Protein AF-A0AAU9KI64-F1 (afdb_monomer)

Mean predicted aligned error: 19.7 Å

pLDDT: mean 80.82, std 16.4, range [26.3, 98.19]

Structure (mmCIF, N/CA/C/O backbone):
data_AF-A0AAU9KI64-F1
#
_entry.id   AF-A0AAU9KI64-F1
#
loop_
_atom_site.group_PDB
_atom_site.id
_atom_site.type_symbol
_atom_site.label_atom_id
_atom_site.label_alt_id
_atom_site.label_comp_id
_atom_site.label_asym_id
_atom_site.label_entity_id
_atom_site.la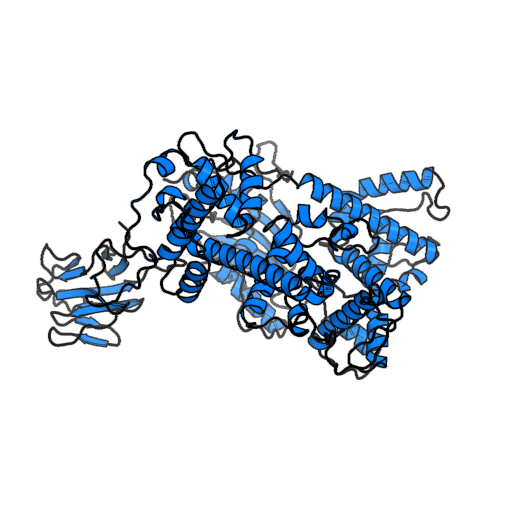bel_seq_id
_atom_site.pdbx_PDB_ins_code
_atom_site.Cartn_x
_atom_site.Cartn_y
_atom_site.Cartn_z
_atom_site.occupancy
_atom_site.B_iso_or_equiv
_atom_site.auth_seq_id
_atom_site.auth_comp_id
_atom_site.auth_asym_id
_atom_site.auth_atom_id
_atom_site.pdbx_PDB_model_num
ATOM 1 N N . MET A 1 1 ? -8.672 38.183 -14.271 1.00 40.75 1 MET A N 1
ATOM 2 C CA . MET A 1 1 ? -10.058 37.913 -13.829 1.00 40.75 1 MET A CA 1
ATOM 3 C C . MET A 1 1 ? -10.414 36.513 -14.285 1.00 40.75 1 MET A C 1
ATOM 5 O O . MET A 1 1 ? -10.177 36.205 -15.445 1.00 40.75 1 MET A O 1
ATOM 9 N N . SER A 1 2 ? -10.874 35.655 -13.382 1.00 54.38 2 SER A N 1
ATOM 10 C CA . SER A 1 2 ? -11.333 34.298 -13.702 1.00 54.38 2 SER A CA 1
ATOM 11 C C . SER A 1 2 ? -12.682 34.384 -14.422 1.00 54.38 2 SER A C 1
ATOM 13 O O . SER A 1 2 ? -13.593 35.021 -13.904 1.00 54.38 2 SER A O 1
ATOM 15 N N . ALA A 1 3 ? -12.814 33.776 -15.602 1.00 56.53 3 ALA A N 1
ATOM 16 C CA . ALA A 1 3 ? -14.093 33.678 -16.305 1.00 56.53 3 ALA A CA 1
ATOM 17 C C . ALA A 1 3 ? -14.907 32.486 -15.770 1.00 56.53 3 ALA A C 1
ATOM 19 O O . ALA A 1 3 ? -14.346 31.407 -15.574 1.00 56.53 3 ALA A O 1
ATOM 20 N N . TYR A 1 4 ? -16.212 32.658 -15.554 1.00 74.88 4 TYR A N 1
ATOM 21 C CA . TYR A 1 4 ? -17.113 31.589 -15.100 1.00 74.88 4 TYR A CA 1
ATOM 22 C C . TYR A 1 4 ? -17.474 30.618 -16.223 1.00 74.88 4 TYR A C 1
ATOM 24 O O . TYR A 1 4 ? -17.639 29.425 -15.984 1.00 74.88 4 TYR A O 1
ATOM 32 N N . ALA A 1 5 ? -17.588 31.134 -17.446 1.00 81.19 5 ALA A N 1
ATOM 33 C CA . ALA A 1 5 ? -17.895 30.381 -18.653 1.00 81.19 5 ALA A CA 1
ATOM 34 C C . ALA A 1 5 ? -17.350 31.109 -19.891 1.00 81.19 5 ALA A C 1
ATOM 36 O O . ALA A 1 5 ? -16.948 32.276 -19.819 1.00 81.19 5 ALA A O 1
ATOM 37 N N . LYS A 1 6 ? -17.336 30.423 -21.033 1.00 86.31 6 LYS A N 1
ATOM 38 C CA . LYS A 1 6 ? -16.923 30.966 -22.330 1.00 86.31 6 LYS A CA 1
ATOM 39 C C . LYS A 1 6 ? -18.091 30.878 -23.310 1.00 86.31 6 LYS A C 1
ATOM 41 O O . LYS A 1 6 ? -18.699 29.826 -23.443 1.00 86.31 6 LYS A O 1
ATOM 46 N N . LEU A 1 7 ? -18.382 31.960 -24.021 1.00 85.88 7 LEU A N 1
ATOM 47 C CA . LEU A 1 7 ? -19.228 31.951 -25.211 1.00 85.88 7 LEU A CA 1
ATOM 48 C C . LEU A 1 7 ? -18.319 31.881 -26.434 1.00 85.88 7 LEU A C 1
ATOM 50 O O . LEU A 1 7 ? -17.684 32.870 -26.803 1.00 85.88 7 LEU A O 1
ATOM 54 N N . GLN A 1 8 ? -18.240 30.705 -27.048 1.00 84.12 8 GLN A N 1
ATOM 55 C CA . GLN A 1 8 ? -17.545 30.542 -28.316 1.00 84.12 8 GLN A CA 1
ATOM 56 C C . GLN A 1 8 ? -18.427 31.071 -29.444 1.00 84.12 8 GLN A C 1
ATOM 58 O O . GLN A 1 8 ? -19.501 30.529 -29.707 1.00 84.12 8 GLN A O 1
ATOM 63 N N . VAL A 1 9 ? -17.979 32.143 -30.091 1.00 82.56 9 VAL A N 1
ATOM 64 C CA . VAL A 1 9 ? -18.695 32.788 -31.195 1.00 82.56 9 VAL A CA 1
ATOM 65 C C . VAL A 1 9 ? -18.297 32.079 -32.485 1.00 82.56 9 VAL A C 1
ATOM 67 O O . VAL A 1 9 ? -17.118 32.041 -32.819 1.00 82.56 9 VAL A O 1
ATOM 70 N N . LEU A 1 10 ? -19.256 31.520 -33.230 1.00 72.69 10 LEU A N 1
ATOM 71 C CA . LEU A 1 10 ? -18.935 30.701 -34.409 1.00 72.69 10 LEU A CA 1
ATOM 72 C C . LEU A 1 10 ? -18.154 31.482 -35.486 1.00 72.69 10 LEU A C 1
ATOM 74 O O . LEU A 1 10 ? -17.254 30.931 -36.110 1.00 72.69 10 LEU A O 1
ATOM 78 N N . ASN A 1 11 ? -18.476 32.768 -35.663 1.00 67.19 11 ASN A N 1
ATOM 79 C CA . ASN A 1 11 ? -17.881 33.658 -36.667 1.00 67.19 11 ASN A CA 1
ATOM 80 C C . ASN A 1 11 ? -17.272 34.921 -36.025 1.00 67.19 11 ASN A C 1
ATOM 82 O O . ASN A 1 11 ? -17.504 36.034 -36.496 1.00 67.19 11 ASN A O 1
ATOM 86 N N . GLY A 1 12 ? -16.554 34.781 -34.908 1.00 69.62 12 GLY A N 1
ATOM 87 C CA . GLY A 1 12 ? -15.972 35.928 -34.208 1.00 69.62 12 GLY A CA 1
ATOM 88 C C . GLY A 1 12 ? -15.032 35.547 -33.066 1.00 69.62 12 GLY A C 1
ATOM 89 O O . GLY A 1 12 ? -14.834 34.363 -32.801 1.00 69.62 12 GLY A O 1
ATOM 90 N N . PRO A 1 13 ? -14.428 36.541 -32.391 1.00 68.88 13 PRO A N 1
ATOM 91 C CA . PRO A 1 13 ? -13.599 36.284 -31.225 1.00 68.88 13 PRO A CA 1
ATOM 92 C C . PRO A 1 13 ? -14.449 35.741 -30.075 1.00 68.88 13 PRO A C 1
ATOM 94 O O . PRO A 1 13 ? -15.546 36.231 -29.803 1.00 68.88 13 PRO A O 1
ATOM 97 N N . ASP A 1 14 ? -13.908 34.744 -29.384 1.00 79.88 14 ASP A N 1
ATOM 98 C CA . ASP A 1 14 ? -14.537 34.173 -28.203 1.00 79.88 14 ASP A CA 1
ATOM 99 C C . ASP A 1 14 ? -14.756 35.226 -27.116 1.00 79.88 14 ASP A C 1
ATOM 101 O O . ASP A 1 14 ? -13.901 36.078 -26.860 1.00 79.88 14 ASP A O 1
ATOM 105 N N . CYS A 1 15 ? -15.887 35.122 -26.426 1.00 81.31 15 CYS A N 1
ATOM 106 C CA . CYS A 1 15 ? -16.231 36.015 -25.336 1.00 81.31 15 CYS A CA 1
ATOM 107 C C . CYS A 1 15 ? -16.198 35.272 -23.998 1.00 81.31 15 CYS A C 1
ATOM 109 O O . CYS A 1 15 ? -16.700 34.155 -23.877 1.00 81.31 15 CYS A O 1
ATOM 111 N N . TYR A 1 16 ? -15.612 35.887 -22.974 1.00 82.31 16 TYR A N 1
ATOM 112 C CA . TYR A 1 16 ? -15.480 35.290 -21.647 1.00 82.31 16 TYR A CA 1
ATOM 113 C C . TYR A 1 16 ? -16.454 35.940 -20.667 1.00 82.31 16 TYR A C 1
ATOM 115 O O . TYR A 1 16 ? -16.483 37.162 -20.511 1.00 82.31 16 TYR A O 1
ATOM 123 N N . ILE A 1 17 ? -17.235 35.112 -19.976 1.00 82.56 17 ILE A N 1
ATOM 124 C CA . ILE A 1 17 ? -18.201 35.559 -18.977 1.00 82.56 17 ILE A CA 1
ATOM 125 C C . ILE A 1 17 ? -17.461 35.772 -17.659 1.00 82.56 17 ILE A C 1
ATOM 127 O O . ILE A 1 17 ? -17.259 34.840 -16.886 1.00 82.56 17 ILE A O 1
ATOM 131 N N . CYS A 1 18 ? -17.025 37.006 -17.417 1.00 77.56 18 CYS A N 1
ATOM 132 C CA . CYS A 1 18 ? -16.263 37.391 -16.222 1.00 77.56 18 CYS A CA 1
ATOM 133 C C . CYS A 1 18 ? -17.126 38.044 -15.128 1.00 77.56 18 CYS A C 1
ATOM 135 O O . CYS A 1 18 ? -16.666 38.227 -13.999 1.00 77.56 18 CYS A O 1
ATOM 137 N N . THR A 1 19 ? -18.375 38.387 -15.448 1.00 78.94 19 THR A N 1
ATOM 138 C CA . THR A 1 19 ? -19.357 39.047 -14.575 1.00 78.94 19 THR A CA 1
ATOM 139 C C . THR A 1 19 ? -20.744 38.461 -14.829 1.00 78.94 19 THR A C 1
ATOM 141 O O . THR A 1 19 ? -21.041 38.024 -15.941 1.00 78.94 19 THR A O 1
ATOM 144 N N . LEU A 1 20 ? -21.591 38.428 -13.798 1.00 81.81 20 LEU A N 1
ATOM 145 C CA . LEU A 1 20 ? -22.988 38.001 -13.892 1.00 81.81 20 LEU A CA 1
ATOM 146 C C . LEU A 1 20 ? -23.889 39.069 -13.246 1.00 81.81 20 LEU A C 1
ATOM 148 O O . LEU A 1 20 ? -23.518 39.586 -12.192 1.00 81.81 20 LEU A O 1
ATOM 152 N N . PRO A 1 21 ? -25.057 39.392 -13.830 1.00 85.88 21 PRO A N 1
ATOM 153 C CA . PRO A 1 21 ? -25.567 38.884 -15.104 1.00 85.88 21 PRO A CA 1
ATOM 154 C C . PRO A 1 21 ? -24.744 39.378 -16.308 1.00 85.88 21 PRO A C 1
ATOM 156 O O . PRO A 1 21 ? -24.325 40.533 -16.370 1.00 85.88 21 PRO A O 1
ATOM 159 N N . PHE A 1 22 ? -24.515 38.487 -17.271 1.00 90.31 22 PHE A N 1
ATOM 160 C CA . PHE A 1 22 ? -23.810 38.766 -18.516 1.00 90.31 22 PHE A CA 1
ATOM 161 C C . PHE A 1 22 ? -24.815 39.084 -19.620 1.00 90.31 22 PHE A C 1
ATOM 163 O O . PHE A 1 22 ? -25.640 38.247 -19.981 1.00 90.31 22 PHE A O 1
ATOM 170 N N . ASN A 1 23 ? -24.742 40.298 -20.155 1.00 91.56 23 ASN A N 1
ATOM 171 C CA . ASN A 1 23 ? -25.742 40.833 -21.077 1.00 91.56 23 ASN A CA 1
ATOM 172 C C . ASN A 1 23 ? -25.244 40.815 -22.523 1.00 91.56 23 ASN A C 1
ATOM 174 O O . ASN A 1 23 ? -24.145 41.305 -22.800 1.00 91.56 23 ASN A O 1
ATOM 178 N N . ILE A 1 24 ? -26.082 40.309 -23.427 1.00 90.88 24 ILE A N 1
ATOM 179 C CA . ILE A 1 24 ? -25.861 40.271 -24.874 1.00 90.88 24 ILE A CA 1
ATOM 180 C C . ILE A 1 24 ? -26.897 41.190 -25.533 1.00 90.88 24 ILE A C 1
ATOM 182 O O . ILE A 1 24 ? -28.095 41.053 -25.277 1.00 90.88 24 ILE A O 1
ATOM 186 N N . GLY A 1 25 ? -26.468 42.124 -26.381 1.00 89.88 25 GLY A N 1
ATOM 187 C CA . GLY A 1 25 ? -27.364 43.096 -27.018 1.00 89.88 25 GLY A CA 1
ATOM 188 C C . GLY A 1 25 ? -26.639 44.037 -27.977 1.00 89.88 25 GLY A C 1
ATOM 189 O O . GLY A 1 25 ? -25.456 43.856 -28.232 1.00 89.88 25 GLY A O 1
ATOM 190 N N . SER A 1 26 ? -27.323 45.043 -28.522 1.00 83.00 26 SER A N 1
ATOM 191 C CA . SER A 1 26 ? -26.725 46.027 -29.449 1.00 83.00 26 SER A CA 1
ATOM 192 C C . SER A 1 26 ? -26.206 47.302 -28.775 1.00 83.00 26 SER A C 1
ATOM 194 O O . SER A 1 26 ? -25.508 48.094 -29.404 1.00 83.00 26 SER A O 1
ATOM 196 N N . HIS A 1 27 ? -26.506 47.512 -27.488 1.00 80.69 27 HIS A N 1
ATOM 197 C CA . HIS A 1 27 ? -26.042 48.690 -26.751 1.00 80.69 27 HIS A CA 1
ATOM 198 C C . HIS A 1 27 ? -24.558 48.580 -26.364 1.00 80.69 27 HIS A C 1
ATOM 200 O O . HIS A 1 27 ? -24.055 47.486 -26.103 1.00 80.69 27 HIS A O 1
ATOM 206 N N . SER A 1 28 ? -23.867 49.716 -26.237 1.00 67.19 28 SER A N 1
ATOM 207 C CA . SER A 1 28 ? -22.456 49.784 -25.813 1.00 67.19 28 SER A CA 1
ATOM 208 C C . SER A 1 28 ? -22.218 49.353 -24.359 1.00 67.19 28 SER A C 1
ATOM 210 O O . SER A 1 28 ? -21.085 49.086 -23.975 1.00 67.19 28 SER A O 1
ATOM 212 N N . SER A 1 29 ? -23.281 49.272 -23.554 1.00 71.06 29 SER A N 1
ATOM 213 C CA . SER A 1 29 ? -23.245 48.767 -22.173 1.00 71.06 29 SER A CA 1
ATOM 214 C C . SER A 1 29 ? -23.486 47.257 -22.061 1.00 71.06 29 SER A C 1
ATOM 216 O O . SER A 1 29 ? -23.438 46.717 -20.955 1.00 71.06 29 SER A O 1
ATOM 218 N N . SER A 1 30 ? -23.768 46.568 -23.174 1.00 79.62 30 SER A N 1
ATOM 219 C CA . SER A 1 30 ? -23.807 45.104 -23.189 1.00 79.62 30 SER A CA 1
ATOM 220 C C . SER A 1 30 ? -22.390 44.549 -23.110 1.00 79.62 30 SER A C 1
ATOM 222 O O . SER A 1 30 ? -21.468 45.082 -23.724 1.00 79.62 30 SER A O 1
ATOM 224 N N . HIS A 1 31 ? -22.219 43.455 -22.369 1.00 86.94 31 HIS A N 1
ATOM 225 C CA . HIS A 1 31 ? -20.915 42.812 -22.221 1.00 86.94 31 HIS A CA 1
ATOM 226 C C . HIS A 1 31 ? -20.471 42.157 -23.536 1.00 86.94 31 HIS A C 1
ATOM 228 O O . HIS A 1 31 ? -19.286 42.156 -23.860 1.00 86.94 31 HIS A O 1
ATOM 234 N N . LEU A 1 32 ? -21.434 41.649 -24.312 1.00 86.00 32 LEU A N 1
ATOM 235 C CA . LEU A 1 32 ? -21.248 41.259 -25.703 1.00 86.00 32 LEU A CA 1
ATOM 236 C C . LEU A 1 32 ? -22.146 42.128 -26.587 1.00 86.00 32 LEU A C 1
ATOM 238 O O . LEU A 1 32 ? -23.370 41.978 -26.578 1.00 86.00 32 LEU A O 1
ATOM 242 N N . SER A 1 33 ? -21.523 43.048 -27.326 1.00 84.56 33 SER A N 1
ATOM 243 C CA . SER A 1 33 ? -22.224 43.953 -28.235 1.00 84.56 33 SER A CA 1
ATOM 244 C C . SER A 1 33 ? -22.288 43.367 -29.647 1.00 84.56 33 SER A C 1
ATOM 246 O O . SER A 1 33 ? -21.256 43.047 -30.237 1.00 84.56 33 SER A O 1
ATOM 248 N N . ILE A 1 34 ? -23.497 43.222 -30.188 1.00 83.56 34 ILE A N 1
ATOM 249 C CA . ILE A 1 34 ? -23.750 42.720 -31.541 1.00 83.56 34 ILE A CA 1
ATOM 250 C C . ILE A 1 34 ? -24.360 43.844 -32.375 1.00 83.56 34 ILE A C 1
ATOM 252 O O . ILE A 1 34 ? -25.470 44.307 -32.110 1.00 83.56 34 ILE A O 1
ATOM 256 N N . ASN A 1 35 ? -23.650 44.259 -33.421 1.00 78.81 35 ASN A N 1
ATOM 257 C CA . ASN A 1 35 ? -24.095 45.326 -34.310 1.00 78.81 35 ASN A CA 1
ATOM 258 C C . ASN A 1 35 ? -24.995 44.778 -35.437 1.00 78.81 35 ASN A C 1
ATOM 260 O O . ASN A 1 35 ? -24.562 44.646 -36.579 1.00 78.81 35 ASN A O 1
ATOM 264 N N . CYS A 1 36 ? -26.242 44.420 -35.110 1.00 80.38 36 CYS A N 1
ATOM 265 C CA . CYS A 1 36 ? -27.274 44.033 -36.082 1.00 80.38 36 CYS A CA 1
ATOM 266 C C . CYS A 1 36 ? -28.616 44.693 -35.714 1.00 80.38 36 CYS A C 1
ATOM 268 O O . CYS A 1 36 ? -28.964 44.796 -34.539 1.00 80.38 36 CYS A O 1
ATOM 270 N N . LYS A 1 37 ? -29.383 45.143 -36.721 1.00 75.12 37 LYS A N 1
ATOM 271 C CA . LYS A 1 37 ? -30.614 45.944 -36.532 1.00 75.12 37 LYS A CA 1
ATOM 272 C C . LYS A 1 37 ? -31.713 45.234 -35.728 1.00 75.12 37 LYS A C 1
ATOM 274 O O . LYS A 1 37 ? -32.495 45.907 -35.068 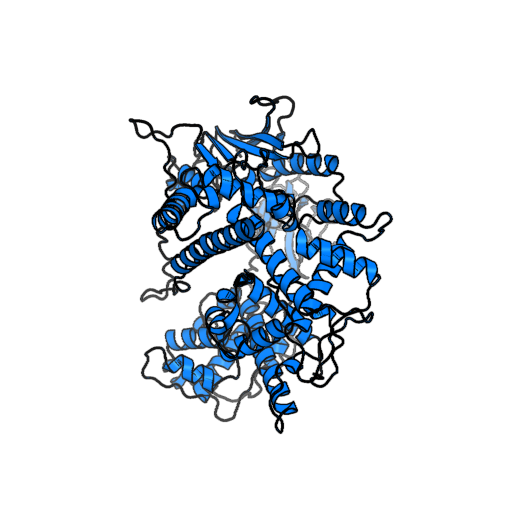1.00 75.12 37 LYS A O 1
ATOM 279 N N . ASN A 1 38 ? -31.740 43.901 -35.751 1.00 74.75 38 ASN A N 1
ATOM 280 C CA . ASN A 1 38 ? -32.735 43.094 -35.034 1.00 74.75 38 ASN A CA 1
ATOM 281 C C . ASN A 1 38 ? -32.301 42.677 -33.628 1.00 74.75 38 ASN A C 1
ATOM 283 O O . ASN A 1 38 ? -33.073 42.066 -32.884 1.00 74.75 38 ASN A O 1
ATOM 287 N N . VAL A 1 39 ? -31.075 43.015 -33.233 1.00 84.06 39 VAL A N 1
ATOM 288 C CA . VAL A 1 39 ? -30.611 42.776 -31.874 1.00 84.06 39 VAL A CA 1
ATOM 289 C C . VAL A 1 39 ? -31.040 43.961 -31.014 1.00 84.06 39 VAL A C 1
ATOM 291 O O . VAL A 1 39 ? -30.555 45.077 -31.183 1.00 84.06 39 VAL A O 1
ATOM 294 N N . GLN A 1 40 ? -31.964 43.723 -30.083 1.00 85.75 40 GLN A N 1
ATOM 295 C CA . GLN A 1 40 ? -32.374 44.712 -29.085 1.00 85.75 40 GLN A CA 1
ATOM 296 C C . GLN A 1 40 ? -31.181 45.220 -28.246 1.00 85.75 40 GLN A C 1
ATOM 298 O O . GLN A 1 40 ? -30.205 44.484 -28.061 1.00 85.75 40 GLN A O 1
ATOM 303 N N . PRO A 1 41 ? -31.260 46.444 -27.681 1.00 83.56 41 PRO A N 1
ATOM 304 C CA . PRO A 1 41 ? -30.227 47.002 -26.802 1.00 83.56 41 PRO A CA 1
ATOM 305 C C . PRO A 1 41 ? -29.783 46.043 -25.688 1.00 83.56 41 PRO A C 1
ATOM 307 O O . PRO A 1 41 ? -28.589 45.947 -25.404 1.00 83.56 41 PRO A O 1
ATOM 310 N N . LEU A 1 42 ? -30.742 45.293 -25.134 1.00 85.44 42 LEU A N 1
ATOM 311 C CA . LEU A 1 42 ? -30.555 44.121 -24.284 1.00 85.44 42 LEU A CA 1
ATOM 312 C C . LEU A 1 42 ? -31.379 42.972 -24.884 1.00 85.44 42 LEU A C 1
ATOM 314 O O . LEU A 1 42 ? -32.604 42.991 -24.805 1.00 85.44 42 LEU A O 1
ATOM 318 N N . HIS A 1 43 ? -30.721 42.005 -25.520 1.00 89.62 43 HIS A N 1
ATOM 319 C CA . HIS A 1 43 ? -31.382 40.929 -26.264 1.00 89.62 43 HIS A CA 1
ATOM 320 C C . HIS A 1 43 ? -31.556 39.659 -25.424 1.00 89.62 43 HIS A C 1
ATOM 322 O O . HIS A 1 43 ? -32.623 39.049 -25.437 1.00 89.62 43 HIS A O 1
ATOM 328 N N . CYS A 1 44 ? -30.536 39.268 -24.662 1.00 91.06 44 CYS A N 1
ATOM 329 C CA . CYS A 1 44 ? -30.640 38.203 -23.667 1.00 91.06 44 CYS A CA 1
ATOM 330 C C . CYS A 1 44 ? -29.592 38.370 -22.559 1.00 91.06 44 CYS A C 1
ATOM 332 O O . CYS A 1 44 ? -28.584 39.065 -22.727 1.00 91.06 44 CYS A O 1
ATOM 334 N N . SER A 1 45 ? -29.843 37.730 -21.419 1.00 91.44 45 SER A N 1
ATOM 335 C CA . SER A 1 45 ? -28.982 37.789 -20.239 1.00 91.44 45 SER A CA 1
ATOM 336 C C . SER A 1 45 ? -28.699 36.394 -19.703 1.00 91.44 45 SER A C 1
ATOM 338 O O . SER A 1 45 ? -29.619 35.592 -19.531 1.00 91.44 45 SER A O 1
ATOM 340 N N . ILE A 1 46 ? -27.432 36.132 -19.391 1.00 92.06 46 ILE A N 1
ATOM 341 C CA . ILE A 1 46 ? -26.977 34.914 -18.723 1.00 92.06 46 ILE A CA 1
ATOM 342 C C . ILE A 1 46 ? -26.713 35.236 -17.256 1.00 92.06 46 ILE A C 1
ATOM 344 O O . ILE A 1 46 ? -25.950 36.145 -16.941 1.00 92.06 46 ILE A O 1
ATOM 348 N N . PHE A 1 47 ? -27.317 34.489 -16.345 1.00 87.50 47 PHE A N 1
ATOM 349 C CA . PHE A 1 47 ? -27.119 34.637 -14.903 1.00 87.50 47 PHE A CA 1
ATOM 350 C C . PHE A 1 47 ? -26.993 33.266 -14.240 1.00 87.50 47 PHE A C 1
ATOM 352 O O . PHE A 1 47 ? -27.201 32.242 -14.884 1.00 87.50 47 PHE A O 1
ATOM 359 N N . TYR A 1 48 ? -26.613 33.233 -12.966 1.00 82.56 48 TYR A N 1
ATOM 360 C CA . TYR A 1 48 ? -26.484 31.990 -12.210 1.00 82.56 48 TYR A CA 1
ATOM 361 C C . TYR A 1 48 ? -27.575 31.927 -11.147 1.00 82.56 48 TYR A C 1
ATOM 363 O O . TYR A 1 48 ? -27.701 32.842 -10.334 1.00 82.56 48 TYR A O 1
ATOM 371 N N . SER A 1 49 ? -28.393 30.879 -11.185 1.00 78.50 49 SER A N 1
ATOM 372 C CA . SER A 1 49 ? -29.487 30.655 -10.239 1.00 78.50 49 SER A CA 1
ATOM 373 C C . SER A 1 49 ? -29.742 29.160 -10.084 1.00 78.50 49 SER A C 1
ATOM 375 O O . SER A 1 49 ? -29.527 28.389 -11.019 1.00 78.50 49 SER A O 1
ATOM 377 N N . ASN A 1 50 ? -30.175 28.729 -8.897 1.00 70.56 50 ASN A N 1
ATOM 378 C CA . ASN A 1 50 ? -30.416 27.317 -8.573 1.00 70.56 50 ASN A CA 1
ATOM 379 C C . ASN A 1 50 ? -29.231 26.397 -8.918 1.00 70.56 50 ASN A C 1
ATOM 381 O O . ASN A 1 50 ? -29.422 25.276 -9.383 1.00 70.56 50 ASN A O 1
ATOM 385 N N . ASN A 1 51 ? -28.005 26.882 -8.703 1.00 65.31 51 ASN A N 1
ATOM 386 C CA . ASN A 1 51 ? -26.755 26.173 -8.983 1.00 65.31 51 ASN A CA 1
ATOM 387 C C . ASN A 1 51 ? -26.518 25.801 -10.465 1.00 65.31 51 ASN A C 1
ATOM 389 O O . ASN A 1 51 ? -25.755 24.882 -10.754 1.00 65.31 51 ASN A O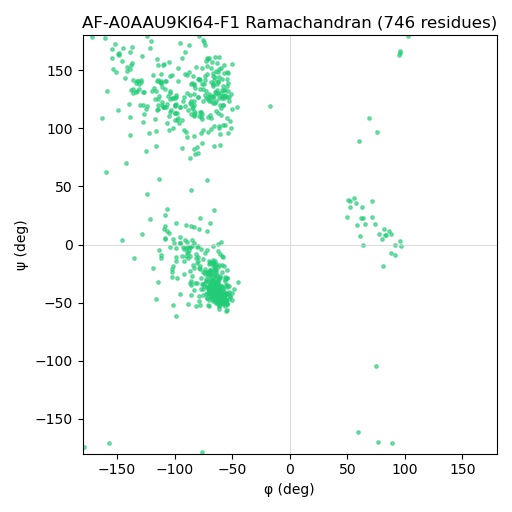 1
ATOM 393 N N . HIS A 1 52 ? -27.166 26.506 -11.397 1.00 75.94 52 HIS A N 1
ATOM 394 C CA . HIS A 1 52 ? -26.967 26.346 -12.835 1.00 75.94 52 HIS A CA 1
ATOM 395 C C . HIS A 1 52 ? -26.902 27.718 -13.524 1.00 75.94 52 HIS A C 1
ATOM 397 O O . HIS A 1 52 ? -27.440 28.714 -13.030 1.00 75.94 52 HIS A O 1
ATOM 403 N N . PHE A 1 53 ? -26.258 27.783 -14.691 1.00 85.19 53 PHE A N 1
ATOM 404 C CA . PHE A 1 53 ? -26.364 28.961 -15.551 1.00 85.19 53 PHE A CA 1
ATOM 405 C C . PHE A 1 53 ? -27.728 28.970 -16.223 1.00 85.19 53 PHE A C 1
ATOM 407 O O . PHE A 1 53 ? -28.209 27.932 -16.669 1.00 85.19 53 PHE A O 1
ATOM 414 N N . GLN A 1 54 ? -28.347 30.138 -16.303 1.00 89.56 54 GLN A N 1
ATOM 415 C CA . GLN A 1 54 ? -29.642 30.322 -16.933 1.00 89.56 54 GLN A CA 1
ATOM 416 C C . GLN A 1 54 ? -29.603 31.461 -17.947 1.00 89.56 54 GLN A C 1
ATOM 418 O O . GLN A 1 54 ? -28.967 32.488 -17.710 1.00 89.56 54 GLN A O 1
ATOM 423 N N . LEU A 1 55 ? -30.305 31.277 -19.063 1.00 92.62 55 LEU A N 1
ATOM 424 C CA . LEU A 1 55 ? -30.525 32.268 -20.109 1.00 92.62 55 LEU A CA 1
ATOM 425 C C . LEU A 1 55 ? -31.950 32.813 -20.005 1.00 92.62 55 LEU A C 1
ATOM 427 O O . LEU A 1 55 ? -32.908 32.045 -20.075 1.00 92.62 55 LEU A O 1
ATOM 431 N N . LYS A 1 56 ? -32.101 34.134 -19.901 1.00 92.94 56 LYS A N 1
ATOM 432 C CA . LYS A 1 56 ? -33.383 34.825 -20.094 1.00 92.94 56 LYS A CA 1
ATOM 433 C C . LYS A 1 56 ? -33.321 35.629 -21.387 1.00 92.94 56 LYS A C 1
ATOM 435 O O . LYS A 1 56 ? -32.494 36.534 -21.517 1.00 92.94 56 LYS A O 1
ATOM 440 N N . ALA A 1 57 ? -34.191 35.294 -22.334 1.00 90.94 57 ALA A N 1
ATOM 441 C CA . ALA A 1 57 ? -34.366 36.060 -23.558 1.00 90.94 57 ALA A CA 1
ATOM 442 C C . ALA A 1 57 ? -35.242 37.294 -23.290 1.00 90.94 57 ALA A C 1
ATOM 444 O O . ALA A 1 57 ? -36.173 37.236 -22.493 1.00 90.94 57 ALA A O 1
ATOM 445 N N . LYS A 1 58 ? -34.914 38.415 -23.934 1.00 87.56 58 LYS A N 1
ATOM 446 C CA . LYS A 1 58 ? -35.723 39.647 -23.995 1.00 87.56 58 LYS A CA 1
ATOM 447 C C . LYS A 1 58 ? -36.273 39.903 -25.401 1.00 87.56 58 LYS A C 1
ATOM 449 O O . LYS A 1 58 ? -37.141 40.745 -25.595 1.00 87.56 58 LYS A O 1
ATOM 454 N N . ALA A 1 59 ? -35.767 39.165 -26.380 1.00 87.06 59 ALA A N 1
ATOM 455 C CA . ALA A 1 59 ? -36.187 39.159 -27.771 1.00 87.06 59 ALA A CA 1
ATOM 456 C C . ALA A 1 59 ? -35.972 37.748 -28.352 1.00 87.06 59 ALA A C 1
ATOM 458 O O . ALA A 1 59 ? -35.260 36.957 -27.725 1.00 87.06 59 ALA A O 1
ATOM 459 N N . PRO A 1 60 ? -36.569 37.417 -29.514 1.00 87.75 60 PRO A N 1
ATOM 460 C CA . PRO A 1 60 ? -36.542 36.065 -30.070 1.00 87.75 60 PRO A CA 1
ATOM 461 C C . PRO A 1 60 ? -35.126 35.476 -30.170 1.00 87.75 60 PRO A C 1
ATOM 463 O O . PRO A 1 60 ? -34.346 35.854 -31.040 1.00 87.75 60 PRO A O 1
ATOM 466 N N . THR A 1 61 ? -34.812 34.532 -29.281 1.00 88.88 61 THR A N 1
ATOM 467 C CA . THR A 1 61 ? -33.510 33.859 -29.175 1.00 88.88 61 THR A CA 1
ATOM 468 C C . THR A 1 61 ? -33.718 32.354 -29.282 1.00 88.88 61 THR A C 1
ATOM 470 O O . THR A 1 61 ? -34.405 31.764 -28.454 1.00 88.88 61 THR A O 1
ATOM 473 N N . LEU A 1 62 ? -33.124 31.707 -30.282 1.00 86.88 62 LEU A N 1
ATOM 474 C CA . LEU A 1 62 ? -33.227 30.260 -30.458 1.00 86.88 62 LEU A CA 1
ATOM 475 C C . LEU A 1 62 ? -32.181 29.552 -29.593 1.00 86.88 62 LEU A C 1
ATOM 477 O O . LEU A 1 62 ? -30.985 29.725 -29.808 1.00 86.88 62 LEU A O 1
ATOM 481 N N . LEU A 1 63 ? -32.618 28.718 -28.653 1.00 87.50 63 LEU A N 1
ATOM 482 C CA . LEU A 1 63 ? -31.748 27.790 -27.933 1.00 87.50 63 LEU A CA 1
ATOM 483 C C . LEU A 1 63 ? -31.954 26.388 -28.517 1.00 87.50 63 LEU A C 1
ATOM 485 O O . LEU A 1 63 ? -33.049 25.824 -28.445 1.00 87.50 63 LEU A O 1
ATOM 489 N N . VAL A 1 64 ? -30.916 25.822 -29.134 1.00 73.00 64 VAL A N 1
ATOM 490 C CA . VAL A 1 64 ? -31.003 24.499 -29.772 1.00 73.00 64 VAL A CA 1
ATOM 491 C C . VAL A 1 64 ? -31.397 23.463 -28.712 1.00 73.00 64 VAL A C 1
ATOM 493 O O . VAL A 1 64 ? -30.785 23.418 -27.653 1.00 73.00 64 VAL A O 1
ATOM 496 N N . GLN A 1 65 ? -32.412 22.641 -29.010 1.00 69.81 65 GLN A N 1
ATOM 497 C CA . GLN A 1 65 ? -33.107 21.692 -28.109 1.00 69.81 65 GLN A CA 1
ATOM 498 C C . GLN A 1 65 ? -34.193 22.277 -27.186 1.00 69.81 65 GLN A C 1
ATOM 500 O O . GLN A 1 65 ? -35.057 21.513 -26.763 1.00 69.81 65 GLN A O 1
ATOM 505 N N . SER A 1 66 ? -34.224 23.592 -26.942 1.00 75.44 66 SER A N 1
ATOM 506 C CA . SER A 1 66 ? -35.242 24.241 -26.087 1.00 75.44 66 SER A CA 1
ATOM 507 C C . SER A 1 66 ? -36.216 25.150 -26.849 1.00 75.44 66 SER A C 1
ATOM 509 O O . SER A 1 66 ? -37.218 25.573 -26.283 1.00 75.44 66 SER A O 1
ATOM 511 N N . GLY A 1 67 ? -35.958 25.427 -28.131 1.00 84.06 67 GLY A N 1
ATOM 512 C CA . GLY A 1 67 ? -36.835 26.229 -28.991 1.00 84.06 67 GLY A CA 1
ATOM 513 C C . GLY A 1 67 ? -36.547 27.734 -28.941 1.00 84.06 67 GLY A C 1
ATOM 514 O O . GLY A 1 67 ? -35.513 28.170 -28.431 1.00 84.06 67 GLY A O 1
ATOM 515 N N . THR A 1 68 ? -37.432 28.530 -29.546 1.00 88.38 68 THR A N 1
ATOM 516 C CA . THR A 1 68 ? -37.313 29.997 -29.589 1.00 88.38 68 THR A CA 1
ATOM 517 C C . THR A 1 68 ? -37.870 30.603 -28.307 1.00 88.38 68 THR A C 1
ATOM 519 O O . THR A 1 68 ? -39.051 30.443 -28.025 1.00 88.38 68 THR A O 1
ATOM 522 N N . LEU A 1 69 ? -37.023 31.316 -27.568 1.00 88.38 69 LEU A N 1
ATOM 523 C CA . LEU A 1 69 ? -37.353 32.003 -26.323 1.00 88.38 69 LEU A CA 1
ATOM 524 C C . LEU A 1 69 ? -37.651 33.483 -26.580 1.00 88.38 69 LEU A C 1
ATOM 526 O O . LEU A 1 69 ? -36.952 34.140 -27.357 1.00 88.38 69 LEU A O 1
ATOM 530 N N . THR A 1 70 ? -38.653 34.015 -25.891 1.00 87.88 70 THR A N 1
ATOM 531 C CA . THR A 1 70 ? -39.086 35.420 -25.918 1.00 87.88 70 THR A CA 1
ATOM 532 C C . THR A 1 70 ? -39.092 36.022 -24.504 1.00 87.88 70 THR A C 1
ATOM 534 O O . THR A 1 70 ? -38.740 35.346 -23.539 1.00 87.88 70 THR A O 1
ATOM 537 N N . ASP A 1 71 ? -39.453 37.303 -24.348 1.00 88.00 71 ASP A N 1
ATOM 538 C CA . ASP A 1 71 ? -39.456 37.950 -23.020 1.00 88.00 71 ASP A CA 1
ATOM 539 C C . ASP A 1 71 ? -40.485 37.345 -22.046 1.00 88.00 71 ASP A C 1
ATOM 541 O O . ASP A 1 71 ? -40.285 37.359 -20.829 1.00 88.00 71 ASP A O 1
ATOM 545 N N . GLU A 1 72 ? -41.563 36.756 -22.564 1.00 85.44 72 GLU A N 1
ATOM 546 C CA . GLU A 1 72 ? -42.605 36.134 -21.740 1.00 85.44 72 GLU A CA 1
ATOM 547 C C . GLU A 1 72 ? -42.187 34.752 -21.203 1.00 85.44 72 GLU A C 1
ATOM 549 O O . GLU A 1 72 ? -42.681 34.321 -20.161 1.00 85.44 72 GLU A O 1
ATOM 554 N N . ASP A 1 73 ? -41.208 34.091 -21.831 1.00 86.00 73 ASP A N 1
ATOM 555 C CA . ASP A 1 73 ? -40.782 32.733 -21.473 1.00 86.00 73 ASP A CA 1
ATOM 556 C C . ASP A 1 73 ? -39.866 32.701 -20.238 1.00 86.00 73 ASP A C 1
ATOM 558 O O . ASP A 1 73 ? -39.006 33.573 -20.082 1.00 86.00 73 ASP A O 1
ATOM 562 N N . PRO A 1 74 ? -39.976 31.703 -19.340 1.00 87.88 74 PRO A N 1
ATOM 563 C CA . PRO A 1 74 ? -39.089 31.588 -18.185 1.00 87.88 74 PRO A CA 1
ATOM 564 C C . PRO A 1 74 ? -37.625 31.407 -18.609 1.00 87.88 74 PRO A C 1
ATOM 566 O O . PRO A 1 74 ? -37.308 31.032 -19.737 1.00 87.88 74 PRO A O 1
ATOM 569 N N . SER A 1 75 ? -36.704 31.675 -17.685 1.00 87.88 75 SER A N 1
ATOM 570 C CA . SER A 1 75 ? -35.289 31.423 -17.936 1.00 87.88 75 SER A CA 1
ATOM 571 C C . SER A 1 75 ? -35.010 29.928 -18.095 1.00 87.88 75 SER A C 1
ATOM 573 O O . SER A 1 75 ? -35.576 29.093 -17.389 1.00 87.88 75 SER A O 1
ATOM 575 N N . VAL A 1 76 ? -34.113 29.593 -19.021 1.00 88.69 76 VAL A N 1
ATOM 576 C CA . VAL A 1 76 ? -33.783 28.207 -19.371 1.00 88.69 76 VAL A CA 1
ATOM 577 C C . VAL A 1 76 ? -32.356 27.884 -18.955 1.00 88.69 76 VAL A C 1
ATOM 579 O O . VAL A 1 76 ? -31.459 28.711 -19.102 1.00 88.69 76 VAL A O 1
ATOM 582 N N . GLU A 1 77 ? -32.144 26.679 -18.432 1.00 88.75 77 GLU A N 1
ATOM 583 C CA . GLU A 1 77 ? -30.827 26.178 -18.035 1.00 88.75 77 GLU A CA 1
ATOM 584 C C . GLU A 1 77 ? -29.869 26.084 -19.238 1.00 88.75 77 GLU A C 1
ATOM 586 O O . GLU A 1 77 ? -30.199 25.489 -20.265 1.00 88.75 77 GLU A O 1
ATOM 591 N N . LEU A 1 78 ? -28.661 26.633 -19.091 1.00 84.19 78 LEU A N 1
ATOM 592 C CA . LEU A 1 78 ? -27.549 26.467 -20.021 1.00 84.19 78 LEU A CA 1
ATOM 593 C C . LEU A 1 78 ? -26.606 25.376 -19.509 1.00 84.19 78 LEU A C 1
ATOM 595 O O . LEU A 1 78 ? -25.912 25.544 -18.505 1.00 84.19 78 LEU A O 1
ATOM 599 N N . LYS A 1 79 ? -26.554 24.270 -20.247 1.00 84.62 79 LYS A N 1
ATOM 600 C CA . LYS A 1 79 ? -25.587 23.181 -20.056 1.00 84.62 79 LYS A CA 1
ATOM 601 C C . LYS A 1 79 ? -24.340 23.415 -20.900 1.00 84.62 79 LYS A C 1
ATOM 603 O O . LYS A 1 79 ? -24.361 24.225 -21.828 1.00 84.62 79 LYS A O 1
ATOM 608 N N . ASP A 1 80 ? -23.271 22.684 -20.605 1.00 81.94 80 ASP A N 1
ATOM 609 C CA . ASP A 1 80 ? -22.075 22.708 -21.447 1.00 81.94 80 ASP A CA 1
ATOM 610 C C . ASP A 1 80 ? -22.427 22.389 -22.911 1.00 81.94 80 ASP A C 1
ATOM 612 O O . ASP A 1 80 ? -23.229 21.494 -23.185 1.00 81.94 80 ASP A O 1
ATOM 616 N N . LEU A 1 81 ? -21.848 23.158 -23.833 1.00 79.62 81 LEU A N 1
ATOM 617 C CA . LEU A 1 81 ? -22.107 23.161 -25.276 1.00 79.62 81 LEU A CA 1
ATOM 618 C C . LEU A 1 81 ? -23.517 23.606 -25.709 1.00 79.62 81 LEU A C 1
ATOM 620 O O . LEU A 1 81 ? -23.899 23.375 -26.859 1.00 79.62 81 LEU A O 1
ATOM 624 N N . SER A 1 82 ? -24.287 24.283 -24.849 1.00 87.25 82 SER A N 1
ATOM 625 C CA . SER A 1 82 ? -25.588 24.844 -25.254 1.00 87.25 82 SER A CA 1
ATOM 626 C C . SER A 1 82 ? -25.421 25.847 -26.397 1.00 87.25 82 SER A C 1
ATOM 628 O O . SER A 1 82 ? -24.622 26.778 -26.296 1.00 87.25 82 SER A O 1
ATOM 630 N N . CYS A 1 83 ? -26.182 25.671 -27.480 1.00 88.06 83 CYS A N 1
ATOM 631 C CA . CYS A 1 83 ? -26.083 26.497 -28.682 1.00 88.06 83 CYS A CA 1
ATOM 632 C C . CYS A 1 83 ? -27.185 27.563 -28.706 1.00 88.06 83 CYS A C 1
ATOM 634 O O . CYS A 1 83 ? -28.371 27.245 -28.820 1.00 88.06 83 CYS A O 1
ATOM 636 N N . ILE A 1 84 ? -26.776 28.824 -28.591 1.00 90.81 84 ILE A N 1
ATOM 637 C CA . ILE A 1 84 ? -27.626 30.013 -28.619 1.00 90.81 84 ILE A CA 1
ATOM 638 C C . ILE A 1 84 ? -27.510 30.636 -30.009 1.00 90.81 84 ILE A C 1
ATOM 640 O O . ILE A 1 84 ? -26.412 30.939 -30.465 1.00 90.81 84 ILE A O 1
ATOM 644 N N . SER A 1 85 ? -28.634 30.858 -30.676 1.00 88.38 85 SER A N 1
ATOM 645 C CA . SER A 1 85 ? -28.713 31.445 -32.008 1.00 88.38 85 SER A CA 1
ATOM 646 C C . SER A 1 85 ? -29.628 32.664 -31.985 1.00 88.38 85 SER A C 1
ATOM 648 O O . SER A 1 85 ? -30.831 32.548 -31.749 1.00 88.38 85 SER A O 1
ATOM 650 N N . ILE A 1 86 ? -29.069 33.835 -32.275 1.00 88.81 86 ILE A N 1
ATOM 651 C CA . ILE A 1 86 ? -29.829 35.077 -32.426 1.00 88.81 86 ILE A CA 1
ATOM 652 C C . ILE A 1 86 ? -30.039 35.335 -33.927 1.00 88.81 86 ILE A C 1
ATOM 654 O O . ILE A 1 86 ? -29.049 35.451 -34.663 1.00 88.81 86 ILE A O 1
ATOM 658 N N . PRO A 1 87 ? -31.292 35.409 -34.414 1.00 79.50 87 PRO A N 1
ATOM 659 C CA . PRO A 1 87 ? -31.568 35.693 -35.817 1.00 79.50 87 PRO A CA 1
ATOM 660 C C . PRO A 1 87 ? -31.057 37.091 -36.200 1.00 79.50 87 PRO A C 1
ATOM 662 O O . PRO A 1 87 ? -31.208 38.050 -35.444 1.00 79.50 87 PRO A O 1
ATOM 665 N N . CYS A 1 88 ? -30.447 37.207 -37.380 1.00 76.69 88 CYS A N 1
ATOM 666 C CA . CYS A 1 88 ? -30.027 38.485 -37.955 1.00 76.69 88 CYS A CA 1
ATOM 667 C C . CYS A 1 88 ? -30.480 38.554 -39.417 1.00 76.69 88 CYS A C 1
ATOM 669 O O . CYS A 1 88 ? -30.399 37.567 -40.141 1.00 76.69 88 CYS A O 1
ATOM 671 N N . ASP A 1 89 ? -30.935 39.730 -39.843 1.00 65.94 89 ASP A N 1
ATOM 672 C CA . ASP A 1 89 ? -31.512 39.939 -41.181 1.00 65.94 89 ASP A CA 1
ATOM 673 C C . ASP A 1 89 ? -30.467 40.314 -42.241 1.00 65.94 89 ASP A C 1
ATOM 675 O O . ASP A 1 89 ? -30.788 40.452 -43.418 1.00 65.94 89 ASP A O 1
ATOM 679 N N . ILE A 1 90 ? -29.216 40.536 -41.826 1.00 62.56 90 ILE A N 1
ATOM 680 C CA . ILE A 1 90 ? -28.149 41.077 -42.681 1.00 62.56 90 ILE A CA 1
ATOM 681 C C . ILE A 1 90 ? -27.187 39.967 -43.148 1.00 62.56 90 ILE A C 1
ATOM 683 O O . ILE A 1 90 ? -26.599 40.071 -44.221 1.00 62.56 90 ILE A O 1
ATOM 687 N N . HIS A 1 91 ? -27.028 38.895 -42.368 1.00 69.62 91 HIS A N 1
ATOM 688 C CA . HIS A 1 91 ? -26.140 37.760 -42.650 1.00 69.62 91 HIS A CA 1
ATOM 689 C C . HIS A 1 91 ? -26.613 36.507 -41.880 1.00 69.62 91 HIS A C 1
ATOM 691 O O . HIS A 1 91 ? -27.676 36.523 -41.265 1.00 69.62 91 HIS A O 1
ATOM 697 N N . SER A 1 92 ? -25.828 35.420 -41.869 1.00 72.31 92 SER A N 1
ATOM 698 C CA . SER A 1 92 ? -26.139 34.200 -41.097 1.00 72.31 92 SER A CA 1
ATOM 699 C C . SER A 1 92 ? -26.401 34.500 -39.609 1.00 72.31 92 SER A C 1
ATOM 701 O O . SER A 1 92 ? -25.756 35.405 -39.075 1.00 72.31 92 SER A O 1
ATOM 703 N N . PRO A 1 93 ? -27.273 33.750 -38.908 1.00 81.19 93 PRO A N 1
ATOM 704 C CA . PRO A 1 93 ? -27.587 34.007 -37.501 1.00 81.19 93 PRO A CA 1
ATOM 705 C C . PRO A 1 93 ? -26.331 34.038 -36.622 1.00 81.19 93 PRO A C 1
ATOM 707 O O . PRO A 1 93 ? -25.345 33.342 -36.885 1.00 81.19 93 PRO A O 1
ATOM 710 N N . HIS A 1 94 ? -26.366 34.846 -35.564 1.00 84.62 94 HIS A N 1
ATOM 711 C CA . HIS A 1 94 ? -25.276 34.902 -34.597 1.00 84.62 94 HIS A CA 1
ATOM 712 C C . HIS A 1 94 ? -25.354 33.675 -33.691 1.00 84.62 94 HIS A C 1
ATOM 714 O O . HIS A 1 94 ? -26.257 33.579 -32.861 1.00 84.62 94 HIS A O 1
ATOM 720 N N . ILE A 1 95 ? -24.422 32.741 -33.877 1.00 85.12 95 ILE A N 1
ATOM 721 C CA . ILE A 1 95 ? -24.379 31.472 -33.149 1.00 85.12 95 ILE A CA 1
ATOM 722 C C . ILE A 1 95 ? -23.286 31.514 -32.079 1.00 85.12 95 ILE A C 1
ATOM 724 O O . ILE A 1 95 ? -22.129 31.842 -32.366 1.00 85.12 95 ILE A O 1
ATOM 728 N N . PHE A 1 96 ? -23.661 31.122 -30.864 1.00 89.06 96 PHE A N 1
ATOM 729 C CA . PHE A 1 96 ? -22.809 31.049 -29.686 1.00 89.06 96 PHE A CA 1
ATOM 730 C C . PHE A 1 96 ? -22.904 29.667 -29.049 1.00 89.06 96 PHE A C 1
ATOM 732 O O . PHE A 1 96 ? -24.002 29.193 -28.766 1.00 89.06 96 PHE A O 1
ATOM 739 N N . TYR A 1 97 ? -21.764 29.056 -28.748 1.00 85.88 97 TYR A N 1
ATOM 740 C CA . TYR A 1 97 ? -21.704 27.864 -27.908 1.00 85.88 97 TYR A CA 1
ATOM 741 C C . TYR A 1 97 ? -21.305 28.263 -26.493 1.00 85.88 97 TYR A C 1
ATOM 743 O O . TYR A 1 97 ? -20.236 28.836 -26.275 1.00 85.88 97 TYR A O 1
ATOM 751 N N . PHE A 1 98 ? -22.171 27.973 -25.528 1.00 85.75 98 PHE A N 1
ATOM 752 C CA . PHE A 1 98 ? -21.892 28.156 -24.112 1.00 85.75 98 PHE A CA 1
ATOM 753 C C . PHE A 1 98 ? -21.031 26.997 -23.615 1.00 85.75 98 PHE A C 1
ATOM 755 O O . PHE A 1 98 ? -21.492 25.864 -23.545 1.00 85.75 98 PHE A O 1
ATOM 762 N N . ILE A 1 99 ? -19.775 27.282 -23.293 1.00 77.25 99 ILE A N 1
ATOM 763 C CA . ILE A 1 99 ? -18.776 26.304 -22.875 1.00 77.25 99 ILE A CA 1
ATOM 764 C C . ILE A 1 99 ? -18.475 26.527 -21.400 1.00 77.25 99 ILE A C 1
ATOM 766 O O . ILE A 1 99 ? -17.988 27.594 -20.998 1.00 77.25 99 ILE A O 1
ATOM 770 N N . LEU A 1 100 ? -18.729 25.500 -20.598 1.00 75.62 100 LEU A N 1
ATOM 771 C CA . LEU A 1 100 ? -18.248 25.458 -19.231 1.00 75.62 100 LEU A CA 1
ATOM 772 C C . LEU A 1 100 ? -16.763 25.078 -19.257 1.00 75.62 100 LEU A C 1
ATOM 774 O O . LEU A 1 100 ? -16.363 24.156 -19.968 1.00 75.62 100 LEU A O 1
ATOM 778 N N . PRO A 1 101 ? -15.905 25.782 -18.507 1.00 64.25 101 PRO A N 1
ATOM 779 C CA . PRO A 1 101 ? -14.503 25.414 -18.420 1.00 64.25 101 PRO A CA 1
ATOM 780 C C . PRO A 1 101 ? -14.381 23.962 -17.943 1.00 64.25 101 PRO A C 1
ATOM 782 O O . PRO A 1 101 ? -14.969 23.576 -16.930 1.00 64.25 101 PRO A O 1
ATOM 785 N N . VAL A 1 102 ? -13.615 23.156 -18.686 1.00 43.56 102 VAL A N 1
ATOM 786 C CA . VAL A 1 102 ? -13.322 21.758 -18.352 1.00 43.56 102 VAL A CA 1
ATOM 787 C C . VAL A 1 102 ? -12.488 21.738 -17.076 1.00 43.56 102 VAL A C 1
ATOM 789 O O . VAL A 1 102 ? -11.259 21.712 -17.105 1.00 43.56 102 VAL A O 1
ATOM 792 N N . PHE A 1 103 ? -13.144 21.781 -15.924 1.00 38.59 103 PHE A N 1
ATOM 793 C CA . PHE A 1 103 ? -12.459 21.684 -14.652 1.00 38.59 103 PHE A CA 1
ATOM 794 C C . PHE A 1 103 ? -12.389 20.229 -14.203 1.00 38.59 103 PHE A C 1
ATOM 796 O O . PHE A 1 103 ? -13.255 19.713 -13.499 1.00 38.59 103 PHE A O 1
ATOM 803 N N . SER A 1 104 ? -11.234 19.611 -14.456 1.00 33.91 104 SER A N 1
ATOM 804 C CA . SER A 1 104 ? -10.553 18.964 -13.339 1.00 33.91 104 SER A CA 1
ATOM 805 C C . SER A 1 104 ? -10.225 20.068 -12.322 1.00 33.91 104 SER A C 1
ATOM 807 O O . SER A 1 104 ? -9.273 20.822 -12.509 1.00 33.91 104 SER A O 1
ATOM 809 N N . SER A 1 105 ? -11.051 20.171 -11.278 1.00 28.38 105 SER A N 1
ATOM 810 C CA . SER A 1 105 ? -10.967 21.080 -10.117 1.00 28.38 105 SER A CA 1
ATOM 811 C C . SER A 1 105 ? -11.199 22.592 -10.335 1.00 28.38 105 SER A C 1
ATOM 813 O O . SER A 1 105 ? -10.307 23.306 -10.768 1.00 28.38 105 SER A O 1
ATOM 815 N N . ILE A 1 106 ? -12.356 23.046 -9.822 1.00 30.92 106 ILE A N 1
ATOM 816 C CA . ILE A 1 106 ? -12.689 24.391 -9.301 1.00 30.92 106 ILE A CA 1
ATOM 817 C C . ILE A 1 106 ? -12.929 25.492 -10.353 1.00 30.92 106 ILE A C 1
ATOM 819 O O . ILE A 1 106 ? -12.013 26.209 -10.742 1.00 30.92 106 ILE A O 1
ATOM 823 N N . VAL A 1 107 ? -14.210 25.723 -10.676 1.00 28.64 107 VAL A N 1
ATOM 824 C CA . VAL A 1 107 ? -14.696 27.063 -11.049 1.00 28.64 107 VAL A CA 1
ATOM 825 C C . VAL A 1 107 ? -14.625 27.935 -9.792 1.00 28.64 107 VAL A C 1
ATOM 827 O O . VAL A 1 107 ? -15.183 27.582 -8.755 1.00 28.64 107 VAL A O 1
ATOM 830 N N . LEU A 1 108 ? -13.905 29.052 -9.874 1.00 35.38 108 LEU A N 1
ATOM 831 C CA . LEU A 1 108 ? -13.993 30.147 -8.909 1.00 35.38 108 LEU A CA 1
ATOM 832 C C . LEU A 1 108 ? -15.357 30.829 -9.082 1.00 35.38 108 LEU A C 1
ATOM 834 O O . LEU A 1 108 ? -15.659 31.288 -10.181 1.00 35.38 108 LEU A O 1
ATOM 838 N N . GLU A 1 109 ? -16.156 30.908 -8.019 1.00 34.28 109 GLU A N 1
ATOM 839 C CA . GLU A 1 109 ? -17.327 31.793 -7.972 1.00 34.28 109 GLU A CA 1
ATOM 840 C C . GLU A 1 109 ? -16.921 33.271 -8.171 1.00 34.28 109 GLU A C 1
ATOM 842 O O . GLU A 1 109 ? -15.797 33.656 -7.818 1.00 34.28 109 GLU A O 1
ATOM 847 N N . PRO A 1 110 ? -17.821 34.116 -8.711 1.00 30.88 110 PRO A N 1
ATOM 848 C CA . PRO A 1 110 ? -17.612 35.555 -8.792 1.00 30.88 110 PRO A CA 1
ATOM 849 C C . PRO A 1 110 ? -17.461 36.229 -7.435 1.00 30.88 110 PRO A C 1
ATOM 851 O O . PRO A 1 110 ? -18.102 35.806 -6.475 1.00 30.88 110 PRO A O 1
ATOM 854 N N . PRO A 1 111 ? -16.714 37.346 -7.341 1.00 39.53 111 PRO A N 1
ATOM 855 C CA . PRO A 1 111 ? -16.776 38.208 -6.175 1.00 39.53 111 PRO A CA 1
ATOM 856 C C . PRO A 1 111 ? -18.129 38.930 -6.185 1.00 39.53 111 PRO A C 1
ATOM 858 O O . PRO A 1 111 ? -18.313 39.942 -6.856 1.00 39.53 111 PRO A O 1
ATOM 861 N N . GLY A 1 112 ? -19.085 38.390 -5.444 1.00 30.86 112 GLY A N 1
ATOM 862 C CA . GLY A 1 112 ? -20.385 39.000 -5.216 1.00 30.86 112 GLY A CA 1
ATOM 863 C C . GLY A 1 112 ? -21.025 38.332 -4.015 1.00 30.86 112 GLY A C 1
ATOM 864 O O . GLY A 1 112 ? -21.347 37.155 -4.075 1.00 30.86 112 GLY A O 1
ATOM 865 N N . LEU A 1 113 ? -21.101 39.086 -2.919 1.00 32.72 113 LEU A N 1
ATOM 866 C CA . LEU A 1 113 ? -21.812 38.805 -1.670 1.00 32.72 113 LEU A CA 1
ATOM 867 C C . LEU A 1 113 ? -22.869 37.700 -1.813 1.00 32.72 113 LEU A C 1
ATOM 869 O O . LEU A 1 113 ? -23.836 37.867 -2.555 1.00 32.72 113 LEU A O 1
ATOM 873 N N . ALA A 1 114 ? -22.709 36.603 -1.068 1.00 27.84 114 ALA A N 1
ATOM 874 C CA . ALA A 1 114 ? -23.825 35.702 -0.829 1.00 27.84 114 ALA A CA 1
ATOM 875 C C . ALA A 1 114 ? -25.011 36.544 -0.317 1.00 27.84 114 ALA A C 1
ATOM 877 O O . ALA A 1 114 ? -24.815 37.334 0.616 1.00 27.84 114 ALA A O 1
ATOM 878 N N . PRO A 1 115 ? -26.217 36.419 -0.901 1.00 29.31 115 PRO A N 1
ATOM 879 C CA . PRO A 1 115 ? -27.410 36.895 -0.233 1.00 29.31 115 PRO A CA 1
ATOM 880 C C . PRO A 1 115 ? -27.475 36.170 1.107 1.00 29.31 115 PRO A C 1
ATOM 882 O O . PRO A 1 115 ? -27.377 34.943 1.162 1.00 29.31 115 PRO A O 1
ATOM 885 N N . ILE A 1 116 ? -27.590 36.945 2.178 1.00 30.86 116 ILE A N 1
ATOM 886 C CA . ILE A 1 116 ? -27.932 36.431 3.498 1.00 30.86 116 ILE A CA 1
ATOM 887 C C . ILE A 1 116 ? -29.281 35.717 3.320 1.00 30.86 116 ILE A C 1
ATOM 889 O O . ILE A 1 116 ? -30.231 36.358 2.865 1.00 30.86 116 ILE A O 1
ATOM 893 N N . PRO A 1 117 ? -29.395 34.409 3.604 1.00 30.69 117 PRO A N 1
ATOM 894 C CA . PRO A 1 117 ? -30.702 33.803 3.766 1.00 30.69 117 PRO A CA 1
ATOM 895 C C . PRO A 1 117 ? -31.320 34.476 4.989 1.00 30.69 117 PRO A C 1
ATOM 897 O O . PRO A 1 117 ? -30.804 34.323 6.095 1.00 30.69 117 PRO A O 1
ATOM 900 N N . ASP A 1 118 ? -32.401 35.229 4.801 1.00 35.78 118 ASP A N 1
ATOM 901 C CA . ASP A 1 118 ? -33.051 35.984 5.881 1.00 35.78 118 ASP A CA 1
ATOM 902 C C . ASP A 1 118 ? -33.611 35.103 7.014 1.00 35.78 118 ASP A C 1
ATOM 904 O O . ASP A 1 118 ? -34.161 35.647 7.958 1.00 35.78 118 ASP A O 1
ATOM 908 N N . ASN A 1 119 ? -33.472 33.772 6.971 1.00 37.16 119 ASN A N 1
ATOM 909 C CA . ASN A 1 119 ? -33.847 32.871 8.066 1.00 37.16 119 ASN A CA 1
ATOM 910 C C . ASN A 1 119 ? -33.142 31.502 7.976 1.00 37.16 119 ASN A C 1
ATOM 912 O O . ASN A 1 119 ? -33.795 30.466 7.867 1.00 37.16 119 ASN A O 1
ATOM 916 N N . GLU A 1 120 ? -31.813 31.462 8.051 1.00 31.09 120 GLU A N 1
ATOM 917 C CA . GLU A 1 120 ? -31.152 30.286 8.631 1.00 31.09 120 GLU A CA 1
ATOM 918 C C . GLU A 1 120 ? -30.660 30.672 10.020 1.00 31.09 120 GLU A C 1
ATOM 920 O O . GLU A 1 120 ? -29.741 31.479 10.167 1.00 31.09 120 GLU A O 1
ATOM 925 N N . GLU A 1 121 ? -31.292 30.106 11.048 1.00 31.33 121 GLU A N 1
ATOM 926 C CA . GLU A 1 121 ? -30.726 30.057 12.389 1.00 31.33 121 GLU A CA 1
ATOM 927 C C . GLU A 1 121 ? -29.326 29.436 12.287 1.00 31.33 121 GLU A C 1
ATOM 929 O O . GLU A 1 121 ? -29.142 28.217 12.255 1.00 31.33 121 GLU A O 1
ATOM 934 N N . LEU A 1 122 ? -28.314 30.301 12.220 1.00 32.12 122 LEU A N 1
ATOM 935 C CA . LEU A 1 122 ? -26.958 29.986 12.625 1.00 32.12 122 LEU A CA 1
ATOM 936 C C . LEU A 1 122 ? -27.073 29.392 14.026 1.00 32.12 122 LEU A C 1
ATOM 938 O O . LEU A 1 122 ? -27.204 30.140 14.989 1.00 32.12 122 LEU A O 1
ATOM 942 N N . MET A 1 123 ? -27.015 28.066 14.162 1.00 33.31 123 MET A N 1
ATOM 943 C CA . MET A 1 123 ? -26.642 27.493 15.449 1.00 33.31 123 MET A CA 1
ATOM 944 C C . MET A 1 123 ? -25.244 28.037 15.754 1.00 33.31 123 MET A C 1
ATOM 946 O O . MET A 1 123 ? -24.297 27.693 15.032 1.00 33.31 123 MET A O 1
ATOM 950 N N . PRO A 1 124 ? -25.082 28.910 16.762 1.00 33.97 124 PRO A N 1
ATOM 951 C CA . PRO A 1 124 ? -23.775 29.429 17.096 1.00 33.97 124 PRO A CA 1
ATOM 952 C C . PRO A 1 124 ? -22.935 28.237 17.553 1.00 33.97 124 PRO A C 1
ATOM 954 O O . PRO A 1 124 ? -23.290 27.551 18.506 1.00 33.97 124 PRO A O 1
ATOM 957 N N . ILE A 1 125 ? -21.790 27.999 16.909 1.00 44.81 125 ILE A N 1
ATOM 958 C CA . ILE A 1 125 ? -20.751 27.089 17.436 1.00 44.81 125 ILE A CA 1
ATOM 959 C C . ILE A 1 125 ? -19.953 27.810 18.555 1.00 44.81 125 ILE A C 1
ATOM 961 O O . ILE A 1 125 ? -18.816 27.464 18.871 1.00 44.81 125 ILE A O 1
ATOM 965 N N . ASP A 1 126 ? -20.557 28.833 19.165 1.00 40.25 126 ASP A N 1
ATOM 966 C CA . ASP A 1 126 ? -20.112 29.459 20.399 1.00 40.25 126 ASP A CA 1
ATOM 967 C C . ASP A 1 126 ? -21.045 28.994 21.516 1.00 40.25 126 ASP A C 1
ATOM 969 O O . ASP A 1 126 ? -22.119 29.545 21.746 1.00 40.25 126 ASP A O 1
ATOM 973 N N . SER A 1 127 ? -20.602 27.988 22.265 1.00 44.03 127 SER A N 1
ATOM 974 C CA . SER A 1 127 ? -21.189 27.627 23.559 1.00 44.03 127 SER A CA 1
ATOM 975 C C . SER A 1 127 ? -20.982 28.711 24.634 1.00 44.03 127 SER A C 1
ATOM 977 O O . SER A 1 127 ? -21.469 28.558 25.749 1.00 44.03 127 SER A O 1
ATOM 979 N N . PHE A 1 128 ? -20.291 29.816 24.317 1.00 41.59 128 PHE A N 1
ATOM 980 C CA . PHE A 1 128 ? -20.088 30.963 25.206 1.00 41.59 128 PHE A CA 1
ATOM 981 C C . PHE A 1 128 ? -20.234 32.298 24.453 1.00 41.59 128 PHE A C 1
ATOM 983 O O . PHE A 1 128 ? -19.242 32.819 23.944 1.00 41.59 128 PHE A O 1
ATOM 990 N N . PRO A 1 129 ? -21.423 32.925 24.439 1.00 36.78 129 PRO A N 1
ATOM 991 C CA . PRO A 1 129 ? -21.659 34.211 23.770 1.00 36.78 129 PRO A CA 1
ATOM 992 C C . PRO A 1 129 ? -20.979 35.444 24.412 1.00 36.78 129 PRO A C 1
ATOM 994 O O . PRO A 1 129 ? -21.420 36.565 24.175 1.00 36.78 129 PRO A O 1
ATOM 997 N N . SER A 1 130 ? -19.955 35.300 25.265 1.00 46.34 130 SER A N 1
ATOM 998 C CA . SER A 1 130 ? -19.500 36.411 26.127 1.00 46.34 130 SER A CA 1
ATOM 999 C C . SER A 1 130 ? -18.000 36.509 26.442 1.00 46.34 130 SER A C 1
ATOM 1001 O O . SER A 1 130 ? -17.610 37.405 27.194 1.00 46.34 130 SER A O 1
ATOM 1003 N N . ARG A 1 131 ? -17.119 35.665 25.881 1.00 58.09 131 ARG A N 1
ATOM 1004 C CA . ARG A 1 131 ? -15.666 35.792 26.130 1.00 58.09 131 ARG A CA 1
ATOM 1005 C C . ARG A 1 131 ? -15.011 36.742 25.125 1.00 58.09 131 ARG A C 1
ATOM 1007 O O . ARG A 1 131 ? -14.958 36.463 23.932 1.00 58.09 131 ARG A O 1
ATOM 1014 N N . GLN A 1 132 ? -14.476 37.863 25.612 1.00 60.28 132 GLN A N 1
ATOM 1015 C CA . GLN A 1 132 ? -13.633 38.741 24.795 1.00 60.28 132 GLN A CA 1
ATOM 1016 C C . GLN A 1 132 ? -12.372 37.991 24.340 1.00 60.28 132 GLN A C 1
ATOM 1018 O O . GLN A 1 132 ? -11.787 37.219 25.098 1.00 60.28 132 GLN A O 1
ATOM 1023 N N . ALA A 1 133 ? -11.946 38.225 23.096 1.00 69.19 133 ALA A N 1
ATOM 1024 C CA . ALA A 1 133 ? -10.738 37.613 22.551 1.00 69.19 133 ALA A CA 1
ATOM 1025 C C . ALA A 1 133 ? -9.486 38.058 23.320 1.00 69.19 133 ALA A C 1
ATOM 1027 O O . ALA A 1 133 ? -9.230 39.260 23.458 1.00 69.19 133 ALA A O 1
ATOM 1028 N N . ASP A 1 134 ? -8.666 37.095 23.752 1.00 74.94 134 ASP A N 1
ATOM 1029 C CA . ASP A 1 134 ? -7.447 37.389 24.507 1.00 74.94 134 ASP A CA 1
ATOM 1030 C C . ASP A 1 134 ? -6.338 37.911 23.582 1.00 74.94 134 ASP A C 1
ATOM 1032 O O . ASP A 1 134 ? -5.493 37.186 23.046 1.00 74.94 134 ASP A O 1
ATOM 1036 N N . SER A 1 135 ? -6.350 39.226 23.381 1.00 71.44 135 SER A N 1
ATOM 1037 C CA . SER A 1 135 ? -5.395 39.924 22.520 1.00 71.44 135 SER A CA 1
ATOM 1038 C C . SER A 1 135 ? -3.957 39.861 23.046 1.00 71.44 135 SER A C 1
ATOM 1040 O O . SER A 1 135 ? -3.021 40.034 22.262 1.00 71.44 135 SER A O 1
ATOM 1042 N N . SER A 1 136 ? -3.760 39.618 24.347 1.00 77.19 136 SER A N 1
ATOM 1043 C CA . SER A 1 136 ? -2.431 39.500 24.953 1.00 77.19 136 SER A CA 1
ATOM 1044 C C . SER A 1 136 ? -1.796 38.152 24.611 1.00 77.19 136 SER A C 1
ATOM 1046 O O . SER A 1 136 ? -0.647 38.086 24.163 1.00 77.19 136 SER A O 1
ATOM 1048 N N . LEU A 1 137 ? -2.588 37.084 24.693 1.00 81.38 137 LEU A N 1
ATOM 1049 C CA . LEU A 1 137 ? -2.148 35.730 24.411 1.00 81.38 137 LEU A CA 1
ATOM 1050 C C . LEU A 1 137 ? -1.921 35.497 22.908 1.00 81.38 137 LEU A C 1
ATOM 1052 O O . LEU A 1 137 ? -0.941 34.855 22.525 1.00 81.38 137 LEU A O 1
ATOM 1056 N N . ILE A 1 138 ? -2.749 36.096 22.043 1.00 79.38 138 ILE A N 1
ATOM 1057 C CA . ILE A 1 138 ? -2.553 36.074 20.580 1.00 79.38 138 ILE A CA 1
ATOM 1058 C C . ILE A 1 138 ? -1.191 36.665 20.188 1.00 79.38 138 ILE A C 1
ATOM 1060 O O . ILE A 1 138 ? -0.537 36.139 19.286 1.00 79.38 138 ILE A O 1
ATOM 1064 N N . LYS A 1 139 ? -0.742 37.729 20.871 1.00 80.56 139 LYS A N 1
ATOM 1065 C CA . LYS A 1 139 ? 0.577 38.346 20.645 1.00 80.56 139 LYS A CA 1
ATOM 1066 C C . LYS A 1 139 ? 1.731 37.484 21.171 1.00 80.56 139 LYS A C 1
ATOM 1068 O O . LYS A 1 139 ? 2.805 37.503 20.582 1.00 80.56 139 LYS A O 1
ATOM 1073 N N . LYS A 1 140 ? 1.510 36.717 22.245 1.00 84.56 140 LYS A N 1
ATOM 1074 C CA . LYS A 1 140 ? 2.501 35.803 22.850 1.00 84.56 140 LYS A CA 1
ATOM 1075 C C . LYS A 1 140 ? 2.778 34.557 21.995 1.00 84.56 140 LYS A C 1
ATOM 1077 O O . LYS A 1 140 ? 3.827 33.933 22.145 1.00 84.56 140 LYS A O 1
ATOM 1082 N N . TRP A 1 141 ? 1.841 34.163 21.133 1.00 86.56 141 TRP A N 1
ATOM 1083 C CA . TRP A 1 141 ? 1.984 33.018 20.229 1.00 86.56 141 TRP A CA 1
ATOM 1084 C C . TRP A 1 141 ? 2.415 33.459 18.834 1.00 86.56 141 TRP A C 1
ATOM 1086 O O . TRP A 1 141 ? 1.607 33.990 18.065 1.00 86.56 141 TRP A O 1
ATOM 1096 N N . GLY A 1 142 ? 3.678 33.191 18.502 1.00 83.81 142 GLY A N 1
ATOM 1097 C CA . GLY A 1 142 ? 4.242 33.478 17.185 1.00 83.81 142 GLY A CA 1
ATOM 1098 C C . GLY A 1 142 ? 3.754 32.512 16.101 1.00 83.81 142 GLY A C 1
ATOM 1099 O O . GLY A 1 142 ? 3.130 31.489 16.381 1.00 83.81 142 GLY A O 1
ATOM 1100 N N . ILE A 1 143 ? 4.085 32.811 14.842 1.00 81.69 143 ILE A N 1
ATOM 1101 C CA . ILE A 1 143 ? 3.755 31.947 13.693 1.00 81.69 143 ILE A CA 1
ATOM 1102 C C . ILE A 1 143 ? 4.364 30.550 13.879 1.00 81.69 143 ILE A C 1
ATOM 1104 O O . ILE A 1 143 ? 3.673 29.552 13.699 1.00 81.69 143 ILE A O 1
ATOM 1108 N N . ASN A 1 144 ? 5.618 30.470 14.334 1.00 82.50 144 ASN A N 1
ATOM 1109 C CA . ASN A 1 144 ? 6.299 29.197 14.584 1.00 82.50 144 ASN A CA 1
ATOM 1110 C C . ASN A 1 144 ? 5.612 28.354 15.675 1.00 82.50 144 ASN A C 1
ATOM 1112 O O . ASN A 1 144 ? 5.491 27.141 15.525 1.00 82.50 144 ASN A O 1
ATOM 1116 N N . ASP A 1 145 ? 5.104 28.980 16.744 1.00 86.44 145 ASP A N 1
ATOM 1117 C CA . ASP A 1 145 ? 4.364 28.271 17.800 1.00 86.44 145 ASP A CA 1
ATOM 1118 C C . ASP A 1 145 ? 3.095 27.616 17.237 1.00 86.44 145 ASP A C 1
ATOM 1120 O O . ASP A 1 145 ? 2.795 26.454 17.523 1.00 86.44 145 ASP A O 1
ATOM 1124 N N . ARG A 1 146 ? 2.363 28.355 16.394 1.00 87.25 146 ARG A N 1
ATOM 1125 C CA . ARG A 1 146 ? 1.121 27.899 15.754 1.00 87.25 146 ARG A CA 1
ATOM 1126 C C . ARG A 1 146 ? 1.394 26.809 14.720 1.00 87.25 146 ARG A C 1
ATOM 1128 O O . ARG A 1 146 ? 0.695 25.799 14.696 1.00 87.25 146 ARG A O 1
ATOM 1135 N N . GLU A 1 147 ? 2.441 26.958 13.913 1.00 85.44 147 GLU A N 1
ATOM 1136 C CA . GLU A 1 147 ? 2.869 25.940 12.950 1.00 85.44 147 GLU A CA 1
ATOM 1137 C C . GLU A 1 147 ? 3.317 24.645 13.647 1.00 85.44 147 GLU A C 1
ATOM 1139 O O . GLU A 1 147 ? 2.894 23.554 13.248 1.00 85.44 147 GLU A O 1
ATOM 1144 N N . ASN A 1 148 ? 4.079 24.747 14.741 1.00 87.12 148 ASN A N 1
ATOM 1145 C CA . ASN A 1 148 ? 4.464 23.597 15.562 1.00 87.12 148 ASN A CA 1
ATOM 1146 C C . ASN A 1 148 ? 3.253 22.925 16.208 1.00 87.12 148 ASN A C 1
ATOM 1148 O O . ASN A 1 148 ? 3.118 21.700 16.142 1.00 87.12 148 ASN A O 1
ATOM 1152 N N . LEU A 1 149 ? 2.328 23.701 16.776 1.00 91.31 149 LEU A N 1
ATOM 1153 C CA . LEU A 1 149 ? 1.089 23.158 17.321 1.00 91.31 149 LEU A CA 1
ATOM 1154 C C . LEU A 1 149 ? 0.274 22.440 16.238 1.00 91.31 149 LEU A C 1
ATOM 1156 O O . LEU A 1 149 ? -0.171 21.315 16.457 1.00 91.31 149 LEU A O 1
ATOM 1160 N N . LYS A 1 150 ? 0.127 23.030 15.047 1.00 92.25 150 LYS A N 1
ATOM 1161 C CA . LYS A 1 150 ? -0.547 22.401 13.903 1.00 92.25 150 LYS A CA 1
ATOM 1162 C C . LYS A 1 150 ? 0.123 21.082 13.510 1.00 92.25 150 LYS A C 1
ATOM 1164 O O . LYS A 1 150 ? -0.572 20.078 13.337 1.00 92.25 150 LYS A O 1
ATOM 1169 N N . LYS A 1 151 ? 1.457 21.053 13.400 1.00 90.06 151 LYS A N 1
ATOM 1170 C CA . LYS A 1 151 ? 2.245 19.835 13.125 1.00 90.06 151 LYS A CA 1
ATOM 1171 C C . LYS A 1 151 ? 1.933 18.744 14.149 1.00 90.06 151 LYS A C 1
ATOM 1173 O O . LYS A 1 151 ? 1.602 17.618 13.766 1.00 90.06 151 LYS A O 1
ATOM 1178 N N . TRP A 1 152 ? 1.993 19.069 15.438 1.00 92.62 152 TRP A N 1
ATOM 1179 C CA . TRP A 1 152 ? 1.792 18.092 16.505 1.00 92.62 152 TRP A CA 1
ATOM 1180 C C . TRP A 1 152 ? 0.331 17.674 16.681 1.00 92.62 152 TRP A C 1
ATOM 1182 O O . TRP A 1 152 ? 0.078 16.494 16.913 1.00 92.62 152 TRP A O 1
ATOM 1192 N N . LEU A 1 153 ? -0.638 18.561 16.448 1.00 94.19 153 LEU A N 1
ATOM 1193 C CA . LEU A 1 153 ? -2.062 18.211 16.387 1.00 94.19 153 LEU A CA 1
ATOM 1194 C C . LEU A 1 153 ? -2.354 17.229 15.252 1.00 94.19 153 LEU A C 1
ATOM 1196 O O . LEU A 1 153 ? -3.041 16.232 15.459 1.00 94.19 153 LEU A O 1
ATOM 1200 N N . LEU A 1 154 ? -1.780 17.454 14.068 1.00 93.62 154 LEU A N 1
ATOM 1201 C CA . LEU A 1 154 ? -1.909 16.542 12.928 1.00 93.62 154 LEU A CA 1
ATOM 1202 C C . LEU A 1 154 ? -1.092 15.247 13.081 1.00 93.62 154 LEU A C 1
ATOM 1204 O O . LEU A 1 154 ? -1.235 14.354 12.244 1.00 93.62 154 LEU A O 1
ATOM 1208 N N . THR A 1 155 ? -0.259 15.142 14.120 1.00 92.75 155 THR A N 1
ATOM 1209 C CA . THR A 1 155 ? 0.547 13.953 14.438 1.00 92.75 155 THR A CA 1
ATOM 1210 C C . THR A 1 155 ? -0.086 13.134 15.561 1.00 92.75 155 THR A C 1
ATOM 1212 O O . THR A 1 155 ? -0.296 11.935 15.402 1.00 92.75 155 THR A O 1
ATOM 1215 N N . TYR A 1 156 ? -0.421 13.761 16.688 1.00 93.50 156 TYR A N 1
ATOM 1216 C CA . TYR A 1 156 ? -0.899 13.079 17.892 1.00 93.50 156 TYR A CA 1
ATOM 1217 C C . TYR A 1 156 ? -2.414 13.160 18.095 1.00 93.50 156 TYR A C 1
ATOM 1219 O O . TYR A 1 156 ? -2.958 12.297 18.785 1.00 93.50 156 TYR A O 1
ATOM 1227 N N . GLY A 1 157 ? -3.088 14.135 17.479 1.00 94.31 157 GLY A N 1
ATOM 1228 C CA . GLY A 1 157 ? -4.529 14.360 17.588 1.00 94.31 157 GLY A CA 1
ATOM 1229 C C . GLY A 1 157 ? -4.924 15.399 18.641 1.00 94.31 157 GLY A C 1
ATOM 1230 O O . GLY A 1 157 ? -4.130 15.790 19.497 1.00 94.31 157 GLY A O 1
ATOM 1231 N N . TYR A 1 158 ? -6.185 15.830 18.575 1.00 95.12 158 TYR A N 1
ATOM 1232 C CA . TYR A 1 158 ? -6.803 16.746 19.537 1.00 95.12 158 TYR A CA 1
ATOM 1233 C C . TYR A 1 158 ? -7.096 16.035 20.872 1.00 95.12 158 TYR A C 1
ATOM 1235 O O . TYR A 1 158 ? -7.435 14.848 20.902 1.00 95.12 158 TYR A O 1
ATOM 1243 N N . GLY A 1 159 ? -6.972 16.746 21.997 1.00 92.56 159 GLY A N 1
ATOM 1244 C CA . GLY A 1 159 ? -7.325 16.199 23.310 1.00 92.56 159 GLY A CA 1
ATOM 1245 C C . GLY A 1 159 ? -6.220 15.413 24.020 1.00 92.56 159 GLY A C 1
ATOM 1246 O O . GLY A 1 159 ? -6.514 14.720 24.994 1.00 92.56 159 GLY A O 1
ATOM 1247 N N . ARG A 1 160 ? -4.969 15.468 23.541 1.00 93.25 160 ARG A N 1
ATOM 1248 C CA . ARG A 1 160 ? -3.795 14.802 24.144 1.00 93.25 160 ARG A CA 1
ATOM 1249 C C . ARG A 1 160 ? -2.795 15.817 24.686 1.00 93.25 160 ARG A C 1
ATOM 1251 O O . ARG A 1 160 ? -1.624 15.823 24.318 1.00 93.25 160 ARG A O 1
ATOM 1258 N N . TRP A 1 161 ? -3.281 16.681 25.569 1.00 93.12 161 TRP A N 1
ATOM 1259 C CA . TRP A 1 161 ? -2.609 17.921 25.961 1.00 93.12 161 TRP A CA 1
ATOM 1260 C C . TRP A 1 161 ? -1.212 17.733 26.549 1.00 93.12 161 TRP A C 1
ATOM 1262 O O . TRP A 1 161 ? -0.290 18.397 26.094 1.00 93.12 161 TRP A O 1
ATOM 1272 N N . LYS A 1 162 ? -1.025 16.776 27.470 1.00 91.81 162 LYS A N 1
ATOM 1273 C CA . LYS A 1 162 ? 0.306 16.460 28.023 1.00 91.81 162 LYS A CA 1
ATOM 1274 C C . LYS A 1 162 ? 1.299 16.062 26.928 1.00 91.81 162 LYS A C 1
ATOM 1276 O O . LYS A 1 162 ? 2.395 16.599 26.863 1.00 91.81 162 LYS A O 1
ATOM 1281 N N . LYS A 1 163 ? 0.870 15.203 25.996 1.00 91.50 163 LYS A N 1
ATOM 1282 C CA . LYS A 1 163 ? 1.717 14.748 24.885 1.00 91.50 163 LYS A CA 1
ATOM 1283 C C . LYS A 1 163 ? 2.070 15.881 23.918 1.00 91.50 163 LYS A C 1
ATOM 1285 O O . LYS A 1 163 ? 3.185 15.926 23.412 1.00 91.50 163 LYS A O 1
ATOM 1290 N N . LEU A 1 164 ? 1.122 16.783 23.653 1.00 91.31 164 LEU A N 1
ATOM 1291 C CA . LEU A 1 164 ? 1.358 17.974 22.832 1.00 91.31 164 LEU A CA 1
ATOM 1292 C C . LEU A 1 164 ? 2.330 18.939 23.523 1.00 91.31 164 LEU A C 1
ATOM 1294 O O . LEU A 1 164 ? 3.243 19.433 22.873 1.00 91.31 164 LEU A O 1
ATOM 1298 N N . GLN A 1 165 ? 2.178 19.154 24.831 1.00 90.75 165 GLN A N 1
ATOM 1299 C CA . GLN A 1 165 ? 3.071 19.997 25.625 1.00 90.75 165 GLN A CA 1
ATOM 1300 C C . GLN A 1 165 ? 4.508 19.455 25.652 1.00 90.75 165 GLN A C 1
ATOM 1302 O O . GLN A 1 165 ? 5.445 20.216 25.415 1.00 90.75 165 GLN A O 1
ATOM 1307 N N . GLU A 1 166 ? 4.682 18.149 25.880 1.00 89.06 166 GLU A N 1
ATOM 1308 C CA . GLU A 1 166 ? 5.981 17.461 25.803 1.00 89.06 166 GLU A CA 1
ATOM 1309 C C . GLU A 1 166 ? 6.631 17.669 24.425 1.00 89.06 166 GLU A C 1
ATOM 1311 O O . GLU A 1 166 ? 7.742 18.184 24.330 1.00 89.06 166 GLU A O 1
ATOM 1316 N N . ALA A 1 167 ? 5.898 17.375 23.344 1.00 86.88 167 ALA A N 1
ATOM 1317 C CA . ALA A 1 167 ? 6.409 17.491 21.977 1.00 86.88 167 ALA A CA 1
ATOM 1318 C C . ALA A 1 167 ? 6.753 18.936 21.570 1.00 86.88 167 ALA A C 1
ATOM 1320 O O . ALA A 1 167 ? 7.666 19.162 20.778 1.00 86.88 167 ALA A O 1
ATOM 1321 N N . MET A 1 168 ? 6.029 19.927 22.099 1.00 82.50 168 MET A N 1
ATOM 1322 C CA . MET A 1 168 ? 6.343 21.342 21.886 1.00 82.50 168 MET A CA 1
ATOM 1323 C C . MET A 1 168 ? 7.580 21.796 22.672 1.00 82.50 168 MET A C 1
ATOM 1325 O O . MET A 1 168 ? 8.245 22.735 22.244 1.00 82.50 168 MET A O 1
ATOM 1329 N N . SER A 1 169 ? 7.905 21.128 23.783 1.00 80.50 169 SER A N 1
ATOM 1330 C CA . SER A 1 169 ? 9.038 21.478 24.650 1.00 80.50 169 SER A CA 1
ATOM 1331 C C . SER A 1 169 ? 10.366 20.864 24.182 1.00 80.50 169 SER A C 1
ATOM 1333 O O . SER A 1 169 ? 11.421 21.448 24.404 1.00 80.50 169 SER A O 1
ATOM 1335 N N . GLU A 1 170 ? 10.334 19.723 23.486 1.00 71.12 170 GLU A N 1
ATOM 1336 C CA . GLU A 1 170 ? 11.529 19.049 22.937 1.00 71.12 170 GLU A CA 1
ATOM 1337 C C . GLU A 1 170 ? 12.178 19.801 21.748 1.00 71.12 170 GLU A C 1
ATOM 1339 O O . GLU A 1 170 ? 13.318 19.526 21.386 1.00 71.12 170 GLU A O 1
ATOM 1344 N N . GLY A 1 171 ? 11.482 20.777 21.147 1.00 56.88 171 GLY A N 1
ATOM 1345 C CA . GLY A 1 171 ? 11.898 21.505 19.936 1.00 56.88 171 GLY A CA 1
ATOM 1346 C C . GLY A 1 171 ? 12.865 22.684 20.130 1.00 56.88 171 GLY A C 1
ATOM 1347 O O . GLY A 1 171 ? 12.993 23.505 19.225 1.00 56.88 171 GLY A O 1
ATOM 1348 N N . GLY A 1 172 ? 13.517 22.813 21.290 1.00 49.28 172 GLY A N 1
ATOM 1349 C CA . GLY A 1 172 ? 14.573 23.812 21.522 1.00 49.28 172 GLY A CA 1
ATOM 1350 C C . GLY A 1 172 ? 14.115 25.244 21.842 1.00 49.28 172 GLY A C 1
ATOM 1351 O O . GLY A 1 172 ? 14.960 26.121 22.004 1.00 49.28 172 GLY A O 1
ATOM 1352 N N . ALA A 1 173 ? 12.812 25.507 21.989 1.00 47.72 173 ALA A N 1
ATOM 1353 C CA . ALA A 1 173 ? 12.314 26.795 22.477 1.00 47.72 173 ALA A CA 1
ATOM 1354 C C . ALA A 1 173 ? 12.050 26.732 23.992 1.00 47.72 173 ALA A C 1
ATOM 1356 O O . ALA A 1 173 ? 11.192 25.982 24.450 1.00 47.72 173 ALA A O 1
ATOM 1357 N N . PHE A 1 174 ? 12.752 27.558 24.772 1.00 45.56 174 PHE A N 1
ATOM 1358 C CA . PHE A 1 174 ? 12.648 27.706 26.236 1.00 45.56 174 PHE A CA 1
ATOM 1359 C C . PHE A 1 174 ? 11.296 28.270 26.748 1.00 45.56 174 PHE A C 1
ATOM 1361 O O . PHE A 1 174 ? 11.237 28.921 27.788 1.00 45.56 174 PHE A O 1
ATOM 1368 N N . THR A 1 175 ? 10.178 28.033 26.058 1.00 56.75 175 THR A N 1
ATOM 1369 C CA . THR A 1 175 ? 8.848 28.474 26.502 1.00 56.75 175 THR A CA 1
ATOM 1370 C C . THR A 1 175 ? 7.907 27.283 26.635 1.00 56.75 175 THR A C 1
ATOM 1372 O O . THR A 1 175 ? 7.283 26.866 25.659 1.00 56.75 175 THR A O 1
ATOM 1375 N N . SER A 1 176 ? 7.765 26.743 27.846 1.00 71.00 176 SER A N 1
ATOM 1376 C CA . SER A 1 176 ? 6.716 25.770 28.151 1.00 71.00 176 SER A CA 1
ATOM 1377 C C . SER A 1 176 ? 5.349 26.466 28.102 1.00 71.00 176 SER A C 1
ATOM 1379 O O . SER A 1 176 ? 4.934 27.165 29.026 1.00 71.00 176 SER A O 1
ATOM 1381 N N . LYS A 1 177 ? 4.635 26.319 26.981 1.00 86.25 177 LYS A N 1
ATOM 1382 C CA . LYS A 1 177 ? 3.242 26.782 26.871 1.00 86.25 177 LYS A CA 1
ATOM 1383 C C . LYS A 1 177 ? 2.371 25.940 27.812 1.00 86.25 177 LYS A C 1
ATOM 1385 O O . LYS A 1 177 ? 2.563 24.724 27.931 1.00 86.25 177 LYS A O 1
ATOM 1390 N N . SER A 1 178 ? 1.434 26.573 28.513 1.00 89.44 178 SER A N 1
ATOM 1391 C CA . SER A 1 178 ? 0.542 25.860 29.433 1.00 89.44 178 SER A CA 1
ATOM 1392 C C . SER A 1 178 ? -0.495 25.030 28.662 1.00 89.44 178 SER A C 1
ATOM 1394 O O . SER A 1 178 ? -0.792 25.301 27.498 1.00 89.44 178 SER A O 1
ATOM 1396 N N . ILE A 1 179 ? -1.060 24.003 29.304 1.00 90.25 179 ILE A N 1
ATOM 1397 C CA . ILE A 1 179 ? -2.118 23.177 28.700 1.00 90.25 179 ILE A CA 1
ATOM 1398 C C . ILE A 1 179 ? -3.337 24.019 28.269 1.00 90.25 179 ILE A C 1
ATOM 1400 O O . ILE A 1 179 ? -3.783 23.809 27.139 1.00 90.25 179 ILE A O 1
ATOM 1404 N N . PRO A 1 180 ? -3.844 24.973 29.079 1.00 91.06 180 PRO A N 1
ATOM 1405 C CA . PRO A 1 180 ? -4.925 25.860 28.647 1.00 91.06 180 PRO A CA 1
ATOM 1406 C C . PRO A 1 180 ? -4.574 26.668 27.393 1.00 91.06 180 PRO A C 1
ATOM 1408 O O . PRO A 1 180 ? -5.359 26.693 26.451 1.00 91.06 180 PRO A O 1
ATOM 1411 N N . GLU A 1 181 ? -3.361 27.236 27.302 1.00 91.38 181 GLU A N 1
ATOM 1412 C CA . GLU A 1 181 ? -2.924 27.943 26.087 1.00 91.38 181 GLU A CA 1
ATOM 1413 C C . GLU A 1 181 ? -2.943 27.015 24.858 1.00 91.38 181 GLU A C 1
ATOM 1415 O O . GLU A 1 181 ? -3.517 27.350 23.820 1.00 91.38 181 GLU A O 1
ATOM 1420 N N . ILE A 1 182 ? -2.354 25.819 24.977 1.00 91.94 182 ILE A N 1
ATOM 1421 C CA . ILE A 1 182 ? -2.301 24.826 23.893 1.00 91.94 182 ILE A CA 1
ATOM 1422 C C . ILE A 1 182 ? -3.712 24.423 23.447 1.00 91.94 182 ILE A C 1
ATOM 1424 O O . ILE A 1 182 ? -3.976 24.339 22.245 1.00 91.94 182 ILE A O 1
ATOM 1428 N N . ARG A 1 183 ? -4.619 24.171 24.397 1.00 92.88 183 ARG A N 1
ATOM 1429 C CA . ARG A 1 183 ? -6.003 23.768 24.126 1.00 92.88 183 ARG A CA 1
ATOM 1430 C C . ARG A 1 183 ? -6.780 24.880 23.427 1.00 92.88 183 ARG A C 1
ATOM 1432 O O . ARG A 1 183 ? -7.403 24.604 22.406 1.00 92.88 183 ARG A O 1
ATOM 1439 N N . SER A 1 184 ? -6.662 26.128 23.877 1.00 91.69 184 SER A N 1
ATOM 1440 C CA . SER A 1 184 ? -7.291 27.291 23.240 1.00 91.69 184 SER A CA 1
ATOM 1441 C C . SER A 1 184 ? -6.879 27.469 21.776 1.00 91.69 184 SER A C 1
ATOM 1443 O O . SER A 1 184 ? -7.733 27.608 20.896 1.00 91.69 184 SER A O 1
ATOM 1445 N N . PHE A 1 185 ? -5.578 27.404 21.474 1.00 93.19 185 PHE A N 1
ATOM 1446 C CA . PHE A 1 185 ? -5.108 27.493 20.086 1.00 93.19 185 PHE A CA 1
ATOM 1447 C C . PHE A 1 185 ? -5.486 26.259 19.259 1.00 93.19 185 PHE A C 1
ATOM 1449 O O . PHE A 1 185 ? -5.831 26.393 18.085 1.00 93.19 185 PHE A O 1
ATOM 1456 N N . ALA A 1 186 ? -5.481 25.062 19.851 1.00 94.62 186 ALA A N 1
ATOM 1457 C CA . ALA A 1 186 ? -5.936 23.853 19.169 1.00 94.62 186 ALA A CA 1
ATOM 1458 C C . ALA A 1 186 ? -7.418 23.948 18.784 1.00 94.62 186 ALA A C 1
ATOM 1460 O O . ALA A 1 186 ? -7.784 23.601 17.660 1.00 94.62 186 ALA A O 1
ATOM 1461 N N . THR A 1 187 ? -8.261 24.458 19.683 1.00 93.56 187 THR A N 1
ATOM 1462 C CA . THR A 1 187 ? -9.683 24.702 19.422 1.00 93.56 187 THR A CA 1
ATOM 1463 C C . THR A 1 187 ? -9.874 25.747 18.324 1.00 93.56 187 THR A C 1
ATOM 1465 O O . THR A 1 187 ? -10.669 25.520 17.413 1.00 93.56 187 THR A O 1
ATOM 1468 N N . SER A 1 188 ? -9.093 26.834 18.326 1.00 92.62 188 SER A N 1
ATOM 1469 C CA . SER A 1 188 ? -9.103 27.825 17.236 1.00 92.62 188 SER A CA 1
ATOM 1470 C C . SER A 1 188 ? -8.758 27.206 15.873 1.00 92.62 188 SER A C 1
ATOM 1472 O O . SER A 1 188 ? -9.441 27.486 14.884 1.00 92.62 188 SER A O 1
ATOM 1474 N N . LEU A 1 189 ? -7.762 26.312 15.795 1.00 93.69 189 LEU A N 1
ATOM 1475 C CA . LEU A 1 189 ? -7.452 25.588 14.554 1.00 93.69 189 LEU A CA 1
ATOM 1476 C C . LEU A 1 189 ? -8.622 24.703 14.108 1.00 93.69 189 LEU A C 1
ATOM 1478 O O . LEU A 1 189 ? -8.974 24.712 12.928 1.00 93.69 189 LEU A O 1
ATOM 1482 N N . VAL A 1 190 ? -9.229 23.942 15.026 1.00 94.44 190 VAL A N 1
ATOM 1483 C CA . VAL A 1 190 ? -10.375 23.072 14.709 1.00 94.44 190 VAL A CA 1
ATOM 1484 C C . VAL A 1 190 ? -11.552 23.901 14.197 1.00 94.44 190 VAL A C 1
ATOM 1486 O O . VAL A 1 190 ? -12.073 23.582 13.130 1.00 94.44 190 VAL A O 1
ATOM 1489 N N . ARG A 1 191 ? -11.910 24.998 14.878 1.00 92.00 191 ARG A N 1
ATOM 1490 C CA . ARG A 1 191 ? -12.944 25.944 14.423 1.00 92.00 191 ARG A CA 1
ATOM 1491 C C . ARG A 1 191 ? -12.614 26.515 13.041 1.00 92.00 191 ARG A C 1
ATOM 1493 O O . ARG A 1 191 ? -13.447 26.457 12.145 1.00 92.00 191 ARG A O 1
ATOM 1500 N N . THR A 1 192 ? -11.366 26.934 12.818 1.00 89.62 192 THR A N 1
ATOM 1501 C CA . THR A 1 192 ? -10.919 27.434 11.504 1.00 89.62 192 THR A CA 1
ATOM 1502 C C . THR A 1 192 ? -11.088 26.371 10.411 1.00 89.62 192 THR A C 1
ATOM 1504 O O . THR A 1 192 ? -11.515 26.684 9.302 1.00 89.62 192 THR A O 1
ATOM 1507 N N . ILE A 1 193 ? -10.777 25.101 10.692 1.00 88.94 193 ILE A N 1
ATOM 1508 C CA . ILE A 1 193 ? -10.995 24.001 9.740 1.00 88.94 193 ILE A CA 1
ATOM 1509 C C . ILE A 1 193 ? -12.492 23.819 9.473 1.00 88.94 193 ILE A C 1
ATOM 1511 O O . ILE A 1 193 ? -12.880 23.757 8.311 1.00 88.94 193 ILE A O 1
ATOM 1515 N N . VAL A 1 194 ? -13.316 23.762 10.523 1.00 87.50 194 VAL A N 1
ATOM 1516 C CA . VAL A 1 194 ? -14.781 23.592 10.467 1.00 87.50 194 VAL A CA 1
ATOM 1517 C C . VAL A 1 194 ? -15.448 24.679 9.619 1.00 87.50 194 VAL A C 1
ATOM 1519 O O . VAL A 1 194 ? -16.304 24.363 8.794 1.00 87.50 194 VAL A O 1
ATOM 1522 N N . GLU A 1 195 ? -15.030 25.935 9.769 1.00 85.69 195 GLU A N 1
ATOM 1523 C CA . GLU A 1 195 ? -15.529 27.077 8.988 1.00 85.69 195 GLU A CA 1
ATOM 1524 C C . GLU A 1 195 ? -15.124 27.035 7.512 1.00 85.69 195 GLU A C 1
ATOM 1526 O O . GLU A 1 195 ? -15.806 27.605 6.667 1.00 85.69 195 GLU A O 1
ATOM 1531 N N . ASN A 1 196 ? -14.020 26.359 7.187 1.00 83.06 196 ASN A N 1
ATOM 1532 C CA . ASN A 1 196 ? -13.484 26.273 5.827 1.00 83.06 196 ASN A CA 1
ATOM 1533 C C . ASN A 1 196 ? -13.737 24.904 5.170 1.00 83.06 196 ASN A C 1
ATOM 1535 O O . ASN A 1 196 ? -13.176 24.612 4.110 1.00 83.06 196 ASN A O 1
ATOM 1539 N N . LEU A 1 197 ? -14.556 24.044 5.784 1.00 79.81 197 LEU A N 1
ATOM 1540 C CA . LEU A 1 197 ? -15.016 22.813 5.150 1.00 79.81 197 LEU A CA 1
ATOM 1541 C C . LEU A 1 197 ? -16.105 23.120 4.107 1.00 79.81 197 LEU A C 1
ATOM 1543 O O . LEU A 1 197 ? -17.008 23.904 4.392 1.00 79.81 197 LEU A O 1
ATOM 1547 N N . PRO A 1 198 ? -16.078 22.467 2.927 1.00 76.06 198 PRO A N 1
ATOM 1548 C CA . PRO A 1 198 ? -17.168 22.561 1.956 1.00 76.06 198 PRO A CA 1
ATOM 1549 C C . PRO A 1 198 ? -18.511 22.121 2.556 1.00 76.06 198 PRO A C 1
ATOM 1551 O O . PRO A 1 198 ? -18.542 21.178 3.352 1.00 76.06 198 PRO A O 1
ATOM 1554 N N . MET A 1 199 ? -19.620 22.728 2.117 1.00 70.06 199 MET A N 1
ATOM 1555 C CA . MET A 1 199 ? -20.980 22.437 2.616 1.00 70.06 199 MET A CA 1
ATOM 1556 C C . MET A 1 199 ? -21.351 20.946 2.516 1.00 70.06 199 MET A C 1
ATOM 1558 O O . MET A 1 199 ? -21.922 20.363 3.434 1.00 70.06 199 MET A O 1
ATOM 1562 N N . GLU A 1 200 ? -20.907 20.276 1.452 1.00 74.44 200 GLU A N 1
ATOM 1563 C CA . GLU A 1 200 ? -21.042 18.826 1.239 1.00 74.44 200 GLU A CA 1
ATOM 1564 C C . GLU A 1 200 ? -20.359 17.940 2.307 1.00 74.44 200 GLU A C 1
ATOM 1566 O O . GLU A 1 200 ? -20.503 16.718 2.286 1.00 74.44 200 GLU A O 1
ATOM 1571 N N . LYS A 1 201 ? -19.578 18.514 3.232 1.00 81.00 201 LYS A N 1
ATOM 1572 C CA . LYS A 1 201 ? -18.926 17.814 4.352 1.00 81.00 201 LYS A CA 1
ATOM 1573 C C . LYS A 1 201 ? -19.593 18.107 5.702 1.00 81.00 201 LYS A C 1
ATOM 1575 O O . LYS A 1 201 ? -18.905 18.068 6.722 1.00 81.00 201 LYS A O 1
ATOM 1580 N N . HIS A 1 202 ? -20.902 18.364 5.723 1.00 81.31 202 HIS A N 1
ATOM 1581 C CA . HIS A 1 202 ? -21.674 18.646 6.943 1.00 81.31 202 HIS A CA 1
ATOM 1582 C C . HIS A 1 202 ? -21.464 17.614 8.068 1.00 81.31 202 HIS A C 1
ATOM 1584 O O . HIS A 1 202 ? -21.233 18.014 9.206 1.00 81.31 202 HIS A O 1
ATOM 1590 N N . GLU A 1 203 ? -21.420 16.313 7.760 1.00 85.19 203 GLU A N 1
ATOM 1591 C CA . GLU A 1 203 ? -21.138 15.276 8.769 1.00 85.19 203 GLU A CA 1
ATOM 1592 C C . GLU A 1 203 ? -19.765 15.460 9.424 1.00 85.19 203 GLU A C 1
ATOM 1594 O O . GLU A 1 203 ? -19.645 15.498 10.644 1.00 85.19 203 GLU A O 1
ATOM 1599 N N . LEU A 1 204 ? -18.716 15.691 8.626 1.00 88.25 204 LEU A N 1
ATOM 1600 C CA . LEU A 1 204 ? -17.378 15.953 9.164 1.00 88.25 204 LEU A CA 1
ATOM 1601 C C . LEU A 1 204 ? -17.341 17.256 9.977 1.00 88.25 204 LEU A C 1
ATOM 1603 O O . LEU A 1 204 ? -16.636 17.324 10.983 1.00 88.25 204 LEU A O 1
ATOM 1607 N N . LYS A 1 205 ? -18.095 18.278 9.553 1.00 88.06 205 LYS A N 1
ATOM 1608 C CA . LYS A 1 205 ? -18.237 19.548 10.276 1.00 88.06 205 LYS A CA 1
ATOM 1609 C C . LYS A 1 205 ? -18.823 19.305 11.671 1.00 88.06 205 LYS A C 1
ATOM 1611 O O . LYS A 1 205 ? -18.234 19.747 12.656 1.00 88.06 205 LYS A O 1
ATOM 1616 N N . LYS A 1 206 ? -19.912 18.534 11.754 1.00 87.62 206 LYS A N 1
ATOM 1617 C CA . LYS A 1 206 ? -20.571 18.130 13.004 1.00 87.62 206 LYS A CA 1
ATOM 1618 C C . LYS A 1 206 ? -19.642 17.301 13.894 1.00 87.62 206 LYS A C 1
ATOM 1620 O O . LYS A 1 206 ? -19.464 17.628 15.063 1.00 87.62 206 LYS A O 1
ATOM 1625 N N . SER A 1 207 ? -18.981 16.285 13.340 1.00 91.56 207 SER A N 1
ATOM 1626 C CA . SER A 1 207 ? -18.041 15.438 14.083 1.00 91.56 207 SER A CA 1
ATOM 1627 C C . SER A 1 207 ? -16.868 16.222 14.682 1.00 91.56 207 SER A C 1
ATOM 1629 O O . SER A 1 207 ? -16.466 15.960 15.813 1.00 91.56 207 SER A O 1
ATOM 1631 N N . LEU A 1 208 ? -16.308 17.186 13.943 1.00 92.56 208 LEU A N 1
ATOM 1632 C CA . LEU A 1 208 ? -15.211 18.026 14.433 1.00 92.56 208 LEU A CA 1
ATOM 1633 C C . LEU A 1 208 ? -15.668 19.032 15.490 1.00 92.56 208 LEU A C 1
ATOM 1635 O O . LEU A 1 208 ? -14.919 19.277 16.431 1.00 92.56 208 LEU A O 1
ATOM 1639 N N . ALA A 1 209 ? -16.872 19.591 15.355 1.00 89.31 209 ALA A N 1
ATOM 1640 C CA . ALA A 1 209 ? -17.447 20.469 16.370 1.00 89.31 209 ALA A CA 1
ATOM 1641 C C . ALA A 1 209 ? -17.687 19.711 17.687 1.00 89.31 209 ALA A C 1
ATOM 1643 O O . ALA A 1 209 ? -17.274 20.177 18.744 1.00 89.31 209 ALA A O 1
ATOM 1644 N N . ASN A 1 210 ? -18.231 18.492 17.616 1.00 89.00 210 ASN A N 1
ATOM 1645 C CA . ASN A 1 210 ? -18.496 17.641 18.784 1.00 89.00 210 ASN A CA 1
ATOM 1646 C C . ASN A 1 210 ? -17.230 17.163 19.518 1.00 89.00 210 ASN A C 1
ATOM 1648 O O . ASN A 1 210 ? -17.310 16.685 20.646 1.00 89.00 210 ASN A O 1
ATOM 1652 N N . MET A 1 211 ? -16.062 17.249 18.878 1.00 91.75 211 MET A N 1
ATOM 1653 C CA . MET A 1 211 ? -14.773 16.904 19.482 1.00 91.75 211 MET A CA 1
ATOM 1654 C C . MET A 1 211 ? -14.233 18.010 20.403 1.00 91.75 211 MET A C 1
ATOM 1656 O O . MET A 1 211 ? -13.337 17.734 21.204 1.00 91.75 211 MET A O 1
ATOM 1660 N N . ILE A 1 212 ? -14.708 19.251 20.257 1.00 90.56 212 ILE A N 1
ATOM 1661 C CA . ILE A 1 212 ? -14.185 20.402 20.994 1.00 90.56 212 ILE A CA 1
ATOM 1662 C C . ILE A 1 212 ? -14.508 20.241 22.487 1.00 90.56 212 ILE A C 1
ATOM 1664 O O . ILE A 1 212 ? -15.663 20.130 22.881 1.00 90.56 212 ILE A O 1
ATOM 1668 N N . GLU A 1 213 ? -13.461 20.235 23.313 1.00 82.62 213 GLU A N 1
ATOM 1669 C CA . GLU A 1 213 ? -13.540 20.127 24.773 1.00 82.62 213 GLU A CA 1
ATOM 1670 C C . GLU A 1 213 ? -12.992 21.443 25.360 1.00 82.62 213 GLU A C 1
ATOM 1672 O O . GLU A 1 213 ? -11.775 21.608 25.446 1.00 82.62 213 GLU A O 1
ATOM 1677 N N . GLU A 1 214 ? -13.866 22.388 25.726 1.00 81.50 214 GLU A N 1
ATOM 1678 C CA . GLU A 1 214 ? -13.492 23.664 26.369 1.00 81.50 214 GLU A CA 1
ATOM 1679 C C . GLU A 1 214 ? -13.765 23.634 27.880 1.00 81.50 214 GLU A C 1
ATOM 1681 O O . GLU A 1 214 ? -14.727 23.023 28.343 1.00 81.50 214 GLU A O 1
ATOM 1686 N N . THR A 1 215 ? -12.918 24.309 28.657 1.00 83.31 215 THR A N 1
ATOM 1687 C CA . THR A 1 215 ? -13.055 24.475 30.113 1.00 83.31 215 THR A CA 1
ATOM 1688 C C . THR A 1 215 ? -13.122 25.949 30.516 1.00 83.31 215 THR A C 1
ATOM 1690 O O . THR A 1 215 ? -12.832 26.852 29.728 1.00 83.31 215 THR A O 1
ATOM 1693 N N . GLU A 1 216 ? -13.473 26.216 31.773 1.00 79.31 216 GLU A N 1
ATOM 1694 C CA . GLU A 1 216 ? -13.496 27.576 32.327 1.00 79.31 216 GLU A CA 1
ATOM 1695 C C . GLU A 1 216 ? -12.132 28.272 32.255 1.00 79.31 216 GLU A C 1
ATOM 1697 O O . GLU A 1 216 ? -12.079 29.445 31.897 1.00 79.31 216 GLU A O 1
ATOM 1702 N N . ASP A 1 217 ? -11.045 27.519 32.434 1.00 81.81 217 ASP A N 1
ATOM 1703 C CA . ASP A 1 217 ? -9.664 28.017 32.370 1.00 81.81 217 ASP A CA 1
ATOM 1704 C C . ASP A 1 217 ? -9.177 28.369 30.949 1.00 81.81 217 ASP A C 1
ATOM 1706 O O . ASP A 1 217 ? -8.046 28.827 30.779 1.00 81.81 217 ASP A O 1
ATOM 1710 N N . ASP A 1 218 ? -9.979 28.111 29.909 1.00 83.88 218 ASP A N 1
ATOM 1711 C CA . ASP A 1 218 ? -9.557 28.315 28.522 1.00 83.88 218 ASP A CA 1
ATOM 1712 C C . ASP A 1 218 ? -9.752 29.746 28.026 1.00 83.88 218 ASP A C 1
ATOM 1714 O O . ASP A 1 218 ? -10.793 30.386 28.196 1.00 83.88 218 ASP A O 1
ATOM 1718 N N . PHE A 1 219 ? -8.755 30.212 27.285 1.00 86.69 219 PHE A N 1
ATOM 1719 C CA . PHE A 1 219 ? -8.792 31.480 26.574 1.00 86.69 219 PHE A CA 1
ATOM 1720 C C . PHE A 1 219 ? -9.614 31.360 25.290 1.00 86.69 219 PHE A C 1
ATOM 1722 O O . 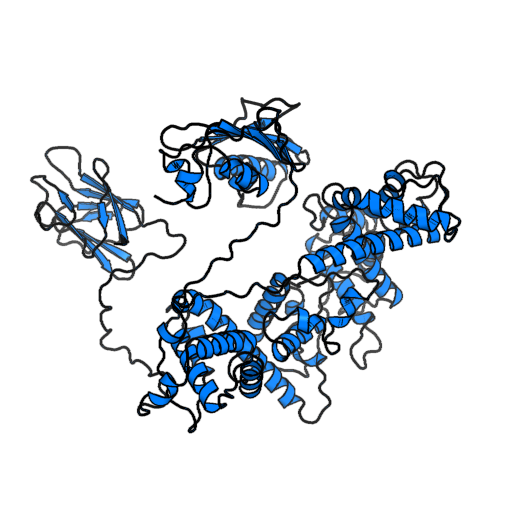PHE A 1 219 ? -9.506 30.366 24.563 1.00 86.69 219 PHE A O 1
ATOM 1729 N N . TYR A 1 220 ? -10.376 32.403 24.962 1.00 84.88 220 TYR A N 1
ATOM 1730 C CA . TYR A 1 220 ? -11.046 32.492 23.669 1.00 84.88 220 TYR A CA 1
ATOM 1731 C C . TYR A 1 220 ? -10.084 33.033 22.607 1.00 84.88 220 TYR A C 1
ATOM 1733 O O . TYR A 1 220 ? -9.643 34.186 22.663 1.00 84.88 220 TYR A O 1
ATOM 1741 N N . ILE A 1 221 ? -9.767 32.183 21.629 1.00 86.19 221 ILE A N 1
ATOM 1742 C CA . ILE A 1 221 ? -8.938 32.522 20.472 1.00 86.19 221 ILE A CA 1
ATOM 1743 C C . ILE A 1 221 ? -9.812 32.420 19.214 1.00 86.19 221 ILE A C 1
ATOM 1745 O O . ILE A 1 221 ? -10.268 31.321 18.885 1.00 86.19 221 ILE A O 1
ATOM 1749 N N . PRO A 1 222 ? -10.049 33.529 18.490 1.00 82.44 222 PRO A N 1
ATOM 1750 C CA . PRO A 1 222 ? -10.934 33.525 17.334 1.00 82.44 222 PRO A CA 1
ATOM 1751 C C . PRO A 1 222 ? -10.356 32.670 16.192 1.00 82.44 222 PRO A C 1
ATOM 1753 O O . PRO A 1 222 ? -9.135 32.653 15.996 1.00 82.44 222 PRO A O 1
ATOM 1756 N N . PRO A 1 223 ? -11.199 31.976 15.413 1.00 83.62 223 PRO A N 1
ATOM 1757 C CA . PRO A 1 223 ? -10.766 31.233 14.236 1.00 83.62 223 PRO A CA 1
ATOM 1758 C C . PRO A 1 223 ? -10.339 32.196 13.124 1.00 83.62 223 PRO A C 1
ATOM 1760 O O . PRO A 1 223 ? -11.041 33.144 12.772 1.00 83.62 223 PRO A O 1
ATOM 1763 N N . ARG A 1 224 ? -9.127 32.007 12.596 1.00 78.81 224 ARG A N 1
ATOM 1764 C CA . ARG A 1 224 ? -8.508 32.927 11.631 1.00 78.81 224 ARG A CA 1
ATOM 1765 C C . ARG A 1 224 ? -7.597 32.164 10.682 1.00 78.81 224 ARG A C 1
ATOM 1767 O O . ARG A 1 224 ? -6.546 31.676 11.078 1.00 78.81 224 ARG A O 1
ATOM 1774 N N . ILE A 1 225 ? -7.936 32.147 9.394 1.00 75.44 225 ILE A N 1
ATOM 1775 C CA . ILE A 1 225 ? -7.138 31.467 8.351 1.00 75.44 225 ILE A CA 1
ATOM 1776 C C . ILE A 1 225 ? -5.675 31.934 8.355 1.00 75.44 225 ILE A C 1
ATOM 1778 O O . ILE A 1 225 ? -4.762 31.116 8.264 1.00 75.44 225 ILE A O 1
ATOM 1782 N N . LYS A 1 226 ? -5.455 33.245 8.510 1.00 78.25 226 LYS A N 1
ATOM 1783 C CA . LYS A 1 226 ? -4.116 33.855 8.531 1.00 78.25 226 LYS A CA 1
ATOM 1784 C C . LYS A 1 226 ? -3.202 33.307 9.631 1.00 78.25 226 LYS A C 1
ATOM 1786 O O . LYS A 1 226 ? -1.990 33.363 9.474 1.00 78.25 226 LYS A O 1
ATOM 1791 N N . ASP A 1 227 ? -3.768 32.752 10.703 1.00 79.31 227 ASP A N 1
ATOM 1792 C CA . ASP A 1 227 ? -2.999 32.227 11.830 1.00 79.31 227 ASP A CA 1
ATOM 1793 C C . ASP A 1 227 ? -2.448 30.811 11.563 1.00 79.31 227 ASP A C 1
ATOM 1795 O O . ASP A 1 227 ? -1.584 30.356 12.308 1.00 79.31 227 ASP A O 1
ATOM 1799 N N . TRP A 1 228 ? -2.906 30.141 10.493 1.00 80.31 228 TRP A N 1
ATOM 1800 C CA . TRP A 1 228 ? -2.620 28.727 10.194 1.00 80.31 228 TRP A CA 1
ATOM 1801 C C . TRP A 1 228 ? -2.090 28.474 8.763 1.00 80.31 228 TRP A C 1
ATOM 1803 O O . TRP A 1 228 ? -1.960 27.320 8.328 1.00 80.31 228 TRP A O 1
ATOM 1813 N N . GLY A 1 229 ? -1.781 29.553 8.034 1.00 69.38 229 GLY A N 1
ATOM 1814 C CA . GLY A 1 229 ? -1.194 29.552 6.690 1.00 69.38 229 GLY A CA 1
ATOM 1815 C C . GLY A 1 229 ? -2.199 29.682 5.534 1.00 69.38 229 GLY A C 1
ATOM 1816 O O . GLY A 1 229 ? -3.401 29.471 5.674 1.00 69.38 229 GLY A O 1
ATOM 1817 N N . MET A 1 230 ? -1.702 30.001 4.333 1.00 63.16 230 MET A N 1
ATOM 1818 C CA . MET A 1 230 ? -2.552 30.292 3.160 1.00 63.16 230 MET A CA 1
ATOM 1819 C C . MET A 1 230 ? -3.307 29.068 2.612 1.00 63.16 230 MET A C 1
ATOM 1821 O O . MET A 1 230 ? -4.331 29.206 1.947 1.00 63.16 230 MET A O 1
ATOM 1825 N N . MET A 1 231 ? -2.827 27.854 2.899 1.00 67.12 231 MET A N 1
ATOM 1826 C CA . MET A 1 231 ? -3.394 26.612 2.359 1.00 67.12 231 MET A CA 1
ATOM 1827 C C . MET A 1 231 ? -4.521 26.011 3.209 1.00 67.12 231 MET A C 1
ATOM 1829 O O . MET A 1 231 ? -5.028 24.947 2.854 1.00 67.12 231 MET A O 1
ATOM 1833 N N . VAL A 1 232 ? -4.935 26.646 4.313 1.00 65.56 232 VAL A N 1
ATOM 1834 C CA . VAL A 1 232 ? -5.950 26.089 5.231 1.00 65.56 232 VAL A CA 1
ATOM 1835 C C . VAL A 1 232 ? -7.234 25.727 4.485 1.00 65.56 232 VAL A C 1
ATOM 1837 O O . VAL A 1 232 ? -7.741 24.629 4.676 1.00 65.56 232 VAL A O 1
ATOM 1840 N N . ARG A 1 233 ? -7.698 26.572 3.553 1.00 69.12 233 ARG A N 1
ATOM 1841 C CA . ARG A 1 233 ? -8.882 26.293 2.717 1.00 69.12 233 ARG A CA 1
ATOM 1842 C C . ARG A 1 233 ? -8.733 25.011 1.897 1.00 69.12 233 ARG A C 1
ATOM 1844 O O . ARG A 1 233 ? -9.577 24.126 1.949 1.00 69.12 233 ARG A O 1
ATOM 1851 N N . GLN A 1 234 ? -7.611 24.869 1.193 1.00 76.56 234 GLN A N 1
ATOM 1852 C CA . GLN A 1 234 ? -7.324 23.700 0.351 1.00 76.56 234 GLN A CA 1
ATOM 1853 C C . GLN A 1 234 ? -7.079 22.426 1.177 1.00 76.56 234 GLN A C 1
ATOM 1855 O O . GLN A 1 234 ? -7.265 21.306 0.696 1.00 76.56 234 GLN A O 1
ATOM 1860 N N . ARG A 1 235 ? -6.622 22.579 2.425 1.00 80.12 235 ARG A N 1
ATOM 1861 C CA . ARG A 1 235 ? -6.245 21.477 3.316 1.00 80.12 235 ARG A CA 1
ATOM 1862 C C . ARG A 1 235 ? -7.279 21.179 4.406 1.00 80.12 235 ARG A C 1
ATOM 1864 O O . ARG A 1 235 ? -7.098 20.190 5.113 1.00 80.12 235 ARG A O 1
ATOM 1871 N N . ALA A 1 236 ? -8.375 21.933 4.498 1.00 82.00 236 ALA A N 1
ATOM 1872 C CA . ALA A 1 236 ? -9.401 21.767 5.527 1.00 82.00 236 ALA A CA 1
ATOM 1873 C C . ALA A 1 236 ? -9.967 20.340 5.539 1.00 82.00 236 ALA A C 1
ATOM 1875 O O . ALA A 1 236 ? -9.985 19.689 6.580 1.00 82.00 236 ALA A O 1
ATOM 1876 N N . VAL A 1 237 ? -10.322 19.792 4.371 1.00 85.12 237 VAL A N 1
ATOM 1877 C CA . VAL A 1 237 ? -10.833 18.415 4.254 1.00 85.12 237 VAL A CA 1
ATOM 1878 C C . VAL A 1 237 ? -9.812 17.363 4.723 1.00 85.12 237 VAL A C 1
ATOM 1880 O O . VAL A 1 237 ? -10.153 16.556 5.593 1.00 85.12 237 VAL A O 1
ATOM 1883 N N . PRO A 1 238 ? -8.570 17.301 4.192 1.00 87.19 238 PRO A N 1
ATOM 1884 C CA . PRO A 1 238 ? -7.605 16.299 4.641 1.00 87.19 238 PRO A CA 1
ATOM 1885 C C . PRO A 1 238 ? -7.147 16.491 6.094 1.00 87.19 238 PRO A C 1
ATOM 1887 O O . PRO A 1 238 ? -6.880 15.489 6.760 1.00 87.19 238 PRO A O 1
ATOM 1890 N N . TRP A 1 239 ? -7.064 17.725 6.603 1.00 92.81 239 TRP A N 1
ATOM 1891 C CA . TRP A 1 239 ? -6.746 17.989 8.010 1.00 92.81 239 TRP A CA 1
ATOM 1892 C C . TRP A 1 239 ? -7.890 17.583 8.931 1.00 92.81 239 TRP A C 1
ATOM 1894 O O . TRP A 1 239 ? -7.654 16.835 9.874 1.00 92.81 239 TRP A O 1
ATOM 1904 N N . GLY A 1 240 ? -9.124 17.969 8.608 1.00 93.56 240 GLY A N 1
ATOM 1905 C CA . GLY A 1 240 ? -10.320 17.592 9.355 1.00 93.56 240 GLY A CA 1
ATOM 1906 C C . GLY A 1 240 ? -10.477 16.076 9.457 1.00 93.56 240 GLY A C 1
ATOM 1907 O O . GLY A 1 240 ? -10.560 15.535 10.556 1.00 93.56 240 GLY A O 1
ATOM 1908 N N . LYS A 1 241 ? -10.385 15.355 8.330 1.00 94.50 241 LYS A N 1
ATOM 1909 C CA . LYS A 1 241 ? -10.429 13.880 8.328 1.00 94.50 241 LYS A CA 1
ATOM 1910 C C . LYS A 1 241 ? -9.331 13.254 9.192 1.00 94.50 241 LYS A C 1
ATOM 1912 O O . LYS A 1 241 ? -9.565 12.229 9.826 1.00 94.50 241 LYS A O 1
ATOM 1917 N N . ARG A 1 242 ? -8.126 13.835 9.204 1.00 95.44 242 ARG A N 1
ATOM 1918 C CA . ARG A 1 242 ? -7.009 13.331 10.015 1.00 95.44 242 ARG A CA 1
ATOM 1919 C C . ARG A 1 242 ? -7.223 13.596 11.503 1.00 95.44 242 ARG A C 1
ATOM 1921 O O . ARG A 1 242 ? -7.017 12.685 12.295 1.00 95.44 242 ARG A O 1
ATOM 1928 N N . LEU A 1 243 ? -7.636 14.806 11.874 1.00 96.88 243 LEU A N 1
ATOM 1929 C CA . LEU A 1 243 ? -7.913 15.163 13.267 1.00 96.88 243 LEU A CA 1
ATOM 1930 C C . LEU A 1 243 ? -9.021 14.286 13.844 1.00 96.88 243 LEU A C 1
ATOM 1932 O O . LEU A 1 243 ? -8.823 13.694 14.902 1.00 96.88 243 LEU A O 1
ATOM 1936 N N . TYR A 1 244 ? -10.121 14.123 13.104 1.00 96.50 244 TYR A N 1
ATOM 1937 C CA . TYR A 1 244 ? -11.218 13.251 13.509 1.00 96.50 244 TYR A CA 1
ATOM 1938 C C . TYR A 1 244 ? -10.757 11.798 13.696 1.00 96.50 244 TYR A C 1
ATOM 1940 O O . TYR A 1 244 ? -11.019 11.188 14.727 1.00 96.50 244 TYR A O 1
ATOM 1948 N N . MET A 1 245 ? -9.978 11.261 12.752 1.00 97.00 245 MET A N 1
ATOM 1949 C CA . MET A 1 245 ? -9.414 9.912 12.858 1.00 97.00 245 MET A CA 1
ATOM 1950 C C . MET A 1 245 ? -8.548 9.731 14.112 1.00 97.00 245 MET A C 1
ATOM 1952 O O . MET A 1 245 ? -8.689 8.740 14.824 1.00 97.00 245 MET A O 1
ATOM 1956 N N . LEU A 1 246 ? -7.649 10.678 14.398 1.00 97.12 246 LEU A N 1
ATOM 1957 C CA . LEU A 1 246 ? -6.772 10.603 15.570 1.00 97.12 246 LEU A CA 1
ATOM 1958 C C . LEU A 1 246 ? -7.553 10.731 16.879 1.00 97.12 246 LEU A C 1
ATOM 1960 O O . LEU A 1 246 ? -7.249 10.028 17.846 1.00 97.12 246 LEU A O 1
ATOM 1964 N N . TRP A 1 247 ? -8.583 11.574 16.901 1.00 95.88 247 TRP A N 1
ATOM 1965 C CA . TRP A 1 247 ? -9.506 11.663 18.025 1.00 95.88 247 TRP A CA 1
ATOM 1966 C C . TRP A 1 247 ? -10.280 10.357 18.232 1.00 95.88 247 TRP A C 1
ATOM 1968 O O . TRP A 1 247 ? -10.344 9.861 19.357 1.00 95.88 247 TRP A O 1
ATOM 1978 N N . ARG A 1 248 ? -10.774 9.728 17.159 1.00 95.38 248 ARG A N 1
ATOM 1979 C CA . ARG A 1 248 ? -11.471 8.435 17.228 1.00 95.38 248 ARG A CA 1
ATOM 1980 C C . ARG A 1 248 ? -10.559 7.323 17.755 1.00 95.38 248 ARG A C 1
ATOM 1982 O O . ARG A 1 248 ? -10.991 6.533 18.589 1.00 95.38 248 ARG A O 1
ATOM 1989 N N . ILE A 1 249 ? -9.280 7.309 17.365 1.00 96.88 249 ILE A N 1
ATOM 1990 C CA . ILE A 1 249 ? -8.261 6.396 17.923 1.00 96.88 249 ILE A CA 1
ATOM 1991 C C . ILE A 1 249 ? -8.048 6.641 19.425 1.00 96.88 249 ILE A C 1
ATOM 1993 O O . ILE A 1 249 ? -8.037 5.684 20.203 1.00 96.88 249 ILE A O 1
ATOM 1997 N N . LYS A 1 250 ? -7.894 7.908 19.852 1.00 95.50 250 LYS A N 1
ATOM 1998 C CA . LYS A 1 250 ? -7.810 8.282 21.281 1.00 95.50 250 LYS A CA 1
ATOM 1999 C C . LYS A 1 250 ? -9.034 7.753 22.034 1.00 95.50 250 LYS A C 1
ATOM 2001 O O . LYS A 1 250 ? -8.876 7.144 23.090 1.00 95.50 250 LYS A O 1
ATOM 2006 N N . PHE A 1 251 ? -10.230 7.986 21.499 1.00 94.44 251 PHE A N 1
ATOM 2007 C CA . PHE A 1 251 ? -11.489 7.570 22.108 1.00 94.44 251 PHE A CA 1
ATOM 2008 C C . PHE A 1 251 ? -11.584 6.046 22.251 1.00 94.44 251 PHE A C 1
ATOM 2010 O O . PHE A 1 251 ? -11.859 5.561 23.346 1.00 94.44 251 PHE A O 1
ATOM 2017 N N . LEU A 1 252 ? -11.272 5.293 21.192 1.00 96.19 252 LEU A N 1
ATOM 2018 C CA . LEU A 1 252 ? -11.248 3.827 21.206 1.00 96.19 252 LEU A CA 1
ATOM 2019 C C . LEU A 1 252 ? -10.309 3.284 22.294 1.00 96.19 252 LEU A C 1
ATOM 2021 O O . LEU A 1 252 ? -10.709 2.453 23.105 1.00 96.19 252 LEU A O 1
ATOM 2025 N N . ILE A 1 253 ? -9.072 3.786 22.359 1.00 95.50 253 ILE A N 1
ATOM 2026 C CA . ILE A 1 253 ? -8.088 3.337 23.358 1.00 95.50 253 ILE A CA 1
ATOM 2027 C C . ILE A 1 253 ? -8.513 3.719 24.776 1.00 95.50 253 ILE A C 1
ATOM 2029 O O . ILE A 1 253 ? -8.286 2.946 25.708 1.00 95.50 253 ILE A O 1
ATOM 2033 N N . LYS A 1 254 ? -9.123 4.896 24.957 1.00 94.44 254 LYS A N 1
ATOM 2034 C CA . LYS A 1 254 ? -9.685 5.312 26.246 1.00 94.44 254 LYS A CA 1
ATOM 2035 C C . LYS A 1 254 ? -10.769 4.328 26.694 1.00 94.44 254 LYS A C 1
ATOM 2037 O O . LYS A 1 254 ? -10.662 3.807 27.798 1.00 94.44 254 LYS A O 1
ATOM 2042 N N . LYS A 1 255 ? -11.738 4.019 25.825 1.00 94.88 255 LYS A N 1
ATOM 2043 C CA . LYS A 1 255 ? -12.820 3.064 26.108 1.00 94.88 255 LYS A CA 1
ATOM 2044 C C . LYS A 1 255 ? -12.302 1.663 26.420 1.00 94.88 255 LYS A C 1
ATOM 2046 O O . LYS A 1 255 ? -12.724 1.073 27.406 1.00 94.88 255 LYS A O 1
ATOM 2051 N N . PHE A 1 256 ? -11.323 1.176 25.661 1.00 94.44 256 PHE A N 1
ATOM 2052 C CA . PHE A 1 256 ? -10.702 -0.124 25.917 1.00 94.44 256 PHE A CA 1
ATOM 2053 C C . PHE A 1 256 ? -10.040 -0.197 27.300 1.00 94.44 256 PHE A C 1
ATOM 2055 O O . PHE A 1 256 ? -10.246 -1.149 28.051 1.00 94.44 256 PHE A O 1
ATOM 2062 N N . LYS A 1 257 ? -9.273 0.839 27.667 1.00 93.69 257 LYS A N 1
ATOM 2063 C CA . LYS A 1 257 ? -8.655 0.933 28.997 1.00 93.69 257 LYS A CA 1
ATOM 2064 C C . LYS A 1 257 ? -9.686 1.064 30.113 1.00 93.69 257 LYS A C 1
ATOM 2066 O O . LYS A 1 257 ? -9.444 0.559 31.198 1.00 93.69 257 LYS A O 1
ATOM 2071 N N . GLU A 1 258 ? -10.798 1.755 29.862 1.00 93.44 258 GLU A N 1
ATOM 2072 C CA . GLU A 1 258 ? -11.901 1.886 30.816 1.00 93.44 258 GLU A CA 1
ATOM 2073 C C . GLU A 1 258 ? -12.592 0.546 31.088 1.00 93.44 258 GLU A C 1
ATOM 2075 O O . GLU A 1 258 ? -12.845 0.252 32.254 1.00 93.44 258 GLU A O 1
ATOM 2080 N N . ASN A 1 259 ? -12.813 -0.265 30.048 1.00 90.38 259 ASN A N 1
ATOM 2081 C CA . ASN A 1 259 ? -13.386 -1.612 30.155 1.00 90.38 259 ASN A CA 1
ATOM 2082 C C . ASN A 1 259 ? -12.505 -2.561 30.983 1.00 90.38 259 ASN A C 1
ATOM 2084 O O . ASN A 1 259 ? -13.006 -3.393 31.721 1.00 90.38 259 ASN A O 1
ATOM 2088 N N . ASN A 1 260 ? -11.182 -2.392 30.905 1.00 86.38 260 ASN A N 1
ATOM 2089 C CA . ASN A 1 260 ? -10.195 -3.285 31.518 1.00 86.38 260 ASN A CA 1
ATOM 2090 C C . ASN A 1 260 ? -9.493 -2.656 32.744 1.00 86.38 260 ASN A C 1
ATOM 2092 O O . ASN A 1 260 ? -8.348 -2.987 33.041 1.00 86.38 260 ASN A O 1
ATOM 2096 N N . LYS A 1 261 ? -10.123 -1.697 33.442 1.00 81.38 261 LYS A N 1
ATOM 2097 C CA . LYS A 1 261 ? -9.473 -0.910 34.518 1.00 81.38 261 LYS A CA 1
ATOM 2098 C C . LYS A 1 261 ? -8.875 -1.744 35.657 1.00 81.38 261 LYS A C 1
ATOM 2100 O O . LYS A 1 261 ? -7.908 -1.293 36.265 1.00 81.38 261 LYS A O 1
ATOM 2105 N N . ASN A 1 262 ? -9.450 -2.911 35.938 1.00 80.12 262 ASN A N 1
ATOM 2106 C CA . ASN A 1 262 ? -9.091 -3.755 37.080 1.00 80.12 262 ASN A CA 1
ATOM 2107 C C . ASN A 1 262 ? -8.329 -5.026 36.678 1.00 80.12 262 ASN A C 1
ATOM 2109 O O . ASN A 1 262 ? -8.052 -5.868 37.527 1.00 80.12 262 ASN A O 1
ATOM 2113 N N . GLU A 1 263 ? -7.987 -5.165 35.398 1.00 79.81 263 GLU A N 1
ATOM 2114 C CA . GLU A 1 263 ? -7.364 -6.363 34.845 1.00 79.81 263 GLU A CA 1
ATOM 2115 C C . GLU A 1 263 ? -6.102 -6.008 34.057 1.00 79.81 263 GLU A C 1
ATOM 2117 O O . GLU A 1 263 ? -5.868 -4.863 33.657 1.00 79.81 263 GLU A O 1
ATOM 2122 N N . THR A 1 264 ? -5.255 -7.007 33.820 1.00 81.75 264 THR A N 1
ATOM 2123 C CA . THR A 1 264 ? -4.105 -6.824 32.933 1.00 81.75 264 THR A CA 1
ATOM 2124 C C . THR A 1 264 ? -4.611 -6.591 31.511 1.00 81.75 264 THR A C 1
ATOM 2126 O O . THR A 1 264 ? -5.369 -7.395 30.981 1.00 81.75 264 THR A O 1
ATOM 2129 N N . LEU A 1 265 ? -4.184 -5.493 30.874 1.00 84.81 265 LEU A N 1
ATOM 2130 C CA . LEU A 1 265 ? -4.652 -5.112 29.536 1.00 84.81 265 LEU A CA 1
ATOM 2131 C C . LEU A 1 265 ? -4.307 -6.172 28.477 1.00 84.81 265 LEU A C 1
ATOM 2133 O O . LEU A 1 265 ? -3.200 -6.178 27.925 1.00 84.81 265 LEU A O 1
ATOM 2137 N N . LYS A 1 266 ? -5.295 -6.984 28.100 1.00 87.56 266 LYS A N 1
ATOM 2138 C CA . LYS A 1 266 ? -5.205 -7.943 26.995 1.00 87.56 266 LYS A CA 1
ATOM 2139 C C . LYS A 1 266 ? -5.395 -7.249 25.652 1.00 87.56 266 LYS A C 1
ATOM 2141 O O . LYS A 1 266 ? -6.459 -7.287 25.047 1.00 87.56 266 LYS A O 1
ATOM 2146 N N . TRP A 1 267 ? -4.348 -6.589 25.151 1.00 88.88 267 TRP A N 1
ATOM 2147 C CA . TRP A 1 267 ? -4.416 -5.803 23.905 1.00 88.88 267 TRP A CA 1
ATOM 2148 C C . TRP A 1 267 ? -4.941 -6.572 22.680 1.00 88.88 267 TRP A C 1
ATOM 2150 O O . TRP A 1 267 ? -5.425 -5.923 21.755 1.00 88.88 267 TRP A O 1
ATOM 2160 N N . GLY A 1 268 ? -4.872 -7.910 22.667 1.00 84.94 268 GLY A N 1
ATOM 2161 C CA . GLY A 1 268 ? -5.504 -8.755 21.644 1.00 84.94 268 GLY A CA 1
ATOM 2162 C C . GLY A 1 268 ? -7.007 -8.493 21.476 1.00 84.94 268 GLY A C 1
ATOM 2163 O O . GLY A 1 268 ? -7.517 -8.538 20.359 1.00 84.94 268 GLY A O 1
ATOM 2164 N N . ASN A 1 269 ? -7.686 -8.061 22.538 1.00 89.50 269 ASN A N 1
ATOM 2165 C CA . ASN A 1 269 ? -9.132 -7.845 22.559 1.00 89.50 269 ASN A CA 1
ATOM 2166 C C . ASN A 1 269 ? -9.566 -6.496 21.961 1.00 89.50 269 ASN A C 1
ATOM 2168 O O . ASN A 1 269 ? -10.753 -6.263 21.740 1.00 89.50 269 ASN A O 1
ATOM 2172 N N . LEU A 1 270 ? -8.620 -5.597 21.645 1.00 92.69 270 LEU A N 1
ATOM 2173 C CA . LEU A 1 270 ? -8.916 -4.216 21.235 1.00 92.69 270 LEU A CA 1
ATOM 2174 C C . LEU A 1 270 ? -9.881 -4.114 20.043 1.00 92.69 270 LEU A C 1
ATOM 2176 O O . LEU A 1 270 ? -10.568 -3.106 19.922 1.00 92.69 270 LEU A O 1
ATOM 2180 N N . LEU A 1 271 ? -9.909 -5.112 19.156 1.00 93.19 271 LEU A N 1
ATOM 2181 C CA . LEU A 1 271 ? -10.741 -5.127 17.951 1.00 93.19 271 LEU A CA 1
ATOM 2182 C C . LEU A 1 271 ? -11.714 -6.322 17.900 1.00 93.19 271 LEU A C 1
ATOM 2184 O O . LEU A 1 271 ? -12.130 -6.692 16.806 1.00 93.19 271 LEU A O 1
ATOM 2188 N N . ASN A 1 272 ? -12.067 -6.942 19.035 1.00 90.44 272 ASN A N 1
ATOM 2189 C CA . ASN A 1 272 ? -12.955 -8.124 19.070 1.00 90.44 272 ASN A CA 1
ATOM 2190 C C . ASN A 1 272 ? -14.366 -7.830 18.536 1.00 90.44 272 ASN A C 1
ATOM 2192 O O . ASN A 1 272 ? -14.970 -8.676 17.885 1.00 90.44 272 ASN A O 1
ATOM 2196 N N . PHE A 1 273 ? -14.849 -6.599 18.707 1.00 91.38 273 PHE A N 1
ATOM 2197 C CA . PHE A 1 273 ? -16.129 -6.142 18.160 1.00 91.38 273 PHE A CA 1
ATOM 2198 C C . PHE A 1 273 ? -16.175 -6.097 16.620 1.00 91.38 273 PHE A C 1
ATOM 2200 O O . PHE A 1 273 ? -17.247 -5.948 16.035 1.00 91.38 273 PHE A O 1
ATOM 2207 N N . MET A 1 274 ? -15.028 -6.181 15.936 1.00 89.44 274 MET A N 1
ATOM 2208 C CA . MET A 1 274 ? -14.968 -6.126 14.475 1.00 89.44 274 MET A CA 1
ATOM 2209 C C . MET A 1 274 ? -15.253 -7.502 13.853 1.00 89.44 274 MET A C 1
ATOM 2211 O O . MET A 1 274 ? -14.672 -8.496 14.295 1.00 89.44 274 MET A O 1
ATOM 2215 N N . PRO A 1 275 ? -16.036 -7.571 12.759 1.00 83.75 275 PRO A N 1
ATOM 2216 C CA . PRO A 1 275 ? -16.238 -8.820 12.031 1.00 83.75 275 PRO A CA 1
ATOM 2217 C C . PRO A 1 275 ? -14.935 -9.291 11.371 1.00 83.75 275 PRO A C 1
ATOM 2219 O O . PRO A 1 275 ? -14.139 -8.468 10.902 1.00 83.75 275 PRO A O 1
ATOM 2222 N N . SER A 1 276 ? -14.752 -10.610 11.268 1.00 75.19 276 SER A N 1
ATOM 2223 C CA . SER A 1 276 ? -13.592 -11.257 10.633 1.00 75.19 276 SER A CA 1
ATOM 2224 C C . SER A 1 276 ? -13.314 -10.675 9.240 1.00 75.19 276 SER A C 1
ATOM 2226 O O . SER A 1 276 ? -12.197 -10.226 8.970 1.00 75.19 276 SER A O 1
ATOM 2228 N N . GLY A 1 277 ? -14.348 -10.533 8.400 1.00 76.06 277 GLY A N 1
ATOM 2229 C CA . GLY A 1 277 ? -14.316 -9.896 7.075 1.00 76.06 277 GLY A CA 1
ATOM 2230 C C . GLY A 1 277 ? -13.552 -8.558 6.993 1.00 76.06 277 GLY A C 1
ATOM 2231 O O . GLY A 1 277 ? -12.914 -8.253 5.978 1.00 76.06 277 GLY A O 1
ATOM 2232 N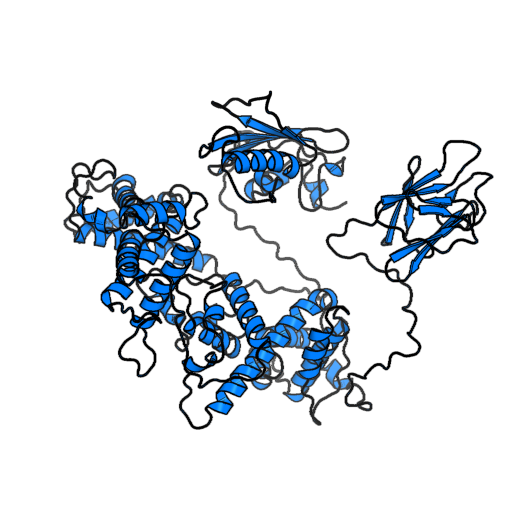 N . ALA A 1 278 ? -13.542 -7.753 8.063 1.00 82.94 278 ALA A N 1
ATOM 2233 C CA . ALA A 1 278 ? -12.843 -6.464 8.095 1.00 82.94 278 ALA A CA 1
ATOM 2234 C C . ALA A 1 278 ? -11.305 -6.592 8.081 1.00 82.94 278 ALA A C 1
ATOM 2236 O O . ALA A 1 278 ? -10.589 -5.655 7.686 1.00 82.94 278 ALA A O 1
ATOM 2237 N N . PHE A 1 279 ? -10.778 -7.750 8.479 1.00 80.44 279 PHE A N 1
ATOM 2238 C CA . PHE A 1 279 ? -9.344 -8.009 8.565 1.00 80.44 279 PHE A CA 1
ATOM 2239 C C . PHE A 1 279 ? -8.718 -8.427 7.228 1.00 80.44 279 PHE A C 1
ATOM 2241 O O . PHE A 1 279 ? -7.526 -8.212 7.014 1.00 80.44 279 PHE A O 1
ATOM 2248 N N . TYR A 1 280 ? -9.523 -8.900 6.275 1.00 70.12 280 TYR A N 1
ATOM 2249 C CA . TYR A 1 280 ? -9.021 -9.476 5.024 1.00 70.12 280 TYR A CA 1
ATOM 2250 C C . TYR A 1 280 ? -8.741 -8.443 3.915 1.00 70.12 280 TYR A C 1
ATOM 2252 O O . TYR A 1 280 ? -7.815 -8.619 3.119 1.00 70.12 280 TYR A O 1
ATOM 2260 N N . GLY A 1 281 ? -9.498 -7.339 3.857 1.00 70.00 281 GLY A N 1
ATOM 2261 C CA . GLY A 1 281 ? -9.422 -6.357 2.763 1.00 70.00 281 GLY A CA 1
ATOM 2262 C C . GLY A 1 281 ? -8.293 -5.319 2.882 1.00 70.00 281 GLY A C 1
ATOM 2263 O O . GLY A 1 281 ? -8.135 -4.672 3.914 1.00 70.00 281 GLY A O 1
ATOM 2264 N N . GLN A 1 282 ? -7.561 -5.062 1.788 1.00 76.44 282 GLN A N 1
ATOM 2265 C CA . GLN A 1 282 ? -6.507 -4.024 1.696 1.00 76.44 282 GLN A CA 1
ATOM 2266 C C . GLN A 1 282 ? -5.396 -4.138 2.761 1.00 76.44 282 GLN A C 1
ATOM 2268 O O . GLN A 1 282 ? -4.938 -3.127 3.301 1.00 76.44 282 GLN A O 1
ATOM 2273 N N . ARG A 1 283 ? -4.963 -5.362 3.076 1.00 84.12 283 ARG A N 1
ATOM 2274 C CA . ARG A 1 283 ? -3.837 -5.597 3.989 1.00 84.12 283 ARG A CA 1
ATOM 2275 C C . ARG A 1 283 ? -2.530 -4.996 3.432 1.00 84.12 283 ARG A C 1
ATOM 2277 O O . ARG A 1 283 ? -2.296 -5.100 2.227 1.00 84.12 283 ARG A O 1
ATOM 2284 N N . PRO A 1 284 ? -1.674 -4.374 4.270 1.00 85.25 284 PRO A N 1
ATOM 2285 C CA . PRO A 1 284 ? -0.395 -3.809 3.829 1.00 85.25 284 PRO A CA 1
ATOM 2286 C C . PRO A 1 284 ? 0.584 -4.837 3.259 1.00 85.25 284 PRO A C 1
ATOM 2288 O O . PRO A 1 284 ? 1.364 -4.515 2.367 1.00 85.25 284 PRO A O 1
ATOM 2291 N N . SER A 1 285 ? 0.547 -6.061 3.780 1.00 78.12 285 SER A N 1
ATOM 2292 C CA . SER A 1 285 ? 1.350 -7.187 3.319 1.00 78.12 285 SER A CA 1
ATOM 2293 C C . SER A 1 285 ? 0.594 -8.489 3.546 1.00 78.12 285 SER A C 1
ATOM 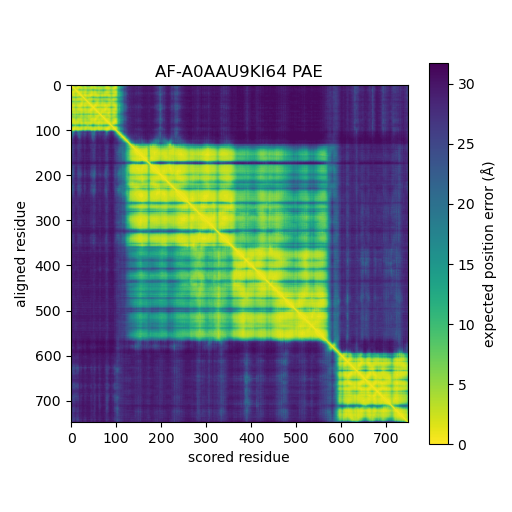2295 O O . SER A 1 285 ? -0.363 -8.547 4.318 1.00 78.12 285 SER A O 1
ATOM 2297 N N . ALA A 1 286 ? 1.049 -9.540 2.883 1.00 70.19 286 ALA A N 1
ATOM 2298 C CA . ALA A 1 286 ? 0.485 -10.868 2.969 1.00 70.19 286 ALA A CA 1
ATOM 2299 C C . ALA A 1 286 ? 0.584 -11.432 4.407 1.00 70.19 286 ALA A C 1
ATOM 2301 O O . ALA A 1 286 ? -0.339 -12.093 4.865 1.00 70.19 286 ALA A O 1
ATOM 2302 N N . TRP A 1 287 ? 1.670 -11.165 5.140 1.00 75.50 287 TRP A N 1
ATOM 2303 C CA . TRP A 1 287 ? 1.851 -11.593 6.542 1.00 75.50 287 TRP A CA 1
ATOM 2304 C C . TRP A 1 287 ? 1.117 -10.702 7.565 1.00 75.50 287 TRP A C 1
ATOM 2306 O O . TRP A 1 287 ? 1.178 -10.947 8.766 1.00 75.50 287 TRP A O 1
ATOM 2316 N N . TRP A 1 288 ? 0.433 -9.644 7.116 1.00 81.75 288 TRP A N 1
ATOM 2317 C CA . TRP A 1 288 ? -0.242 -8.712 8.015 1.00 81.75 288 TRP A CA 1
ATOM 2318 C C . TRP A 1 288 ? -1.503 -9.339 8.615 1.00 81.75 288 TRP A C 1
ATOM 2320 O O . TRP A 1 288 ? -2.378 -9.817 7.890 1.00 81.75 288 TRP A O 1
ATOM 2330 N N . THR A 1 289 ? -1.621 -9.272 9.938 1.00 78.75 289 THR A N 1
ATOM 2331 C CA . THR A 1 289 ? -2.707 -9.898 10.708 1.00 78.75 289 THR A CA 1
ATOM 2332 C C . THR A 1 289 ? -3.500 -8.878 11.512 1.00 78.75 289 THR A C 1
ATOM 2334 O O . THR A 1 289 ? -3.116 -7.712 11.634 1.00 78.75 289 THR A O 1
ATOM 2337 N N . ARG A 1 290 ? -4.572 -9.351 12.152 1.00 84.62 290 ARG A N 1
ATOM 2338 C CA . ARG A 1 290 ? -5.315 -8.593 13.158 1.00 84.62 290 ARG A CA 1
ATOM 2339 C C . ARG A 1 290 ? -4.414 -8.047 14.267 1.00 84.62 290 ARG A C 1
ATOM 2341 O O . ARG A 1 290 ? -4.569 -6.890 14.653 1.00 84.62 290 ARG A O 1
ATOM 2348 N N . ARG A 1 291 ? -3.430 -8.822 14.741 1.00 85.06 291 ARG A N 1
ATOM 2349 C CA . ARG A 1 291 ? -2.475 -8.339 15.750 1.00 85.06 291 ARG A CA 1
ATOM 2350 C C . ARG A 1 291 ? -1.697 -7.113 15.264 1.00 85.06 291 ARG A C 1
ATOM 2352 O O . ARG A 1 291 ? -1.516 -6.160 16.019 1.00 85.06 291 ARG A O 1
ATOM 2359 N N . HIS A 1 292 ? -1.306 -7.102 13.994 1.00 89.75 292 HIS A N 1
ATOM 2360 C CA . HIS A 1 292 ? -0.643 -5.959 13.373 1.00 89.75 292 HIS A CA 1
ATOM 2361 C C . HIS A 1 292 ? -1.588 -4.760 13.199 1.00 89.75 292 HIS A C 1
ATOM 2363 O O . HIS A 1 292 ? -1.154 -3.621 13.349 1.00 89.75 292 HIS A O 1
ATOM 2369 N N . ASP A 1 293 ? -2.883 -4.975 12.941 1.00 93.25 293 ASP A N 1
ATOM 2370 C CA . ASP A 1 293 ? -3.881 -3.892 12.934 1.00 93.25 293 ASP A CA 1
ATOM 2371 C C . ASP A 1 293 ? -4.066 -3.267 14.326 1.00 93.25 293 ASP A C 1
ATOM 2373 O O . ASP A 1 293 ? -4.091 -2.040 14.458 1.00 93.25 293 ASP A O 1
ATOM 2377 N N . ILE A 1 294 ? -4.132 -4.097 15.373 1.00 93.44 294 ILE A N 1
ATOM 2378 C CA . ILE A 1 294 ? -4.161 -3.662 16.778 1.00 93.44 294 ILE A CA 1
ATOM 2379 C C . ILE A 1 294 ? -2.920 -2.819 17.085 1.00 93.44 294 ILE A C 1
ATOM 2381 O O . ILE A 1 294 ? -3.030 -1.696 17.584 1.00 93.44 294 ILE A O 1
ATOM 2385 N N . ASP A 1 295 ? -1.736 -3.324 16.742 1.00 93.69 295 ASP A N 1
ATOM 2386 C CA . ASP A 1 295 ? -0.469 -2.642 17.001 1.00 93.69 295 ASP A CA 1
ATOM 2387 C C . ASP A 1 295 ? -0.266 -1.402 16.123 1.00 93.69 295 ASP A C 1
ATOM 2389 O O . ASP A 1 295 ? 0.388 -0.455 16.556 1.00 93.69 295 ASP A O 1
ATOM 2393 N N . LEU A 1 296 ? -0.889 -1.329 14.945 1.00 96.06 296 LEU A N 1
ATOM 2394 C CA . LEU A 1 296 ? -0.941 -0.118 14.126 1.00 96.06 296 LEU A CA 1
ATOM 2395 C C . LEU A 1 296 ? -1.767 0.981 14.805 1.00 96.06 296 LEU A C 1
ATOM 2397 O O . LEU A 1 296 ? -1.347 2.140 14.824 1.00 96.06 296 LEU A O 1
ATOM 2401 N N . ILE A 1 297 ? -2.914 0.643 15.401 1.00 97.38 297 ILE A N 1
ATOM 2402 C CA . ILE A 1 297 ? -3.737 1.597 16.161 1.00 97.38 297 ILE A CA 1
ATOM 2403 C C . ILE A 1 297 ? -2.998 2.040 17.429 1.00 97.38 297 ILE A C 1
ATOM 2405 O O . ILE A 1 297 ? -2.854 3.242 17.676 1.00 97.38 297 ILE A O 1
ATOM 2409 N N . ARG A 1 298 ? -2.462 1.084 18.202 1.00 96.19 298 ARG A N 1
ATOM 2410 C CA . ARG A 1 298 ? -1.662 1.356 19.411 1.00 96.19 298 ARG A CA 1
ATOM 2411 C C . ARG A 1 298 ? -0.437 2.205 19.086 1.00 96.19 298 ARG A C 1
ATOM 2413 O O . ARG A 1 298 ? -0.170 3.184 19.779 1.00 96.19 298 ARG A O 1
ATOM 2420 N N . GLY A 1 299 ? 0.278 1.859 18.020 1.00 95.25 299 GLY A N 1
ATOM 2421 C CA . GLY A 1 299 ? 1.454 2.564 17.529 1.00 95.25 299 GLY A CA 1
ATOM 2422 C C . GLY A 1 299 ? 1.121 3.975 17.060 1.00 95.25 299 GLY A C 1
ATOM 2423 O O . GLY A 1 299 ? 1.800 4.914 17.464 1.00 95.25 299 GLY A O 1
ATOM 2424 N N . THR A 1 300 ? 0.034 4.157 16.304 1.00 96.56 300 THR A N 1
ATOM 2425 C CA . THR A 1 300 ? -0.451 5.486 15.882 1.00 96.56 300 THR A CA 1
ATOM 2426 C C . THR A 1 300 ? -0.784 6.358 17.084 1.00 96.56 300 THR A C 1
ATOM 2428 O O . THR A 1 300 ? -0.425 7.533 17.120 1.00 96.56 300 THR A O 1
ATOM 2431 N N . HIS A 1 301 ? -1.412 5.789 18.112 1.00 96.00 301 HIS A N 1
ATOM 2432 C CA . HIS A 1 301 ? -1.648 6.508 19.354 1.00 96.00 301 HIS A CA 1
ATOM 2433 C C . HIS A 1 301 ? -0.341 6.808 20.101 1.00 96.00 301 HIS A C 1
ATOM 2435 O O . HIS A 1 301 ? -0.128 7.935 20.530 1.00 96.00 301 HIS A O 1
ATOM 2441 N N . LYS A 1 302 ? 0.574 5.853 20.269 1.00 94.19 302 LYS A N 1
ATOM 2442 C CA . LYS A 1 302 ? 1.803 6.059 21.054 1.00 94.19 302 LYS A CA 1
ATOM 2443 C C . LYS A 1 302 ? 2.792 7.012 20.368 1.00 94.19 302 LYS A C 1
ATOM 2445 O O . LYS A 1 302 ? 3.202 7.996 20.979 1.00 94.19 302 LYS A O 1
ATOM 2450 N N . HIS A 1 303 ? 3.124 6.731 19.112 1.00 93.62 303 HIS A N 1
ATOM 2451 C CA . HIS A 1 303 ? 4.193 7.380 18.341 1.00 93.62 303 HIS A CA 1
ATOM 2452 C C . HIS A 1 303 ? 3.695 8.474 17.396 1.00 93.62 303 HIS A C 1
ATOM 2454 O O . HIS A 1 303 ? 4.491 9.275 16.920 1.00 93.62 303 HIS A O 1
ATOM 2460 N N . GLY A 1 304 ? 2.389 8.543 17.132 1.00 92.12 304 GLY A N 1
ATOM 2461 C CA . GLY A 1 304 ? 1.791 9.520 16.224 1.00 92.12 304 GLY A CA 1
ATOM 2462 C C . GLY A 1 304 ? 1.604 9.010 14.792 1.00 92.12 304 GLY A C 1
ATOM 2463 O O . GLY A 1 304 ? 2.173 8.002 14.363 1.00 92.12 304 GLY A O 1
ATOM 2464 N N . TYR A 1 305 ? 0.766 9.720 14.042 1.00 92.44 305 TYR A N 1
ATOM 2465 C CA . TYR A 1 305 ? 0.437 9.437 12.648 1.00 92.44 305 TYR A CA 1
ATOM 2466 C C . TYR A 1 305 ? 1.681 9.436 11.755 1.00 92.44 305 TYR A C 1
ATOM 2468 O O . TYR A 1 305 ? 2.511 10.335 11.835 1.00 92.44 305 TYR A O 1
ATOM 2476 N N . ALA A 1 306 ? 1.769 8.454 10.856 1.00 89.81 306 ALA A N 1
ATOM 2477 C CA . ALA A 1 306 ? 2.859 8.285 9.890 1.00 89.81 306 ALA A CA 1
ATOM 2478 C C . ALA A 1 306 ? 4.274 8.071 10.477 1.00 89.81 306 ALA A C 1
ATOM 2480 O O . ALA A 1 306 ? 5.230 7.947 9.711 1.00 89.81 306 ALA A O 1
ATOM 2481 N N . ASN A 1 307 ? 4.424 7.905 11.796 1.00 90.62 307 ASN A N 1
ATOM 2482 C CA . ASN A 1 307 ? 5.705 7.603 12.449 1.00 90.62 307 ASN A CA 1
ATOM 2483 C C . ASN A 1 307 ? 6.020 6.095 12.467 1.00 90.62 307 ASN A C 1
ATOM 2485 O O . ASN A 1 307 ? 6.425 5.528 13.481 1.00 90.62 307 ASN A O 1
ATOM 2489 N N . TYR A 1 308 ? 5.860 5.428 11.320 1.00 90.25 308 TYR A N 1
ATOM 2490 C CA . TYR A 1 308 ? 5.982 3.968 11.202 1.00 90.25 308 TYR A CA 1
ATOM 2491 C C . TYR A 1 308 ? 7.381 3.437 11.532 1.00 90.25 308 TYR A C 1
ATOM 2493 O O . TYR A 1 308 ? 7.504 2.309 11.991 1.00 90.25 308 TYR A O 1
ATOM 2501 N N . ASN A 1 309 ? 8.431 4.247 11.364 1.00 86.06 309 ASN A N 1
ATOM 2502 C CA . ASN A 1 309 ? 9.786 3.867 11.774 1.00 86.06 309 ASN A CA 1
ATOM 2503 C C . ASN A 1 309 ? 9.912 3.736 13.299 1.00 86.06 309 ASN A C 1
ATOM 2505 O O . ASN A 1 309 ? 10.538 2.798 13.777 1.00 86.06 309 ASN A O 1
ATOM 2509 N N . GLN A 1 310 ? 9.295 4.642 14.066 1.00 87.50 310 GLN A N 1
ATOM 2510 C CA . GLN A 1 310 ? 9.285 4.535 15.528 1.00 87.50 310 GLN A CA 1
ATOM 2511 C C . GLN A 1 310 ? 8.443 3.338 15.976 1.00 87.50 310 GLN A C 1
ATOM 2513 O O . GLN A 1 310 ? 8.857 2.604 16.864 1.00 87.50 310 GLN A O 1
ATOM 2518 N N . MET A 1 311 ? 7.313 3.085 15.300 1.00 91.19 311 MET A N 1
ATOM 2519 C CA . MET A 1 311 ? 6.499 1.890 15.551 1.00 91.19 311 MET A CA 1
ATOM 2520 C C . MET A 1 311 ? 7.276 0.600 15.267 1.00 91.19 311 MET A C 1
ATOM 2522 O O . MET A 1 311 ? 7.206 -0.337 16.053 1.00 91.19 311 MET A O 1
ATOM 2526 N N . ARG A 1 312 ? 8.044 0.565 14.172 1.00 87.50 312 ARG A N 1
ATOM 2527 C CA . ARG A 1 312 ? 8.911 -0.565 13.817 1.00 87.50 312 ARG A CA 1
ATOM 2528 C C . ARG A 1 312 ? 9.999 -0.805 14.856 1.00 87.50 312 ARG A C 1
ATOM 2530 O O . ARG A 1 312 ? 10.327 -1.947 15.103 1.00 87.50 312 ARG A O 1
ATOM 2537 N N . ASN A 1 313 ? 10.531 0.234 15.490 1.00 86.75 313 ASN A N 1
ATOM 2538 C CA . ASN A 1 313 ? 11.590 0.083 16.492 1.00 86.75 313 ASN A CA 1
ATOM 2539 C C . ASN A 1 313 ? 11.060 -0.163 17.920 1.00 86.75 313 ASN A C 1
ATOM 2541 O O . ASN A 1 313 ? 11.850 -0.359 18.843 1.00 86.75 313 ASN A O 1
ATOM 2545 N N . ASP A 1 314 ? 9.743 -0.130 18.136 1.00 88.19 314 ASP A N 1
ATOM 2546 C CA . ASP A 1 314 ? 9.146 -0.336 19.455 1.00 88.19 314 ASP A CA 1
ATOM 2547 C C . ASP A 1 314 ? 8.997 -1.828 19.763 1.00 88.19 314 ASP A C 1
ATOM 2549 O O . ASP A 1 314 ? 8.133 -2.507 19.209 1.00 88.19 314 ASP A O 1
ATOM 2553 N N . LYS A 1 315 ? 9.798 -2.316 20.715 1.00 89.44 315 LYS A N 1
ATOM 2554 C CA . LYS A 1 315 ? 9.789 -3.713 21.182 1.00 89.44 315 LYS A CA 1
ATOM 2555 C C . LYS A 1 315 ? 8.437 -4.180 21.742 1.00 89.44 315 LYS A C 1
ATOM 2557 O O . LYS A 1 315 ? 8.203 -5.374 21.849 1.00 89.44 315 LYS A O 1
ATOM 2562 N N . ASN A 1 316 ? 7.535 -3.257 22.093 1.00 88.19 316 ASN A N 1
ATOM 2563 C CA . ASN A 1 316 ? 6.193 -3.584 22.600 1.00 88.19 316 ASN A CA 1
ATOM 2564 C C . ASN A 1 316 ? 5.137 -3.752 21.491 1.00 88.19 316 ASN A C 1
ATOM 2566 O O . ASN A 1 316 ? 3.954 -3.982 21.783 1.00 88.19 316 ASN A O 1
ATOM 2570 N N . LEU A 1 317 ? 5.535 -3.552 20.233 1.00 88.75 317 LEU A N 1
ATOM 2571 C CA . LEU A 1 317 ? 4.713 -3.759 19.048 1.00 88.75 317 LEU A CA 1
ATOM 2572 C C . LEU A 1 317 ? 5.264 -4.946 18.251 1.00 88.75 317 LEU A C 1
ATOM 2574 O O . LEU A 1 317 ? 6.478 -5.142 18.162 1.00 88.75 317 LEU A O 1
ATOM 2578 N N . SER A 1 318 ? 4.364 -5.684 17.600 1.00 84.50 318 SER A N 1
ATOM 2579 C CA . SER A 1 318 ? 4.679 -6.833 16.731 1.00 84.50 318 SER A CA 1
ATOM 2580 C C . SER A 1 318 ? 5.594 -6.504 15.543 1.00 84.50 318 SER A C 1
ATOM 2582 O O . SER A 1 318 ? 6.102 -7.405 14.885 1.00 84.50 318 SER A O 1
ATOM 2584 N N . PHE A 1 319 ? 5.854 -5.224 15.269 1.00 84.88 319 PHE A N 1
ATOM 2585 C CA . PHE A 1 319 ? 6.664 -4.784 14.134 1.00 84.88 319 PHE A CA 1
ATOM 2586 C C . PHE A 1 319 ? 8.182 -4.926 14.319 1.00 84.88 319 PHE A C 1
ATOM 2588 O O . PHE A 1 319 ? 8.915 -4.880 13.330 1.00 84.88 319 PHE A O 1
ATOM 2595 N N . SER A 1 320 ? 8.652 -5.059 15.560 1.00 76.12 320 SER A N 1
ATOM 2596 C CA . SER A 1 320 ? 10.081 -4.985 15.901 1.00 76.12 320 SER A CA 1
ATOM 2597 C C . SER A 1 320 ? 10.924 -6.164 15.427 1.00 76.12 320 SER A C 1
ATOM 2599 O O . SER A 1 320 ? 12.109 -5.983 15.159 1.00 76.12 320 SER A O 1
ATOM 2601 N N . ASN A 1 321 ? 10.306 -7.324 15.210 1.00 67.44 321 ASN A N 1
ATOM 2602 C CA . ASN A 1 321 ? 11.015 -8.562 14.874 1.00 67.44 321 ASN A CA 1
ATOM 2603 C C . ASN A 1 321 ? 10.970 -8.917 13.374 1.00 67.44 321 ASN A C 1
ATOM 2605 O O . ASN A 1 321 ? 11.449 -9.972 12.975 1.00 67.44 321 ASN A O 1
ATOM 2609 N N . ILE A 1 322 ? 10.398 -8.057 12.522 1.00 70.31 322 ILE A N 1
ATOM 2610 C CA . ILE A 1 322 ? 10.152 -8.380 11.101 1.00 70.31 322 ILE A CA 1
ATOM 2611 C C . ILE A 1 322 ? 11.453 -8.503 10.287 1.00 70.31 322 ILE A C 1
ATOM 2613 O O . ILE A 1 322 ? 11.537 -9.318 9.372 1.00 70.31 322 ILE A O 1
ATOM 2617 N N . ASP A 1 323 ? 12.471 -7.694 10.595 1.00 58.53 323 ASP A N 1
ATOM 2618 C CA . ASP A 1 323 ? 13.719 -7.669 9.813 1.00 58.53 323 ASP A CA 1
ATOM 2619 C C . ASP A 1 323 ? 14.752 -8.702 10.257 1.00 58.53 323 ASP A C 1
ATOM 2621 O O . ASP A 1 323 ? 15.647 -9.031 9.483 1.00 58.53 323 ASP A O 1
ATOM 2625 N N . THR A 1 324 ? 14.648 -9.160 11.501 1.00 55.75 324 THR A N 1
ATOM 2626 C CA . THR A 1 324 ? 15.611 -10.061 12.146 1.00 55.75 324 THR A CA 1
ATOM 2627 C C . THR A 1 324 ? 15.251 -11.527 11.972 1.00 55.75 324 THR A C 1
ATOM 2629 O O . THR A 1 324 ? 16.073 -12.389 12.244 1.00 55.75 324 THR A O 1
ATOM 2632 N N . ASP A 1 325 ? 14.025 -11.807 11.541 1.00 57.94 325 ASP A N 1
ATOM 2633 C CA . ASP A 1 325 ? 13.529 -13.156 11.328 1.00 57.94 325 ASP A CA 1
ATOM 2634 C C . ASP A 1 325 ? 13.909 -13.654 9.914 1.00 57.94 325 ASP A C 1
ATOM 2636 O O . ASP A 1 325 ? 13.832 -12.910 8.918 1.00 57.94 325 ASP A O 1
ATOM 2640 N N . LEU A 1 326 ? 14.332 -14.921 9.829 1.00 58.53 326 LEU A N 1
ATOM 2641 C CA . LEU A 1 326 ? 14.707 -15.636 8.599 1.00 58.53 326 LEU A CA 1
ATOM 2642 C C . LEU A 1 326 ? 13.525 -15.774 7.624 1.00 58.53 326 LEU A C 1
ATOM 2644 O O . LEU A 1 326 ? 13.700 -16.159 6.475 1.00 58.53 326 LEU A O 1
ATOM 2648 N N . SER A 1 327 ? 12.327 -15.362 8.033 1.00 62.66 327 SER A N 1
ATOM 2649 C CA . SER A 1 327 ? 11.083 -15.457 7.273 1.00 62.66 327 SER A CA 1
ATOM 2650 C C . SER A 1 327 ? 10.936 -14.507 6.068 1.00 62.66 327 SER A C 1
ATOM 2652 O O . SER A 1 327 ? 9.831 -14.379 5.545 1.00 62.66 327 SER A O 1
ATOM 2654 N N . PHE A 1 328 ? 11.987 -13.812 5.604 1.00 68.00 328 PHE A N 1
ATOM 2655 C CA . PHE A 1 328 ? 11.976 -12.934 4.407 1.00 68.00 328 PHE A CA 1
ATOM 2656 C C . PHE A 1 328 ? 10.827 -11.899 4.339 1.00 68.00 328 PHE A C 1
ATOM 2658 O O . PHE A 1 328 ? 10.455 -11.418 3.266 1.00 68.00 328 PHE A O 1
ATOM 2665 N N . LYS A 1 329 ? 10.252 -11.514 5.485 1.00 74.12 329 LYS A N 1
ATOM 2666 C CA . LYS A 1 329 ? 9.135 -10.562 5.556 1.00 74.12 329 LYS A CA 1
ATOM 2667 C C . LYS A 1 329 ? 9.616 -9.148 5.207 1.00 74.12 329 LYS A C 1
ATOM 2669 O O . LYS A 1 329 ? 10.516 -8.600 5.841 1.00 74.12 329 LYS A O 1
ATOM 2674 N N . GLU A 1 330 ? 8.981 -8.510 4.222 1.00 72.62 330 GLU A N 1
ATOM 2675 C CA . GLU A 1 330 ? 9.218 -7.090 3.935 1.00 72.62 330 GLU A CA 1
ATOM 2676 C C . GLU A 1 330 ? 8.280 -6.189 4.740 1.00 72.62 330 GLU A C 1
ATOM 2678 O O . GLU A 1 330 ? 7.058 -6.358 4.695 1.00 72.62 330 GLU A O 1
ATOM 2683 N N . PHE A 1 331 ? 8.841 -5.178 5.416 1.00 79.69 331 PHE A N 1
ATOM 2684 C CA . PHE A 1 331 ? 8.038 -4.142 6.061 1.00 79.69 331 PHE A CA 1
ATOM 2685 C C . PHE A 1 331 ? 7.261 -3.324 5.009 1.00 79.69 331 PHE A C 1
ATOM 2687 O O . PHE A 1 331 ? 7.876 -2.856 4.043 1.00 79.69 331 PHE A O 1
ATOM 2694 N N . PRO A 1 332 ? 5.941 -3.102 5.166 1.00 83.69 332 PRO A N 1
ATOM 2695 C CA . PRO A 1 332 ? 5.137 -2.483 4.118 1.00 83.69 332 PRO A CA 1
ATOM 2696 C C . PRO A 1 332 ? 5.461 -0.994 3.948 1.00 83.69 332 PRO A C 1
ATOM 2698 O O . PRO A 1 332 ? 5.984 -0.337 4.852 1.00 83.69 332 PRO A O 1
ATOM 2701 N N . SER A 1 333 ? 5.121 -0.423 2.790 1.00 84.38 333 SER A N 1
ATOM 2702 C CA . SER A 1 333 ? 5.359 1.003 2.543 1.00 84.38 333 SER A CA 1
ATOM 2703 C C . SER A 1 333 ? 4.463 1.885 3.417 1.00 84.38 333 SER A C 1
ATOM 2705 O O . SER A 1 333 ? 3.326 1.522 3.733 1.00 84.38 333 SER A O 1
ATOM 2707 N N . ALA A 1 334 ? 4.931 3.094 3.738 1.00 84.81 334 ALA A N 1
ATOM 2708 C CA . ALA A 1 334 ? 4.161 4.059 4.524 1.00 84.81 334 ALA A CA 1
ATOM 2709 C C . ALA A 1 334 ? 2.759 4.319 3.938 1.00 84.81 334 ALA A C 1
ATOM 2711 O O . ALA A 1 334 ? 1.791 4.453 4.688 1.00 84.81 334 ALA A O 1
ATOM 2712 N N . ASP A 1 335 ? 2.624 4.326 2.610 1.00 82.44 335 ASP A N 1
ATOM 2713 C CA . ASP A 1 335 ? 1.341 4.523 1.932 1.00 82.44 335 ASP A CA 1
ATOM 2714 C C . ASP A 1 335 ? 0.371 3.361 2.154 1.00 82.44 335 ASP A C 1
ATOM 2716 O O . ASP A 1 335 ? -0.813 3.590 2.417 1.00 82.44 335 ASP A O 1
ATOM 2720 N N . THR A 1 336 ? 0.857 2.117 2.085 1.00 87.75 336 THR A N 1
ATOM 2721 C CA . THR A 1 336 ? 0.027 0.923 2.321 1.00 87.75 336 THR A CA 1
ATOM 2722 C C . THR A 1 336 ? -0.454 0.850 3.767 1.00 87.75 336 THR A C 1
ATOM 2724 O O . THR A 1 336 ? -1.647 0.652 4.001 1.00 87.75 336 THR A O 1
ATOM 2727 N N . ILE A 1 337 ? 0.429 1.131 4.731 1.00 92.00 337 ILE A N 1
ATOM 2728 C CA . ILE A 1 337 ? 0.089 1.183 6.159 1.00 92.00 337 ILE A CA 1
ATOM 2729 C C . ILE A 1 337 ? -0.923 2.306 6.424 1.00 92.00 337 ILE A C 1
ATOM 2731 O O . ILE A 1 337 ? -1.946 2.094 7.072 1.00 92.00 337 ILE A O 1
ATOM 2735 N N . THR A 1 338 ? -0.700 3.491 5.849 1.00 91.56 338 THR A N 1
ATOM 2736 C CA . THR A 1 338 ? -1.618 4.633 5.982 1.00 91.56 338 THR A CA 1
ATOM 2737 C C . THR A 1 338 ? -2.997 4.335 5.396 1.00 91.56 338 THR A C 1
ATOM 2739 O O . THR A 1 338 ? -4.021 4.735 5.958 1.00 91.56 338 THR A O 1
ATOM 2742 N N . ARG A 1 339 ? -3.048 3.652 4.247 1.00 90.81 339 ARG A N 1
ATOM 2743 C CA . ARG A 1 339 ? -4.304 3.232 3.615 1.00 90.81 339 ARG A CA 1
ATOM 2744 C C . ARG A 1 339 ? -5.048 2.234 4.497 1.00 90.81 339 ARG A C 1
ATOM 2746 O O . ARG A 1 339 ? -6.250 2.405 4.691 1.00 90.81 339 ARG A O 1
ATOM 2753 N N . ARG A 1 340 ? -4.337 1.261 5.078 1.00 94.38 340 ARG A N 1
ATOM 2754 C CA . ARG A 1 340 ? -4.916 0.295 6.019 1.00 94.38 340 ARG A CA 1
ATOM 2755 C C . ARG A 1 340 ? -5.468 0.978 7.263 1.00 94.38 340 ARG A C 1
ATOM 2757 O O . ARG A 1 340 ? -6.626 0.743 7.590 1.00 94.38 340 ARG A O 1
ATOM 2764 N N . LEU A 1 341 ? -4.710 1.887 7.882 1.00 95.25 341 LEU A N 1
ATOM 2765 C CA . LEU A 1 341 ? -5.173 2.670 9.033 1.00 95.25 341 LEU A CA 1
ATOM 2766 C C . LEU A 1 341 ? -6.484 3.399 8.715 1.00 95.25 341 LEU A C 1
ATOM 2768 O O . LEU A 1 341 ? -7.465 3.261 9.437 1.00 95.25 341 LEU A O 1
ATOM 2772 N N . LYS A 1 342 ? -6.533 4.126 7.592 1.00 93.50 342 LYS A N 1
ATOM 2773 C CA . LYS A 1 342 ? -7.752 4.814 7.135 1.00 93.50 342 LYS A CA 1
ATOM 2774 C C . LYS A 1 342 ? -8.923 3.850 6.958 1.00 93.50 342 LYS A C 1
ATOM 2776 O O . LYS A 1 342 ? -10.034 4.174 7.364 1.00 93.50 342 LYS A O 1
ATOM 2781 N N . LYS A 1 343 ? -8.685 2.684 6.353 1.00 93.62 343 LYS A N 1
ATOM 2782 C CA . LYS A 1 343 ? -9.727 1.684 6.105 1.00 93.62 343 LYS A CA 1
ATOM 2783 C C . LYS A 1 343 ? -10.278 1.098 7.406 1.00 93.62 343 LYS A C 1
ATOM 2785 O O . LYS A 1 343 ? -11.494 1.012 7.528 1.00 93.62 343 LYS A O 1
ATOM 2790 N N . LEU A 1 344 ? -9.411 0.766 8.365 1.00 94.19 344 LEU A N 1
ATOM 2791 C CA . LEU A 1 344 ? -9.817 0.326 9.703 1.00 94.19 344 LEU A CA 1
ATOM 2792 C C . LEU A 1 344 ? -10.685 1.382 10.379 1.00 94.19 344 LEU A C 1
ATOM 2794 O O . LEU A 1 344 ? -11.762 1.063 10.865 1.00 94.19 344 LEU A O 1
ATOM 2798 N N . MET A 1 345 ? -10.250 2.644 10.353 1.00 94.31 345 MET A N 1
ATOM 2799 C CA . MET A 1 345 ? -10.984 3.725 11.010 1.00 94.31 345 MET A CA 1
ATOM 2800 C C . MET A 1 345 ? -12.352 3.960 10.378 1.00 94.31 345 MET A C 1
ATOM 2802 O O . MET A 1 345 ? -13.309 4.139 11.112 1.00 94.31 345 MET A O 1
ATOM 2806 N N . ILE A 1 346 ? -12.481 3.863 9.050 1.00 91.50 346 ILE A N 1
ATOM 2807 C CA . ILE A 1 346 ? -13.790 3.915 8.375 1.00 91.50 346 ILE A CA 1
ATOM 2808 C C . ILE A 1 346 ? -14.713 2.781 8.845 1.00 91.50 346 ILE A C 1
ATOM 2810 O O . ILE A 1 346 ? -15.914 2.992 8.959 1.00 91.50 346 ILE A O 1
ATOM 2814 N N . SER A 1 347 ? -14.184 1.579 9.084 1.00 92.00 347 SER A N 1
ATOM 2815 C CA . SER A 1 347 ? -14.991 0.461 9.584 1.00 92.00 347 SER A CA 1
ATOM 2816 C C . SER A 1 347 ? -15.384 0.642 11.054 1.00 92.00 347 SER A C 1
ATOM 2818 O O . SER A 1 347 ? -16.537 0.412 11.393 1.00 92.00 347 SER A O 1
ATOM 2820 N N . ILE A 1 348 ? -14.461 1.100 11.905 1.00 93.81 348 ILE A N 1
ATOM 2821 C CA . ILE A 1 348 ? -14.703 1.357 13.339 1.00 93.81 348 ILE A CA 1
ATOM 2822 C C . ILE A 1 348 ? -15.670 2.531 13.552 1.00 93.81 348 ILE A C 1
ATOM 2824 O O . ILE A 1 348 ? -16.403 2.572 14.536 1.00 93.81 348 ILE A O 1
ATOM 2828 N N . ASP A 1 349 ? -15.691 3.501 12.640 1.00 90.25 349 ASP A N 1
ATOM 2829 C CA . ASP A 1 349 ? -16.599 4.649 12.717 1.00 90.25 349 ASP A CA 1
ATOM 2830 C C . ASP A 1 349 ? -18.074 4.258 12.553 1.00 90.25 349 ASP A C 1
ATOM 2832 O O . ASP A 1 349 ? -18.949 4.959 13.037 1.00 90.25 349 ASP A O 1
ATOM 2836 N N . LYS A 1 350 ? -18.348 3.106 11.928 1.00 90.62 350 LYS A N 1
ATOM 2837 C CA . LYS A 1 350 ? -19.704 2.557 11.777 1.00 90.62 350 LYS A CA 1
ATOM 2838 C C . LYS A 1 350 ? -20.211 1.816 13.019 1.00 90.62 350 LYS A C 1
ATOM 2840 O O . LYS A 1 350 ? -21.314 1.287 12.983 1.00 90.62 350 LYS A O 1
ATOM 2845 N N . ILE A 1 351 ? -19.387 1.703 14.060 1.00 90.38 351 ILE A N 1
ATOM 2846 C CA . ILE A 1 351 ? -19.666 0.902 15.252 1.00 90.38 351 ILE A CA 1
ATOM 2847 C C . ILE A 1 351 ? -19.932 1.851 16.416 1.00 90.38 351 ILE A C 1
ATOM 2849 O O . ILE A 1 351 ? -19.062 2.643 16.797 1.00 90.38 351 ILE A O 1
ATOM 2853 N N . GLU A 1 352 ? -21.146 1.770 16.953 1.00 84.88 352 GLU A N 1
ATOM 2854 C CA . GLU A 1 352 ? -21.619 2.629 18.039 1.00 84.88 352 GLU A CA 1
ATOM 2855 C C . GLU A 1 352 ? -21.069 2.166 19.395 1.00 84.88 352 GLU A C 1
ATOM 2857 O O . GLU A 1 352 ? -20.464 2.963 20.117 1.00 84.88 352 GLU A O 1
ATOM 2862 N N . GLU A 1 353 ? -21.177 0.866 19.690 1.00 88.81 353 GLU A N 1
ATOM 2863 C CA . GLU A 1 353 ? -20.714 0.253 20.939 1.00 88.81 353 GLU A CA 1
ATOM 2864 C C . GLU A 1 353 ? -19.571 -0.744 20.711 1.00 88.81 353 GLU A C 1
ATOM 2866 O O . GLU A 1 353 ? -19.544 -1.494 19.736 1.00 88.81 353 GLU A O 1
ATOM 2871 N N . PHE A 1 354 ? -18.591 -0.737 21.617 1.00 93.25 354 PHE A N 1
ATOM 2872 C CA . PHE A 1 354 ? -17.411 -1.594 21.525 1.00 93.25 354 PHE A CA 1
ATOM 2873 C C . PHE A 1 354 ? -17.530 -2.795 22.464 1.00 93.25 354 PHE A C 1
ATOM 2875 O O . PHE A 1 354 ? -17.232 -2.694 23.651 1.00 93.25 354 PHE A O 1
ATOM 2882 N N . GLU A 1 355 ? -17.896 -3.948 21.914 1.00 91.81 355 GLU A N 1
ATOM 2883 C CA . GLU A 1 355 ? -17.848 -5.239 22.609 1.00 91.81 355 GLU A CA 1
ATOM 2884 C C . GLU A 1 355 ? -16.416 -5.812 22.592 1.00 91.81 355 GLU A C 1
ATOM 2886 O O . GLU A 1 355 ? -16.038 -6.590 21.713 1.00 91.81 355 GLU A O 1
ATOM 2891 N N . PHE A 1 356 ? -15.570 -5.386 23.533 1.00 91.44 356 PHE A N 1
ATOM 2892 C CA . PHE A 1 356 ? -14.171 -5.837 23.592 1.00 91.44 356 PHE A CA 1
ATOM 2893 C C . PHE A 1 356 ? -14.015 -7.296 24.036 1.00 91.44 356 PHE A C 1
ATOM 2895 O O . PHE A 1 356 ? -13.055 -7.949 23.641 1.00 91.44 356 PHE A O 1
ATOM 2902 N N . ASP A 1 357 ? -14.960 -7.820 24.811 1.00 86.75 357 ASP A N 1
ATOM 2903 C CA . ASP A 1 357 ? -14.876 -9.170 25.385 1.00 86.75 357 ASP A CA 1
ATOM 2904 C C . ASP A 1 357 ? -15.599 -10.223 24.533 1.00 86.75 357 ASP A C 1
ATOM 2906 O O . ASP A 1 357 ? -15.698 -11.385 24.912 1.00 86.75 357 ASP A O 1
ATOM 2910 N N . LYS A 1 358 ? -16.080 -9.823 23.350 1.00 85.81 358 LYS A N 1
ATOM 2911 C CA . LYS A 1 358 ? -16.709 -10.720 22.384 1.00 85.81 358 LYS A CA 1
ATOM 2912 C C . LYS A 1 358 ? -15.725 -11.797 21.926 1.00 85.81 358 LYS A C 1
ATOM 2914 O O . LYS A 1 358 ? -14.652 -11.469 21.416 1.00 85.81 358 LYS A O 1
ATOM 2919 N N . GLU A 1 359 ? -16.122 -13.063 22.046 1.00 78.31 359 GLU A N 1
ATOM 2920 C CA . GLU A 1 359 ? -15.380 -14.179 21.457 1.00 78.31 359 GLU A CA 1
ATOM 2921 C C . GLU A 1 359 ? -15.258 -13.985 19.949 1.00 78.31 359 GLU A C 1
ATOM 2923 O O . GLU A 1 359 ? -16.244 -13.730 19.244 1.00 78.31 359 GLU A O 1
ATOM 2928 N N . GLN A 1 360 ? -14.027 -14.063 19.449 1.00 71.94 360 GLN A N 1
ATOM 2929 C CA . GLN A 1 360 ? -13.779 -13.770 18.055 1.00 71.94 360 GLN A CA 1
ATOM 2930 C C . GLN A 1 360 ? -13.878 -15.029 17.202 1.00 71.94 360 GLN A C 1
ATOM 2932 O O . GLN A 1 360 ? -13.075 -15.949 17.319 1.00 71.94 360 GLN A O 1
ATOM 2937 N N . GLN A 1 361 ? -14.808 -15.025 16.252 1.00 72.75 361 GLN A N 1
ATOM 2938 C CA . GLN A 1 361 ? -14.783 -15.989 15.163 1.00 72.75 361 GLN A CA 1
ATOM 2939 C C . GLN A 1 361 ? -13.721 -15.552 14.144 1.00 72.75 361 GLN A C 1
ATOM 2941 O O . GLN A 1 361 ? -13.965 -14.675 13.317 1.00 72.75 361 GLN A O 1
ATOM 2946 N N . LEU A 1 362 ? -12.513 -16.112 14.245 1.00 71.38 362 LEU A N 1
ATOM 2947 C CA . LEU A 1 362 ? -11.362 -15.738 13.410 1.00 71.38 362 LEU A CA 1
ATOM 2948 C C . LEU A 1 362 ? -11.540 -16.150 11.943 1.00 71.38 362 LEU A C 1
ATOM 2950 O O . LEU A 1 362 ? -11.218 -15.382 11.028 1.00 71.38 362 LEU A O 1
ATOM 2954 N N . PHE A 1 363 ? -12.097 -17.340 11.734 1.00 79.06 363 PHE A N 1
ATOM 2955 C CA . PHE A 1 363 ? -12.288 -17.958 10.429 1.00 79.06 363 PHE A CA 1
ATOM 2956 C C . PHE A 1 363 ? -13.776 -18.036 10.086 1.00 79.06 363 PHE A C 1
ATOM 2958 O O . PHE A 1 363 ? -14.613 -18.296 10.947 1.00 79.06 363 PHE A O 1
ATOM 2965 N N . GLU A 1 364 ? -14.109 -17.793 8.822 1.00 81.50 364 GLU A N 1
ATOM 2966 C CA . GLU A 1 364 ? -15.445 -18.066 8.285 1.00 81.50 364 GLU A CA 1
ATOM 2967 C C . GLU A 1 364 ? -15.466 -19.491 7.705 1.00 81.50 364 GLU A C 1
ATOM 2969 O O . GLU A 1 364 ? -14.427 -19.921 7.189 1.00 81.50 364 GLU A O 1
ATOM 2974 N N . PRO A 1 365 ? -16.605 -20.213 7.771 1.00 85.44 365 PRO A N 1
ATOM 2975 C CA . PRO A 1 365 ? -16.743 -21.515 7.126 1.00 85.44 365 PRO A CA 1
ATOM 2976 C C . PRO A 1 365 ? -16.413 -21.443 5.637 1.00 85.44 365 PRO A C 1
ATOM 2978 O O . PRO A 1 365 ? -16.742 -20.455 4.967 1.00 85.44 365 PRO A O 1
ATOM 2981 N N . THR A 1 366 ? -15.769 -22.481 5.115 1.00 89.38 366 THR A N 1
ATOM 2982 C CA . THR A 1 366 ? -15.322 -22.523 3.719 1.00 89.38 366 THR A CA 1
ATOM 2983 C C . THR A 1 366 ? -16.040 -23.615 2.938 1.00 89.38 366 THR A C 1
ATOM 2985 O O . THR A 1 366 ? -16.585 -24.561 3.495 1.00 89.38 366 THR A O 1
ATOM 2988 N N . ASP A 1 367 ? -16.040 -23.497 1.613 1.00 89.38 367 ASP A N 1
ATOM 2989 C CA . ASP A 1 367 ? -16.545 -24.534 0.714 1.00 89.38 367 ASP A CA 1
ATOM 2990 C C . ASP A 1 367 ? -15.482 -25.599 0.380 1.00 89.38 367 ASP A C 1
ATOM 2992 O O . ASP A 1 367 ? -15.643 -26.327 -0.598 1.00 89.38 367 ASP A O 1
ATOM 2996 N N . TRP A 1 368 ? -14.389 -25.671 1.149 1.00 92.56 368 TRP A N 1
ATOM 2997 C CA . TRP A 1 368 ? -13.249 -26.559 0.910 1.00 92.56 368 TRP A CA 1
ATOM 2998 C C . TRP A 1 368 ? -13.194 -27.694 1.933 1.00 92.56 368 TRP A C 1
ATOM 3000 O O . TRP A 1 368 ? -13.258 -27.479 3.144 1.00 92.56 368 TRP A O 1
ATOM 3010 N N . SER A 1 369 ? -12.982 -28.907 1.440 1.00 91.94 369 SER A N 1
ATOM 3011 C CA . SER A 1 369 ? -12.713 -30.098 2.240 1.00 91.94 369 SER A CA 1
ATOM 3012 C C . SER A 1 369 ? -11.308 -30.077 2.856 1.00 91.94 369 SER A C 1
ATOM 3014 O O . SER A 1 369 ? -10.393 -29.393 2.390 1.00 91.94 369 SER A O 1
ATOM 3016 N N . ALA A 1 370 ? -11.104 -30.884 3.899 1.00 91.94 370 ALA A N 1
ATOM 3017 C CA . ALA A 1 370 ? -9.791 -31.047 4.526 1.00 91.94 370 ALA A CA 1
ATOM 3018 C C . ALA A 1 370 ? -8.731 -31.625 3.566 1.00 91.94 370 ALA A C 1
ATOM 3020 O O . ALA A 1 370 ? -7.544 -31.342 3.719 1.00 91.94 370 ALA A O 1
ATOM 3021 N N . GLU A 1 371 ? -9.144 -32.431 2.584 1.00 90.50 371 GLU A N 1
ATOM 3022 C CA . GLU A 1 371 ? -8.256 -32.992 1.559 1.00 90.50 371 GLU A CA 1
ATOM 3023 C C . GLU A 1 371 ? -7.804 -31.920 0.565 1.00 90.50 371 GLU A C 1
ATOM 3025 O O . GLU A 1 371 ? -6.605 -31.788 0.317 1.00 90.50 371 GLU A O 1
ATOM 3030 N N . GLU A 1 372 ? -8.730 -31.087 0.079 1.00 92.81 372 GLU A N 1
ATOM 3031 C CA . GLU A 1 372 ? -8.397 -29.960 -0.798 1.00 92.81 372 GLU A CA 1
ATOM 3032 C C . GLU A 1 372 ? -7.488 -28.947 -0.086 1.00 92.81 372 GLU A C 1
ATOM 3034 O O . GLU A 1 372 ? -6.530 -28.451 -0.682 1.00 92.81 372 GLU A O 1
ATOM 3039 N N . LYS A 1 373 ? -7.733 -28.675 1.207 1.00 94.06 373 LYS A N 1
ATOM 3040 C CA . LYS A 1 373 ? -6.874 -27.807 2.033 1.00 94.06 373 LYS A CA 1
ATOM 3041 C C . LYS A 1 373 ? -5.456 -28.366 2.173 1.00 94.06 373 LYS A C 1
ATOM 3043 O O . LYS A 1 373 ? -4.507 -27.602 2.013 1.00 94.06 373 LYS A O 1
ATOM 3048 N N . ARG A 1 374 ? -5.297 -29.676 2.408 1.00 92.31 374 ARG A N 1
ATOM 3049 C CA . ARG A 1 374 ? -3.983 -30.349 2.487 1.00 92.31 374 ARG A CA 1
ATOM 3050 C C . ARG A 1 374 ? -3.227 -30.312 1.162 1.00 92.31 374 ARG A C 1
ATOM 3052 O O . ARG A 1 374 ? -2.047 -29.971 1.141 1.00 92.31 374 ARG A O 1
ATOM 3059 N N . ALA A 1 375 ? -3.901 -30.622 0.058 1.00 91.69 375 ALA A N 1
ATOM 3060 C CA . ALA A 1 375 ? -3.297 -30.581 -1.272 1.00 91.69 375 ALA A CA 1
ATOM 3061 C C . ALA A 1 375 ? -2.855 -29.159 -1.648 1.00 91.69 375 ALA A C 1
ATOM 3063 O O . ALA A 1 375 ? -1.741 -28.950 -2.129 1.00 91.69 375 ALA A O 1
ATOM 3064 N N . LEU A 1 376 ? -3.700 -28.165 -1.364 1.00 92.75 376 LEU A N 1
ATOM 3065 C CA . LEU A 1 376 ? -3.365 -26.765 -1.573 1.00 92.75 376 LEU A CA 1
ATOM 3066 C C . LEU A 1 376 ? -2.203 -26.318 -0.674 1.00 92.75 376 LEU A C 1
ATOM 3068 O O . LEU A 1 376 ? -1.302 -25.642 -1.158 1.00 92.75 376 LEU A O 1
ATOM 3072 N N . LEU A 1 377 ? -2.200 -26.695 0.606 1.00 92.94 377 LEU A N 1
ATOM 3073 C CA . LEU A 1 377 ? -1.107 -26.402 1.535 1.00 92.94 377 LEU A CA 1
ATOM 3074 C C . LEU A 1 377 ? 0.225 -26.942 1.006 1.00 92.94 377 LEU A C 1
ATOM 3076 O O . LEU A 1 377 ? 1.178 -26.177 0.901 1.00 92.94 377 LEU A O 1
ATOM 3080 N N . SER A 1 378 ? 0.265 -28.213 0.598 1.00 91.00 378 SER A N 1
ATOM 3081 C CA . SER A 1 378 ? 1.453 -28.838 0.005 1.00 91.00 378 SER A CA 1
ATOM 3082 C C . SER A 1 378 ? 1.930 -28.086 -1.244 1.00 91.00 378 SER A C 1
ATOM 3084 O O . SER A 1 378 ? 3.101 -27.715 -1.328 1.00 91.00 378 SER A O 1
ATOM 3086 N N . LEU A 1 379 ? 1.013 -27.754 -2.161 1.00 91.44 379 LEU A N 1
ATOM 3087 C CA . LEU A 1 379 ? 1.339 -27.000 -3.374 1.00 91.44 379 LEU A CA 1
ATOM 3088 C C . LEU A 1 379 ? 1.899 -25.604 -3.063 1.00 91.44 379 LEU A C 1
ATOM 3090 O O . LEU A 1 379 ? 2.862 -25.172 -3.692 1.00 91.44 379 LEU A O 1
ATOM 3094 N N . ILE A 1 380 ? 1.306 -24.871 -2.114 1.00 91.31 380 ILE A N 1
ATOM 3095 C CA . ILE A 1 380 ? 1.775 -23.524 -1.760 1.00 91.31 380 ILE A CA 1
ATOM 3096 C C . ILE A 1 380 ? 3.121 -23.587 -1.031 1.00 91.31 380 ILE A C 1
ATOM 3098 O O . ILE A 1 380 ? 3.974 -22.733 -1.277 1.00 91.31 380 ILE A O 1
ATOM 3102 N N . SER A 1 381 ? 3.315 -24.557 -0.140 1.00 90.38 381 SER A N 1
ATOM 3103 C CA . SER A 1 381 ? 4.562 -24.715 0.613 1.00 90.38 381 SER A CA 1
ATOM 3104 C C . SER A 1 381 ? 5.738 -25.096 -0.283 1.00 90.38 381 SER A C 1
ATOM 3106 O O . SER A 1 381 ? 6.859 -24.684 -0.003 1.00 90.38 381 SER A O 1
ATOM 3108 N N . ASP A 1 382 ? 5.499 -25.818 -1.377 1.00 89.81 382 ASP A N 1
ATOM 3109 C CA . ASP A 1 382 ? 6.545 -26.183 -2.333 1.00 89.81 382 ASP A CA 1
ATOM 3110 C C . ASP A 1 382 ? 6.747 -25.126 -3.432 1.00 89.81 382 ASP A C 1
ATOM 3112 O O . ASP A 1 382 ? 7.856 -24.654 -3.686 1.00 89.81 382 ASP A O 1
ATOM 3116 N N . PHE A 1 383 ? 5.656 -24.716 -4.081 1.00 88.44 383 PHE A N 1
ATOM 3117 C CA . PHE A 1 383 ? 5.708 -23.905 -5.297 1.00 88.44 383 PHE A CA 1
ATOM 3118 C C . PHE A 1 383 ? 5.429 -22.415 -5.064 1.00 88.44 383 PHE A C 1
ATOM 3120 O O . PHE A 1 383 ? 5.767 -21.560 -5.896 1.00 88.44 383 PHE A O 1
ATOM 3127 N N . GLY A 1 384 ? 4.816 -22.062 -3.934 1.00 89.00 384 GLY A N 1
ATOM 3128 C CA . GLY A 1 384 ? 4.322 -20.716 -3.666 1.00 89.00 384 GLY A CA 1
ATOM 3129 C C . GLY A 1 384 ? 3.289 -20.259 -4.699 1.00 89.00 384 GLY A C 1
ATOM 3130 O O . GLY A 1 384 ? 2.718 -21.048 -5.445 1.00 89.00 384 GLY A O 1
ATOM 3131 N N . VAL A 1 385 ? 3.061 -18.945 -4.774 1.00 87.06 385 VAL A N 1
ATOM 3132 C CA . VAL A 1 385 ? 2.217 -18.357 -5.826 1.00 87.06 385 VAL A CA 1
ATOM 3133 C C . VAL A 1 385 ? 3.129 -17.801 -6.927 1.00 87.06 385 VAL A C 1
ATOM 3135 O O . VAL A 1 385 ? 3.976 -16.950 -6.623 1.00 87.06 385 VAL A O 1
ATOM 3138 N N . PRO A 1 386 ? 3.018 -18.271 -8.183 1.00 84.62 386 PRO A N 1
ATOM 3139 C CA . PRO A 1 386 ? 3.819 -17.760 -9.287 1.00 84.62 386 PRO A CA 1
ATOM 3140 C C . PRO A 1 386 ? 3.494 -16.293 -9.573 1.00 84.62 386 PRO A C 1
ATOM 3142 O O . PRO A 1 386 ? 2.449 -15.778 -9.168 1.00 84.62 386 PRO A O 1
ATOM 3145 N N . LEU A 1 387 ? 4.401 -15.609 -10.269 1.00 80.94 387 LEU A N 1
ATOM 3146 C CA . LEU A 1 387 ? 4.204 -14.231 -10.705 1.00 80.94 387 LEU A CA 1
ATOM 3147 C C . L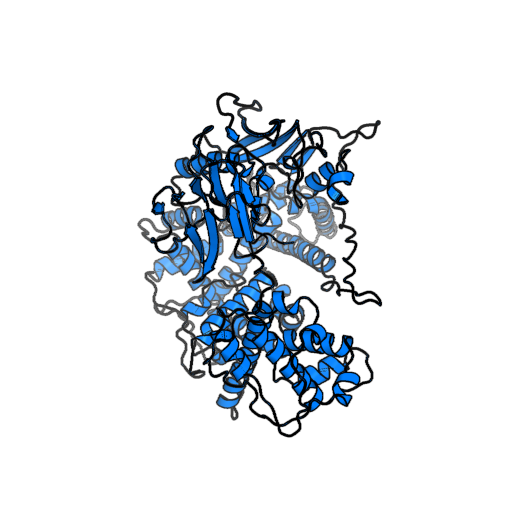EU A 1 387 ? 4.076 -14.182 -12.225 1.00 80.94 387 LEU A C 1
ATOM 3149 O O . LEU A 1 387 ? 4.841 -14.819 -12.938 1.00 80.94 387 LEU A O 1
ATOM 3153 N N . ASN A 1 388 ? 3.148 -13.368 -12.709 1.00 78.94 388 ASN A N 1
ATOM 3154 C CA . ASN A 1 388 ? 3.041 -13.032 -14.117 1.00 78.94 388 ASN A CA 1
ATOM 3155 C C . ASN A 1 388 ? 4.134 -12.028 -14.524 1.00 78.94 388 ASN A C 1
ATOM 3157 O O . ASN A 1 388 ? 4.856 -11.476 -13.691 1.00 78.94 388 ASN A O 1
ATOM 3161 N N . LEU A 1 389 ? 4.195 -11.709 -15.817 1.00 66.75 389 LEU A N 1
ATOM 3162 C CA . LEU A 1 389 ? 5.174 -10.770 -16.381 1.00 66.75 389 LEU A CA 1
ATOM 3163 C C . LEU A 1 389 ? 5.067 -9.335 -15.821 1.00 66.75 389 LEU A C 1
ATOM 3165 O O . LEU A 1 389 ? 6.008 -8.556 -15.933 1.00 66.75 389 LEU A O 1
ATOM 3169 N N . GLU A 1 390 ? 3.943 -8.969 -15.195 1.00 67.62 390 GLU A N 1
ATOM 3170 C CA . GLU A 1 390 ? 3.776 -7.682 -14.502 1.00 67.62 390 GLU A CA 1
ATOM 3171 C C . GLU A 1 390 ? 4.308 -7.712 -13.053 1.00 67.62 390 GLU A C 1
ATOM 3173 O O . GLU A 1 390 ? 4.223 -6.710 -12.336 1.00 67.62 390 GLU A O 1
ATOM 3178 N N . GLY A 1 391 ? 4.818 -8.858 -12.592 1.00 68.00 391 GLY A N 1
ATOM 3179 C CA . GLY A 1 391 ? 5.250 -9.085 -11.214 1.00 68.00 391 GLY A CA 1
ATOM 3180 C C . GLY A 1 391 ? 4.093 -9.187 -10.215 1.00 68.00 391 GLY A C 1
ATOM 3181 O O . GLY A 1 391 ? 4.284 -8.900 -9.030 1.00 68.00 391 GLY A O 1
ATOM 3182 N N . LYS A 1 392 ? 2.888 -9.539 -10.679 1.00 78.00 392 LYS A N 1
ATOM 3183 C CA . LYS A 1 392 ? 1.704 -9.811 -9.843 1.00 78.00 392 LYS A CA 1
ATOM 3184 C C . LYS A 1 392 ? 1.447 -11.311 -9.772 1.00 78.00 392 LYS A C 1
ATOM 3186 O O . LYS A 1 392 ? 1.829 -12.026 -10.682 1.00 78.00 392 LYS A O 1
ATOM 3191 N N . ASN A 1 393 ? 0.755 -11.766 -8.732 1.00 83.38 393 ASN A N 1
ATOM 3192 C CA . ASN A 1 393 ? 0.392 -13.175 -8.574 1.00 83.38 393 ASN A CA 1
ATOM 3193 C C . ASN A 1 393 ? -0.360 -13.714 -9.806 1.00 83.38 393 ASN A C 1
ATOM 3195 O O . ASN A 1 393 ? -1.371 -13.133 -10.212 1.00 83.38 393 ASN A O 1
ATOM 3199 N N . ASP A 1 394 ? 0.121 -14.819 -10.372 1.00 86.88 394 ASP A N 1
ATOM 3200 C CA . ASP A 1 394 ? -0.508 -15.537 -11.478 1.00 86.88 394 ASP A CA 1
ATOM 3201 C C . ASP A 1 394 ? -1.401 -16.663 -10.948 1.00 86.88 394 ASP A C 1
ATOM 3203 O O . ASP A 1 394 ? -1.025 -17.831 -10.849 1.00 86.88 394 ASP A O 1
ATOM 3207 N N . TRP A 1 395 ? -2.625 -16.293 -10.583 1.00 88.12 395 TRP A N 1
ATOM 3208 C CA . TRP A 1 395 ? -3.616 -17.252 -10.099 1.00 88.12 395 TRP A CA 1
ATOM 3209 C C . TRP A 1 395 ? -4.080 -18.249 -11.168 1.00 88.12 395 TRP A C 1
ATOM 3211 O O . TRP A 1 395 ? -4.671 -19.264 -10.808 1.00 88.12 395 TRP A O 1
ATOM 3221 N N . SER A 1 396 ? -3.831 -17.980 -12.455 1.00 87.69 396 SER A N 1
ATOM 3222 C CA . SER A 1 396 ? -4.231 -18.882 -13.542 1.00 87.69 396 SER A CA 1
ATOM 3223 C C . SER A 1 396 ? -3.261 -20.053 -13.623 1.00 87.69 396 SER A C 1
ATOM 3225 O O . SER A 1 396 ? -3.688 -21.197 -13.508 1.00 87.69 396 SER A O 1
ATOM 3227 N N . GLN A 1 397 ? -1.957 -19.766 -13.687 1.00 86.31 397 GLN A N 1
ATOM 3228 C CA . GLN A 1 397 ? -0.917 -20.799 -13.651 1.00 86.31 397 GLN A CA 1
ATOM 3229 C C . GLN A 1 397 ? -0.973 -21.605 -12.346 1.00 86.31 397 GLN A C 1
ATOM 3231 O O . GLN A 1 397 ? -0.798 -22.822 -12.335 1.00 86.31 397 GLN A O 1
ATOM 3236 N N . PHE A 1 398 ? -1.247 -20.930 -11.227 1.00 89.94 398 PHE A N 1
ATOM 3237 C CA . PHE A 1 398 ? -1.406 -21.603 -9.943 1.00 89.94 398 PHE A CA 1
ATOM 3238 C C . PHE A 1 398 ? -2.601 -22.569 -9.933 1.00 89.94 398 PHE A C 1
ATOM 3240 O O . PHE A 1 398 ? -2.492 -23.677 -9.407 1.00 89.94 398 PHE A O 1
ATOM 3247 N N . LYS A 1 399 ? -3.727 -22.180 -10.551 1.00 89.19 399 LYS A N 1
ATOM 3248 C CA . LYS A 1 399 ? -4.899 -23.052 -10.689 1.00 89.19 399 LYS A CA 1
ATOM 3249 C C . LYS A 1 399 ? -4.605 -24.268 -11.569 1.00 89.19 399 LYS A C 1
ATOM 3251 O O . LYS A 1 399 ? -4.977 -25.363 -11.175 1.00 89.19 399 LYS A O 1
ATOM 3256 N N . GLU A 1 400 ? -3.912 -24.102 -12.695 1.00 89.19 400 GLU A N 1
ATOM 3257 C CA . GLU A 1 400 ? -3.537 -25.225 -13.574 1.00 89.19 400 GLU A CA 1
ATOM 3258 C C . GLU A 1 400 ? -2.732 -26.295 -12.819 1.00 89.19 400 GLU A C 1
ATOM 3260 O O . GLU A 1 400 ? -3.000 -27.490 -12.951 1.00 89.19 400 GLU A O 1
ATOM 3265 N N . LYS A 1 401 ? -1.799 -25.871 -11.955 1.00 87.75 401 LYS A N 1
ATOM 3266 C CA . LYS A 1 401 ? -1.054 -26.790 -11.082 1.00 87.75 401 LYS A CA 1
ATOM 3267 C C . LYS A 1 401 ? -1.953 -27.471 -10.048 1.00 87.75 401 LYS A C 1
ATOM 3269 O O . LYS A 1 401 ? -1.829 -28.680 -9.867 1.00 87.75 401 LYS A O 1
ATOM 3274 N N . LEU A 1 402 ? -2.880 -26.753 -9.409 1.00 89.88 402 LEU A N 1
ATOM 3275 C CA . LEU A 1 402 ? -3.813 -27.385 -8.468 1.00 89.88 402 LEU A CA 1
ATOM 3276 C C . LEU A 1 402 ? -4.734 -28.397 -9.162 1.00 89.88 402 LEU A C 1
ATOM 3278 O O . LEU A 1 402 ? -4.930 -29.487 -8.639 1.00 89.88 402 LEU A O 1
ATOM 3282 N N . ASP A 1 403 ? -5.258 -28.067 -10.341 1.00 89.62 403 ASP A N 1
ATOM 3283 C CA . ASP A 1 403 ? -6.159 -28.942 -11.100 1.00 89.62 403 ASP A CA 1
ATOM 3284 C C . ASP A 1 403 ? -5.444 -30.227 -11.565 1.00 89.62 403 ASP A C 1
ATOM 3286 O O . ASP A 1 403 ? -6.077 -31.274 -11.696 1.00 89.62 403 ASP A O 1
ATOM 3290 N N . SER A 1 404 ? -4.119 -30.176 -11.758 1.00 88.00 404 SER A N 1
ATOM 3291 C CA . SER A 1 404 ? -3.298 -31.365 -12.028 1.00 88.00 404 SER A CA 1
ATOM 3292 C C . SER A 1 404 ? -3.130 -32.285 -10.811 1.00 88.00 404 SER A C 1
ATOM 3294 O O . SER A 1 404 ? -3.052 -33.501 -10.974 1.00 88.00 404 SER A O 1
ATOM 3296 N N . LEU A 1 405 ? -3.118 -31.722 -9.596 1.00 86.31 405 LEU A N 1
ATOM 3297 C CA . LEU A 1 405 ? -3.042 -32.477 -8.338 1.00 86.31 405 LEU A CA 1
ATOM 3298 C C . LEU A 1 405 ? -4.411 -33.004 -7.894 1.00 86.31 405 LEU A C 1
ATOM 3300 O O . LEU A 1 405 ? -4.499 -34.074 -7.296 1.00 86.31 405 LEU A O 1
ATOM 3304 N N . LEU A 1 406 ? -5.473 -32.251 -8.189 1.00 87.38 406 LEU A N 1
ATOM 3305 C CA . LEU A 1 406 ? -6.862 -32.559 -7.856 1.00 87.38 406 LEU A CA 1
ATOM 3306 C C . LEU A 1 406 ? -7.735 -32.540 -9.123 1.00 87.38 406 LEU A C 1
ATOM 3308 O O . LEU A 1 406 ? -8.438 -31.555 -9.385 1.00 87.38 406 LEU A O 1
ATOM 3312 N N . PRO A 1 407 ? -7.725 -33.625 -9.920 1.00 80.69 407 PRO A N 1
ATOM 3313 C CA . PRO A 1 407 ? -8.580 -33.726 -11.093 1.00 80.69 407 PRO A CA 1
ATOM 3314 C C . PRO A 1 407 ? -10.061 -33.613 -10.702 1.00 80.69 407 PRO A C 1
ATOM 3316 O O . PRO A 1 407 ? -10.543 -34.358 -9.853 1.00 80.69 407 PRO A O 1
ATOM 3319 N N . GLY A 1 408 ? -10.794 -32.692 -11.333 1.00 77.44 408 GLY A N 1
ATOM 3320 C CA . GLY A 1 408 ? -12.209 -32.430 -11.030 1.00 77.44 408 GLY A CA 1
ATOM 3321 C C . GLY A 1 408 ? -12.465 -31.273 -10.057 1.00 77.44 408 GLY A C 1
ATOM 3322 O O . GLY A 1 408 ? -13.622 -30.995 -9.756 1.00 77.44 408 GLY A O 1
ATOM 3323 N N . ASN A 1 409 ? -11.421 -30.563 -9.621 1.00 80.50 409 ASN A N 1
ATOM 3324 C CA . ASN A 1 409 ? -11.534 -29.338 -8.831 1.00 80.50 409 ASN A CA 1
ATOM 3325 C C . ASN A 1 409 ? -12.314 -28.223 -9.569 1.00 80.50 409 ASN A C 1
ATOM 3327 O O . ASN A 1 409 ? -11.870 -27.697 -10.594 1.00 80.50 409 ASN A O 1
ATOM 3331 N N . ASP A 1 410 ? -13.449 -27.798 -9.011 1.00 84.38 410 ASP A N 1
ATOM 3332 C CA . ASP A 1 410 ? -14.324 -26.763 -9.579 1.00 84.38 410 ASP A CA 1
ATOM 3333 C C . ASP A 1 410 ? -14.062 -25.349 -9.018 1.00 84.38 410 ASP A C 1
ATOM 3335 O O . ASP A 1 410 ? -14.703 -24.371 -9.425 1.00 84.38 410 ASP A O 1
ATOM 3339 N N . LYS A 1 411 ? -13.081 -25.198 -8.114 1.00 87.50 411 LYS A N 1
ATOM 3340 C CA . LYS A 1 411 ? -12.818 -23.929 -7.423 1.00 87.50 411 LYS A CA 1
ATOM 3341 C C . LYS A 1 411 ? -12.313 -22.845 -8.379 1.00 87.50 411 LYS A C 1
ATOM 3343 O O . LYS A 1 411 ? -11.315 -23.000 -9.090 1.00 87.50 411 LYS A O 1
ATOM 3348 N N . ALA A 1 412 ? -12.980 -21.689 -8.346 1.00 87.75 412 ALA A N 1
ATOM 3349 C CA . ALA A 1 412 ? -12.599 -20.496 -9.104 1.00 87.75 412 ALA A CA 1
ATOM 3350 C C . ALA A 1 412 ? -11.337 -19.819 -8.536 1.00 87.75 412 ALA A C 1
ATOM 3352 O O . ALA A 1 412 ? -11.098 -19.849 -7.330 1.00 87.75 412 ALA A O 1
ATOM 3353 N N . THR A 1 413 ? -10.578 -19.102 -9.374 1.00 85.69 413 THR A N 1
ATOM 3354 C CA . THR A 1 413 ? -9.313 -18.426 -8.996 1.00 85.69 413 THR A CA 1
ATOM 3355 C C . THR A 1 413 ? -9.439 -17.473 -7.803 1.00 85.69 413 THR A C 1
ATOM 3357 O O . THR A 1 413 ? -8.544 -17.404 -6.967 1.00 85.69 413 THR A O 1
ATOM 3360 N N . ASN A 1 414 ? -10.573 -16.784 -7.660 1.00 83.75 414 ASN A N 1
ATOM 3361 C CA . ASN A 1 414 ? -10.835 -15.934 -6.494 1.00 83.75 414 ASN A CA 1
ATOM 3362 C C . ASN A 1 414 ? -11.027 -16.743 -5.196 1.00 83.75 414 ASN A C 1
ATOM 3364 O O . ASN A 1 414 ? -10.694 -16.246 -4.122 1.00 83.75 414 ASN A O 1
ATOM 3368 N N . SER A 1 415 ? -11.587 -17.958 -5.282 1.00 87.88 415 SER A N 1
ATOM 3369 C CA . SER A 1 415 ? -11.714 -18.871 -4.137 1.00 87.88 415 SER A CA 1
ATOM 3370 C C . SER A 1 415 ? -10.337 -19.402 -3.734 1.00 87.88 415 SER A C 1
ATOM 3372 O O . SER A 1 415 ? -9.988 -19.330 -2.560 1.00 87.88 415 SER A O 1
ATOM 3374 N N . LEU A 1 416 ? -9.500 -19.778 -4.712 1.00 88.25 416 LEU A N 1
ATOM 3375 C CA . LEU A 1 416 ? -8.090 -20.122 -4.486 1.00 88.25 416 LEU A CA 1
ATOM 3376 C C . LEU A 1 416 ? -7.329 -19.001 -3.767 1.00 88.25 416 LEU A C 1
ATOM 3378 O O . LEU A 1 416 ? -6.699 -19.250 -2.744 1.00 88.25 416 LEU A O 1
ATOM 3382 N N . GLU A 1 417 ? -7.409 -17.759 -4.260 1.00 87.56 417 GLU A N 1
ATOM 3383 C CA . GLU A 1 417 ? -6.747 -16.617 -3.616 1.00 87.56 417 GLU A CA 1
ATOM 3384 C C . GLU A 1 417 ? -7.200 -16.459 -2.160 1.00 87.56 417 GLU A C 1
ATOM 3386 O O . GLU A 1 417 ? -6.370 -16.290 -1.265 1.00 87.56 417 GLU A O 1
ATOM 3391 N N . ARG A 1 418 ? -8.510 -16.541 -1.902 1.00 84.38 418 ARG A N 1
ATOM 3392 C CA . ARG A 1 418 ? -9.058 -16.456 -0.543 1.00 84.38 418 ARG A CA 1
ATOM 3393 C C . ARG A 1 418 ? -8.571 -17.601 0.337 1.00 84.38 418 ARG A C 1
ATOM 3395 O O . ARG A 1 418 ? -8.178 -17.335 1.469 1.00 84.38 418 ARG A O 1
ATOM 3402 N N . MET A 1 419 ? -8.541 -18.829 -0.175 1.00 90.44 419 MET A N 1
ATOM 3403 C CA . MET A 1 419 ? -8.106 -19.999 0.583 1.00 90.44 419 MET A CA 1
ATOM 3404 C C . MET A 1 419 ? -6.603 -19.966 0.884 1.00 90.44 419 MET A C 1
ATOM 3406 O O . MET A 1 419 ? -6.199 -20.216 2.013 1.00 90.44 419 MET A O 1
ATOM 3410 N N . VAL A 1 420 ? -5.762 -19.536 -0.062 1.00 89.12 420 VAL A N 1
ATOM 3411 C CA . VAL A 1 420 ? -4.328 -19.293 0.189 1.00 89.12 420 VAL A CA 1
ATOM 3412 C C . VAL A 1 420 ? -4.150 -18.285 1.325 1.00 89.12 420 VAL A C 1
ATOM 3414 O O . VAL A 1 420 ? -3.290 -18.443 2.190 1.00 89.12 420 VAL A O 1
ATOM 3417 N N . GLN A 1 421 ? -4.969 -17.232 1.355 1.00 84.06 421 GLN A N 1
ATOM 3418 C CA . GLN A 1 421 ? -4.935 -16.260 2.445 1.00 84.06 421 GLN A CA 1
ATOM 3419 C C . GLN A 1 421 ? -5.463 -16.820 3.768 1.00 84.06 421 GLN A C 1
ATOM 3421 O O . GLN A 1 421 ? -4.919 -16.462 4.812 1.00 84.06 421 GLN A O 1
ATOM 3426 N N . HIS A 1 422 ? -6.473 -17.686 3.720 1.00 86.56 422 HIS A N 1
ATOM 3427 C CA . HIS A 1 422 ? -7.014 -18.396 4.873 1.00 86.56 422 HIS A CA 1
ATOM 3428 C C . HIS A 1 422 ? -5.945 -19.298 5.505 1.00 86.56 422 HIS A C 1
ATOM 3430 O O . HIS A 1 422 ? -5.635 -19.127 6.679 1.00 86.56 422 HIS A O 1
ATOM 3436 N N . LEU A 1 423 ? -5.303 -20.173 4.722 1.00 90.00 423 LEU A N 1
ATOM 3437 C CA . LEU A 1 423 ? -4.247 -21.075 5.199 1.00 90.00 423 LEU A CA 1
ATOM 3438 C C . LEU A 1 423 ? -3.051 -20.315 5.776 1.00 90.00 423 LEU A C 1
ATOM 3440 O O . LEU A 1 423 ? -2.523 -20.689 6.816 1.00 90.00 423 LEU A O 1
ATOM 3444 N N . ARG A 1 424 ? -2.656 -19.195 5.160 1.00 85.94 424 ARG A N 1
ATOM 3445 C CA . ARG A 1 424 ? -1.586 -18.337 5.701 1.00 85.94 424 ARG A CA 1
ATOM 3446 C C . ARG A 1 424 ? -1.970 -17.682 7.025 1.00 85.94 424 ARG A C 1
ATOM 3448 O O . ARG A 1 424 ? -1.106 -17.457 7.866 1.00 85.94 424 ARG A O 1
ATOM 3455 N N . MET A 1 425 ? -3.245 -17.350 7.216 1.00 80.44 425 MET A N 1
ATOM 3456 C CA . MET A 1 425 ? -3.727 -16.854 8.504 1.00 80.44 425 MET A CA 1
ATOM 3457 C C . MET A 1 425 ? -3.773 -17.952 9.557 1.00 80.44 425 MET A C 1
ATOM 3459 O O . MET A 1 425 ? -3.357 -17.695 10.683 1.00 80.44 425 MET A O 1
ATOM 3463 N N . LEU A 1 426 ? -4.226 -19.148 9.181 1.00 87.00 426 LEU A N 1
ATOM 3464 C CA . LEU A 1 426 ? -4.215 -20.312 10.054 1.00 87.00 426 LEU A CA 1
ATOM 3465 C C . LEU A 1 426 ? -2.790 -20.623 10.512 1.00 87.00 426 LEU A C 1
ATOM 3467 O O . LEU A 1 426 ? -2.551 -20.644 11.710 1.00 87.00 426 LEU A O 1
ATOM 3471 N N . ALA A 1 427 ? -1.829 -20.709 9.588 1.00 88.19 427 ALA A N 1
ATOM 3472 C CA . ALA A 1 427 ? -0.411 -20.887 9.905 1.00 88.19 427 ALA A CA 1
ATOM 3473 C C . ALA A 1 427 ? 0.108 -19.835 10.897 1.00 88.19 427 ALA A C 1
ATOM 3475 O O . ALA A 1 427 ? 0.753 -20.149 11.892 1.00 88.19 427 ALA A O 1
ATOM 3476 N N . GLN A 1 428 ? -0.209 -18.561 10.661 1.00 80.38 428 GLN A N 1
ATOM 3477 C CA . GLN A 1 428 ? 0.242 -17.478 11.531 1.00 80.38 428 GLN A CA 1
ATOM 3478 C C . GLN A 1 428 ? -0.390 -17.528 12.931 1.00 80.38 428 GLN A C 1
ATOM 3480 O O . GLN A 1 428 ? 0.252 -17.091 13.885 1.00 80.38 428 GLN A O 1
ATOM 3485 N N . HIS A 1 429 ? -1.620 -18.033 13.049 1.00 80.06 429 HIS A N 1
ATOM 3486 C CA . HIS A 1 429 ? -2.305 -18.244 14.326 1.00 80.06 429 HIS A CA 1
ATOM 3487 C C . HIS A 1 429 ? -1.776 -19.488 15.046 1.00 80.06 429 HIS A C 1
ATOM 3489 O O . HIS A 1 429 ? -1.528 -19.428 16.239 1.00 80.06 429 HIS A O 1
ATOM 3495 N N . VAL A 1 430 ? -1.474 -20.567 14.317 1.00 87.62 430 VAL A N 1
ATOM 3496 C CA . VAL A 1 430 ? -0.796 -21.766 14.847 1.00 87.62 430 VAL A CA 1
ATOM 3497 C C . VAL A 1 430 ? 0.572 -21.414 15.441 1.00 87.62 430 VAL A C 1
ATOM 3499 O O . VAL A 1 430 ? 0.898 -21.865 16.534 1.00 87.62 430 VAL A O 1
ATOM 3502 N N . MET A 1 431 ? 1.361 -20.567 14.769 1.00 82.88 431 MET A N 1
ATOM 3503 C CA . MET A 1 431 ? 2.668 -20.118 15.278 1.00 82.88 431 MET A CA 1
ATOM 3504 C C . MET A 1 431 ? 2.562 -19.164 16.481 1.00 82.88 431 MET A C 1
ATOM 3506 O O . MET A 1 431 ? 3.516 -19.014 17.248 1.00 82.88 431 MET A O 1
ATOM 3510 N N . HIS A 1 432 ? 1.433 -18.469 16.635 1.00 77.38 432 HIS A N 1
ATOM 3511 C CA . HIS A 1 432 ? 1.213 -17.490 17.702 1.00 77.38 432 HIS A CA 1
ATOM 3512 C C . HIS A 1 432 ? -0.230 -17.562 18.223 1.00 77.38 432 HIS A C 1
ATOM 3514 O O . HIS A 1 432 ? -1.005 -16.629 17.973 1.00 77.38 432 HIS A O 1
ATOM 3520 N N . PRO A 1 433 ? -0.586 -18.647 18.930 1.00 76.56 433 PRO A N 1
ATOM 3521 C CA . PRO A 1 433 ? -1.941 -18.850 19.427 1.00 76.56 433 PRO A CA 1
ATOM 3522 C C . PRO A 1 433 ? -2.328 -17.760 20.431 1.00 76.56 433 PRO A C 1
ATOM 3524 O O . PRO A 1 433 ? -1.464 -17.120 21.050 1.00 76.56 433 PRO A O 1
ATOM 3527 N N . GLU A 1 434 ? -3.631 -17.524 20.596 1.00 72.38 434 GLU A N 1
ATOM 3528 C CA . GLU A 1 434 ? -4.110 -16.618 21.638 1.00 72.38 434 GLU A CA 1
ATOM 3529 C C . GLU A 1 434 ? -3.842 -17.194 23.041 1.00 72.38 434 GLU A C 1
ATOM 3531 O O . GLU A 1 434 ? -3.629 -18.388 23.245 1.00 72.38 434 GLU A O 1
ATOM 3536 N N . GLU A 1 435 ? -3.783 -16.316 24.042 1.00 65.06 435 GLU A N 1
ATOM 3537 C CA . GLU A 1 435 ? -3.434 -16.702 25.410 1.00 65.06 435 GLU A CA 1
ATOM 3538 C C . GLU A 1 435 ? -4.473 -17.685 25.982 1.00 65.06 435 GLU A C 1
ATOM 3540 O O . GLU A 1 435 ? -5.621 -17.312 26.217 1.00 65.06 435 GLU A O 1
ATOM 3545 N N . GLY A 1 436 ? -4.055 -18.933 26.224 1.00 67.25 436 GLY A N 1
ATOM 3546 C CA . GLY A 1 436 ? -4.922 -20.016 26.708 1.00 67.25 436 GLY A CA 1
ATOM 3547 C C . GLY A 1 436 ? -5.462 -20.946 25.616 1.00 67.25 436 GLY A C 1
ATOM 3548 O O . GLY A 1 436 ? -6.143 -21.916 25.939 1.00 67.25 436 GLY A O 1
ATOM 3549 N N . GLU A 1 437 ? -5.141 -20.694 24.347 1.00 76.00 437 GLU A N 1
ATOM 3550 C CA . GLU A 1 437 ? -5.517 -21.548 23.222 1.00 76.00 437 GLU A CA 1
ATOM 3551 C C . GLU A 1 437 ? -4.489 -22.674 23.027 1.00 76.00 437 GLU A C 1
ATOM 3553 O O . GLU A 1 437 ? -3.298 -22.428 22.838 1.00 76.00 437 GLU A O 1
ATOM 3558 N N . THR A 1 438 ? -4.945 -23.928 23.105 1.00 75.12 438 THR A N 1
ATOM 3559 C CA . THR A 1 438 ? -4.088 -25.122 22.980 1.00 75.12 438 THR A CA 1
ATOM 3560 C C . THR A 1 438 ? -4.184 -25.799 21.617 1.00 75.12 438 THR A C 1
ATOM 3562 O O . THR A 1 438 ? -3.260 -26.507 21.228 1.00 75.12 438 THR A O 1
ATOM 3565 N N . GLU A 1 439 ? -5.287 -25.600 20.892 1.00 82.81 439 GLU A N 1
ATOM 3566 C CA . GLU A 1 439 ? -5.526 -26.196 19.579 1.00 82.81 439 GLU A CA 1
ATOM 3567 C C . GLU A 1 439 ? -6.155 -25.160 18.644 1.00 82.81 439 GLU A C 1
ATOM 3569 O O . GLU A 1 439 ? -7.314 -24.773 18.801 1.00 82.81 439 GLU A O 1
ATOM 3574 N N . VAL A 1 440 ? -5.373 -24.730 17.656 1.00 85.81 440 VAL A N 1
ATOM 3575 C CA . VAL A 1 440 ? -5.805 -23.789 16.625 1.00 85.81 440 VAL A CA 1
ATOM 3576 C C . VAL A 1 440 ? -6.474 -24.550 15.486 1.00 85.81 440 VAL A C 1
ATOM 3578 O O . VAL A 1 440 ? -5.859 -25.408 14.849 1.00 85.81 440 VAL A O 1
ATOM 3581 N N . LYS A 1 441 ? -7.719 -24.185 15.186 1.00 89.06 441 LYS A N 1
ATOM 3582 C CA . LYS A 1 441 ? -8.490 -24.730 14.066 1.00 89.06 441 LYS A CA 1
ATOM 3583 C C . LYS A 1 441 ? -9.265 -23.648 13.340 1.00 89.06 441 LYS A C 1
ATOM 3585 O O . LYS A 1 441 ? -9.612 -22.618 13.920 1.00 89.06 441 LYS A O 1
ATOM 3590 N N . ASP A 1 442 ? -9.545 -23.892 12.067 1.00 89.12 442 ASP A N 1
ATOM 3591 C CA . ASP A 1 442 ? -10.473 -23.046 11.328 1.00 89.12 442 ASP A CA 1
ATOM 3592 C C . ASP A 1 442 ? -11.944 -23.364 11.648 1.00 89.12 442 ASP A C 1
ATOM 3594 O O . ASP A 1 442 ? -12.266 -24.246 12.448 1.00 89.12 442 ASP A O 1
ATOM 3598 N N . ALA A 1 443 ? -12.856 -22.617 11.023 1.00 87.69 443 ALA A N 1
ATOM 3599 C CA . ALA A 1 443 ? -14.294 -22.765 11.235 1.00 87.69 443 ALA A CA 1
ATOM 3600 C C . ALA A 1 443 ? -14.863 -24.114 10.766 1.00 87.69 443 ALA A C 1
ATOM 3602 O O . ALA A 1 443 ? -15.942 -24.493 11.216 1.00 87.69 443 ALA A O 1
ATOM 3603 N N . ASP A 1 444 ? -14.143 -24.832 9.902 1.00 89.44 444 ASP A N 1
ATOM 3604 C CA . ASP A 1 444 ? -14.530 -26.154 9.408 1.00 89.44 444 ASP A CA 1
ATOM 3605 C C . ASP A 1 444 ? -13.878 -27.281 10.237 1.00 89.44 444 ASP A C 1
ATOM 3607 O O . ASP A 1 444 ? -14.065 -28.461 9.944 1.00 89.44 444 ASP A O 1
ATOM 3611 N N . GLY A 1 445 ? -13.103 -26.932 11.273 1.00 89.50 445 GLY A N 1
ATOM 3612 C CA . GLY A 1 445 ? -12.388 -27.873 12.133 1.00 89.50 445 GLY A CA 1
ATOM 3613 C C . GLY A 1 445 ? -11.057 -28.369 11.562 1.00 89.50 445 GLY A C 1
ATOM 3614 O O . GLY A 1 445 ? -10.510 -29.341 12.078 1.00 89.50 445 GLY A O 1
ATOM 3615 N N . TYR A 1 446 ? -10.525 -27.732 10.516 1.00 93.19 446 TYR A N 1
ATOM 3616 C CA . TYR A 1 446 ? -9.220 -28.078 9.954 1.00 93.19 446 TYR A CA 1
ATOM 3617 C C . TYR A 1 446 ? -8.084 -27.560 10.843 1.00 93.19 446 TYR A C 1
ATOM 3619 O O . TYR A 1 446 ? -8.085 -26.395 11.250 1.00 93.19 446 TYR A O 1
ATOM 3627 N N . THR A 1 447 ? -7.095 -28.414 11.099 1.00 92.38 447 THR A N 1
ATOM 3628 C CA . THR A 1 447 ? -5.888 -28.104 11.873 1.00 92.38 447 THR A CA 1
ATOM 3629 C C . THR A 1 447 ? -4.644 -28.168 10.986 1.00 92.38 447 THR A C 1
ATOM 3631 O O . THR A 1 447 ? -4.621 -28.842 9.955 1.00 92.38 447 THR A O 1
ATOM 3634 N N . MET A 1 448 ? -3.603 -27.437 11.378 1.00 92.50 448 MET A N 1
ATOM 3635 C CA . MET A 1 448 ? -2.301 -27.402 10.709 1.00 92.50 448 MET A CA 1
ATOM 3636 C C . MET A 1 448 ? -1.212 -27.589 11.767 1.00 92.50 448 MET A C 1
ATOM 3638 O O . MET A 1 448 ? -1.329 -27.028 12.857 1.00 92.50 448 MET A O 1
ATOM 3642 N N . SER A 1 449 ? -0.182 -28.383 11.465 1.00 92.50 449 SER A N 1
ATOM 3643 C CA . SER A 1 449 ? 0.952 -28.564 12.377 1.00 92.50 449 SER A CA 1
ATOM 3644 C C . SER A 1 449 ? 1.803 -27.292 12.460 1.00 92.50 449 SER A C 1
ATOM 3646 O O . SER A 1 449 ? 1.744 -26.423 11.584 1.00 92.50 449 SER A O 1
ATOM 3648 N N . ILE A 1 450 ? 2.602 -27.166 13.521 1.00 89.69 450 ILE A N 1
ATOM 3649 C CA . ILE A 1 450 ? 3.524 -26.031 13.671 1.00 89.69 450 ILE A CA 1
ATOM 3650 C C . ILE A 1 450 ? 4.584 -26.083 12.563 1.00 89.69 450 ILE A C 1
ATOM 3652 O O . ILE A 1 450 ? 4.900 -25.053 11.972 1.00 89.69 450 ILE A O 1
ATOM 3656 N N . GLU A 1 451 ? 5.051 -27.281 12.214 1.00 89.81 451 GLU A N 1
ATOM 3657 C CA . GLU A 1 451 ? 6.025 -27.508 11.148 1.00 89.81 451 GLU A CA 1
ATOM 3658 C C . GLU A 1 451 ? 5.479 -27.067 9.781 1.00 89.81 451 GLU A C 1
ATOM 3660 O O . GLU A 1 451 ? 6.155 -26.345 9.047 1.00 89.81 451 GLU A O 1
ATOM 3665 N N . ASP A 1 452 ? 4.230 -27.423 9.457 1.00 90.31 452 ASP A N 1
ATOM 3666 C CA . ASP A 1 452 ? 3.577 -27.007 8.210 1.00 90.31 452 ASP A CA 1
ATOM 3667 C C . ASP A 1 452 ? 3.364 -25.489 8.166 1.00 90.31 452 ASP A C 1
ATOM 3669 O O . ASP A 1 452 ? 3.508 -24.861 7.112 1.00 90.31 452 ASP A O 1
ATOM 3673 N N . ALA A 1 453 ? 3.027 -24.885 9.309 1.00 89.31 453 ALA A N 1
ATOM 3674 C CA . ALA A 1 453 ? 2.827 -23.449 9.428 1.00 89.31 453 ALA A CA 1
ATOM 3675 C C . ALA A 1 453 ? 4.128 -22.664 9.188 1.00 89.31 453 ALA A C 1
ATOM 3677 O O . ALA A 1 453 ? 4.135 -21.680 8.435 1.00 89.31 453 ALA A O 1
ATOM 3678 N N . GLU A 1 454 ? 5.232 -23.114 9.787 1.00 85.62 454 GLU A N 1
ATOM 3679 C CA . GLU A 1 454 ? 6.563 -22.536 9.596 1.00 85.62 454 GLU A CA 1
ATOM 3680 C C . GLU A 1 454 ? 7.056 -22.729 8.158 1.00 85.62 454 GLU A C 1
ATOM 3682 O O . GLU A 1 454 ? 7.500 -21.763 7.524 1.00 85.62 454 GLU A O 1
ATOM 3687 N N . ALA A 1 455 ? 6.913 -23.939 7.609 1.00 86.06 455 ALA A N 1
ATOM 3688 C CA . ALA A 1 455 ? 7.279 -24.255 6.232 1.00 86.06 455 ALA A CA 1
ATOM 3689 C C . ALA A 1 455 ? 6.504 -23.381 5.235 1.00 86.06 455 ALA A C 1
ATOM 3691 O O . ALA A 1 455 ? 7.113 -22.713 4.396 1.00 86.06 455 ALA A O 1
ATOM 3692 N N . LEU A 1 456 ? 5.176 -23.286 5.372 1.00 88.19 456 LEU A N 1
ATOM 3693 C CA . LEU A 1 456 ? 4.336 -22.444 4.517 1.00 88.19 456 LEU A CA 1
ATOM 3694 C C . LEU A 1 456 ? 4.802 -20.984 4.536 1.00 88.19 456 LEU A C 1
ATOM 3696 O O . LEU A 1 456 ? 4.918 -20.337 3.488 1.00 88.19 456 LEU A O 1
ATOM 3700 N N . GLN A 1 457 ? 5.054 -20.438 5.728 1.00 82.31 457 GLN A N 1
ATOM 3701 C CA . GLN A 1 457 ? 5.433 -19.039 5.874 1.00 82.31 457 GLN A CA 1
ATOM 3702 C C . GLN A 1 457 ? 6.830 -18.771 5.300 1.00 82.31 457 GLN A C 1
ATOM 3704 O O . GLN A 1 457 ? 7.020 -17.746 4.633 1.00 82.31 457 GLN A O 1
ATOM 3709 N N . ASN A 1 458 ? 7.793 -19.658 5.542 1.00 81.81 458 ASN A N 1
ATOM 3710 C CA . ASN A 1 458 ? 9.172 -19.507 5.085 1.00 81.81 458 ASN A CA 1
ATOM 3711 C C . ASN A 1 458 ? 9.281 -19.684 3.572 1.00 81.81 458 ASN A C 1
ATOM 3713 O O . ASN A 1 458 ? 9.784 -18.784 2.891 1.00 81.81 458 ASN A O 1
ATOM 3717 N N . SER A 1 459 ? 8.742 -20.776 3.032 1.00 85.62 459 SER A N 1
ATOM 3718 C CA . SER A 1 459 ? 8.807 -21.093 1.606 1.00 85.62 459 SER A CA 1
ATOM 3719 C C . SER A 1 459 ? 8.124 -20.038 0.750 1.00 85.62 459 SER A C 1
ATOM 3721 O O . SER A 1 459 ? 8.713 -19.537 -0.208 1.00 85.62 459 SER A O 1
ATOM 3723 N N . LEU A 1 460 ? 6.918 -19.602 1.127 1.00 84.69 460 LEU A N 1
ATOM 3724 C CA . LEU A 1 460 ? 6.181 -18.612 0.345 1.00 84.69 460 LEU A CA 1
ATOM 3725 C C . LEU A 1 460 ? 6.896 -17.258 0.306 1.00 84.69 460 LEU A C 1
ATOM 3727 O O . LEU A 1 460 ? 6.964 -16.633 -0.754 1.00 84.69 460 LEU A O 1
ATOM 3731 N N . ASN A 1 461 ? 7.446 -16.801 1.435 1.00 83.81 461 ASN A N 1
ATOM 3732 C CA . ASN A 1 461 ? 8.178 -15.535 1.464 1.00 83.81 461 ASN A CA 1
ATOM 3733 C C . ASN A 1 461 ? 9.518 -15.648 0.722 1.00 83.81 461 ASN A C 1
ATOM 3735 O O . ASN A 1 461 ? 9.874 -14.714 0.007 1.00 83.81 461 ASN A O 1
ATOM 3739 N N . LYS A 1 462 ? 10.229 -16.780 0.843 1.00 87.25 462 LYS A N 1
ATOM 3740 C CA . LYS A 1 462 ? 11.487 -17.060 0.129 1.00 87.25 462 LYS A CA 1
ATOM 3741 C C . LYS A 1 462 ? 11.262 -17.056 -1.388 1.00 87.25 462 LYS A C 1
ATOM 3743 O O . LYS A 1 462 ? 11.887 -16.274 -2.101 1.00 87.25 462 LYS A O 1
ATOM 3748 N N . LEU A 1 463 ? 10.289 -17.824 -1.879 1.00 89.69 463 LEU A N 1
ATOM 3749 C CA . LEU A 1 463 ? 9.929 -17.894 -3.301 1.00 89.69 463 LEU A CA 1
ATOM 3750 C C . LEU A 1 463 ? 9.443 -16.550 -3.844 1.00 89.69 463 LEU A C 1
ATOM 3752 O O . LEU A 1 463 ? 9.836 -16.127 -4.934 1.00 89.69 463 LEU A O 1
ATOM 3756 N N . GLN A 1 464 ? 8.618 -15.836 -3.075 1.00 86.81 464 GLN A N 1
ATOM 3757 C CA . GLN A 1 464 ? 8.183 -14.498 -3.460 1.00 86.81 464 GLN A CA 1
ATOM 3758 C C . GLN A 1 464 ? 9.362 -13.519 -3.501 1.00 86.81 464 GLN A C 1
ATOM 3760 O O . GLN A 1 464 ? 9.415 -12.685 -4.406 1.00 86.81 464 GLN A O 1
ATOM 3765 N N . PHE A 1 465 ? 10.312 -13.618 -2.566 1.00 87.06 465 PHE A N 1
ATOM 3766 C CA . PHE A 1 465 ? 11.517 -12.794 -2.552 1.00 87.06 465 PHE A CA 1
ATOM 3767 C C . PHE A 1 465 ? 12.373 -13.037 -3.801 1.00 87.06 465 PHE A C 1
ATOM 3769 O O . PHE A 1 465 ? 12.696 -12.080 -4.508 1.00 87.06 465 PHE A O 1
ATOM 3776 N N . ILE A 1 466 ? 12.642 -14.303 -4.133 1.00 90.00 466 ILE A N 1
ATOM 3777 C CA . ILE A 1 466 ? 13.386 -14.704 -5.335 1.00 90.00 466 ILE A CA 1
ATOM 3778 C C . ILE A 1 466 ? 12.725 -14.125 -6.592 1.00 90.00 466 ILE A C 1
ATOM 3780 O O . ILE A 1 466 ? 13.343 -13.338 -7.311 1.00 90.00 466 ILE A O 1
ATOM 3784 N N . ARG A 1 467 ? 11.438 -14.421 -6.818 1.00 89.00 467 ARG A N 1
ATOM 3785 C CA . ARG A 1 467 ? 10.714 -14.013 -8.036 1.00 89.00 467 ARG A CA 1
ATOM 3786 C C . ARG A 1 467 ? 10.552 -12.493 -8.156 1.00 89.00 467 ARG A C 1
ATOM 3788 O O . ARG A 1 467 ? 10.627 -11.937 -9.248 1.00 89.00 467 ARG A O 1
ATOM 3795 N N . LYS A 1 468 ? 10.307 -11.796 -7.041 1.00 85.19 468 LYS A N 1
ATOM 3796 C CA . LYS A 1 468 ? 9.959 -10.363 -7.040 1.00 85.19 468 LYS A CA 1
ATOM 3797 C C . LYS A 1 468 ? 11.162 -9.430 -6.908 1.00 85.19 468 LYS A C 1
ATOM 3799 O O . LYS A 1 468 ? 11.055 -8.273 -7.318 1.00 85.19 468 LYS A O 1
ATOM 3804 N N . HIS A 1 469 ? 12.262 -9.884 -6.316 1.00 84.50 469 HIS A N 1
ATOM 3805 C CA . HIS A 1 469 ? 13.421 -9.032 -6.046 1.00 84.50 469 HIS A CA 1
ATOM 3806 C C . HIS A 1 469 ? 14.657 -9.469 -6.813 1.00 84.50 469 HIS A C 1
ATOM 3808 O O . HIS A 1 469 ? 15.293 -8.609 -7.413 1.00 84.50 469 HIS A O 1
ATOM 3814 N N . ILE A 1 470 ? 14.981 -10.764 -6.819 1.00 87.44 470 ILE A N 1
ATOM 3815 C CA . ILE A 1 470 ? 16.216 -11.257 -7.441 1.00 87.44 470 ILE A CA 1
ATOM 3816 C C . ILE A 1 470 ? 16.032 -11.414 -8.954 1.00 87.44 470 ILE A C 1
ATOM 3818 O O . ILE A 1 470 ? 16.786 -10.826 -9.726 1.00 87.44 470 ILE A O 1
ATOM 3822 N N . LEU A 1 471 ? 14.991 -12.140 -9.373 1.00 85.06 471 LEU A N 1
ATOM 3823 C CA . LEU A 1 471 ? 14.741 -12.504 -10.777 1.00 85.06 471 LEU A CA 1
ATOM 3824 C C . LEU A 1 471 ? 13.837 -11.519 -11.532 1.00 85.06 471 LEU A C 1
ATOM 3826 O O . LEU A 1 471 ? 13.580 -11.661 -12.729 1.00 85.06 471 LEU A O 1
ATOM 3830 N N . LYS A 1 472 ? 13.338 -10.487 -10.851 1.00 80.00 472 LYS A N 1
ATOM 3831 C CA . LYS A 1 472 ? 12.453 -9.496 -11.464 1.00 80.00 472 LYS A CA 1
ATOM 3832 C C . LYS A 1 472 ? 13.163 -8.736 -12.595 1.00 80.00 472 LYS A C 1
ATOM 3834 O O . LYS A 1 472 ? 14.359 -8.476 -12.520 1.00 80.00 472 LYS A O 1
ATOM 3839 N N . ASN A 1 473 ? 12.396 -8.326 -13.611 1.00 72.62 473 ASN A N 1
ATOM 3840 C CA . ASN A 1 473 ? 12.881 -7.571 -14.775 1.00 72.62 473 ASN A CA 1
ATOM 3841 C C . ASN A 1 473 ? 14.008 -8.291 -15.548 1.00 72.62 473 ASN A C 1
ATOM 3843 O O . ASN A 1 473 ? 14.925 -7.640 -16.040 1.00 72.62 473 ASN A O 1
ATOM 3847 N N . GLY A 1 474 ? 13.967 -9.624 -15.647 1.00 67.50 474 GLY A N 1
ATOM 3848 C CA . GLY A 1 474 ? 15.046 -10.390 -16.287 1.00 67.50 474 GLY A CA 1
ATOM 3849 C C . GLY A 1 474 ? 16.320 -10.424 -15.439 1.00 67.50 474 GLY A C 1
ATOM 3850 O O . GLY A 1 474 ? 17.428 -10.325 -15.963 1.00 67.50 474 GLY A O 1
ATOM 3851 N N . SER A 1 475 ? 16.151 -10.519 -14.119 1.00 81.19 475 SER A N 1
ATOM 3852 C CA . SER A 1 475 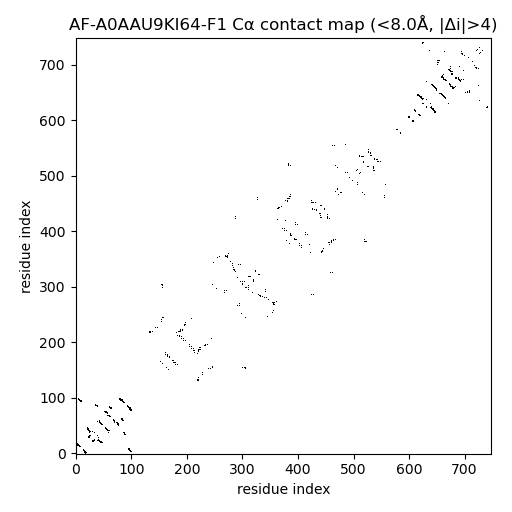? 17.247 -10.622 -13.151 1.00 81.19 475 SER A CA 1
ATOM 3853 C C . SER A 1 475 ? 18.183 -9.403 -13.121 1.00 81.19 475 SER A C 1
ATOM 3855 O O . SER A 1 475 ? 19.370 -9.534 -12.837 1.00 81.19 475 SER A O 1
ATOM 3857 N N . GLU A 1 476 ? 17.666 -8.194 -13.382 1.00 81.25 476 GLU A N 1
ATOM 3858 C CA . GLU A 1 476 ? 18.440 -6.935 -13.373 1.00 81.25 476 GLU A CA 1
ATOM 3859 C C . GLU A 1 476 ? 19.197 -6.730 -12.049 1.00 81.25 476 GLU A C 1
ATOM 3861 O O . GLU A 1 476 ? 20.375 -6.363 -12.044 1.00 81.25 476 GLU A O 1
ATOM 3866 N N . PHE A 1 477 ? 18.536 -7.015 -10.921 1.00 83.38 477 PHE A N 1
ATOM 3867 C CA . PHE A 1 477 ? 19.145 -6.890 -9.596 1.00 83.38 477 PHE A CA 1
ATOM 3868 C C . PHE A 1 477 ? 20.260 -7.918 -9.379 1.00 83.38 477 PHE A C 1
ATOM 3870 O O . PHE A 1 477 ? 21.329 -7.556 -8.897 1.00 83.38 477 PHE A O 1
ATOM 3877 N N . PHE A 1 478 ? 20.039 -9.167 -9.797 1.00 88.50 478 PHE A N 1
ATOM 3878 C CA . PHE A 1 478 ? 21.071 -10.203 -9.785 1.00 88.50 478 PHE A CA 1
ATOM 3879 C C . PHE A 1 478 ? 22.285 -9.788 -10.624 1.00 88.50 478 PHE A C 1
ATOM 3881 O O . PHE A 1 478 ? 23.400 -9.787 -10.119 1.00 88.50 478 PHE A O 1
ATOM 3888 N N . ASN A 1 479 ? 22.068 -9.358 -11.871 1.00 88.75 479 ASN A N 1
ATOM 3889 C CA . ASN A 1 479 ? 23.139 -8.971 -12.794 1.00 88.75 479 ASN A CA 1
ATOM 3890 C C . ASN A 1 479 ? 23.957 -7.784 -12.263 1.00 88.75 479 ASN A C 1
ATOM 3892 O O . ASN A 1 479 ? 25.174 -7.755 -12.410 1.00 88.75 479 ASN A O 1
ATOM 3896 N N . THR A 1 480 ? 23.294 -6.808 -11.634 1.00 90.19 480 THR A N 1
ATOM 3897 C CA . THR A 1 480 ? 23.955 -5.616 -11.078 1.00 90.19 480 THR A CA 1
ATOM 3898 C C . THR A 1 480 ? 24.883 -5.963 -9.914 1.00 90.19 480 THR A C 1
ATOM 3900 O O . THR A 1 480 ? 25.948 -5.366 -9.775 1.00 90.19 480 THR A O 1
ATOM 3903 N N . GLU A 1 481 ? 24.485 -6.917 -9.072 1.00 92.44 481 GLU A N 1
ATOM 3904 C CA . GLU A 1 481 ? 25.228 -7.290 -7.862 1.00 92.44 481 GLU A CA 1
ATOM 3905 C C . GLU A 1 481 ? 26.077 -8.564 -8.048 1.00 92.44 481 GLU A C 1
ATOM 3907 O O . GLU A 1 481 ? 26.771 -8.978 -7.119 1.00 92.44 481 GLU A O 1
ATOM 3912 N N . LEU A 1 482 ? 26.074 -9.163 -9.246 1.00 91.75 482 LEU A N 1
ATOM 3913 C CA . LEU A 1 482 ? 26.847 -10.360 -9.591 1.00 91.75 482 LEU A CA 1
ATOM 3914 C C . LEU A 1 482 ? 28.346 -10.224 -9.252 1.00 91.75 482 LEU A C 1
ATOM 3916 O O . LEU A 1 482 ? 28.854 -11.114 -8.573 1.00 91.75 482 LEU A O 1
ATOM 3920 N N . PRO A 1 483 ? 29.044 -9.108 -9.558 1.00 94.12 483 PRO A N 1
ATOM 3921 C CA . PRO A 1 483 ? 30.458 -8.973 -9.188 1.00 94.12 483 PRO A CA 1
ATOM 3922 C C . PRO A 1 483 ? 30.705 -9.007 -7.670 1.00 94.12 483 PRO A C 1
ATOM 3924 O O . PRO A 1 483 ? 31.764 -9.424 -7.200 1.00 94.12 483 PRO A O 1
ATOM 3927 N N . ALA A 1 484 ? 29.737 -8.545 -6.870 1.00 93.12 484 ALA A N 1
ATOM 3928 C CA . ALA A 1 484 ? 29.831 -8.615 -5.414 1.00 93.12 484 ALA A CA 1
ATOM 3929 C C . ALA A 1 484 ? 29.594 -10.046 -4.906 1.00 93.12 484 ALA A C 1
ATOM 3931 O O . ALA A 1 484 ? 30.246 -10.458 -3.944 1.00 93.12 484 ALA A O 1
ATOM 3932 N N . LEU A 1 485 ? 28.692 -10.788 -5.556 1.00 94.38 485 LEU A N 1
ATOM 3933 C CA . LEU A 1 485 ? 28.412 -12.192 -5.260 1.00 94.38 485 LEU A CA 1
ATOM 3934 C C . LEU A 1 485 ? 29.606 -13.088 -5.608 1.00 94.38 485 LEU A C 1
ATOM 3936 O O . LEU A 1 485 ? 29.991 -13.921 -4.791 1.00 94.38 485 LEU A O 1
ATOM 3940 N N . GLU A 1 486 ? 30.235 -12.878 -6.764 1.00 93.69 486 GLU A N 1
ATOM 3941 C CA . GLU A 1 486 ? 31.441 -13.602 -7.189 1.00 93.69 486 GLU A CA 1
ATOM 3942 C C . GLU A 1 486 ? 32.566 -13.426 -6.171 1.00 93.69 486 GLU A C 1
ATOM 3944 O O . GLU A 1 486 ? 33.093 -14.402 -5.641 1.00 93.69 486 GLU A O 1
ATOM 3949 N N . LYS A 1 487 ? 32.847 -12.180 -5.772 1.00 93.00 487 LYS A N 1
ATOM 3950 C CA . LYS A 1 487 ? 33.860 -11.887 -4.751 1.00 93.00 487 LYS A CA 1
ATOM 3951 C C . LYS A 1 487 ? 33.550 -12.537 -3.397 1.00 93.00 487 LYS A C 1
ATOM 3953 O O . LYS A 1 487 ? 34.468 -12.944 -2.683 1.00 93.00 487 LYS A O 1
ATOM 3958 N N . ALA A 1 488 ? 32.278 -12.580 -3.004 1.00 92.19 488 ALA A N 1
ATOM 3959 C CA . ALA A 1 488 ? 31.865 -13.229 -1.763 1.00 92.19 488 ALA A CA 1
ATOM 3960 C C . ALA A 1 488 ? 32.023 -14.756 -1.850 1.00 92.19 488 ALA A C 1
ATOM 3962 O O . ALA A 1 488 ? 32.505 -15.372 -0.903 1.00 92.19 488 ALA A O 1
ATOM 3963 N N . THR A 1 489 ? 31.701 -15.342 -3.001 1.00 92.00 489 THR A N 1
ATOM 3964 C CA . THR A 1 489 ? 31.813 -16.781 -3.273 1.00 92.00 489 THR A CA 1
ATOM 3965 C C . THR A 1 489 ? 33.273 -17.226 -3.339 1.00 92.00 489 THR A C 1
ATOM 3967 O O . THR A 1 489 ? 33.642 -18.177 -2.660 1.00 92.00 489 THR A O 1
ATOM 3970 N N . GLU A 1 490 ? 34.148 -16.483 -4.024 1.00 90.69 490 GLU A N 1
ATOM 3971 C CA . GLU A 1 490 ? 35.596 -16.744 -4.034 1.00 90.69 490 GLU A CA 1
ATOM 3972 C C . GLU A 1 490 ? 36.197 -16.783 -2.625 1.00 90.69 490 GLU A C 1
ATOM 3974 O O . GLU A 1 490 ? 37.145 -17.521 -2.359 1.00 90.69 490 GLU A O 1
ATOM 3979 N N . LYS A 1 491 ? 35.676 -15.953 -1.716 1.00 90.06 491 LYS A N 1
ATOM 3980 C CA . LYS A 1 491 ? 36.122 -15.938 -0.326 1.00 90.06 491 LYS A CA 1
ATOM 3981 C C . LYS A 1 491 ? 35.725 -17.231 0.396 1.00 90.06 491 LYS A C 1
ATOM 3983 O O . LYS A 1 491 ? 36.572 -17.799 1.075 1.00 90.06 491 LYS A O 1
ATOM 3988 N N . ILE A 1 492 ? 34.491 -17.702 0.210 1.00 88.62 492 ILE A N 1
ATOM 3989 C CA . ILE A 1 492 ? 33.987 -18.963 0.786 1.00 88.62 492 ILE A CA 1
ATOM 3990 C C . ILE A 1 492 ? 34.825 -20.150 0.291 1.00 88.62 492 ILE A C 1
ATOM 3992 O O . ILE A 1 492 ? 35.254 -20.969 1.108 1.00 88.62 492 ILE A O 1
ATOM 3996 N N . VAL A 1 493 ? 35.126 -20.182 -1.015 1.00 88.00 493 VAL A N 1
ATOM 3997 C CA . VAL A 1 493 ? 35.980 -21.204 -1.647 1.00 88.00 493 VAL A CA 1
ATOM 3998 C C . VAL A 1 493 ? 37.390 -21.188 -1.046 1.00 88.00 493 VAL A C 1
ATOM 4000 O O . VAL A 1 493 ? 37.896 -22.225 -0.628 1.00 88.00 493 VAL A O 1
ATOM 4003 N N . LYS A 1 494 ? 38.020 -20.010 -0.917 1.00 86.00 494 LYS A N 1
ATOM 4004 C CA . LYS A 1 494 ? 39.371 -19.871 -0.329 1.00 86.00 494 LYS A CA 1
ATOM 4005 C C . LYS A 1 494 ? 39.438 -20.260 1.146 1.00 86.00 494 LYS A C 1
ATOM 4007 O O . LYS A 1 494 ? 40.472 -20.738 1.601 1.00 86.00 494 LYS A O 1
ATOM 4012 N N . GLU A 1 495 ? 38.367 -20.018 1.895 1.00 87.06 495 GLU A N 1
ATOM 4013 C CA . GLU A 1 495 ? 38.265 -20.396 3.308 1.00 87.06 495 GLU A CA 1
ATOM 4014 C C . GLU A 1 495 ? 38.018 -21.904 3.492 1.00 87.06 495 GLU A C 1
ATOM 4016 O O . GLU A 1 495 ? 38.176 -22.404 4.604 1.00 87.06 495 GLU A O 1
ATOM 4021 N N . GLY A 1 496 ? 37.668 -22.635 2.424 1.00 79.06 496 GLY A N 1
ATOM 4022 C CA . GLY A 1 496 ? 37.404 -24.078 2.466 1.00 79.06 496 GLY A CA 1
ATOM 4023 C C . GLY A 1 496 ? 36.206 -24.446 3.344 1.00 79.06 496 GLY A C 1
ATOM 4024 O O . GLY A 1 496 ? 36.138 -25.557 3.864 1.00 79.06 496 GLY A O 1
ATOM 4025 N N . SER A 1 497 ? 35.296 -23.493 3.560 1.00 75.12 497 SER A N 1
ATOM 4026 C CA . SER A 1 497 ? 34.168 -23.639 4.488 1.00 75.12 497 SER A CA 1
ATOM 4027 C C . SER A 1 497 ? 33.043 -24.533 3.952 1.00 75.12 497 SER A C 1
ATOM 4029 O O . SER A 1 497 ? 32.324 -25.137 4.744 1.00 75.12 497 SER A O 1
ATOM 4031 N N . GLU A 1 498 ? 32.932 -24.671 2.629 1.00 80.69 498 GLU A N 1
ATOM 4032 C CA . GLU A 1 498 ? 31.949 -25.518 1.945 1.00 80.69 498 GLU A CA 1
ATOM 4033 C C . GLU A 1 498 ? 32.678 -26.454 0.972 1.00 80.69 498 GLU A C 1
ATOM 4035 O O . GLU A 1 498 ? 33.254 -26.006 -0.015 1.00 80.69 498 GLU A O 1
ATOM 4040 N N . THR A 1 499 ? 32.685 -27.763 1.245 1.00 75.44 499 THR A N 1
ATOM 4041 C CA . THR A 1 499 ? 33.479 -28.733 0.463 1.00 75.44 499 THR A CA 1
ATOM 4042 C C . THR A 1 499 ? 32.916 -29.030 -0.925 1.00 75.44 499 THR A C 1
ATOM 4044 O O . THR A 1 499 ? 33.649 -29.509 -1.785 1.00 75.44 499 THR A O 1
ATOM 4047 N N . TRP A 1 500 ? 31.626 -28.772 -1.140 1.00 82.88 500 TRP A N 1
ATOM 4048 C CA . TRP A 1 500 ? 30.937 -28.973 -2.417 1.00 82.88 500 TRP A CA 1
ATOM 4049 C C . TRP A 1 500 ? 31.116 -27.784 -3.380 1.00 82.88 500 TRP A C 1
ATOM 4051 O O . TRP A 1 500 ? 30.909 -27.925 -4.584 1.00 82.88 500 TRP A O 1
ATOM 4061 N N . LEU A 1 501 ? 31.529 -26.617 -2.870 1.00 84.50 501 LEU A N 1
ATOM 4062 C CA . LEU A 1 501 ? 31.708 -25.391 -3.642 1.00 84.50 501 LEU A CA 1
ATOM 4063 C C . LEU A 1 501 ? 33.147 -25.312 -4.182 1.00 84.50 501 LEU A C 1
ATOM 4065 O O . LEU A 1 501 ? 34.074 -24.909 -3.478 1.00 84.50 501 LEU A O 1
ATOM 4069 N N . THR A 1 502 ? 33.342 -25.720 -5.435 1.00 79.94 502 THR A N 1
ATOM 4070 C CA . THR A 1 502 ? 34.667 -25.807 -6.076 1.00 79.94 502 THR A CA 1
ATOM 4071 C C . THR A 1 502 ? 35.016 -24.561 -6.901 1.00 79.94 502 THR A C 1
ATOM 4073 O O . THR A 1 502 ? 34.183 -23.681 -7.118 1.00 79.94 502 THR A O 1
ATOM 4076 N N . GLU A 1 503 ? 36.255 -24.484 -7.406 1.00 76.38 503 GLU A N 1
ATOM 4077 C CA . GLU A 1 503 ? 36.688 -23.424 -8.340 1.00 76.38 503 GLU A CA 1
ATOM 4078 C C . GLU A 1 503 ? 35.917 -23.436 -9.674 1.00 76.38 503 GLU A C 1
ATOM 4080 O O . GLU A 1 503 ? 35.850 -22.414 -10.356 1.00 76.38 503 GLU A O 1
ATOM 4085 N N . ASP A 1 504 ? 35.281 -24.558 -10.022 1.00 83.62 504 ASP A N 1
ATOM 4086 C CA . ASP A 1 504 ? 34.424 -24.679 -11.206 1.00 83.62 504 ASP A CA 1
ATOM 4087 C C . ASP A 1 504 ? 33.040 -24.029 -11.003 1.00 83.62 504 ASP A C 1
ATOM 4089 O O . ASP A 1 504 ? 32.226 -23.971 -11.936 1.00 83.62 504 ASP A O 1
ATOM 4093 N N . TRP A 1 505 ? 32.750 -23.522 -9.795 1.00 90.31 505 TRP A N 1
ATOM 4094 C CA . TRP A 1 505 ? 31.472 -22.897 -9.496 1.00 90.31 505 TRP A CA 1
ATOM 4095 C C . TRP A 1 505 ? 31.361 -21.488 -10.086 1.00 90.31 505 TRP A C 1
ATOM 4097 O O . TRP A 1 505 ? 32.003 -20.537 -9.636 1.00 90.31 505 TRP A O 1
ATOM 4107 N N . LYS A 1 506 ? 30.474 -21.322 -11.068 1.00 91.62 506 LYS A N 1
ATOM 4108 C CA . LYS A 1 506 ? 30.226 -20.049 -11.748 1.00 91.62 506 LYS A CA 1
ATOM 4109 C C . LYS A 1 506 ? 28.926 -19.425 -11.260 1.00 91.62 506 LYS A C 1
ATOM 4111 O O . LYS A 1 506 ? 27.852 -19.962 -11.510 1.00 91.62 506 LYS A O 1
ATOM 4116 N N . CYS A 1 507 ? 29.009 -18.282 -10.578 1.00 92.06 507 CYS A N 1
ATOM 4117 C CA . CYS A 1 507 ? 27.837 -17.619 -9.989 1.00 92.06 507 CYS A CA 1
ATOM 4118 C C . CYS A 1 507 ? 26.799 -17.217 -11.055 1.00 92.06 507 CYS A C 1
ATOM 4120 O O . CYS A 1 507 ? 25.592 -17.333 -10.848 1.00 92.06 507 CYS A O 1
ATOM 4122 N N . ASP A 1 508 ? 27.249 -16.764 -12.223 1.00 91.44 508 ASP A N 1
ATOM 4123 C CA . ASP A 1 508 ? 26.382 -16.345 -13.325 1.00 91.44 508 ASP A CA 1
ATOM 4124 C C . ASP A 1 508 ? 25.587 -17.496 -13.960 1.00 91.44 508 ASP A C 1
ATOM 4126 O O . ASP A 1 508 ? 24.503 -17.237 -14.494 1.00 91.44 508 ASP A O 1
ATOM 4130 N N . ILE A 1 509 ? 26.094 -18.730 -13.857 1.00 88.38 509 ILE A N 1
ATOM 4131 C CA . ILE A 1 509 ? 25.481 -19.961 -14.368 1.00 88.38 509 ILE A CA 1
ATOM 4132 C C . ILE A 1 509 ? 24.751 -20.710 -13.250 1.00 88.38 509 ILE A C 1
ATOM 4134 O O . ILE A 1 509 ? 23.534 -20.849 -13.318 1.00 88.38 509 ILE A O 1
ATOM 4138 N N . HIS A 1 510 ? 25.458 -21.148 -12.207 1.00 93.19 510 HIS A N 1
ATOM 4139 C CA . HIS A 1 510 ? 24.945 -22.088 -11.205 1.00 93.19 510 HIS A CA 1
ATOM 4140 C C . HIS A 1 510 ? 24.046 -21.418 -10.172 1.00 93.19 510 HIS A C 1
ATOM 4142 O O . HIS A 1 510 ? 22.968 -21.929 -9.888 1.00 93.19 510 HIS A O 1
ATOM 4148 N N . ASP A 1 511 ? 24.418 -20.243 -9.644 1.00 95.25 511 ASP A N 1
ATOM 4149 C CA . ASP A 1 511 ? 23.544 -19.536 -8.692 1.00 95.25 511 ASP A CA 1
ATOM 4150 C C . ASP A 1 511 ? 22.292 -19.002 -9.401 1.00 95.25 511 ASP A C 1
ATOM 4152 O O . ASP A 1 511 ? 21.181 -19.086 -8.871 1.00 95.25 511 ASP A O 1
ATOM 4156 N N . ARG A 1 512 ? 22.444 -18.493 -10.632 1.00 92.00 512 ARG A N 1
ATOM 4157 C CA . ARG A 1 512 ? 21.307 -18.109 -11.484 1.00 92.00 512 ARG A CA 1
ATOM 4158 C C . ARG A 1 512 ? 20.423 -19.318 -11.799 1.00 92.00 512 ARG A C 1
ATOM 4160 O O . ARG A 1 512 ? 19.201 -19.218 -11.710 1.00 92.00 512 ARG A O 1
ATOM 4167 N N . GLY A 1 513 ? 21.045 -20.436 -12.156 1.00 90.12 513 GLY A N 1
ATOM 4168 C CA . GLY A 1 513 ? 20.414 -21.714 -12.445 1.00 90.12 513 GLY A CA 1
ATOM 4169 C C . GLY A 1 513 ? 19.594 -22.234 -11.275 1.00 90.12 513 GLY A C 1
ATOM 4170 O O . GLY A 1 513 ? 18.408 -22.493 -11.438 1.00 90.12 513 GLY A O 1
ATOM 4171 N N . LEU A 1 514 ? 20.182 -22.265 -10.079 1.00 94.19 514 LEU A N 1
ATOM 4172 C CA . LEU A 1 514 ? 19.530 -22.633 -8.822 1.00 94.19 514 LEU A CA 1
ATOM 4173 C C . LEU A 1 514 ? 18.301 -21.758 -8.540 1.00 94.19 514 LEU A C 1
ATOM 4175 O O . LEU A 1 514 ? 17.220 -22.269 -8.242 1.00 94.19 514 LEU A O 1
ATOM 4179 N N . LEU A 1 515 ? 18.440 -20.433 -8.666 1.00 93.44 515 LEU A N 1
ATOM 4180 C CA . LEU A 1 515 ? 17.335 -19.496 -8.449 1.00 93.44 515 LEU A CA 1
ATOM 4181 C C . LEU A 1 515 ? 16.199 -19.698 -9.463 1.00 93.44 515 LEU A C 1
ATOM 4183 O O . LEU A 1 515 ? 15.032 -19.664 -9.071 1.00 93.44 515 LEU A O 1
ATOM 4187 N N . ASN A 1 516 ? 16.526 -19.916 -10.740 1.00 90.38 516 ASN A N 1
ATOM 4188 C CA . ASN A 1 516 ? 15.544 -20.193 -11.791 1.00 90.38 516 ASN A CA 1
ATOM 4189 C C . ASN A 1 516 ? 14.865 -21.556 -11.583 1.00 90.38 516 ASN A C 1
ATOM 4191 O O . ASN A 1 516 ? 13.642 -21.629 -11.634 1.00 90.38 516 ASN A O 1
ATOM 4195 N N . ALA A 1 517 ? 15.625 -22.602 -11.251 1.00 89.75 517 ALA A N 1
ATOM 4196 C CA . ALA A 1 517 ? 15.117 -23.950 -11.000 1.00 89.75 517 ALA A CA 1
ATOM 4197 C C . ALA A 1 517 ? 14.032 -23.950 -9.920 1.00 89.75 517 ALA A C 1
ATOM 4199 O O . ALA A 1 517 ? 12.942 -24.494 -10.113 1.00 89.75 517 ALA A O 1
ATOM 4200 N N . VAL A 1 518 ? 14.305 -23.261 -8.811 1.00 92.12 518 VAL A N 1
ATOM 4201 C CA . VAL A 1 518 ? 13.365 -23.107 -7.698 1.00 92.12 518 VAL A CA 1
ATOM 4202 C C . VAL A 1 518 ? 12.189 -22.199 -8.074 1.00 92.12 518 VAL A C 1
ATOM 4204 O O . VAL A 1 518 ? 11.047 -22.461 -7.691 1.00 92.12 518 VAL A O 1
ATOM 4207 N N . ALA A 1 519 ? 12.429 -21.131 -8.839 1.00 88.50 519 ALA A N 1
ATOM 4208 C CA . ALA A 1 519 ? 11.366 -20.236 -9.287 1.00 88.50 519 ALA A CA 1
ATOM 4209 C C . ALA A 1 519 ? 10.367 -20.926 -10.233 1.00 88.50 519 ALA A C 1
ATOM 4211 O O . ALA A 1 519 ? 9.167 -20.653 -10.112 1.00 88.50 519 ALA A O 1
ATOM 4212 N N . ASP A 1 520 ? 10.847 -21.814 -11.105 1.00 87.12 520 ASP A N 1
ATOM 4213 C CA . ASP A 1 520 ? 10.077 -22.501 -12.147 1.00 87.12 520 ASP A CA 1
ATOM 4214 C C . ASP A 1 520 ? 9.384 -23.774 -11.652 1.00 87.12 520 ASP A C 1
ATOM 4216 O O . ASP A 1 520 ? 8.259 -24.069 -12.076 1.00 87.12 520 ASP A O 1
ATOM 4220 N N . ASN A 1 521 ? 10.023 -24.508 -10.731 1.00 86.75 521 ASN A N 1
ATOM 4221 C CA . ASN A 1 521 ? 9.590 -25.852 -10.335 1.00 86.75 521 ASN A CA 1
ATOM 4222 C C . ASN A 1 521 ? 9.206 -25.994 -8.856 1.00 86.75 521 ASN A C 1
ATOM 4224 O O . ASN A 1 521 ? 8.431 -26.891 -8.544 1.00 86.75 521 ASN A O 1
ATOM 4228 N N . GLY A 1 522 ? 9.644 -25.092 -7.972 1.00 89.94 522 GLY A N 1
ATOM 4229 C CA . GLY A 1 522 ? 9.426 -25.193 -6.521 1.00 89.94 522 GLY A CA 1
ATOM 4230 C C . GLY A 1 522 ? 10.666 -25.666 -5.759 1.00 89.94 522 GLY A C 1
ATOM 4231 O O . GLY A 1 522 ? 11.724 -25.892 -6.346 1.00 89.94 522 GLY A O 1
ATOM 4232 N N . LEU A 1 523 ? 10.554 -25.772 -4.436 1.00 90.38 523 LEU A N 1
ATOM 4233 C CA . LEU A 1 523 ? 11.668 -26.120 -3.546 1.00 90.38 523 LEU A CA 1
ATOM 4234 C C . LEU A 1 523 ? 12.030 -27.609 -3.601 1.00 90.38 523 LEU A C 1
ATOM 4236 O O . LEU A 1 523 ? 13.205 -27.954 -3.532 1.00 90.38 523 LEU A O 1
ATOM 4240 N N . THR A 1 524 ? 11.057 -28.498 -3.791 1.00 90.44 524 THR A N 1
ATOM 4241 C CA . THR A 1 524 ? 11.292 -29.948 -3.900 1.00 90.44 524 THR A CA 1
ATOM 4242 C C . THR A 1 524 ? 12.138 -30.311 -5.120 1.00 90.44 524 THR A C 1
ATOM 4244 O O . THR A 1 524 ? 12.823 -31.334 -5.120 1.00 90.44 524 THR A O 1
ATOM 4247 N N . PHE A 1 525 ? 12.176 -29.445 -6.139 1.00 92.38 525 PHE A N 1
ATOM 4248 C CA . PHE A 1 525 ? 13.014 -29.637 -7.320 1.00 92.38 525 PHE A CA 1
ATOM 4249 C C . PHE A 1 525 ? 14.517 -29.628 -7.006 1.00 92.38 525 PHE A C 1
ATOM 4251 O O . PHE A 1 525 ? 15.299 -30.150 -7.796 1.00 92.38 525 PHE A O 1
ATOM 4258 N N . LEU A 1 526 ? 14.934 -29.124 -5.838 1.00 93.12 526 LEU A N 1
ATOM 4259 C CA . LEU A 1 526 ? 16.326 -29.201 -5.388 1.00 93.12 526 LEU A CA 1
ATOM 4260 C C . LEU A 1 526 ? 16.858 -30.645 -5.340 1.00 93.12 526 LEU A C 1
ATOM 4262 O O . LEU A 1 526 ? 18.043 -30.858 -5.578 1.00 93.12 526 LEU A O 1
ATOM 4266 N N . HIS A 1 527 ? 15.994 -31.648 -5.135 1.00 92.94 527 HIS A N 1
ATOM 4267 C CA . HIS A 1 527 ? 16.379 -33.064 -5.225 1.00 92.94 527 HIS A CA 1
ATOM 4268 C C . HIS A 1 527 ? 16.836 -33.495 -6.630 1.00 92.94 527 HIS A C 1
ATOM 4270 O O . HIS A 1 527 ? 17.583 -34.461 -6.755 1.00 92.94 527 HIS A O 1
ATOM 4276 N N . ASN A 1 528 ? 16.404 -32.782 -7.675 1.00 92.56 528 ASN A N 1
ATOM 4277 C CA . ASN A 1 528 ? 16.667 -33.089 -9.085 1.00 92.56 528 ASN A CA 1
ATOM 4278 C C . ASN A 1 528 ? 17.649 -32.095 -9.733 1.00 92.56 528 ASN A C 1
ATOM 4280 O O . ASN A 1 528 ? 17.734 -32.022 -10.962 1.00 92.56 528 ASN A O 1
ATOM 4284 N N . LEU A 1 529 ? 18.340 -31.286 -8.923 1.00 92.69 529 LEU A N 1
ATOM 4285 C CA . LEU A 1 529 ? 19.233 -30.239 -9.415 1.00 92.69 529 LEU A CA 1
ATOM 4286 C C . LEU A 1 529 ? 20.607 -30.777 -9.832 1.00 92.69 529 LEU A C 1
ATOM 4288 O O . LEU A 1 529 ? 21.204 -30.258 -10.771 1.00 92.69 529 LEU A O 1
ATOM 4292 N N . SER A 1 530 ? 21.094 -31.814 -9.146 1.00 92.12 530 SER A N 1
ATOM 4293 C CA . SER A 1 530 ? 22.385 -32.443 -9.440 1.00 92.12 530 SER A CA 1
ATOM 4294 C C . SER A 1 530 ? 22.451 -32.922 -10.893 1.00 92.12 530 SER A C 1
ATOM 4296 O O . SER A 1 530 ? 21.504 -33.546 -11.376 1.00 92.12 530 SER A O 1
ATOM 4298 N N . GLU A 1 531 ? 23.553 -32.625 -11.590 1.00 90.88 531 GLU A N 1
ATOM 4299 C CA . GLU A 1 531 ? 23.784 -32.984 -13.000 1.00 90.88 531 GLU A CA 1
ATOM 4300 C C . GLU A 1 531 ? 22.737 -32.443 -13.999 1.00 90.88 531 GLU A C 1
ATOM 4302 O O . GLU A 1 531 ? 22.652 -32.912 -15.136 1.00 90.88 531 GLU A O 1
ATOM 4307 N N . ASN A 1 532 ? 21.927 -31.448 -13.616 1.00 90.81 532 ASN A N 1
ATOM 4308 C CA . ASN A 1 532 ? 20.846 -30.938 -14.458 1.00 90.81 532 ASN A CA 1
ATOM 4309 C C . ASN A 1 532 ? 21.349 -29.904 -15.492 1.00 90.81 532 ASN A C 1
ATOM 4311 O O . ASN A 1 532 ? 21.704 -28.782 -15.114 1.00 90.81 532 ASN A O 1
ATOM 4315 N N . PRO A 1 533 ? 21.341 -30.209 -16.804 1.00 87.50 533 PRO A N 1
ATOM 4316 C CA . PRO A 1 533 ? 21.875 -29.300 -17.814 1.00 87.50 533 PRO A CA 1
ATOM 4317 C C . PRO A 1 533 ? 20.986 -28.073 -18.053 1.00 87.50 533 PRO A C 1
ATOM 4319 O O . PRO A 1 533 ? 21.513 -27.005 -18.366 1.00 87.50 533 PRO A O 1
ATOM 4322 N N . ASP A 1 534 ? 19.668 -28.194 -17.869 1.00 86.69 534 ASP A N 1
ATOM 4323 C CA . ASP A 1 534 ? 18.701 -27.127 -18.164 1.00 86.69 534 ASP A CA 1
ATOM 4324 C C . ASP A 1 534 ? 18.889 -25.918 -17.238 1.00 86.69 534 ASP A C 1
ATOM 4326 O O . ASP A 1 534 ? 18.646 -24.775 -17.627 1.00 86.69 534 ASP A O 1
ATOM 4330 N N . TYR A 1 535 ? 19.388 -26.171 -16.025 1.00 90.81 535 TYR A N 1
ATOM 4331 C CA . TYR A 1 535 ? 19.701 -25.152 -15.026 1.00 90.81 535 TYR A CA 1
ATOM 4332 C C . TYR A 1 535 ? 21.208 -24.950 -14.812 1.00 90.81 535 TYR A C 1
ATOM 4334 O O . TYR A 1 535 ? 21.601 -24.318 -13.839 1.00 90.81 535 TYR A O 1
ATOM 4342 N N . GLY A 1 536 ? 22.060 -25.435 -15.721 1.00 88.62 536 GLY A N 1
ATOM 4343 C CA . GLY A 1 536 ? 23.502 -25.158 -15.704 1.00 88.62 536 GLY A CA 1
ATOM 4344 C C . GLY A 1 536 ? 24.349 -26.052 -14.791 1.00 88.62 536 GLY A C 1
ATOM 4345 O O . GLY A 1 536 ? 25.545 -25.816 -14.680 1.00 88.62 536 GLY A O 1
ATOM 4346 N N . PHE A 1 537 ? 23.777 -27.106 -14.206 1.00 92.44 537 PHE A N 1
ATOM 4347 C CA . PHE A 1 537 ? 24.440 -28.041 -13.284 1.00 92.44 537 PHE A CA 1
ATOM 4348 C C . PHE A 1 537 ? 25.097 -29.246 -13.977 1.00 92.44 537 PHE A C 1
ATOM 4350 O O . PHE A 1 537 ? 25.417 -30.234 -13.325 1.00 92.44 537 PHE A O 1
ATOM 4357 N N . ALA A 1 538 ? 25.319 -29.198 -15.293 1.00 89.62 538 ALA A N 1
ATOM 4358 C CA . ALA A 1 538 ? 26.006 -30.277 -16.003 1.00 89.62 538 ALA A CA 1
ATOM 4359 C C . ALA A 1 538 ? 27.436 -30.475 -15.456 1.00 89.62 538 ALA A C 1
ATOM 4361 O O . ALA A 1 538 ? 28.252 -29.553 -15.517 1.00 89.62 538 ALA A O 1
ATOM 4362 N N . GLY A 1 539 ? 27.744 -31.672 -14.949 1.00 85.88 539 GLY A N 1
ATOM 4363 C CA . GLY A 1 539 ? 29.019 -31.998 -14.305 1.00 85.88 539 GLY A CA 1
ATOM 4364 C C . GLY A 1 539 ? 29.166 -31.485 -12.868 1.00 85.88 539 GLY A C 1
ATOM 4365 O O . GLY A 1 539 ? 30.273 -31.528 -12.329 1.00 85.88 539 GLY A O 1
ATOM 4366 N N . ILE A 1 540 ? 28.095 -30.961 -12.262 1.00 89.25 540 ILE A N 1
ATOM 4367 C CA . ILE A 1 540 ? 28.063 -30.497 -10.873 1.00 89.25 540 ILE A CA 1
ATOM 4368 C C . ILE A 1 540 ? 27.219 -31.463 -10.046 1.00 89.25 540 ILE A C 1
ATOM 4370 O O . ILE A 1 540 ? 26.008 -31.583 -10.246 1.00 89.25 540 ILE A O 1
ATOM 4374 N N . ASN A 1 541 ? 27.858 -32.082 -9.054 1.00 89.31 541 ASN A N 1
ATOM 4375 C CA . ASN A 1 541 ? 27.184 -32.944 -8.096 1.00 89.31 541 ASN A CA 1
ATOM 4376 C C . ASN A 1 541 ? 26.926 -32.189 -6.788 1.00 89.31 541 ASN A C 1
ATOM 4378 O O . ASN A 1 541 ? 27.868 -31.841 -6.078 1.00 89.31 541 ASN A O 1
ATOM 4382 N N . ILE A 1 542 ? 25.653 -31.940 -6.490 1.00 90.94 542 ILE A N 1
ATOM 4383 C CA . ILE A 1 542 ? 25.204 -31.233 -5.288 1.00 90.94 542 ILE A CA 1
ATOM 4384 C C . ILE A 1 542 ? 24.001 -31.960 -4.690 1.00 90.94 542 ILE A C 1
ATOM 4386 O O . ILE A 1 542 ? 23.085 -32.359 -5.414 1.00 90.94 542 ILE A O 1
ATOM 4390 N N . ASN A 1 543 ? 23.995 -32.169 -3.376 1.00 92.62 543 ASN A N 1
ATOM 4391 C CA . ASN A 1 543 ? 22.858 -32.784 -2.695 1.00 92.62 543 ASN A CA 1
ATOM 4392 C C . ASN A 1 543 ? 21.802 -31.738 -2.280 1.00 92.62 543 ASN A C 1
ATOM 4394 O O . ASN A 1 543 ? 22.006 -30.530 -2.396 1.00 92.62 543 ASN A O 1
ATOM 4398 N N . TYR A 1 544 ? 20.646 -32.208 -1.801 1.00 91.94 544 TYR A N 1
ATOM 4399 C CA . TYR A 1 544 ? 19.535 -31.333 -1.412 1.00 91.94 544 TYR A CA 1
ATOM 4400 C C . TYR A 1 544 ? 19.917 -30.331 -0.308 1.00 91.94 544 TYR A C 1
ATOM 4402 O O . TYR A 1 544 ? 19.602 -29.151 -0.432 1.00 91.94 544 TYR A O 1
ATOM 4410 N N . GLU A 1 545 ? 20.605 -30.780 0.747 1.00 92.38 545 GLU A N 1
ATOM 4411 C CA . GLU A 1 545 ? 20.970 -29.933 1.893 1.00 92.38 545 GLU A CA 1
ATOM 4412 C C . GLU A 1 545 ? 21.965 -28.840 1.479 1.00 92.38 545 GLU A C 1
ATOM 4414 O O . GLU A 1 545 ? 21.846 -27.688 1.897 1.00 92.38 545 GLU A O 1
ATOM 4419 N N . GLU A 1 546 ? 22.908 -29.178 0.599 1.00 93.31 546 GLU A N 1
ATOM 4420 C CA . GLU A 1 546 ? 23.878 -28.242 0.024 1.00 93.31 546 GLU A CA 1
ATOM 4421 C C . GLU A 1 546 ? 23.189 -27.203 -0.870 1.00 93.31 546 GLU A C 1
ATOM 4423 O O . GLU A 1 546 ? 23.420 -25.999 -0.727 1.00 93.31 546 GLU A O 1
ATOM 4428 N N . ALA A 1 547 ? 22.289 -27.644 -1.755 1.00 93.44 547 ALA A N 1
ATOM 4429 C CA . ALA A 1 547 ? 21.547 -26.758 -2.646 1.00 93.44 547 ALA A CA 1
ATOM 4430 C C . ALA A 1 547 ? 20.582 -25.838 -1.876 1.00 93.44 547 ALA A C 1
ATOM 4432 O O . ALA A 1 547 ? 20.482 -24.645 -2.180 1.00 93.44 547 ALA A O 1
ATOM 4433 N N . GLU A 1 548 ? 19.903 -26.355 -0.847 1.00 92.38 548 GLU A N 1
ATOM 4434 C CA . GLU A 1 548 ? 19.058 -25.560 0.046 1.00 92.38 548 GLU A CA 1
ATOM 4435 C C . GLU A 1 548 ? 19.888 -24.552 0.854 1.00 92.38 548 GLU A C 1
ATOM 4437 O O . GLU A 1 548 ? 19.509 -23.377 0.947 1.00 92.38 548 GLU A O 1
ATOM 4442 N N . GLY A 1 549 ? 21.042 -24.975 1.379 1.00 91.75 549 GLY A N 1
ATOM 4443 C CA . GLY A 1 549 ? 21.992 -24.107 2.072 1.00 91.75 549 GLY A CA 1
ATOM 4444 C C . GLY A 1 549 ? 22.465 -22.956 1.183 1.00 91.75 549 GLY A C 1
ATOM 4445 O O . GLY A 1 549 ? 22.393 -21.787 1.580 1.00 91.75 549 GLY A O 1
ATOM 4446 N N . ARG A 1 550 ? 22.839 -23.253 -0.068 1.00 94.38 550 ARG A N 1
ATOM 4447 C CA . ARG A 1 550 ? 23.237 -22.230 -1.043 1.00 94.38 550 ARG A CA 1
ATOM 4448 C C . ARG A 1 550 ? 22.090 -21.295 -1.404 1.00 94.38 550 ARG A C 1
ATOM 4450 O O . ARG A 1 550 ? 22.283 -20.080 -1.467 1.00 94.38 550 ARG A O 1
ATOM 4457 N N . LEU A 1 551 ? 20.884 -21.824 -1.597 1.00 93.88 551 LEU A N 1
ATOM 4458 C CA . LEU A 1 551 ? 19.693 -21.021 -1.869 1.00 93.88 551 LEU A CA 1
ATOM 4459 C C . LEU A 1 551 ? 19.410 -20.039 -0.723 1.00 93.88 551 LEU A C 1
ATOM 4461 O O . LEU A 1 551 ? 19.106 -18.865 -0.967 1.00 93.88 551 LEU A O 1
ATOM 4465 N N . GLN A 1 552 ? 19.520 -20.507 0.523 1.00 91.06 552 GLN A N 1
ATOM 4466 C CA . GLN A 1 552 ? 19.357 -19.680 1.715 1.00 91.06 552 GLN A CA 1
ATOM 4467 C C . GLN A 1 552 ? 20.409 -18.563 1.755 1.00 91.06 552 GLN A C 1
ATOM 4469 O O . GLN A 1 552 ? 20.040 -17.393 1.902 1.00 91.06 552 GLN A O 1
ATOM 4474 N N . TYR A 1 553 ? 21.683 -18.899 1.525 1.00 92.38 553 TYR A N 1
ATOM 4475 C CA . TYR A 1 553 ? 22.777 -17.930 1.438 1.00 92.38 553 TYR A CA 1
ATOM 4476 C C . TYR A 1 553 ? 22.505 -16.843 0.391 1.00 92.38 553 TYR A C 1
ATOM 4478 O O . TYR A 1 553 ? 22.607 -15.651 0.690 1.00 92.38 553 TYR A O 1
ATOM 4486 N N . LEU A 1 554 ? 22.096 -17.224 -0.825 1.00 93.50 554 LEU A N 1
ATOM 4487 C CA . LEU A 1 554 ? 21.785 -16.273 -1.896 1.00 93.50 554 LEU A CA 1
ATOM 4488 C C . LEU A 1 554 ? 20.659 -15.322 -1.484 1.00 93.50 554 LEU A C 1
ATOM 4490 O O . LEU A 1 554 ? 20.763 -14.103 -1.654 1.00 93.50 554 LEU A O 1
ATOM 4494 N N . CYS A 1 555 ? 19.587 -15.854 -0.897 1.00 91.00 555 CYS A N 1
ATOM 4495 C CA . CYS A 1 555 ? 18.474 -15.029 -0.445 1.00 91.00 555 CYS A CA 1
ATOM 4496 C C . CYS A 1 555 ? 18.918 -14.020 0.630 1.00 91.00 555 CYS A C 1
ATOM 4498 O O . CYS A 1 555 ? 18.515 -12.853 0.584 1.00 91.00 555 CYS A O 1
ATOM 4500 N N . GLU A 1 556 ? 19.772 -14.421 1.571 1.00 89.56 556 GLU A N 1
ATOM 4501 C CA . GLU A 1 556 ? 20.330 -13.540 2.603 1.00 89.56 556 GLU A CA 1
ATOM 4502 C C . GLU A 1 556 ? 21.285 -12.487 2.031 1.00 89.56 556 GLU A C 1
ATOM 4504 O O . GLU A 1 556 ? 21.167 -11.301 2.368 1.00 89.56 556 GLU A O 1
ATOM 4509 N N . PHE A 1 557 ? 2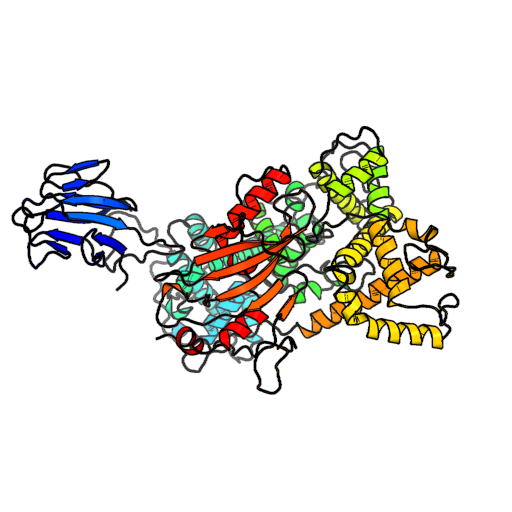2.166 -12.886 1.112 1.00 91.12 557 PHE A N 1
ATOM 4510 C CA . PHE A 1 557 ? 23.085 -12.002 0.401 1.00 91.12 557 PHE A CA 1
ATOM 4511 C C . PHE A 1 557 ? 22.320 -10.859 -0.277 1.00 91.12 557 PHE A C 1
ATOM 4513 O O . PHE A 1 557 ? 22.526 -9.682 0.046 1.00 91.12 557 PHE A O 1
ATOM 4520 N N . PHE A 1 558 ? 21.341 -11.187 -1.125 1.00 90.00 558 PHE A N 1
ATOM 4521 C CA . PHE A 1 558 ? 20.534 -10.192 -1.834 1.00 90.00 558 PHE A CA 1
ATOM 4522 C C . PHE A 1 558 ? 19.636 -9.369 -0.894 1.00 90.00 558 PHE A C 1
ATOM 4524 O O . PHE A 1 558 ? 19.434 -8.165 -1.113 1.00 90.00 558 PHE A O 1
ATOM 4531 N N . ARG A 1 559 ? 19.122 -9.965 0.193 1.00 85.31 559 ARG A N 1
ATOM 4532 C CA . ARG A 1 559 ? 18.344 -9.245 1.219 1.00 85.31 559 ARG A CA 1
ATOM 4533 C C . ARG A 1 559 ? 19.199 -8.200 1.933 1.00 85.31 559 ARG A C 1
ATOM 4535 O O . ARG A 1 559 ? 18.729 -7.076 2.140 1.00 85.31 559 ARG A O 1
ATOM 4542 N N . SER A 1 560 ? 20.444 -8.530 2.275 1.00 85.06 560 SER A N 1
ATOM 4543 C CA . SER A 1 560 ? 21.372 -7.616 2.952 1.00 85.06 560 SER A CA 1
ATOM 4544 C C . SER A 1 560 ? 21.654 -6.368 2.103 1.00 85.06 560 SER A C 1
ATOM 4546 O O . SER A 1 560 ? 21.545 -5.239 2.595 1.00 85.06 560 SER A O 1
ATOM 4548 N N . ILE A 1 561 ? 21.875 -6.551 0.798 1.00 84.25 561 ILE A N 1
ATOM 4549 C CA . ILE A 1 561 ? 22.094 -5.467 -0.164 1.00 84.25 561 ILE A CA 1
ATOM 4550 C C . ILE A 1 561 ? 20.833 -4.611 -0.300 1.00 84.25 561 ILE A C 1
ATOM 4552 O O . ILE A 1 561 ? 20.902 -3.383 -0.196 1.00 84.25 561 ILE A O 1
ATOM 4556 N N . SER A 1 562 ? 19.661 -5.236 -0.448 1.00 76.75 562 SER A N 1
ATOM 4557 C CA . SER A 1 562 ? 18.380 -4.520 -0.522 1.00 76.75 562 SER A CA 1
ATOM 4558 C C . SER A 1 562 ? 18.141 -3.642 0.715 1.00 76.75 562 SER A C 1
ATOM 4560 O O . SER A 1 562 ? 17.746 -2.475 0.608 1.00 76.75 562 SER A O 1
ATOM 4562 N N . ASN A 1 563 ? 18.449 -4.157 1.907 1.00 71.75 563 ASN A N 1
ATOM 4563 C CA . ASN A 1 563 ? 18.336 -3.414 3.161 1.00 71.75 563 ASN A CA 1
ATOM 4564 C C . ASN A 1 563 ? 19.331 -2.243 3.247 1.00 71.75 563 ASN A C 1
ATOM 4566 O O . ASN A 1 563 ? 18.948 -1.146 3.673 1.00 71.75 563 ASN A O 1
ATOM 4570 N N . LEU A 1 564 ? 20.573 -2.424 2.785 1.00 68.50 564 LEU A N 1
ATOM 4571 C CA . LEU A 1 564 ? 21.579 -1.358 2.687 1.00 68.50 564 LEU A CA 1
ATOM 4572 C C . LEU A 1 564 ? 21.177 -0.267 1.680 1.00 68.50 564 LEU A C 1
ATOM 4574 O O . LEU A 1 564 ? 21.368 0.926 1.928 1.00 68.50 564 LEU A O 1
ATOM 4578 N N . GLN A 1 565 ? 20.565 -0.635 0.553 1.00 65.31 565 GLN A N 1
ATOM 4579 C CA . GLN A 1 565 ? 20.027 0.335 -0.403 1.00 65.31 565 GLN A CA 1
ATOM 4580 C C . GLN A 1 565 ? 18.841 1.119 0.195 1.00 65.31 565 GLN A C 1
ATOM 4582 O O . GLN A 1 565 ? 18.740 2.338 0.005 1.00 65.31 565 GLN A O 1
ATOM 4587 N N . LYS A 1 566 ? 17.970 0.456 0.975 1.00 59.69 566 LYS A N 1
ATOM 4588 C CA . LYS A 1 566 ? 16.868 1.099 1.716 1.00 59.69 566 LYS A CA 1
ATOM 4589 C C . LYS A 1 566 ? 17.393 2.061 2.791 1.00 59.69 566 LYS A C 1
ATOM 4591 O O . LYS A 1 566 ? 16.825 3.142 2.940 1.00 59.69 566 LYS A O 1
ATOM 4596 N N . SER A 1 567 ? 18.476 1.740 3.505 1.00 51.44 567 SER A N 1
ATOM 4597 C CA . SER A 1 567 ? 19.065 2.636 4.518 1.00 51.44 567 SER A CA 1
ATOM 4598 C C . SER A 1 567 ? 19.729 3.874 3.901 1.00 51.44 567 SER A C 1
ATOM 4600 O O . SER A 1 567 ? 19.510 4.981 4.387 1.00 51.44 567 SER A O 1
ATOM 4602 N N . LYS A 1 568 ? 20.416 3.744 2.757 1.00 46.72 568 LYS A N 1
ATOM 4603 C CA . LYS A 1 568 ? 21.005 4.880 2.009 1.00 46.72 568 LYS A CA 1
ATOM 4604 C C . LYS A 1 568 ? 19.964 5.839 1.400 1.00 46.72 568 LYS A C 1
ATOM 4606 O O . LYS A 1 568 ? 20.299 6.976 1.050 1.00 46.72 568 LYS A O 1
ATOM 4611 N N . LYS A 1 569 ? 18.704 5.404 1.256 1.00 44.09 569 LYS A N 1
ATOM 4612 C CA . LYS A 1 569 ? 17.556 6.246 0.856 1.00 44.09 569 LYS A CA 1
ATOM 4613 C C . LYS A 1 569 ? 16.824 6.894 2.047 1.00 44.09 569 LYS A C 1
ATOM 4615 O O . LYS A 1 569 ? 16.015 7.788 1.816 1.00 44.09 569 LYS A O 1
ATOM 4620 N N . LYS A 1 570 ? 17.119 6.518 3.302 1.00 38.16 570 LYS A N 1
ATOM 4621 C CA . LYS A 1 570 ? 16.526 7.106 4.521 1.00 38.16 570 LYS A CA 1
ATOM 4622 C C . LYS A 1 570 ? 17.233 8.412 4.919 1.00 38.16 570 LYS A C 1
ATOM 4624 O O . LYS A 1 570 ? 18.000 8.441 5.876 1.00 38.16 570 LYS A O 1
ATOM 4629 N N . ARG A 1 571 ? 16.937 9.519 4.234 1.00 26.30 571 ARG A N 1
ATOM 4630 C CA . ARG A 1 571 ? 16.875 10.819 4.930 1.00 26.30 571 ARG A CA 1
ATOM 4631 C C . ARG A 1 571 ? 15.443 11.011 5.430 1.00 26.30 571 ARG A C 1
ATOM 4633 O O . ARG A 1 571 ? 14.508 10.509 4.805 1.00 26.30 571 ARG A O 1
ATOM 4640 N N . ALA A 1 572 ? 15.289 11.665 6.582 1.00 28.41 572 ALA A N 1
ATOM 4641 C CA . ALA A 1 572 ? 13.987 12.100 7.087 1.00 28.41 572 ALA A CA 1
ATOM 4642 C C . ALA A 1 572 ? 13.229 12.870 5.984 1.00 28.41 572 ALA A C 1
ATOM 4644 O O . ALA A 1 572 ? 13.888 13.405 5.089 1.00 28.41 572 ALA A O 1
ATOM 4645 N N . PRO A 1 573 ? 11.881 12.931 6.007 1.00 29.81 573 PRO A N 1
ATOM 4646 C CA . PRO A 1 573 ? 11.157 13.850 5.135 1.00 29.81 573 PRO A CA 1
ATOM 4647 C C . PRO A 1 573 ? 11.793 15.232 5.299 1.00 29.81 573 PRO A C 1
ATOM 4649 O O . PRO A 1 573 ? 11.831 15.736 6.419 1.00 29.81 573 PRO A O 1
ATOM 4652 N N . GLU A 1 574 ? 12.381 15.763 4.226 1.00 31.09 574 GLU A N 1
ATOM 4653 C CA . GLU A 1 574 ? 13.065 17.056 4.246 1.00 31.09 574 GLU A CA 1
ATOM 4654 C C . GLU A 1 574 ? 12.106 18.098 4.830 1.00 31.09 574 GLU A C 1
ATOM 4656 O O . GLU A 1 574 ? 10.962 18.227 4.381 1.00 31.09 574 GLU A O 1
ATOM 4661 N N . GLU A 1 575 ? 12.544 18.764 5.901 1.00 29.80 575 GLU A N 1
ATOM 4662 C CA . GLU A 1 575 ? 11.804 19.857 6.516 1.00 29.80 575 GLU A CA 1
ATOM 4663 C C . GLU A 1 575 ? 11.552 20.934 5.456 1.00 29.80 575 GLU A C 1
ATOM 4665 O O . GLU A 1 575 ? 12.453 21.307 4.706 1.00 29.80 575 GLU A O 1
ATOM 4670 N N . LEU A 1 576 ? 10.310 21.420 5.373 1.00 33.28 576 LEU A N 1
ATOM 4671 C CA . LEU A 1 576 ? 10.001 22.629 4.616 1.00 33.28 576 LEU A CA 1
ATOM 4672 C C . LEU A 1 576 ? 10.708 23.781 5.331 1.00 33.28 576 LEU A C 1
ATOM 4674 O O . LEU A 1 576 ? 10.252 24.216 6.387 1.00 33.28 576 LEU A O 1
ATOM 4678 N N . THR A 1 577 ? 11.840 24.231 4.800 1.00 32.31 577 THR A N 1
ATOM 4679 C CA . THR A 1 577 ? 12.512 25.433 5.290 1.00 32.31 577 THR A CA 1
ATOM 4680 C C . THR A 1 577 ? 11.866 26.655 4.651 1.00 32.31 577 THR A C 1
ATOM 4682 O O . THR A 1 577 ? 11.667 26.714 3.435 1.00 32.31 577 THR A O 1
ATOM 4685 N N . PHE A 1 578 ? 11.510 27.614 5.495 1.00 34.44 578 PHE A N 1
ATOM 4686 C CA . PHE A 1 578 ? 10.920 28.888 5.109 1.00 34.44 578 PHE A CA 1
ATOM 4687 C C . PHE A 1 578 ? 11.991 29.967 5.211 1.00 34.44 578 PHE A C 1
ATOM 4689 O O . PHE A 1 578 ? 12.846 29.900 6.097 1.00 34.44 578 PHE A O 1
ATOM 4696 N N . ASP A 1 579 ? 11.952 30.944 4.313 1.00 41.78 579 ASP A N 1
ATOM 4697 C CA . ASP A 1 579 ? 12.764 32.143 4.480 1.00 41.78 579 ASP A CA 1
ATOM 4698 C C . ASP A 1 579 ? 12.180 33.069 5.563 1.00 41.78 579 ASP A C 1
ATOM 4700 O O . ASP A 1 579 ? 11.094 32.852 6.110 1.00 41.78 579 ASP A O 1
ATOM 4704 N N . GLU A 1 580 ? 12.920 34.129 5.862 1.00 32.78 580 GLU A N 1
ATOM 4705 C CA . GLU A 1 580 ? 12.578 35.205 6.802 1.00 32.78 580 GLU A CA 1
ATOM 4706 C C . GLU A 1 580 ? 11.257 35.933 6.460 1.00 32.78 580 GLU A C 1
ATOM 4708 O O . GLU A 1 580 ? 10.701 36.629 7.309 1.00 32.78 580 GLU A O 1
ATOM 4713 N N . ASN A 1 581 ? 10.695 35.690 5.269 1.00 33.97 581 ASN A N 1
ATOM 4714 C CA . ASN A 1 581 ? 9.426 36.240 4.790 1.00 33.97 581 ASN A CA 1
ATOM 4715 C C . ASN A 1 581 ? 8.289 35.198 4.727 1.00 33.97 581 ASN A C 1
ATOM 4717 O O . ASN A 1 581 ? 7.187 35.513 4.270 1.00 33.97 581 ASN A O 1
ATOM 4721 N N . GLY A 1 582 ? 8.517 33.965 5.192 1.00 31.22 582 GLY A N 1
ATOM 4722 C CA . GLY A 1 582 ? 7.502 32.912 5.249 1.00 31.22 582 GLY A CA 1
ATOM 4723 C C . GLY A 1 582 ? 7.147 32.289 3.895 1.00 31.22 582 GLY A C 1
ATOM 4724 O O . GLY A 1 582 ? 6.102 31.638 3.788 1.00 31.22 582 GLY A O 1
ATOM 4725 N N . GLN A 1 583 ? 7.983 32.455 2.864 1.00 32.97 583 GLN A N 1
ATOM 4726 C CA . GLN A 1 583 ? 7.813 31.756 1.590 1.00 32.97 583 GLN A CA 1
ATOM 4727 C C . GLN A 1 583 ? 8.441 30.360 1.643 1.00 32.97 583 GLN A C 1
ATOM 4729 O O . GLN A 1 583 ? 9.463 30.127 2.288 1.00 32.97 583 GLN A O 1
ATOM 4734 N N . ILE A 1 584 ? 7.806 29.401 0.961 1.00 31.83 584 ILE A N 1
ATOM 4735 C CA . ILE A 1 584 ? 8.338 28.044 0.814 1.00 31.83 584 ILE A CA 1
ATOM 4736 C C . ILE A 1 584 ? 9.563 28.134 -0.098 1.00 31.83 584 ILE A C 1
ATOM 4738 O O . ILE A 1 584 ? 9.403 28.343 -1.301 1.00 31.83 584 ILE A O 1
ATOM 4742 N N . GLN A 1 585 ? 10.768 27.906 0.432 1.00 36.47 585 GLN A N 1
ATOM 4743 C CA . GLN A 1 585 ? 11.871 27.523 -0.441 1.00 36.47 585 GLN A CA 1
ATOM 4744 C C . GLN A 1 585 ? 11.556 26.124 -0.961 1.00 36.47 585 GLN A C 1
ATOM 4746 O O . GLN A 1 585 ? 11.571 25.140 -0.218 1.00 36.47 585 GLN A O 1
ATOM 4751 N N . ALA A 1 586 ? 11.222 26.023 -2.249 1.00 32.59 586 ALA A N 1
ATOM 4752 C CA . ALA A 1 586 ? 11.251 24.732 -2.909 1.00 32.59 586 ALA A CA 1
ATOM 4753 C C . ALA A 1 586 ? 12.671 24.177 -2.723 1.00 32.59 586 ALA A C 1
ATOM 4755 O O . ALA A 1 586 ? 13.627 24.894 -3.035 1.00 32.59 586 ALA A O 1
ATOM 4756 N N . PRO A 1 587 ? 12.851 22.941 -2.219 1.00 29.44 587 PRO A N 1
ATOM 4757 C CA . PRO A 1 587 ? 14.172 22.352 -2.236 1.00 29.44 587 PRO A CA 1
ATOM 4758 C C . PRO A 1 587 ? 14.597 22.341 -3.700 1.00 29.44 587 PRO A C 1
ATOM 4760 O O . PRO A 1 587 ? 13.926 21.734 -4.543 1.00 29.44 587 PRO A O 1
ATOM 4763 N N . THR A 1 588 ? 15.698 23.022 -4.016 1.00 34.41 588 THR A N 1
ATOM 4764 C CA . THR A 1 588 ? 16.464 22.736 -5.222 1.00 34.41 588 THR A CA 1
ATOM 4765 C C . THR A 1 588 ? 16.922 21.297 -5.066 1.00 34.41 588 THR A C 1
ATOM 4767 O O . THR A 1 588 ? 17.987 20.997 -4.530 1.00 34.41 588 THR A O 1
ATOM 4770 N N . LYS A 1 589 ? 16.058 20.357 -5.462 1.00 32.38 589 LYS A N 1
ATOM 4771 C CA . LYS A 1 589 ? 16.420 18.958 -5.578 1.00 32.38 589 LYS A CA 1
ATOM 4772 C C . LYS A 1 589 ? 17.605 18.936 -6.527 1.00 32.38 589 LYS A C 1
ATOM 4774 O O . LYS A 1 589 ? 17.431 18.996 -7.740 1.00 32.38 589 LYS A O 1
ATOM 4779 N N . LYS A 1 590 ? 18.812 18.774 -5.987 1.00 34.41 590 LYS A N 1
ATOM 4780 C CA . LYS A 1 590 ? 19.835 18.030 -6.707 1.00 34.41 590 LYS A CA 1
ATOM 4781 C C . LYS A 1 590 ? 19.237 16.645 -6.885 1.00 34.41 590 LYS A C 1
ATOM 4783 O O . LYS A 1 590 ? 19.244 15.831 -5.962 1.00 34.41 590 LYS A O 1
ATOM 4788 N N . ILE A 1 591 ? 18.614 16.432 -8.042 1.00 31.61 591 ILE A N 1
ATOM 4789 C CA . ILE A 1 591 ? 18.223 15.115 -8.522 1.00 31.61 591 ILE A CA 1
ATOM 4790 C C . ILE A 1 591 ? 19.448 14.233 -8.276 1.00 31.61 591 ILE A C 1
ATOM 4792 O O . ILE A 1 591 ? 20.537 14.542 -8.761 1.00 31.61 591 ILE A O 1
ATOM 4796 N N . LYS A 1 592 ? 19.309 13.191 -7.447 1.00 31.77 592 LYS A N 1
ATOM 4797 C CA . LYS A 1 592 ? 20.334 12.149 -7.363 1.00 31.77 592 LYS A CA 1
ATOM 4798 C C . LYS A 1 592 ? 20.450 11.596 -8.777 1.00 31.77 592 LYS A C 1
ATOM 4800 O O . LYS A 1 592 ? 19.551 10.885 -9.213 1.00 31.77 592 LYS A O 1
ATOM 4805 N N . LEU A 1 593 ? 21.506 11.995 -9.483 1.00 35.09 593 LEU A N 1
ATOM 4806 C CA . LEU A 1 593 ? 21.820 11.529 -10.823 1.00 35.09 593 LEU A CA 1
ATOM 4807 C C . LEU A 1 593 ? 21.872 9.999 -10.780 1.00 35.09 593 LEU A C 1
ATOM 4809 O O . LEU A 1 593 ? 22.794 9.422 -10.200 1.00 35.09 593 LEU A O 1
ATOM 4813 N N . SER A 1 594 ? 20.881 9.339 -11.383 1.00 35.44 594 SER A N 1
ATOM 4814 C CA . SER A 1 594 ? 21.156 8.066 -12.032 1.00 35.44 594 SER A CA 1
ATOM 4815 C C . SER A 1 594 ? 22.320 8.343 -12.981 1.00 35.44 594 SER A C 1
ATOM 4817 O O . SER A 1 594 ? 22.276 9.294 -13.764 1.00 35.44 594 SER A O 1
ATOM 4819 N N . LYS A 1 595 ? 23.400 7.566 -12.887 1.00 40.88 595 LYS A N 1
ATOM 4820 C CA . LYS A 1 595 ? 24.484 7.595 -13.877 1.00 40.88 595 LYS A CA 1
ATOM 4821 C C . LYS A 1 595 ? 23.994 6.937 -15.177 1.00 40.88 595 LYS A C 1
ATOM 4823 O O . LYS A 1 595 ? 24.575 5.961 -15.628 1.00 40.88 595 LYS A O 1
ATOM 4828 N N . PHE A 1 596 ? 22.890 7.423 -15.742 1.00 56.94 596 PHE A N 1
ATOM 4829 C CA . PHE A 1 596 ? 22.541 7.125 -17.121 1.00 56.94 596 PHE A CA 1
ATOM 4830 C C . PHE A 1 596 ? 23.468 7.984 -17.978 1.00 56.94 596 PHE A C 1
ATOM 4832 O O . PHE A 1 596 ? 23.299 9.202 -18.067 1.00 56.94 596 PHE A O 1
ATOM 4839 N N . ILE A 1 597 ? 24.540 7.363 -18.465 1.00 60.78 597 ILE A N 1
ATOM 4840 C CA . ILE A 1 597 ? 25.517 8.008 -19.338 1.00 60.78 597 ILE A CA 1
ATOM 4841 C C . ILE A 1 597 ? 24.929 7.951 -20.742 1.00 60.78 597 ILE A C 1
ATOM 4843 O O . ILE A 1 597 ? 24.751 6.873 -21.300 1.00 60.78 597 ILE A O 1
ATOM 4847 N N . ILE A 1 598 ? 24.588 9.119 -21.275 1.00 68.56 598 ILE A N 1
ATOM 4848 C CA . ILE A 1 598 ? 24.123 9.261 -22.651 1.00 68.56 598 ILE A CA 1
ATOM 4849 C C . ILE A 1 598 ? 25.362 9.128 -23.541 1.00 68.56 598 ILE A C 1
ATOM 4851 O O . ILE A 1 598 ? 26.313 9.886 -23.326 1.00 68.56 598 ILE A O 1
ATOM 4855 N N . PRO A 1 599 ? 25.390 8.187 -24.497 1.00 66.50 599 PRO A N 1
ATOM 4856 C CA . PRO A 1 599 ? 26.485 8.106 -25.447 1.00 66.50 599 PRO A CA 1
ATOM 4857 C C . PRO A 1 599 ? 26.468 9.377 -26.302 1.00 66.50 599 PRO A C 1
ATOM 4859 O O . PRO A 1 599 ? 25.448 9.701 -26.916 1.00 66.50 599 PRO A O 1
ATOM 4862 N N . LYS A 1 600 ? 27.577 10.115 -26.282 1.00 76.00 600 LYS A N 1
ATOM 4863 C CA . LYS A 1 600 ? 27.797 11.301 -27.106 1.00 76.00 600 LYS A CA 1
ATOM 4864 C C . LYS A 1 600 ? 29.001 11.068 -28.009 1.00 76.00 600 LYS A C 1
ATOM 4866 O O . LYS A 1 600 ? 29.916 10.354 -27.593 1.00 76.00 600 LYS A O 1
ATOM 4871 N N . ASP A 1 601 ? 28.977 11.619 -29.212 1.00 75.94 601 ASP A N 1
ATOM 4872 C CA . ASP A 1 601 ? 30.131 11.613 -30.113 1.00 75.94 601 ASP A CA 1
ATOM 4873 C C . ASP A 1 601 ? 31.192 12.651 -29.693 1.00 75.94 601 ASP A C 1
ATOM 4875 O O . ASP A 1 601 ? 31.078 13.294 -28.641 1.00 75.94 601 ASP A O 1
ATOM 4879 N N . GLU A 1 602 ? 32.274 12.758 -30.469 1.00 75.69 602 GLU A N 1
ATOM 4880 C CA . GLU A 1 602 ? 33.405 13.655 -30.187 1.00 75.69 602 GLU A CA 1
ATOM 4881 C C . GLU A 1 602 ? 32.998 15.140 -30.258 1.00 75.69 602 GLU A C 1
ATOM 4883 O O . GLU A 1 602 ? 33.614 15.993 -29.614 1.00 75.69 602 GLU A O 1
ATOM 4888 N N . GLU A 1 603 ? 31.911 15.433 -30.970 1.00 72.88 603 GLU A N 1
ATOM 4889 C CA . GLU A 1 603 ? 31.282 16.740 -31.130 1.00 72.88 603 GLU A CA 1
ATOM 4890 C C . GLU A 1 603 ? 30.271 17.067 -30.012 1.00 72.88 603 GLU A C 1
ATOM 4892 O O . GLU A 1 603 ? 29.852 18.218 -29.867 1.00 72.88 603 GLU A O 1
ATOM 4897 N N . GLY A 1 604 ? 29.928 16.090 -29.165 1.00 67.31 604 GLY A N 1
ATOM 4898 C CA . GLY A 1 604 ? 29.020 16.247 -28.026 1.00 67.31 604 GLY A CA 1
ATOM 4899 C C . GLY A 1 604 ? 27.536 16.042 -28.352 1.00 67.31 604 GLY A C 1
ATOM 4900 O O . GLY A 1 604 ? 26.690 16.277 -27.473 1.00 67.31 604 GLY A O 1
ATOM 4901 N N . GLU A 1 605 ? 27.230 15.575 -29.562 1.00 72.75 605 GLU A N 1
ATOM 4902 C CA . GLU A 1 605 ? 25.895 15.230 -30.039 1.00 72.75 605 GLU A CA 1
ATOM 4903 C C . GLU A 1 605 ? 25.482 13.835 -29.564 1.00 72.75 605 GLU A C 1
ATOM 4905 O O . GLU A 1 605 ? 26.301 12.969 -29.257 1.00 72.75 605 GLU A O 1
ATOM 4910 N N . VAL A 1 606 ? 24.175 13.615 -29.428 1.00 78.62 606 VAL A N 1
ATOM 4911 C CA . VAL A 1 606 ? 23.634 12.369 -28.870 1.00 78.62 606 VAL A CA 1
ATOM 4912 C C . VAL A 1 606 ? 23.635 11.256 -29.919 1.00 78.62 606 VAL A C 1
ATOM 4914 O O . VAL A 1 606 ? 23.037 11.400 -30.984 1.00 78.62 606 VAL A O 1
ATOM 4917 N N . ILE A 1 607 ? 24.220 10.104 -29.581 1.00 82.38 607 ILE A N 1
ATOM 4918 C CA . ILE A 1 607 ? 24.221 8.923 -30.451 1.00 82.38 607 ILE A CA 1
ATOM 4919 C C . ILE A 1 607 ? 22.911 8.148 -30.264 1.00 82.38 607 ILE A C 1
ATOM 4921 O O . ILE A 1 607 ? 22.573 7.708 -29.161 1.00 82.38 607 ILE A O 1
ATOM 4925 N N . TYR A 1 608 ? 22.191 7.943 -31.365 1.00 86.62 608 TYR A N 1
ATOM 4926 C CA . TYR A 1 608 ? 21.003 7.091 -31.431 1.00 86.62 608 TYR A CA 1
ATOM 4927 C C . TYR A 1 608 ? 21.356 5.693 -31.966 1.00 86.62 608 TYR A C 1
ATOM 4929 O O . TYR A 1 608 ? 22.282 5.567 -32.768 1.00 86.62 608 TYR A O 1
ATOM 4937 N N . PRO A 1 609 ? 20.606 4.639 -31.594 1.00 89.19 609 PRO A N 1
ATOM 4938 C CA . PRO A 1 609 ? 19.458 4.635 -30.687 1.00 89.19 609 PRO A CA 1
ATOM 4939 C C . PRO A 1 609 ? 19.853 4.675 -29.200 1.00 89.19 609 PRO A C 1
ATOM 4941 O O . PRO A 1 609 ? 20.788 4.004 -28.769 1.00 89.19 609 PRO A O 1
ATOM 4944 N N . ILE A 1 610 ? 19.086 5.405 -28.386 1.00 87.12 610 ILE A N 1
ATOM 4945 C CA . ILE A 1 610 ? 19.284 5.485 -26.932 1.00 87.12 610 ILE A CA 1
ATOM 4946 C C . ILE A 1 610 ? 18.403 4.432 -26.261 1.00 87.12 610 ILE A C 1
ATOM 4948 O O . ILE A 1 610 ? 17.182 4.590 -26.172 1.00 87.12 610 ILE A O 1
ATOM 4952 N N . VAL A 1 611 ? 19.004 3.357 -25.759 1.00 85.38 611 VAL A N 1
ATOM 4953 C CA . VAL A 1 611 ? 18.275 2.338 -24.992 1.00 85.38 611 VAL A CA 1
ATOM 4954 C C . VAL A 1 611 ? 18.026 2.864 -23.578 1.00 85.38 611 VAL A C 1
ATOM 4956 O O . VAL A 1 611 ? 18.957 3.017 -22.792 1.00 85.38 611 VAL A O 1
ATOM 4959 N N . ILE A 1 612 ? 16.767 3.166 -23.254 1.00 82.56 612 ILE A N 1
ATOM 4960 C CA . ILE A 1 612 ? 16.373 3.696 -21.938 1.00 82.56 612 ILE A CA 1
ATOM 4961 C C . ILE A 1 612 ? 16.131 2.548 -20.954 1.00 82.56 612 ILE A C 1
ATOM 4963 O O . ILE A 1 612 ? 16.542 2.618 -19.798 1.00 82.56 612 ILE A O 1
ATOM 4967 N N . ASN A 1 613 ? 15.448 1.494 -21.410 1.00 79.12 613 ASN A N 1
ATOM 4968 C CA . ASN A 1 613 ? 15.230 0.234 -20.694 1.00 79.12 613 ASN A CA 1
ATOM 4969 C C . ASN A 1 613 ? 14.848 -0.883 -21.688 1.00 79.12 613 ASN A C 1
ATOM 4971 O O . ASN A 1 613 ? 14.648 -0.613 -22.869 1.00 79.12 613 ASN A O 1
ATOM 4975 N N . ASN A 1 614 ? 14.662 -2.119 -21.209 1.00 73.69 614 ASN A N 1
ATOM 4976 C CA . ASN A 1 614 ? 14.348 -3.294 -22.045 1.00 73.69 614 ASN A CA 1
ATOM 4977 C C . ASN A 1 614 ? 13.087 -3.153 -22.920 1.00 73.69 614 ASN A C 1
ATOM 4979 O O . ASN A 1 614 ? 12.916 -3.914 -23.863 1.00 73.69 614 ASN A O 1
ATOM 4983 N N . SER A 1 615 ? 12.191 -2.214 -22.603 1.00 82.94 615 SER A N 1
ATOM 4984 C CA . SER A 1 615 ? 10.948 -1.994 -23.346 1.00 82.94 615 SER A CA 1
ATOM 4985 C C . SER A 1 615 ? 10.889 -0.656 -24.081 1.00 82.94 615 SER A C 1
ATOM 4987 O O . SER A 1 615 ? 9.899 -0.417 -24.767 1.00 82.94 615 SER A O 1
ATOM 4989 N N . LEU A 1 616 ? 11.880 0.228 -23.925 1.00 90.81 616 LEU A N 1
ATOM 4990 C CA . LEU A 1 616 ? 11.857 1.586 -24.467 1.00 90.81 616 LEU A CA 1
ATOM 4991 C C . LEU A 1 616 ? 13.222 1.979 -25.035 1.00 90.81 616 LEU A C 1
ATOM 4993 O O . LEU A 1 616 ? 14.205 2.097 -24.300 1.00 90.81 616 LEU A O 1
ATOM 4997 N N . THR A 1 617 ? 13.225 2.302 -26.322 1.00 93.00 617 THR A N 1
ATOM 4998 C CA . THR A 1 617 ? 14.394 2.801 -27.050 1.00 93.00 617 THR A CA 1
ATOM 4999 C C . THR A 1 617 ? 14.030 4.107 -27.743 1.00 93.00 617 THR A C 1
ATOM 5001 O O . THR A 1 617 ? 13.006 4.174 -28.415 1.00 93.00 617 THR A O 1
ATOM 5004 N N . ILE A 1 618 ? 14.839 5.155 -27.602 1.00 94.56 618 ILE A N 1
ATOM 5005 C CA . ILE A 1 618 ? 14.646 6.422 -28.319 1.00 94.56 618 ILE A CA 1
ATOM 5006 C C . ILE A 1 618 ? 15.443 6.381 -29.618 1.00 94.56 618 ILE A C 1
ATOM 5008 O O . ILE A 1 618 ? 16.644 6.126 -29.607 1.00 94.56 618 ILE A O 1
ATOM 5012 N N . LEU A 1 619 ? 14.769 6.649 -30.731 1.00 92.44 619 LEU A N 1
ATOM 5013 C CA . LEU A 1 619 ? 15.378 6.745 -32.057 1.00 92.44 619 LEU A CA 1
ATOM 5014 C C . LEU A 1 619 ? 15.655 8.195 -32.459 1.00 92.44 619 LEU A C 1
ATOM 5016 O O . LEU A 1 619 ? 16.553 8.440 -33.254 1.00 92.44 619 LEU A O 1
ATOM 5020 N N . ASN A 1 620 ? 14.865 9.144 -31.949 1.00 93.81 620 ASN A N 1
ATOM 5021 C CA . ASN A 1 620 ? 15.043 10.574 -32.185 1.00 93.81 620 ASN A CA 1
ATOM 5022 C C . ASN A 1 620 ? 14.331 11.372 -31.078 1.00 93.81 620 ASN A C 1
ATOM 5024 O O . ASN A 1 620 ? 13.177 11.078 -30.767 1.00 93.81 620 ASN A O 1
ATOM 5028 N N . LEU A 1 621 ? 14.985 12.366 -30.472 1.00 91.75 621 LEU A N 1
ATOM 5029 C CA . LEU A 1 621 ? 14.364 13.234 -29.460 1.00 91.75 621 LEU A CA 1
ATOM 5030 C C . LEU A 1 621 ? 13.500 14.355 -30.060 1.00 91.75 621 LEU A C 1
ATOM 5032 O O . LEU A 1 621 ? 12.671 14.910 -29.344 1.00 91.75 621 LEU A O 1
ATOM 5036 N N . GLY A 1 622 ? 13.637 14.645 -31.354 1.00 93.69 622 GLY A N 1
ATOM 5037 C CA . GLY A 1 622 ? 12.872 15.662 -32.071 1.00 93.69 622 GLY A CA 1
ATOM 5038 C C . GLY A 1 622 ? 13.321 17.103 -31.805 1.00 93.69 622 GLY A C 1
ATOM 5039 O O . GLY A 1 622 ? 14.360 17.360 -31.203 1.00 93.69 622 GLY A O 1
ATOM 5040 N N . LEU A 1 623 ? 12.514 18.048 -32.285 1.00 92.56 623 LEU A N 1
ATOM 5041 C CA . LEU A 1 623 ? 12.722 19.494 -32.203 1.00 92.56 623 LEU A CA 1
ATOM 5042 C C . LEU A 1 623 ? 11.618 20.145 -31.372 1.00 92.56 623 LEU A C 1
ATOM 5044 O O . LEU A 1 623 ? 10.432 19.880 -31.581 1.00 92.56 623 LEU A O 1
ATOM 5048 N N . ILE A 1 624 ? 11.999 21.005 -30.431 1.00 91.81 624 ILE A N 1
ATOM 5049 C CA . ILE A 1 624 ? 11.039 21.741 -29.610 1.00 91.81 624 ILE A CA 1
ATOM 5050 C C . ILE A 1 624 ? 10.498 22.928 -30.400 1.00 91.81 624 ILE A C 1
ATOM 5052 O O . ILE A 1 624 ? 11.256 23.767 -30.878 1.00 91.81 624 ILE A O 1
ATOM 5056 N N . ASP A 1 625 ? 9.173 23.015 -30.475 1.00 88.75 625 ASP A N 1
ATOM 5057 C CA . ASP A 1 625 ? 8.478 24.201 -30.958 1.00 88.75 625 ASP A CA 1
ATOM 5058 C C . ASP A 1 625 ? 7.975 25.017 -29.764 1.00 88.75 625 ASP A C 1
ATOM 5060 O O . ASP A 1 625 ? 7.049 24.605 -29.061 1.00 88.75 625 ASP A O 1
ATOM 5064 N N . ALA A 1 626 ? 8.634 26.146 -29.509 1.00 83.06 626 ALA A N 1
ATOM 5065 C CA . ALA A 1 626 ? 8.287 27.057 -28.421 1.00 83.06 626 ALA A CA 1
ATOM 5066 C C . ALA A 1 626 ? 7.248 28.119 -28.827 1.00 83.06 626 ALA A C 1
ATOM 5068 O O . ALA A 1 626 ? 6.709 28.804 -27.959 1.00 83.06 626 ALA A O 1
ATOM 5069 N N . ASP A 1 627 ? 6.967 28.264 -30.125 1.00 83.75 627 ASP A N 1
ATOM 5070 C CA . ASP A 1 627 ? 6.071 29.296 -30.649 1.00 83.75 627 ASP A CA 1
ATOM 5071 C C . ASP A 1 627 ? 4.610 28.825 -30.635 1.00 83.75 627 ASP A C 1
ATOM 5073 O O . ASP A 1 627 ? 3.686 29.621 -30.431 1.00 83.75 627 ASP A O 1
ATOM 5077 N N . ARG A 1 628 ? 4.376 27.521 -30.840 1.00 88.50 628 ARG A N 1
ATOM 5078 C CA . ARG A 1 628 ? 3.037 26.927 -30.913 1.00 88.50 628 ARG A CA 1
ATOM 5079 C C . ARG A 1 628 ? 2.619 26.316 -29.565 1.00 88.50 628 ARG A C 1
ATOM 5081 O O . ARG A 1 628 ? 3.048 25.210 -29.228 1.00 88.50 628 ARG A O 1
ATOM 5088 N N . PRO A 1 629 ? 1.656 26.923 -28.838 1.00 83.06 629 PRO A N 1
ATOM 5089 C CA . PRO A 1 629 ? 1.317 26.526 -27.468 1.00 83.06 629 PRO A CA 1
ATOM 5090 C C . PRO A 1 629 ? 0.688 25.134 -27.339 1.00 83.06 629 PRO A C 1
ATOM 5092 O O . PRO A 1 629 ? 0.589 24.612 -26.237 1.00 83.06 629 PRO A O 1
ATOM 5095 N N . ALA A 1 630 ? 0.243 24.512 -28.435 1.00 83.62 630 ALA A N 1
ATOM 5096 C CA . ALA A 1 630 ? -0.301 23.154 -28.413 1.00 83.62 630 ALA A CA 1
ATOM 5097 C C . ALA A 1 630 ? 0.782 22.056 -28.375 1.00 83.62 630 ALA A C 1
ATOM 5099 O O . ALA A 1 630 ? 0.458 20.901 -28.093 1.00 83.62 630 ALA A O 1
ATOM 5100 N N . TYR A 1 631 ? 2.049 22.393 -28.646 1.00 85.56 631 TYR A N 1
ATOM 5101 C CA . TYR A 1 631 ? 3.185 21.460 -28.600 1.00 85.56 631 TYR A CA 1
ATOM 5102 C C . TYR A 1 631 ? 3.804 21.343 -27.205 1.00 85.56 631 TYR A C 1
ATOM 5104 O O . TYR A 1 631 ? 4.694 20.524 -26.978 1.00 85.56 631 TYR A O 1
ATOM 5112 N N . HIS A 1 632 ? 3.299 22.097 -26.232 1.00 84.06 632 HIS A N 1
ATOM 5113 C CA . HIS A 1 632 ? 3.725 21.997 -24.848 1.00 84.06 632 HIS A CA 1
ATOM 5114 C C . HIS A 1 632 ? 2.571 22.264 -23.876 1.00 84.06 632 HIS A C 1
ATOM 5116 O O . HIS A 1 632 ? 1.558 22.877 -24.180 1.00 84.06 632 HIS A O 1
ATOM 5122 N N . SER A 1 633 ? 2.711 21.769 -22.656 1.00 70.00 633 SER A N 1
ATOM 5123 C CA . SER A 1 633 ? 1.802 22.005 -21.534 1.00 70.00 633 SER A CA 1
ATOM 5124 C C . SER A 1 633 ? 2.645 22.212 -20.282 1.00 70.00 633 SER A C 1
ATOM 5126 O O . SER A 1 633 ? 3.807 21.816 -20.264 1.00 70.00 633 SER A O 1
ATOM 5128 N N . GLY A 1 634 ? 2.074 22.732 -19.191 1.00 56.75 634 GLY A N 1
ATOM 5129 C CA . GLY A 1 634 ? 2.819 22.948 -17.936 1.00 56.75 634 GLY A CA 1
ATOM 5130 C C . GLY A 1 634 ? 3.442 21.690 -17.298 1.00 56.75 634 GLY A C 1
ATOM 5131 O O . GLY A 1 634 ? 4.001 21.780 -16.209 1.00 56.75 634 GLY A O 1
ATOM 5132 N N . ARG A 1 635 ? 3.310 20.506 -17.920 1.00 60.81 635 ARG A N 1
ATOM 5133 C CA . ARG A 1 635 ? 3.920 19.239 -17.484 1.00 60.81 635 ARG A CA 1
ATOM 5134 C C . ARG A 1 635 ? 4.571 18.400 -18.597 1.00 60.81 635 ARG A C 1
ATOM 5136 O O . ARG A 1 635 ? 5.244 17.442 -18.245 1.00 60.81 635 ARG A O 1
ATOM 5143 N N . ASN A 1 636 ? 4.363 18.697 -19.886 1.00 74.50 636 ASN A N 1
ATOM 5144 C CA . ASN A 1 636 ? 4.872 17.888 -21.008 1.00 74.50 636 ASN A CA 1
ATOM 5145 C C . ASN A 1 636 ? 5.301 18.777 -22.180 1.00 74.50 636 ASN A C 1
ATOM 5147 O O . ASN A 1 636 ? 4.588 19.727 -22.497 1.00 74.50 636 ASN A O 1
ATOM 5151 N N . ILE A 1 637 ? 6.377 18.397 -22.867 1.00 88.88 637 ILE A N 1
ATOM 5152 C CA . ILE A 1 637 ? 6.805 18.949 -24.160 1.00 88.88 637 ILE A CA 1
ATOM 5153 C C . ILE A 1 637 ? 6.628 17.840 -25.207 1.00 88.88 637 ILE A C 1
ATOM 5155 O O . ILE A 1 637 ? 6.915 16.677 -24.913 1.00 88.88 637 ILE A O 1
ATOM 5159 N N . PHE A 1 638 ? 6.133 18.177 -26.399 1.00 93.62 638 PHE A N 1
ATOM 5160 C CA . PHE A 1 638 ? 5.911 17.250 -27.513 1.00 93.62 638 PHE A CA 1
ATOM 5161 C C . PHE A 1 638 ? 6.806 17.638 -28.701 1.00 93.62 638 PHE A C 1
ATOM 5163 O O . PHE A 1 638 ? 6.354 18.371 -29.581 1.00 93.62 638 PHE A O 1
ATOM 5170 N N . PRO A 1 639 ? 8.073 17.183 -28.738 1.00 95.12 639 PRO A N 1
ATOM 5171 C CA . PRO A 1 639 ? 8.997 17.564 -29.798 1.00 95.12 639 PRO A CA 1
ATOM 5172 C C . PRO A 1 639 ? 8.568 17.003 -31.156 1.00 95.12 639 PRO A C 1
ATOM 5174 O O . PRO A 1 639 ? 8.213 15.829 -31.280 1.00 95.12 639 PRO A O 1
ATOM 5177 N N . ILE A 1 640 ? 8.644 17.831 -32.189 1.00 95.50 640 ILE A N 1
ATOM 5178 C CA . ILE A 1 640 ? 8.351 17.457 -33.571 1.00 95.50 640 ILE A CA 1
ATOM 5179 C C . ILE A 1 640 ? 9.447 16.517 -34.070 1.00 95.50 640 ILE A C 1
ATOM 5181 O O . ILE A 1 640 ? 10.632 16.821 -33.967 1.00 95.50 640 ILE A O 1
ATOM 5185 N N . GLY A 1 641 ? 9.066 15.366 -34.618 1.00 93.81 641 GLY A N 1
ATOM 5186 C CA . GLY A 1 641 ? 10.008 14.347 -35.079 1.00 93.81 641 GLY A CA 1
ATOM 5187 C C . GLY A 1 641 ? 10.531 13.428 -33.974 1.00 93.81 641 GLY A C 1
ATOM 5188 O O . GLY A 1 641 ? 11.417 12.621 -34.249 1.00 93.81 641 GLY A O 1
ATOM 5189 N N . PHE A 1 642 ? 9.990 13.506 -32.750 1.00 97.38 642 PHE A N 1
ATOM 5190 C CA . PHE A 1 642 ? 10.292 12.534 -31.697 1.00 97.38 642 PHE A CA 1
ATOM 5191 C C . PHE A 1 642 ? 9.919 11.120 -32.160 1.00 97.38 642 PHE A C 1
ATOM 5193 O O . PHE A 1 642 ? 8.809 10.910 -32.657 1.00 97.38 642 PHE A O 1
ATOM 5200 N N . LYS A 1 643 ? 10.821 10.153 -31.962 1.00 97.38 643 LYS A N 1
ATOM 5201 C CA . LYS A 1 643 ? 10.637 8.740 -32.309 1.00 97.38 643 LYS A CA 1
ATOM 5202 C C . LYS A 1 643 ? 11.123 7.827 -31.191 1.00 97.38 643 LYS A C 1
ATOM 5204 O O . LYS A 1 643 ? 12.267 7.936 -30.747 1.00 97.38 643 LYS A O 1
ATOM 5209 N N . SER A 1 644 ? 10.293 6.870 -30.792 1.00 97.44 644 SER A N 1
ATOM 5210 C CA . SER A 1 644 ? 10.666 5.817 -29.845 1.00 97.44 644 SER A CA 1
ATOM 5211 C C . SER A 1 644 ? 10.115 4.455 -30.255 1.00 97.44 644 SER A C 1
ATOM 5213 O O . SER A 1 644 ? 9.073 4.359 -30.892 1.00 97.44 644 SER A O 1
ATOM 5215 N N . ILE A 1 645 ? 10.810 3.386 -29.882 1.00 96.69 645 ILE A N 1
ATOM 5216 C CA . ILE A 1 645 ? 10.315 2.014 -29.959 1.00 96.69 645 ILE A CA 1
ATOM 5217 C C . ILE A 1 645 ? 9.834 1.621 -28.568 1.00 96.69 645 ILE A C 1
ATOM 5219 O O . ILE A 1 645 ? 10.592 1.702 -27.598 1.00 96.69 645 ILE A O 1
ATOM 5223 N N . ARG A 1 646 ? 8.582 1.169 -28.479 1.00 95.06 646 ARG A N 1
ATOM 5224 C CA . ARG A 1 646 ? 7.979 0.623 -27.263 1.00 95.06 646 ARG A CA 1
ATOM 5225 C C . ARG A 1 646 ? 7.612 -0.836 -27.470 1.00 95.06 646 ARG A C 1
ATOM 5227 O O . ARG A 1 646 ? 6.833 -1.159 -28.357 1.00 95.06 646 ARG A O 1
ATOM 5234 N N . GLU A 1 647 ? 8.102 -1.714 -26.610 1.00 91.69 647 GLU A N 1
ATOM 5235 C CA . GLU A 1 647 ? 7.697 -3.116 -26.616 1.00 91.69 647 GLU A CA 1
ATOM 5236 C C . GLU A 1 647 ? 6.424 -3.329 -25.772 1.00 91.69 647 GLU A C 1
ATOM 5238 O O . GLU A 1 647 ? 6.335 -2.897 -24.613 1.00 91.69 647 GLU A O 1
ATOM 5243 N N . HIS A 1 648 ? 5.413 -3.989 -26.344 1.00 91.44 648 HIS A N 1
ATOM 5244 C CA . HIS A 1 648 ? 4.124 -4.256 -25.696 1.00 91.44 648 HIS A CA 1
ATOM 5245 C C . HIS A 1 648 ? 3.477 -5.546 -26.238 1.00 91.44 648 HIS A C 1
ATOM 5247 O O . HIS A 1 648 ? 3.966 -6.140 -27.193 1.00 91.44 648 HIS A O 1
ATOM 5253 N N . SER A 1 649 ? 2.375 -6.009 -25.636 1.00 90.69 649 SER A N 1
ATOM 5254 C CA . SER A 1 649 ? 1.595 -7.146 -26.153 1.00 90.69 649 SER A CA 1
ATOM 5255 C C . SER A 1 649 ? 1.199 -6.946 -27.616 1.00 90.69 649 SER A C 1
ATOM 5257 O O . SER A 1 649 ? 0.805 -5.839 -28.001 1.00 90.69 649 SER A O 1
ATOM 5259 N N . SER A 1 650 ? 1.283 -8.020 -28.400 1.00 91.12 650 SER A N 1
ATOM 5260 C CA . SER A 1 650 ? 0.916 -8.033 -29.812 1.00 91.12 650 SER A CA 1
ATOM 5261 C C . SER A 1 650 ? -0.572 -7.758 -29.997 1.00 91.12 650 SER A C 1
ATOM 5263 O O . SER A 1 650 ? -1.421 -8.362 -29.341 1.00 91.12 650 SER A O 1
ATOM 5265 N N . MET A 1 651 ? -0.886 -6.834 -30.905 1.00 91.44 651 MET A N 1
ATOM 5266 C CA . MET A 1 651 ? -2.260 -6.538 -31.320 1.00 91.44 651 MET A CA 1
ATOM 5267 C C . MET A 1 651 ? -2.767 -7.468 -32.430 1.00 91.44 651 MET A C 1
ATOM 5269 O O . MET A 1 651 ? -3.878 -7.266 -32.918 1.00 91.44 651 MET A O 1
ATOM 5273 N N . PHE A 1 652 ? -1.966 -8.466 -32.819 1.00 90.50 652 PHE A N 1
ATOM 5274 C CA . PHE A 1 652 ? -2.307 -9.463 -33.838 1.00 90.50 652 PHE A CA 1
ATOM 5275 C C . PHE A 1 652 ? -2.417 -10.879 -33.269 1.00 90.50 652 PHE A C 1
ATOM 5277 O O . PHE A 1 652 ? -3.220 -11.671 -33.756 1.00 90.50 652 PHE A O 1
ATOM 5284 N N . LYS A 1 653 ? -1.629 -11.207 -32.236 1.00 82.44 653 LYS A N 1
ATOM 5285 C CA . LYS A 1 653 ? -1.553 -12.555 -31.662 1.00 82.44 653 LYS A CA 1
ATOM 5286 C C . LYS A 1 653 ? -1.616 -12.516 -30.139 1.00 82.44 653 LYS A C 1
ATOM 5288 O O . LYS A 1 653 ? -0.895 -11.763 -29.486 1.00 82.44 653 LYS A O 1
ATOM 5293 N N . ALA A 1 654 ? -2.479 -13.347 -29.558 1.00 77.94 654 ALA A N 1
ATOM 5294 C CA . ALA A 1 654 ? -2.595 -13.463 -28.109 1.00 77.94 654 ALA A CA 1
ATOM 5295 C C . ALA A 1 654 ? -1.301 -14.031 -27.497 1.00 77.94 654 ALA A C 1
ATOM 5297 O O . ALA A 1 654 ? -0.667 -14.902 -28.082 1.00 77.94 654 ALA A O 1
ATOM 5298 N N . LYS A 1 655 ? -0.937 -13.558 -26.298 1.00 77.00 655 LYS A N 1
ATOM 5299 C CA . LYS A 1 655 ? 0.247 -13.981 -25.516 1.00 77.00 655 LYS A CA 1
ATOM 5300 C C . LYS A 1 655 ? 1.627 -13.701 -26.147 1.00 77.00 655 LYS A C 1
ATOM 5302 O O . LYS A 1 655 ? 2.628 -13.939 -25.482 1.00 77.00 655 LYS A O 1
ATOM 5307 N N . GLU A 1 656 ? 1.703 -13.121 -27.344 1.00 85.25 656 GLU A N 1
ATOM 5308 C CA . GLU A 1 656 ? 2.963 -12.667 -27.951 1.00 85.25 656 GLU A CA 1
ATOM 5309 C C . GLU A 1 656 ? 3.244 -11.180 -27.657 1.00 85.25 656 GLU A C 1
ATOM 5311 O O . GLU A 1 656 ? 2.344 -10.405 -27.306 1.00 85.25 656 GLU A O 1
ATOM 5316 N N . ARG A 1 657 ? 4.508 -10.763 -27.800 1.00 86.19 657 ARG A N 1
ATOM 5317 C CA . ARG A 1 657 ? 4.951 -9.362 -27.708 1.00 86.19 657 ARG A CA 1
ATOM 5318 C C . ARG A 1 657 ? 5.369 -8.856 -29.082 1.00 86.19 657 ARG A C 1
ATOM 5320 O O . ARG A 1 657 ? 5.738 -9.638 -29.949 1.00 86.19 657 ARG A O 1
ATOM 5327 N N . MET A 1 658 ? 5.294 -7.546 -29.270 1.00 93.19 658 MET A N 1
ATOM 5328 C CA . MET A 1 658 ? 5.801 -6.878 -30.458 1.00 93.19 658 MET A CA 1
ATOM 5329 C C . MET A 1 658 ? 6.299 -5.472 -30.133 1.00 93.19 658 MET A C 1
ATOM 5331 O O . MET A 1 658 ? 5.967 -4.889 -29.095 1.00 93.19 658 MET A O 1
ATOM 5335 N N . GLN A 1 659 ? 7.087 -4.925 -31.048 1.00 96.38 659 GLN A N 1
ATOM 5336 C CA . GLN A 1 659 ? 7.556 -3.551 -30.987 1.00 96.38 659 GLN A CA 1
ATOM 5337 C C . GLN A 1 659 ? 6.542 -2.609 -31.644 1.00 96.38 659 GLN A C 1
ATOM 5339 O O . GLN A 1 659 ? 5.830 -2.983 -32.572 1.00 96.38 659 GLN A O 1
ATOM 5344 N N . TYR A 1 660 ? 6.467 -1.384 -31.138 1.00 97.31 660 TYR A N 1
ATOM 5345 C CA . TYR A 1 660 ? 5.632 -0.315 -31.667 1.00 97.31 660 TYR A CA 1
ATOM 5346 C C . TYR A 1 660 ? 6.481 0.943 -31.831 1.00 97.31 660 TYR A C 1
ATOM 5348 O O . TYR A 1 660 ? 7.016 1.461 -30.847 1.00 97.31 660 TYR A O 1
ATOM 5356 N N . LEU A 1 661 ? 6.573 1.448 -33.057 1.00 97.56 661 LEU A N 1
ATOM 5357 C CA . LEU A 1 661 ? 7.196 2.725 -33.373 1.00 97.56 661 LEU A CA 1
ATOM 5358 C C . LEU A 1 661 ? 6.227 3.854 -33.008 1.00 97.56 661 LEU A C 1
ATOM 5360 O O . LEU A 1 661 ? 5.162 3.978 -33.605 1.00 97.56 661 LEU A O 1
ATOM 5364 N N . CYS A 1 662 ? 6.579 4.663 -32.018 1.00 98.00 662 CYS A N 1
ATOM 5365 C CA . CYS A 1 662 ? 5.840 5.847 -31.598 1.00 98.00 662 CYS A CA 1
ATOM 5366 C C . CYS A 1 662 ? 6.489 7.092 -32.207 1.00 98.00 662 CYS A C 1
ATOM 5368 O O . CYS A 1 662 ? 7.688 7.298 -32.029 1.00 98.00 662 CYS A O 1
ATOM 5370 N N . GLU A 1 663 ? 5.705 7.940 -32.870 1.00 97.94 663 GLU A N 1
ATOM 5371 C CA . GLU A 1 663 ? 6.184 9.155 -33.533 1.00 97.94 663 GLU A CA 1
ATOM 5372 C C . GLU A 1 663 ? 5.318 10.368 -33.157 1.00 97.94 663 GLU A C 1
ATOM 5374 O O . GLU A 1 663 ? 4.088 10.269 -33.072 1.00 97.94 663 GLU A O 1
ATOM 5379 N N . ILE A 1 664 ? 5.956 11.523 -32.958 1.00 97.38 664 ILE A N 1
ATOM 5380 C CA . ILE A 1 664 ? 5.287 12.827 -32.869 1.00 97.38 664 ILE A CA 1
ATOM 5381 C C . ILE A 1 664 ? 5.572 13.583 -34.166 1.00 97.38 664 ILE A C 1
ATOM 5383 O O . ILE A 1 664 ? 6.725 13.827 -34.513 1.00 97.38 664 ILE A O 1
ATOM 5387 N N . LEU A 1 665 ? 4.519 13.944 -34.889 1.00 94.50 665 LEU A N 1
ATOM 5388 C CA . LEU A 1 665 ? 4.578 14.606 -36.189 1.00 94.50 665 LEU A CA 1
ATOM 5389 C C . LEU A 1 665 ? 4.127 16.067 -36.066 1.00 94.50 665 LEU A C 1
ATOM 5391 O O . LEU A 1 665 ? 3.338 16.410 -35.178 1.00 94.50 665 LEU A O 1
ATOM 5395 N N . ASP A 1 666 ? 4.581 16.911 -36.994 1.00 94.56 666 ASP A N 1
ATOM 5396 C CA . ASP A 1 666 ? 4.044 18.265 -37.143 1.00 94.56 666 ASP A CA 1
ATOM 5397 C C . ASP A 1 666 ? 2.620 18.186 -37.715 1.00 94.56 666 ASP A C 1
ATOM 5399 O O . ASP A 1 666 ? 2.412 17.805 -38.867 1.00 94.56 666 ASP A O 1
ATOM 5403 N N . GLY A 1 667 ? 1.630 18.510 -36.886 1.00 89.06 667 GLY A N 1
ATOM 5404 C CA . GLY A 1 667 ? 0.218 18.583 -37.265 1.00 89.06 667 GLY A CA 1
ATOM 5405 C C . GLY A 1 667 ? -0.271 20.004 -37.549 1.00 89.06 667 GLY A C 1
ATOM 5406 O O . GLY A 1 667 ? -1.474 20.269 -37.492 1.00 89.06 667 GLY A O 1
ATOM 5407 N N . GLY A 1 668 ? 0.636 20.951 -37.797 1.00 91.44 668 GLY A N 1
ATOM 5408 C CA . GLY A 1 668 ? 0.316 22.363 -37.962 1.00 91.44 668 GLY A CA 1
ATOM 5409 C C . GLY A 1 668 ? 0.008 23.011 -36.615 1.00 91.44 668 GLY A C 1
ATOM 5410 O O . GLY A 1 668 ? 0.915 23.279 -35.833 1.00 91.44 668 GLY A O 1
ATOM 5411 N N . VAL A 1 669 ? -1.267 23.272 -36.321 1.00 84.75 669 VAL A N 1
ATOM 5412 C CA . VAL A 1 669 ? -1.675 24.003 -35.103 1.00 84.75 669 VAL A CA 1
ATOM 5413 C C . VAL A 1 669 ? -1.436 23.194 -33.820 1.00 84.75 669 VAL A C 1
ATOM 5415 O O . VAL A 1 669 ? -1.187 23.785 -32.774 1.00 84.75 669 VAL A O 1
ATOM 5418 N N . LYS A 1 670 ? -1.500 21.859 -33.885 1.00 88.94 670 LYS A N 1
ATOM 5419 C CA . LYS A 1 670 ? -1.314 20.934 -32.753 1.00 88.94 670 LYS A CA 1
ATOM 5420 C C . LYS A 1 670 ? -0.542 19.685 -33.201 1.00 88.94 670 LYS A C 1
ATOM 5422 O O . LYS A 1 670 ? -0.651 19.339 -34.376 1.00 88.94 670 LYS A O 1
ATOM 5427 N N . PRO A 1 671 ? 0.199 18.995 -32.314 1.00 93.62 671 PRO A N 1
ATOM 5428 C CA . PRO A 1 671 ? 0.944 17.791 -32.680 1.00 93.62 671 PRO A CA 1
ATOM 5429 C C . PRO A 1 671 ? 0.022 16.652 -33.127 1.00 93.62 671 PRO A C 1
ATOM 5431 O O . PRO A 1 671 ? -1.093 16.493 -32.620 1.00 93.62 671 PRO A O 1
ATOM 5434 N N . LEU A 1 672 ? 0.526 15.814 -34.034 1.00 94.88 672 LEU A N 1
ATOM 5435 C CA . LEU A 1 672 ? -0.084 14.532 -34.383 1.00 94.88 672 LEU A CA 1
ATOM 5436 C C . LEU A 1 672 ? 0.742 13.386 -33.810 1.00 94.88 672 LEU A C 1
ATOM 5438 O O . LEU A 1 672 ? 1.969 13.409 -33.838 1.00 94.88 672 LEU A O 1
ATOM 5442 N N . PHE A 1 673 ? 0.063 12.361 -33.308 1.00 97.19 673 PHE A N 1
ATOM 5443 C CA . PHE A 1 673 ? 0.696 11.210 -32.680 1.00 97.19 673 PHE A CA 1
ATOM 5444 C C . PHE A 1 673 ? 0.432 9.978 -33.531 1.00 97.19 673 PHE A C 1
ATOM 5446 O O . PHE A 1 673 ? -0.724 9.655 -33.814 1.00 97.19 673 PHE A O 1
ATOM 5453 N N . LYS A 1 674 ? 1.494 9.284 -33.929 1.00 97.50 674 LYS A N 1
ATOM 5454 C CA . LYS A 1 674 ? 1.433 8.066 -34.737 1.00 97.50 674 LYS A CA 1
ATOM 5455 C C . LYS A 1 674 ? 2.035 6.910 -33.944 1.00 97.50 674 LYS A C 1
ATOM 5457 O O . LYS A 1 674 ? 3.064 7.077 -33.298 1.00 97.50 674 LYS A O 1
ATOM 5462 N N . VAL A 1 675 ? 1.373 5.756 -33.948 1.00 98.19 675 VAL A N 1
ATOM 5463 C CA . VAL A 1 675 ? 1.942 4.505 -33.433 1.00 98.19 675 VAL A CA 1
ATOM 5464 C C . VAL A 1 675 ? 1.814 3.432 -34.501 1.00 98.19 675 VAL A C 1
ATOM 5466 O O . VAL A 1 675 ? 0.697 3.112 -34.905 1.00 98.19 675 VAL A O 1
ATOM 5469 N N . THR A 1 676 ? 2.938 2.873 -34.932 1.00 97.69 676 THR A N 1
ATOM 5470 C CA . THR A 1 676 ? 3.001 1.842 -35.970 1.00 97.69 676 THR A CA 1
ATOM 5471 C C . THR A 1 676 ? 3.496 0.532 -35.357 1.00 97.69 676 THR A C 1
ATOM 5473 O O . THR A 1 676 ? 4.592 0.511 -34.794 1.00 97.69 676 THR A O 1
ATOM 5476 N N . PRO A 1 677 ? 2.719 -0.563 -35.403 1.00 97.06 677 PRO A N 1
ATOM 5477 C CA . PRO A 1 677 ? 3.218 -1.873 -34.998 1.00 97.06 677 PRO A CA 1
ATOM 5478 C C . PRO A 1 677 ? 4.394 -2.300 -35.887 1.00 97.06 677 PRO A C 1
ATOM 5480 O O . PRO A 1 677 ? 4.400 -2.018 -37.081 1.00 97.06 677 PRO A O 1
ATOM 5483 N N . MET A 1 678 ? 5.380 -2.981 -35.312 1.00 95.62 678 MET A N 1
ATOM 5484 C CA . MET A 1 678 ? 6.575 -3.448 -36.014 1.00 95.62 678 MET A CA 1
ATOM 5485 C C . MET A 1 678 ? 6.617 -4.975 -36.056 1.00 95.62 678 MET A C 1
ATOM 5487 O O . MET A 1 678 ? 6.290 -5.639 -35.066 1.00 95.62 678 MET A O 1
ATOM 5491 N N . GLN A 1 679 ? 7.059 -5.521 -37.184 1.00 90.31 679 GLN A N 1
ATOM 5492 C CA . GLN A 1 679 ? 7.282 -6.947 -37.393 1.00 90.31 679 GLN A CA 1
ATOM 5493 C C . GLN A 1 679 ? 8.653 -7.144 -38.040 1.00 90.31 679 GLN A C 1
ATOM 5495 O O . GLN A 1 679 ? 8.997 -6.434 -38.977 1.00 90.31 679 GLN A O 1
ATOM 5500 N N . ASP A 1 680 ? 9.450 -8.069 -37.499 1.00 86.12 680 ASP A N 1
ATOM 5501 C CA . ASP A 1 680 ? 10.810 -8.369 -37.976 1.00 86.12 680 ASP A CA 1
ATOM 5502 C C . ASP A 1 680 ? 11.725 -7.129 -38.091 1.00 86.12 680 ASP A C 1
ATOM 5504 O O . ASP A 1 680 ? 12.603 -7.056 -38.944 1.00 86.12 680 ASP A O 1
ATOM 5508 N N . GLY A 1 681 ? 11.523 -6.146 -37.203 1.00 82.94 681 GLY A N 1
ATOM 5509 C CA . GLY A 1 681 ? 12.288 -4.894 -37.157 1.00 82.94 681 GLY A CA 1
ATOM 5510 C C . GLY A 1 681 ? 11.741 -3.763 -38.036 1.00 82.94 681 GLY A C 1
ATOM 5511 O O . GLY A 1 681 ? 12.181 -2.628 -37.877 1.00 82.94 681 GLY A O 1
ATOM 5512 N N . GLU A 1 682 ? 10.739 -4.028 -38.876 1.00 90.38 682 GLU A N 1
ATOM 5513 C CA . GLU A 1 682 ? 10.191 -3.058 -39.830 1.00 90.38 682 GLU A CA 1
ATOM 5514 C C . GLU A 1 682 ? 8.789 -2.554 -39.421 1.00 90.38 682 GLU A C 1
ATOM 5516 O O . GLU A 1 682 ? 7.965 -3.341 -38.935 1.00 90.38 682 GLU A O 1
ATOM 5521 N N . PRO A 1 683 ? 8.469 -1.253 -39.592 1.00 93.12 683 PRO A N 1
ATOM 5522 C CA . PRO A 1 683 ? 7.133 -0.718 -39.324 1.00 93.12 683 PRO A CA 1
ATOM 5523 C C . PRO A 1 683 ? 6.089 -1.192 -40.348 1.00 93.12 683 PRO A C 1
ATOM 5525 O O . PRO A 1 683 ? 6.250 -1.020 -41.555 1.00 93.12 683 PRO A O 1
ATOM 5528 N N . LEU A 1 684 ? 4.957 -1.702 -39.863 1.00 94.44 684 LEU A N 1
ATOM 5529 C CA . LEU A 1 684 ? 3.790 -2.054 -40.677 1.00 94.44 684 LEU A CA 1
ATOM 5530 C C . LEU A 1 684 ? 2.935 -0.806 -40.942 1.00 94.44 684 LEU A C 1
ATOM 5532 O O . LEU A 1 684 ? 1.970 -0.528 -40.224 1.00 94.44 684 LEU A O 1
ATOM 5536 N N . GLU A 1 685 ? 3.325 -0.005 -41.935 1.00 91.88 685 GLU A N 1
ATOM 5537 C CA . GLU A 1 685 ? 2.713 1.306 -42.211 1.00 91.88 685 GLU A CA 1
ATOM 5538 C C . GLU A 1 685 ? 1.214 1.247 -42.548 1.00 91.88 685 GLU A C 1
ATOM 5540 O O . GLU A 1 685 ? 0.465 2.169 -42.224 1.00 91.88 685 GLU A O 1
ATOM 5545 N N . ASP A 1 686 ? 0.738 0.142 -43.120 1.00 90.50 686 ASP A N 1
ATOM 5546 C CA . ASP A 1 686 ? -0.685 -0.106 -43.374 1.00 90.50 686 ASP A CA 1
ATOM 5547 C C . ASP A 1 686 ? -1.514 -0.233 -42.079 1.00 90.50 686 ASP A C 1
ATOM 5549 O O . ASP A 1 686 ? -2.732 -0.046 -42.088 1.00 90.50 686 ASP A O 1
ATOM 5553 N N . GLN A 1 687 ? -0.853 -0.506 -40.952 1.00 93.19 687 GLN A N 1
ATOM 5554 C CA . GLN A 1 687 ? -1.448 -0.640 -39.622 1.00 93.19 687 GLN A CA 1
ATOM 5555 C C . GLN A 1 687 ? -1.152 0.562 -38.711 1.00 93.19 687 GLN A C 1
ATOM 5557 O O . GLN A 1 687 ? -1.408 0.498 -37.502 1.00 93.19 687 GLN A O 1
ATOM 5562 N N . ALA A 1 688 ? -0.627 1.663 -39.257 1.00 93.88 688 ALA A N 1
ATOM 5563 C CA . ALA A 1 688 ? -0.308 2.859 -38.489 1.00 93.88 688 ALA A CA 1
ATOM 5564 C C . ALA A 1 688 ? -1.556 3.501 -37.853 1.00 93.88 688 ALA A C 1
ATOM 5566 O O . ALA A 1 688 ? -2.587 3.733 -38.488 1.00 93.88 688 ALA A O 1
ATOM 5567 N N . ILE A 1 689 ? -1.452 3.847 -36.570 1.00 96.75 689 ILE A N 1
ATOM 5568 C CA . ILE A 1 689 ? -2.525 4.464 -35.787 1.00 96.75 689 ILE A CA 1
ATOM 5569 C C . ILE A 1 689 ? -2.188 5.936 -35.561 1.00 96.75 689 ILE A C 1
ATOM 5571 O O . ILE A 1 689 ? -1.368 6.264 -34.704 1.00 96.75 689 ILE A O 1
ATOM 5575 N N . LEU A 1 690 ? -2.863 6.821 -36.296 1.00 94.94 690 LEU A N 1
ATOM 5576 C CA . LEU A 1 690 ? -2.729 8.274 -36.174 1.00 94.94 690 LEU A CA 1
ATOM 5577 C C . LEU A 1 690 ? -3.867 8.867 -35.327 1.00 94.94 690 LEU A C 1
ATOM 5579 O O . LEU A 1 690 ? -5.045 8.617 -35.606 1.00 94.94 690 LEU A O 1
ATOM 5583 N N . ARG A 1 691 ? -3.546 9.644 -34.287 1.00 95.50 691 ARG A N 1
ATOM 5584 C CA . ARG A 1 691 ? -4.518 10.336 -33.417 1.00 95.50 691 ARG A CA 1
ATOM 5585 C C . ARG A 1 691 ? -3.998 11.699 -32.958 1.00 95.50 691 ARG A C 1
ATOM 5587 O O . ARG A 1 691 ? -2.822 12.018 -33.073 1.00 95.50 691 ARG A O 1
ATOM 5594 N N . GLU A 1 692 ? -4.893 12.481 -32.361 1.00 89.88 692 GLU A N 1
ATOM 5595 C CA . GLU A 1 692 ? -4.598 13.809 -31.801 1.00 89.88 692 GLU A CA 1
ATOM 5596 C C . GLU A 1 692 ? -3.995 13.769 -30.381 1.00 89.88 692 GLU A C 1
ATOM 5598 O O . GLU A 1 692 ? -3.767 14.807 -29.770 1.00 89.88 692 GLU A O 1
ATOM 5603 N N . SER A 1 693 ? -3.767 12.578 -29.809 1.00 90.94 693 SER A N 1
ATOM 5604 C CA . SER A 1 693 ? -3.108 12.421 -28.504 1.00 90.94 693 SER A CA 1
ATOM 5605 C C . SER A 1 693 ? -2.397 11.074 -28.375 1.00 90.94 693 SER A C 1
ATOM 5607 O O . SER A 1 693 ? -2.874 10.069 -28.912 1.00 90.94 693 SER A O 1
ATOM 5609 N N . CYS A 1 694 ? -1.321 11.016 -27.575 1.00 86.62 694 CYS A N 1
ATOM 5610 C CA . CYS A 1 694 ? -0.633 9.759 -27.241 1.00 86.62 694 CYS A CA 1
ATOM 5611 C C . CYS A 1 694 ? -1.607 8.696 -26.707 1.00 86.62 694 CYS A C 1
ATOM 5613 O O . CYS A 1 694 ? -1.546 7.523 -27.074 1.00 86.62 694 CYS A O 1
ATOM 5615 N N . THR A 1 695 ? -2.516 9.106 -25.815 1.00 88.50 695 THR A N 1
ATOM 5616 C CA . THR A 1 695 ? -3.500 8.210 -25.192 1.00 88.50 695 THR A CA 1
ATOM 5617 C C . THR A 1 695 ? -4.472 7.662 -26.229 1.00 88.50 695 THR A C 1
ATOM 5619 O O . THR A 1 695 ? -4.791 6.476 -26.188 1.00 88.50 695 THR A O 1
ATOM 5622 N N . GLY A 1 696 ? -4.884 8.485 -27.198 1.00 88.19 696 GLY A N 1
ATOM 5623 C CA . GLY A 1 696 ? -5.742 8.059 -28.299 1.00 88.19 696 GLY A CA 1
ATOM 5624 C C . GLY A 1 696 ? -5.148 6.901 -29.101 1.00 88.19 696 GLY A C 1
ATOM 5625 O O . GLY A 1 696 ? -5.868 5.947 -29.390 1.00 88.19 696 GLY A O 1
ATOM 5626 N N . CYS A 1 697 ? -3.849 6.941 -29.423 1.00 91.81 697 CYS A N 1
ATOM 5627 C CA . CYS A 1 697 ? -3.195 5.848 -30.153 1.00 91.81 697 CYS A CA 1
ATOM 5628 C C . CYS A 1 697 ? -3.186 4.550 -29.336 1.00 91.81 697 CYS A C 1
ATOM 5630 O O . CYS A 1 697 ? -3.572 3.489 -29.824 1.00 91.81 697 CYS A O 1
ATOM 5632 N N . TRP A 1 698 ? -2.799 4.640 -28.062 1.00 93.12 698 TRP A N 1
ATOM 5633 C CA . TRP A 1 698 ? -2.638 3.465 -27.205 1.00 93.12 698 TRP A CA 1
ATOM 5634 C C . TRP A 1 698 ? -3.956 2.836 -26.747 1.00 93.12 698 TRP A C 1
ATOM 5636 O O . TRP A 1 698 ? -3.978 1.641 -26.459 1.00 93.12 698 TRP A O 1
ATOM 5646 N N . ILE A 1 699 ? -5.065 3.582 -26.722 1.00 87.31 699 ILE A N 1
ATOM 5647 C CA . ILE A 1 699 ? -6.397 3.000 -26.487 1.00 87.31 699 ILE A CA 1
ATOM 5648 C C . ILE A 1 699 ? -6.749 1.995 -27.589 1.00 87.31 699 ILE A C 1
ATOM 5650 O O . ILE A 1 699 ? -7.235 0.911 -27.279 1.00 87.31 699 ILE A O 1
ATOM 5654 N N . VAL A 1 700 ? -6.465 2.314 -28.858 1.00 90.12 700 VAL A N 1
ATOM 5655 C CA . VAL A 1 700 ? -6.760 1.423 -29.995 1.00 90.12 700 VAL A CA 1
ATOM 5656 C C . VAL A 1 700 ? -6.001 0.102 -29.860 1.00 90.12 700 VAL A C 1
ATOM 5658 O O . VAL A 1 700 ? -6.595 -0.966 -29.988 1.00 90.12 700 VAL A O 1
ATOM 5661 N N . ILE A 1 701 ? -4.707 0.177 -29.539 1.00 90.56 701 ILE A N 1
ATOM 5662 C CA . ILE A 1 701 ? -3.843 -0.996 -29.350 1.00 90.56 701 ILE A CA 1
ATOM 5663 C C . ILE A 1 701 ? -4.340 -1.839 -28.172 1.00 90.56 701 ILE A C 1
ATOM 5665 O O . ILE A 1 701 ? -4.563 -3.038 -28.310 1.00 90.56 701 ILE A O 1
ATOM 5669 N N . CYS A 1 702 ? -4.572 -1.214 -27.016 1.00 87.44 702 CYS A N 1
ATOM 5670 C CA . CYS A 1 702 ? -5.028 -1.912 -25.816 1.00 87.44 702 CYS A CA 1
ATOM 5671 C C . CYS A 1 702 ? -6.417 -2.550 -25.981 1.00 87.44 702 CYS A C 1
ATOM 5673 O O . CYS A 1 702 ? -6.656 -3.610 -25.407 1.00 87.44 702 CYS A O 1
ATOM 5675 N N . ASN A 1 703 ? -7.324 -1.945 -26.755 1.00 84.56 703 ASN A N 1
ATOM 5676 C CA . ASN A 1 703 ? -8.621 -2.548 -27.072 1.00 84.56 703 ASN A CA 1
ATOM 5677 C C . ASN A 1 703 ? -8.445 -3.836 -27.887 1.00 84.56 703 ASN A C 1
ATOM 5679 O O . ASN A 1 703 ? -8.934 -4.878 -27.460 1.00 84.56 703 ASN A O 1
ATOM 5683 N N . LYS A 1 704 ? -7.661 -3.796 -28.975 1.00 87.00 704 LYS A N 1
ATOM 5684 C CA . LYS A 1 704 ? -7.361 -4.984 -29.796 1.00 87.00 704 LYS A CA 1
ATOM 5685 C C . LYS A 1 704 ? -6.694 -6.098 -28.981 1.00 87.00 704 LYS A C 1
ATOM 5687 O O . LYS A 1 704 ? -7.062 -7.262 -29.094 1.00 87.00 704 LYS A O 1
ATOM 5692 N N . VAL A 1 705 ? -5.755 -5.742 -28.102 1.00 84.88 705 VAL A N 1
ATOM 5693 C CA . VAL A 1 705 ? -5.110 -6.700 -27.188 1.00 84.88 705 VAL A CA 1
ATOM 5694 C C . VAL A 1 705 ? -6.125 -7.334 -26.229 1.00 84.88 705 VAL A C 1
ATOM 5696 O O . VAL A 1 705 ? -6.092 -8.544 -26.020 1.00 84.88 705 VAL A O 1
ATOM 5699 N N . ASN A 1 706 ? -7.043 -6.552 -25.652 1.00 81.62 706 ASN A N 1
ATOM 5700 C CA . ASN A 1 706 ? -8.066 -7.076 -24.740 1.00 81.62 706 ASN A CA 1
ATOM 5701 C C . ASN A 1 706 ? -9.060 -8.011 -25.439 1.00 81.62 706 ASN A C 1
ATOM 5703 O O . ASN A 1 706 ? -9.451 -9.016 -24.844 1.00 81.62 706 ASN A O 1
ATOM 5707 N N . GLU A 1 707 ? -9.448 -7.691 -26.675 1.00 82.75 707 GLU A N 1
ATOM 5708 C CA . GLU A 1 707 ? -10.304 -8.537 -27.515 1.00 82.75 707 GLU A CA 1
ATOM 5709 C C . GLU A 1 707 ? -9.630 -9.887 -27.793 1.00 82.75 707 GLU A C 1
ATOM 5711 O O . GLU A 1 707 ? -10.219 -10.936 -27.529 1.00 82.75 707 GLU A O 1
ATOM 5716 N N . LEU A 1 708 ? -8.358 -9.873 -28.210 1.00 81.00 708 LEU A N 1
ATOM 5717 C CA . LEU A 1 708 ? -7.566 -11.086 -28.453 1.00 81.00 708 LEU A CA 1
ATOM 5718 C C . LEU A 1 708 ? -7.358 -11.939 -27.193 1.00 81.00 708 LEU A C 1
ATOM 5720 O O . LEU A 1 708 ? -7.240 -13.159 -27.282 1.00 81.00 708 LEU A O 1
ATOM 5724 N N . GLN A 1 709 ? -7.311 -11.312 -26.017 1.00 76.62 709 GLN A N 1
ATOM 5725 C CA . GLN A 1 709 ? -7.131 -11.989 -24.728 1.00 76.62 709 GLN A CA 1
ATOM 5726 C C . GLN A 1 709 ? -8.452 -12.387 -24.046 1.00 76.62 709 GLN A C 1
ATOM 5728 O O . GLN A 1 709 ? -8.416 -12.879 -22.919 1.00 76.62 709 GLN A O 1
ATOM 5733 N N . GLN A 1 710 ? -9.609 -12.166 -24.686 1.00 71.88 710 GLN A N 1
ATOM 5734 C CA . GLN A 1 710 ? -10.943 -12.432 -24.118 1.00 71.88 710 GLN A CA 1
ATOM 5735 C C . GLN A 1 710 ? -11.152 -11.784 -22.731 1.00 71.88 710 GLN A C 1
ATOM 5737 O O . GLN A 1 710 ? -11.777 -12.337 -21.821 1.00 71.88 710 GLN A O 1
ATOM 5742 N N . SER A 1 711 ? -10.603 -10.581 -22.551 1.00 63.72 711 SER A N 1
ATOM 5743 C CA . SER A 1 711 ? -10.641 -9.838 -21.291 1.00 63.72 711 SER A CA 1
ATOM 5744 C C . SER A 1 711 ? -12.042 -9.282 -21.006 1.00 63.72 711 SER A C 1
ATOM 5746 O O . SER A 1 711 ? -12.640 -8.608 -21.839 1.00 63.72 711 SER A O 1
ATOM 5748 N N . ARG A 1 712 ? -12.562 -9.476 -19.784 1.00 49.97 712 ARG A N 1
ATOM 5749 C CA . ARG A 1 712 ? -13.887 -8.968 -19.348 1.00 49.97 712 ARG A CA 1
ATOM 5750 C C . ARG A 1 712 ? -13.904 -7.473 -18.966 1.00 49.97 712 ARG A C 1
ATOM 5752 O O . ARG A 1 712 ? -14.838 -7.015 -18.307 1.00 49.97 712 ARG A O 1
ATOM 5759 N N . ARG A 1 713 ? -12.863 -6.697 -19.293 1.00 50.12 713 ARG A N 1
ATOM 5760 C CA . ARG A 1 713 ? -12.761 -5.276 -18.901 1.00 50.12 713 ARG A CA 1
ATOM 5761 C C . ARG A 1 713 ? -13.498 -4.374 -19.895 1.00 50.12 713 ARG A C 1
ATOM 5763 O O . ARG A 1 713 ? -13.084 -4.251 -21.036 1.00 50.12 713 ARG A O 1
ATOM 5770 N N . SER A 1 714 ? -14.535 -3.673 -19.428 1.00 41.94 714 SER A N 1
ATOM 5771 C CA . SER A 1 714 ? -15.358 -2.767 -20.250 1.00 41.94 714 SER A CA 1
ATOM 5772 C C . SER A 1 714 ? -14.745 -1.383 -20.511 1.00 41.94 714 SER A C 1
ATOM 5774 O O . SER A 1 714 ? -15.265 -0.631 -21.332 1.00 41.94 714 SER A O 1
ATOM 5776 N N . LYS A 1 715 ? -13.658 -1.013 -19.815 1.00 49.34 715 LYS A N 1
ATOM 5777 C CA . LYS A 1 715 ? -12.958 0.272 -19.990 1.00 49.34 715 LYS A CA 1
ATOM 5778 C C . LYS A 1 715 ? -11.444 0.088 -19.962 1.00 49.34 715 LYS A C 1
ATOM 5780 O O . LYS A 1 715 ? -10.908 -0.552 -19.055 1.00 49.34 715 LYS A O 1
ATOM 5785 N N . VAL A 1 716 ? -10.763 0.707 -20.925 1.00 60.72 716 VAL A N 1
ATOM 5786 C CA . VAL A 1 716 ? -9.300 0.748 -21.023 1.00 60.72 716 VAL A CA 1
ATOM 5787 C C . VAL A 1 716 ? -8.785 2.079 -20.494 1.00 60.72 716 VAL A C 1
ATOM 5789 O O . VAL A 1 716 ? -9.100 3.135 -21.033 1.00 60.72 716 VAL A O 1
ATOM 5792 N N . THR A 1 717 ? -7.960 2.019 -19.450 1.00 62.44 717 THR A N 1
ATOM 5793 C CA . THR A 1 717 ? -7.224 3.175 -18.928 1.00 62.44 717 THR A CA 1
ATOM 5794 C C . THR A 1 717 ? -5.754 3.006 -19.290 1.00 62.44 717 THR A C 1
ATOM 5796 O O . THR A 1 717 ? -5.124 2.046 -18.850 1.00 62.44 717 THR A O 1
ATOM 5799 N N . VAL A 1 718 ? -5.200 3.929 -20.079 1.00 72.75 718 VAL A N 1
ATOM 5800 C CA . VAL A 1 718 ? -3.791 3.901 -20.499 1.00 72.75 718 VAL A CA 1
ATOM 5801 C C . VAL A 1 718 ? -3.153 5.277 -20.339 1.00 72.75 718 VAL A C 1
ATOM 5803 O O . VAL A 1 718 ? -3.774 6.297 -20.632 1.00 72.75 718 VAL A O 1
ATOM 5806 N N . SER A 1 719 ? -1.908 5.308 -19.863 1.00 79.06 719 SER A N 1
ATOM 5807 C CA . SER A 1 719 ? -1.092 6.523 -19.844 1.00 79.06 719 SER A CA 1
ATOM 5808 C C . SER A 1 719 ? -0.329 6.623 -21.164 1.00 79.06 719 SER A C 1
ATOM 5810 O O . SER A 1 719 ? 0.734 6.027 -21.317 1.00 79.06 719 SER A O 1
ATOM 5812 N N . GLY A 1 720 ? -0.891 7.318 -22.157 1.00 80.00 720 GLY A N 1
ATOM 5813 C CA . GLY A 1 720 ? -0.285 7.394 -23.488 1.00 80.00 720 GLY A CA 1
ATOM 5814 C C . GLY A 1 720 ? 1.085 8.073 -23.504 1.00 80.00 720 GLY A C 1
ATOM 5815 O O . GLY A 1 720 ? 1.977 7.623 -24.214 1.00 80.00 720 GLY A O 1
ATOM 5816 N N . THR A 1 721 ? 1.283 9.120 -22.700 1.00 86.19 721 THR A N 1
ATOM 5817 C CA . THR A 1 721 ? 2.566 9.840 -22.616 1.00 86.19 721 THR A CA 1
ATOM 5818 C C . THR A 1 721 ? 3.677 8.971 -22.024 1.00 86.19 721 THR A C 1
ATOM 5820 O O . THR A 1 721 ? 4.806 9.012 -22.504 1.00 86.19 721 THR A O 1
ATOM 5823 N N . ASP A 1 722 ? 3.350 8.120 -21.046 1.00 86.00 722 ASP A N 1
ATOM 5824 C CA . ASP A 1 722 ? 4.264 7.089 -20.532 1.00 86.00 722 ASP A CA 1
ATOM 5825 C C . ASP A 1 722 ? 4.593 6.041 -21.597 1.00 86.00 722 ASP A C 1
ATOM 5827 O O . ASP A 1 722 ? 5.742 5.623 -21.735 1.00 86.00 722 ASP A O 1
ATOM 5831 N N . ARG A 1 723 ? 3.601 5.635 -22.395 1.00 90.00 723 ARG A N 1
ATOM 5832 C CA . ARG A 1 723 ? 3.804 4.647 -23.457 1.00 90.00 723 ARG A CA 1
ATOM 5833 C C . ARG A 1 723 ? 4.734 5.140 -24.568 1.00 90.00 723 ARG A C 1
ATOM 5835 O O . ARG A 1 723 ? 5.576 4.365 -25.006 1.00 90.00 723 ARG A O 1
ATOM 5842 N N . PHE A 1 724 ? 4.646 6.418 -24.935 1.00 93.50 724 PHE A N 1
ATOM 5843 C CA . PHE A 1 724 ? 5.590 7.076 -25.849 1.00 93.50 724 PHE A CA 1
ATOM 5844 C C . PHE A 1 724 ? 6.995 7.257 -25.239 1.00 93.50 724 PHE A C 1
ATOM 5846 O O . PHE A 1 724 ? 7.948 7.508 -25.971 1.00 93.50 724 PHE A O 1
ATOM 5853 N N . GLY A 1 725 ? 7.143 7.120 -23.915 1.00 88.31 725 GLY A N 1
ATOM 5854 C CA . GLY A 1 725 ? 8.411 7.303 -23.199 1.00 88.31 725 GLY A CA 1
ATOM 5855 C C . GLY A 1 725 ? 8.653 8.724 -22.683 1.00 88.31 725 GLY A C 1
ATOM 5856 O O . GLY A 1 725 ? 9.648 8.960 -22.012 1.00 88.31 725 GLY A O 1
ATOM 5857 N N . LEU A 1 726 ? 7.726 9.659 -22.918 1.00 87.88 726 LEU A N 1
ATOM 5858 C CA . LEU A 1 726 ? 7.868 11.080 -22.566 1.00 87.88 726 LEU A CA 1
ATOM 5859 C C . LEU A 1 726 ? 7.845 11.353 -21.053 1.00 87.88 726 LEU A C 1
ATOM 5861 O O . LEU A 1 726 ? 8.184 12.449 -20.627 1.00 87.88 726 LEU A O 1
ATOM 5865 N N . TRP A 1 727 ? 7.403 10.388 -20.241 1.00 81.19 727 TRP A N 1
ATOM 5866 C CA . TRP A 1 727 ? 7.406 10.472 -18.771 1.00 81.19 727 TRP A CA 1
ATOM 5867 C C . TRP A 1 727 ? 8.595 9.758 -18.122 1.00 81.19 727 TRP A C 1
ATOM 5869 O O . TRP A 1 727 ? 8.736 9.810 -16.897 1.00 81.19 727 TRP A O 1
ATOM 5879 N N . ASP A 1 728 ? 9.443 9.093 -18.910 1.00 86.06 728 ASP A N 1
ATOM 5880 C CA . ASP A 1 728 ? 10.649 8.485 -18.367 1.00 86.06 728 ASP A CA 1
ATOM 5881 C C . ASP A 1 728 ? 11.607 9.592 -17.884 1.00 86.06 728 ASP A C 1
ATOM 5883 O O . ASP A 1 728 ? 11.908 10.509 -18.652 1.00 86.06 728 ASP A O 1
ATOM 5887 N N . PRO A 1 729 ? 12.105 9.549 -16.634 1.00 80.62 729 PRO A N 1
ATOM 5888 C CA . PRO A 1 729 ? 12.952 10.609 -16.092 1.00 80.62 729 PRO A CA 1
ATOM 5889 C C . PRO A 1 729 ? 14.210 10.910 -16.919 1.00 80.62 729 PRO A C 1
ATOM 5891 O O . PRO A 1 729 ? 14.650 12.061 -16.942 1.00 80.62 729 PRO A O 1
ATOM 5894 N N . ASN A 1 730 ? 14.788 9.906 -17.591 1.00 82.56 730 ASN A N 1
ATOM 5895 C CA . ASN A 1 730 ? 15.967 10.096 -18.437 1.00 82.56 730 ASN A CA 1
ATOM 5896 C C . ASN A 1 730 ? 15.584 10.781 -19.757 1.00 82.56 730 ASN A C 1
ATOM 5898 O O . ASN A 1 730 ? 16.297 11.671 -20.213 1.00 82.56 730 ASN A O 1
ATOM 5902 N N . VAL A 1 731 ? 14.430 10.431 -20.331 1.00 85.94 731 VAL A N 1
ATOM 5903 C CA . VAL A 1 731 ? 13.901 11.054 -21.557 1.00 85.94 731 VAL A CA 1
ATOM 5904 C C . VAL A 1 731 ? 13.452 12.493 -21.299 1.00 85.94 731 VAL A C 1
ATOM 5906 O O . VAL A 1 731 ? 13.767 13.377 -22.086 1.00 85.94 731 VAL A O 1
ATOM 5909 N N . VAL A 1 732 ? 12.792 12.764 -20.168 1.00 84.62 732 VAL A N 1
ATOM 5910 C CA . VAL A 1 732 ? 12.425 14.131 -19.751 1.00 84.62 732 VAL A CA 1
ATOM 5911 C C . VAL A 1 732 ? 13.668 15.010 -19.646 1.00 84.62 732 VAL A C 1
ATOM 5913 O O . VAL A 1 732 ? 13.670 16.134 -20.140 1.00 84.62 732 VAL A O 1
ATOM 5916 N N . LYS A 1 733 ? 14.740 14.495 -19.031 1.00 82.38 733 LYS A N 1
ATOM 5917 C CA . LYS A 1 733 ? 16.012 15.215 -18.926 1.00 82.38 733 LYS A CA 1
ATOM 5918 C C . LYS A 1 733 ? 16.592 15.526 -20.308 1.00 82.38 733 LYS A C 1
ATOM 5920 O O . LYS A 1 733 ? 16.964 16.665 -20.547 1.00 82.38 733 LYS A O 1
ATOM 5925 N N . LEU A 1 734 ? 16.622 14.537 -21.199 1.00 84.44 734 LEU A N 1
ATOM 5926 C CA . LEU A 1 734 ? 17.098 14.697 -22.573 1.00 84.44 734 LEU A CA 1
ATOM 5927 C C . LEU A 1 734 ? 16.298 15.751 -23.349 1.00 84.44 734 LEU A C 1
ATOM 5929 O O . LEU A 1 734 ? 16.885 16.607 -23.996 1.00 84.44 734 LEU A O 1
ATOM 5933 N N . ILE A 1 735 ? 14.967 15.735 -23.237 1.00 87.62 735 ILE A N 1
ATOM 5934 C CA . ILE A 1 735 ? 14.101 16.734 -23.877 1.00 87.62 735 ILE A CA 1
ATOM 5935 C C . ILE A 1 735 ? 14.344 18.128 -23.283 1.00 87.62 735 ILE A C 1
ATOM 5937 O O . ILE A 1 735 ? 14.353 19.107 -24.015 1.00 87.62 735 ILE A O 1
ATOM 5941 N N . HIS A 1 736 ? 14.573 18.242 -21.973 1.00 84.44 736 HIS A N 1
ATOM 5942 C CA . HIS A 1 736 ? 14.871 19.527 -21.332 1.00 84.44 736 HIS A CA 1
ATOM 5943 C C . HIS A 1 736 ? 16.254 20.097 -21.692 1.00 84.44 736 HIS A C 1
ATOM 5945 O O . HIS A 1 736 ? 16.489 21.278 -21.454 1.00 84.44 736 HIS A O 1
ATOM 5951 N N . GLU A 1 737 ? 17.161 19.275 -22.224 1.00 82.50 737 GLU A N 1
ATOM 5952 C CA . GLU A 1 737 ? 18.468 19.700 -22.741 1.00 82.50 737 GLU A CA 1
ATOM 5953 C C . GLU A 1 737 ? 18.408 20.115 -24.225 1.00 82.50 737 GLU A C 1
ATOM 5955 O O . GLU A 1 737 ? 19.395 20.635 -24.743 1.00 82.50 737 GLU A O 1
ATOM 5960 N N . LEU A 1 738 ? 17.273 19.916 -24.912 1.00 84.31 738 LEU A N 1
ATOM 5961 C CA . LEU A 1 738 ? 17.108 20.350 -26.300 1.00 84.31 738 LEU A CA 1
ATOM 5962 C C . LEU A 1 738 ? 16.978 21.880 -26.405 1.00 84.31 738 LEU A C 1
ATOM 5964 O O . LEU A 1 738 ? 16.331 22.501 -25.554 1.00 84.31 738 LEU A O 1
ATOM 5968 N N . PRO A 1 739 ? 17.492 22.488 -27.492 1.00 84.62 739 PRO A N 1
ATOM 5969 C CA . PRO A 1 739 ? 17.309 23.911 -27.760 1.00 84.62 739 PRO A CA 1
ATOM 5970 C C . PRO A 1 739 ? 15.829 24.317 -27.748 1.00 84.62 739 PRO A C 1
ATOM 5972 O O . PRO A 1 739 ? 14.999 23.664 -28.384 1.00 84.62 739 PRO A O 1
ATOM 5975 N N . GLY A 1 740 ? 15.493 25.399 -27.039 1.00 78.69 740 GLY A N 1
ATOM 5976 C CA . GLY A 1 740 ? 14.122 25.913 -26.932 1.00 78.69 740 GLY A CA 1
ATOM 5977 C C . GLY A 1 740 ? 13.323 25.372 -25.740 1.00 78.69 740 GLY A C 1
ATOM 5978 O O . GLY A 1 740 ? 12.258 25.912 -25.432 1.00 78.69 740 GLY A O 1
ATOM 5979 N N . ALA A 1 741 ? 13.836 24.373 -25.010 1.00 82.31 741 ALA A N 1
ATOM 5980 C CA . ALA A 1 741 ? 13.217 23.897 -23.771 1.00 82.31 741 ALA A CA 1
ATOM 5981 C C . ALA A 1 741 ? 13.186 24.989 -22.690 1.00 82.31 741 ALA A C 1
ATOM 5983 O O . ALA A 1 741 ? 12.185 25.139 -21.982 1.00 82.31 741 ALA A O 1
ATOM 5984 N N . GLU A 1 742 ? 14.255 25.784 -22.568 1.00 78.38 742 GLU A N 1
ATOM 5985 C CA . GLU A 1 742 ? 14.365 26.841 -21.559 1.00 78.38 742 GLU A CA 1
ATOM 5986 C C . GLU A 1 742 ? 13.266 27.904 -21.685 1.00 78.38 742 GLU A C 1
ATOM 5988 O O . GLU A 1 742 ? 12.754 28.377 -20.668 1.00 78.38 742 GLU A O 1
ATOM 5993 N N . ALA A 1 743 ? 12.845 28.227 -22.913 1.00 73.12 743 ALA A N 1
ATOM 5994 C CA . ALA A 1 743 ? 11.795 29.208 -23.181 1.00 73.12 743 ALA A CA 1
ATOM 5995 C C . ALA A 1 743 ? 10.420 28.751 -22.663 1.00 73.12 743 ALA A C 1
ATOM 5997 O O . ALA A 1 743 ? 9.616 29.575 -22.227 1.00 73.12 743 ALA A O 1
ATOM 5998 N N . ILE A 1 744 ? 10.171 27.438 -22.665 1.00 73.38 744 ILE A N 1
ATOM 5999 C CA . ILE A 1 744 ? 8.928 26.826 -22.183 1.00 73.38 744 ILE A CA 1
ATOM 6000 C C . ILE A 1 744 ? 8.971 26.645 -20.657 1.00 73.38 744 ILE A C 1
ATOM 6002 O O . ILE A 1 744 ? 7.969 26.859 -19.973 1.00 73.38 744 ILE A O 1
ATOM 6006 N N . LEU A 1 745 ? 10.129 26.264 -20.106 1.00 67.00 745 LEU A N 1
ATOM 6007 C CA . LEU A 1 745 ? 10.297 25.946 -18.682 1.00 67.00 745 LEU A CA 1
ATOM 6008 C C . LEU A 1 745 ? 10.377 27.184 -17.771 1.00 67.00 745 LEU A C 1
ATOM 6010 O O . LEU A 1 745 ? 9.992 27.098 -16.605 1.00 67.00 745 LEU A O 1
ATOM 6014 N N . MET A 1 746 ? 10.860 28.323 -18.279 1.00 56.03 746 MET A N 1
ATOM 6015 C CA . MET A 1 746 ? 11.039 29.566 -17.507 1.00 56.03 746 MET A CA 1
ATOM 6016 C C . MET A 1 746 ? 9.788 30.460 -17.441 1.00 56.03 746 MET A C 1
ATOM 6018 O O . MET A 1 746 ? 9.828 31.470 -16.747 1.00 56.03 746 MET A O 1
ATOM 6022 N N . GLY A 1 747 ? 8.688 30.087 -18.106 1.00 48.19 747 GLY A N 1
ATOM 6023 C CA . GLY A 1 747 ? 7.394 30.777 -18.033 1.00 48.19 747 GLY A CA 1
ATOM 6024 C C . GLY A 1 747 ? 7.437 32.243 -18.482 1.00 48.19 747 GLY A C 1
ATOM 6025 O O . GLY A 1 747 ? 7.612 33.136 -17.656 1.00 48.19 747 GLY A O 1
ATOM 6026 N N . LYS A 1 748 ? 7.225 32.492 -19.779 1.00 35.44 748 LYS A N 1
ATOM 6027 C CA . LYS A 1 748 ? 6.716 33.796 -20.235 1.00 35.44 748 LYS A CA 1
ATOM 6028 C C . LYS A 1 748 ? 5.263 33.994 -19.813 1.00 35.44 748 LYS A C 1
ATOM 6030 O O . LYS A 1 748 ? 4.506 32.995 -19.847 1.00 35.44 748 LYS A O 1
#

Foldseek 3Di:
DAFQWWWDWPPDDIAGHQDPFQFEFCAPPHSHHDPAPQTHRTAKTWHADPNFIWIAGCDFKQWVPPGTHHNVDDIDGQDAQTWIWADGPPDGTTIIGIHGPPDPDDDDDHPDDDPDPPDDPPPPLPPPPDADAPPVLVVVQDLVNLQLLLVVCLWQAAPPQVSSQVSSCVPPDPDRDDSLSSLQSVLLLLVLLLVLDPPVVVVLSVLSSVLRDDDPSHGHHHNDPVSNDPCSNVCSVVSSLSNSLSSVLVVLVVVQCVVQVPHDRPLLLSCQVPALVLFPPLALDLLDGPLQLSLLSVCCNPVTQLVVVVSLCDPVGPNVCQLVDLLLHDDGDSVSSNVSSSSVSVRVVVDDDRPSVHDHQNADDAPDDLVLLVLLLVLCLFQNFAADLVLHGDLPVSVVVSCVVPPPDPDDSVSSVVSLSVLLNQLSCLCPPRDPDDFGAHPVRHGDHVVSSSSSSRQNSLLSLLNRPQCRQNRPLCVVCVVVVVVVLVVCQVVCVDVLSHPPDDCVQQVQLLSVQCNPPGLVCLQVSACDVVSRNNVRGDHSVRSVVSSSVVSVVSSVVVVVVVVVVDDPPDDQDAPPVRDGDDPPPPPPDPPQPFDADPVRHGDPFDDPGPFKTWGDLAAFDLPQPQQDDLVFGNHAFTWMWGKDADLVAAPDIWIWIWHWHCPPNHIKIKIFTDDPRHGPVVRIAIDRDLQNRVQVSVVSRCVNVVHPDPDDDDDSCVRSVRPPPVSVVVNCPHPPNCSVNVDD

Secondary structure (DSSP, 8-state):
---SEEEEETTS--EEE-SSSEEEESSTTSSEE---TTS-SS-EEEEEETTEEEEEESS-EEETTTEEE-TTSPPEEE-TTEEEEE--SSSS-EEEEEE----SS-PPPPS--PPP-TT-----S-S-TT----HHHHHHS-HHHHHHHHHHHHHH-TT-HHHHHHHHHTTS-S----HHHHHHHHHHHHHHHHHTS-GGGHHHHHHHHHT----TT-------GGGS-TTHHHHHHHHHHHHHHHHHHHHHHHHHHHHTTTS---GGGGGTTS-THHHHTT-SSTT--HHHHHHHHHHHHHH-TT-HHHHHH-TTSTTTTTTTSTT-PPPPPHHHHHHHHHHHHHHHTT-SS--TTPPP--S---S--HHHHHHHHHHHHHH---B-TTSSB-HHHHHHHHHHHSTT----HHHHHHHHHHHHHHHHHHHS--TT----B-TT--B--HHHHHHHHHHHHHHHHIIIIISHHHHHHHHHHHHHHHHHHHHHHHHT--TT--TT--IIIIIHHHHHHHHHH-SGGGGG-TT-TTTT-TT----HHHHHHHHHHHHHHHHHHHHHHHHHT-PPPPP--B-TT--B---------------B-TTSPBPSPEEEETTEEEEE--B--SS-GGGEETTEE--BT-EEEEEEE-SSSTT-EEEEEEEEE--TTS-EEEEEEEETTEE-GGG-EEESSHHHHHHHHHHHHHHHTT---S-----HHHHTTTTSHHHHHHHHTSTTHHHHHT--

Solvent-accessible surface area (backbone atoms only — not comparable to full-atom values): 43258 Å² total; per-residue (Å²): 134,76,57,66,32,34,37,44,32,79,90,55,78,68,43,70,38,63,57,76,72,36,34,33,11,40,29,92,87,23,80,44,63,42,98,46,95,72,42,40,55,66,22,33,36,38,36,78,56,96,94,38,41,28,40,34,33,55,37,74,30,35,33,70,97,77,48,76,34,32,58,88,46,78,67,41,80,54,52,73,64,36,39,40,33,37,67,45,92,86,55,80,56,53,42,30,32,34,36,57,71,89,58,88,74,76,84,70,77,74,97,65,81,78,79,76,68,95,80,65,85,73,77,68,94,54,96,60,95,75,71,70,66,47,66,68,60,58,70,72,52,47,68,67,55,42,52,50,49,52,55,45,34,70,29,57,17,66,92,45,53,70,63,49,45,52,62,58,44,73,70,78,49,98,62,82,67,51,60,43,60,54,50,22,52,50,48,18,52,50,49,34,30,48,74,42,42,60,79,94,41,52,68,60,36,52,56,54,58,73,65,63,83,84,59,90,82,43,57,45,48,77,59,48,59,85,67,70,43,91,55,43,61,83,38,12,60,67,49,48,57,48,32,50,50,35,32,50,52,52,50,52,53,50,52,54,50,62,77,37,69,91,53,83,79,63,65,86,30,76,59,28,62,54,62,47,76,72,63,69,65,70,55,53,43,92,87,58,45,66,68,50,54,47,37,48,53,52,32,32,64,75,64,15,56,90,36,58,69,61,35,33,69,31,81,93,32,84,51,44,56,44,80,78,42,91,44,58,52,75,84,60,54,72,66,40,48,51,50,33,52,53,51,51,49,59,58,54,70,75,52,91,74,82,45,44,84,43,83,67,65,76,48,72,73,68,99,67,52,72,65,58,51,50,53,49,50,54,48,34,35,39,51,32,77,44,64,39,98,86,72,43,78,28,53,63,66,47,44,55,54,48,40,72,76,38,77,87,66,82,78,50,59,70,52,50,55,51,48,57,52,48,52,54,48,50,23,55,38,52,75,54,54,60,95,91,58,88,76,64,58,46,60,77,66,50,69,69,55,62,67,57,24,51,43,35,50,34,37,30,28,45,51,46,44,43,54,65,55,39,49,28,86,83,23,50,54,43,64,73,47,40,71,60,50,47,57,52,50,55,49,45,45,75,68,60,77,46,89,80,55,51,93,84,65,45,57,85,44,40,54,46,15,54,54,47,46,36,70,78,66,8,60,72,45,42,74,64,43,43,52,25,61,95,37,52,23,60,92,39,79,53,51,46,68,57,50,51,51,50,52,51,49,51,53,50,55,56,48,53,52,53,52,52,55,54,55,77,65,63,66,73,84,78,75,86,52,59,52,101,84,69,46,79,53,71,77,82,71,75,70,81,75,72,88,76,77,76,58,53,51,98,87,67,49,79,52,69,68,39,75,78,50,102,45,35,32,38,64,35,76,47,43,59,57,71,85,45,71,60,28,42,53,104,86,50,78,54,26,39,55,19,28,22,39,28,55,43,74,24,66,86,42,67,98,41,72,33,42,28,43,29,35,28,39,83,48,80,78,37,51,30,24,37,38,20,47,33,58,100,90,42,71,39,70,95,61,47,35,76,29,83,35,50,38,59,33,48,50,58,48,52,49,43,33,34,61,62,62,72,54,90,69,92,71,89,85,73,64,18,51,54,62,61,39,64,64,39,72,69,48,40,50,54,53,58,70,39,74,52,31,61,66,62,74,69,61,126

Organism: NCBI:txid1481888

Sequence (748 aa):
MSAYAKLQVLNGPDCYICTLPFNIGSHSSSHLSINCKNVQPLHCSIFYSNNHFQLKAKAPTLLVQSGTLTDEDPSVELKDLSCISIPCDIHSPHIFYFILPVFSSIVLEPPGLAPIPDNEELMPIDSFPSRQADSSLIKKWGINDRENLKKWLLTYGYGRWKKLQEAMSEGGAFTSKSIPEIRSFATSLVRTIVENLPMEKHELKKSLANMIEETEDDFYIPPRIKDWGMMVRQRAVPWGKRLYMLWRIKFLIKKFKENNKNETLKWGNLLNFMPSGAFYGQRPSAWWTRRHDIDLIRGTHKHGYANYNQMRNDKNLSFSNIDTDLSFKEFPSADTITRRLKKLMISIDKIEEFEFDKEQQLFEPTDWSAEEKRALLSLISDFGVPLNLEGKNDWSQFKEKLDSLLPGNDKATNSLERMVQHLRMLAQHVMHPEEGETEVKDADGYTMSIEDAEALQNSLNKLQFIRKHILKNGSEFFNTELPALEKATEKIVKEGSETWLTEDWKCDIHDRGLLNAVADNGLTFLHNLSENPDYGFAGININYEEAEGRLQYLCEFFRSISNLQKSKKKRAPEELTFDENGQIQAPTKKIKLSKFIIPKDEEGEVIYPIVINNSLTILNLGLIDADRPAYHSGRNIFPIGFKSIREHSSMFKAKERMQYLCEILDGGVKPLFKVTPMQDGEPLEDQAILRESCTGCWIVICNKVNELQQSRRSKVTVSGTDRFGLWDPNVVKLIHELPGAEAILMGK

InterPro domains:
  IPR003888 FY-rich, N-terminal [PF05964] (608-667)
  IPR003888 FY-rich, N-terminal [PS51542] (608-667)
  IPR003888 FY-rich, N-terminal [SM00541] (623-666)
  IPR003889 FY-rich, C-terminal [PF05965] (670-743)
  IPR003889 FY-rich, C-terminal [PS51543] (668-748)
  IPR040092 Transforming growth factor beta regulator 1 [PTHR22715] (592-742)

Nearest PDB structures (foldseek):
  2wzo-assembly1_A-2  TM=9.255E-01  e=4.466E-09  Homo sapiens
  6i2p-assembly1_D  TM=7.890E-01  e=2.212E-03  Mycobacterium tuberculosis H37Rv
  3poa-assembly1_A  TM=7.939E-01  e=2.541E-03  Mycobacterium tuberculosis
  3oun-assembly1_A  TM=7.928E-01  e=6.109E-03  Mycobacterium tuberculosis H37Rv
  2ff4-assembly1_A  TM=8.440E-01  e=1.339E-02  Mycobacterium tuberculosis H37Rv

Radius of gyration: 33.33 Å; Cα contacts (8 Å, |Δi|>4): 1029; chains: 1; bounding box: 82×84×80 Å